Protein 6TOR (pdb70)

Organism: Homo sapiens (NCBI:txid9606)

Foldseek 3Di:
DAWDDWWFQWTAGPVRDIFGHQAPCLLQQTPPPVLLVVLLVVVVVPFFDFPVPLDPLLVVLLVLVCVQADDQFRDKFKDQFQLVLVVVVQVLLCLLVVAQAEEAEAQAQRDDDPVRCQRHNVNVCHDPRYHYFWHQAQQATPHHPPHPCSLCVSLVSLLVVLVVCVVVVHAASEYEYACFGDQQFRHHHDQNNQVSNQVSCVVRVYFYEYEQQSPACLLLLVGRGSNCVNDPPRHGQKYKYGSSLLSNGRMIMITGGPSSVVSVVVPSNRSDTSSSSSSNVSSNVSCVVVVLSNLLQVLQVLLQVLVVVLVVVFVQFADWDGGRQWIKGFGAPHNVNRHAPQVLQVVLQVQLVVVNYHWFAHRSSSRIITGNTHSVQHNVNSCSSSVSSSVSRVVVVVVVVD/DAFDDWWFQWTAHPVRDIFGHQAPCLLAQIPPPVLLVVLLVVCVVPFWDFPVVLDPLLVVLLVLVCVQADDQFRDKFKDQFQLVLVVVVQVLLCLLVVAQAEEAEAQAQRDDDPVRCQRHNVNDPDHDPRYHYFWAQAQQQTPHHPVHPCSLCVSLVSLLVVLVVCVVVVHAASEYEYACFGDLQFRGHHDANNQVSNQVSCVVRVYFYEHEQQNPACLQQLVGRGSNCVNDPPRHGQKYKYGSSLLSNGRMIMITHGPSSVVSVVVVNPRSDTSSSSSSNVSSNVSCVVVVLSNLLQVLVVLLQVLVVVLVVVFVQFQDWDGGRQWIKGFGAPHNVNSHAPQVLQVVLQVQLVVVSYHWFAHRSSSRIITGNTRSVQHNVNSVSSSVSSSVSSVVVVVVVVDD

Sequence (806 aa):
IKIVRAQRQYMFDENGEQYLDCINNVAHVGHCHPGVVKAALKQMELLNTNSRFLHDNIVEYAKRLSATLPEKLSVCYFTNSGSEANDLALRLARQFRGHQDVITLDHAYHGHLSSLIEISPYKFQKKEFVHVAPTPDTYRGKYREDHADSASAYADEVKKIIEDAHNSGRKIAAFIAESMQSCGGQIIPPAGYFQKVAEYVHGAGGVFIADEVQVGFGRVGKHFWSFQMYGEDFVPDIVTMGKPMGNGHPVACVVTTKEIAEAFSSSNTYGGNPVSCAVGLAVLDIIENEDLQGNAKRVGNYLTELLKKQKAKHTLIGDIRGIGLFIGIDLVKDHLKRTPATAEAQHIIYKMKEKRVLLSADGPHRNVLKIKPPMCFTEEDAKFMVDQLDRILTVLEEAMGTIKIVRAQRQYMFDENGEQYLDCINNVAHVGHCHPGVVKAALKQMELLNTNSRFLHDNIVEYAKRLSATLPEKLSVCYFTNSGSEANDLALRLARQFRGHQDVITLDHAYHGHLSSLIEISPYKFQVKKEFVHVAPTPDTYRGKYREDHADSASAYADEVKKIIEDAHNSGRKIAAFIAESMQSCGGQIIPPAGYFQKVAEYVHGAGGVFIADEVQVGFGRVGKHFWSFQMYGEDFVPDIVTMGKPMGNGHPVACVVTTKEIAEAFSSSNTYGGNPVSCAVGLAVLDIIENEDLQGNAKRVGNYLTELLKKQKAKHTLIGDIRGIGLFIGIDLVKDHLKRTPATAEAQHIIYKMKEKRVLLSADGPHRNVLKIKPPMCFTEEDAKFMVDQLDRILTVLEEAMGTK

Nearest PDB structures (foldseek):
  6tor-assembly1_A  TM=1.002E+00  e=8.270E-83  Homo sapiens
  6tor-assembly1_B  TM=1.002E+00  e=2.514E-80  Homo sapiens
  5m4d-assembly1_A-2  TM=8.906E-01  e=4.765E-36  Rhizobium freirei PRF 81
  1szk-assembly1_D  TM=9.087E-01  e=3.551E-33  Escherichia coli
  1sff-assembly1_A  TM=9.102E-01  e=4.700E-33  Escherichia coli

Radius of gyration: 27.77 Å; Cα contacts (8 Å, |Δi|>4): 1878; chains: 2; bounding box: 66×65×104 Å

Secondary structure (DSSP, 8-state):
--EEEEEBTEEEETT--EEEESS-TTSTT-BT-HHHHHHHHHHHTT----SSS--HHHHHHHHHHHHTS-TT--EEEEESSHHHHHHHHHHHHHHHHS--EEEEETT----SSHHHHTT-GGG----TTEEEEPP--TTTSSS-TTSS-HHHHHHHHHHHHHHHHHHTT--EEEEEEESSBTTTTSB-PPTTHHHHHHHHHHHTT-EEEEE-TTT-TTTTSS-SSGGGGG-TT---SEEEE-GGGGTTSS-EEEEE-HHHHHHHHT--TTS--HHHHHHHHHHHHHHHHTTHHHHHHHHHHHHHHHHHHHHHH-TTEEEEEEETTEEEEEEBS-TTT--B-HHHHHHHHHHHHHTTEE-EEETTTT-EEEE---TT--HHHHHHHHHHHHHHHHHHHHHHT-/--EEEEEBTEEEETT--EEEESS-TTSTT-BT-HHHHHHHHHHHTT----SSS--HHHHHHHHHHHHTS-TT--EEEEESSHHHHHHHHHHHHHHHHS--EEEEETT----SSHHHHTT-GGG-----TTEEEEPP--TTTSSS-TTSS-HHHHHHHHHHHHHHHHHHTT--EEEEEEESSBTTTTSB-PPTTHHHHHHHHHHHTT-EEEEE-TTT-TTTTSS-SSGGGGG-TT---SEEEE-GGGGTTSS-EEEEE-HHHHHHHH----SS--HHHHHHHHHHHHHHHHTTHHHHHHHHHHHHHHHHHHHHHH-TTEEEEEEETTEEEEEEBS-TTT--B-HHHHHHHHHHHHHTTEE-EEETTTT-EEEE---TT--HHHHHHHHHHHHHHHHHHHHHHT--

B-factor: mean 22.81, std 12.99, range [4.75, 108.21]

Structure (mmCIF, N/CA/C/O backbone):
data_6TOR
#
_entry.id   6TOR
#
_cell.length_a   137.998
_cell.length_b   137.998
_cell.length_c   121.870
_cell.angle_alpha   90.000
_cell.angle_beta   90.000
_cell.angle_gamma   120.000
#
_symmetry.space_group_name_H-M   'H 3'
#
loop_
_entity.id
_entity.type
_entity.pdbx_description
1 polymer 'Ethanolamine-phosphate phospho-lyase'
2 non-polymer GLYCEROL
3 non-polymer "4'-DEOXY-4'-AMINOPYRIDOXAL-5'-PHOSPHATE"
4 water water
#
loop_
_atom_site.group_PDB
_atom_site.id
_atom_site.type_symbol
_atom_site.label_atom_id
_atom_site.label_alt_id
_atom_site.label_comp_id
_atom_site.label_asym_id
_atom_site.label_entity_id
_atom_site.label_seq_id
_atom_site.pdbx_PDB_ins_code
_atom_site.Cartn_x
_atom_site.Cartn_y
_atom_site.Cartn_z
_atom_site.occupancy
_atom_site.B_iso_or_equiv
_atom_site.auth_seq_id
_atom_site.auth_comp_id
_atom_site.auth_asym_id
_atom_site.auth_atom_id
_atom_site.pdbx_PDB_model_num
ATOM 1 N N . ILE A 1 31 ? -26.406 24.127 -30.385 1.00 68.40 31 ILE A N 1
ATOM 2 C CA . ILE A 1 31 ? -25.253 24.137 -31.360 1.00 70.41 31 ILE A CA 1
ATOM 3 C C . ILE A 1 31 ? -25.011 25.578 -31.790 1.00 65.22 31 ILE A C 1
ATOM 4 O O . ILE A 1 31 ? -25.469 25.986 -32.858 1.00 71.77 31 ILE A O 1
ATOM 9 N N . LYS A 1 32 ? -24.317 26.361 -30.951 1.00 55.40 32 LYS A N 1
ATOM 10 C CA . LYS A 1 32 ? -23.923 26.025 -29.590 1.00 48.63 32 LYS A CA 1
ATOM 11 C C . LYS A 1 32 ? -24.232 27.240 -28.711 1.00 38.47 32 LYS A C 1
ATOM 12 O O . LYS A 1 32 ? -23.545 28.274 -28.859 1.00 34.26 32 LYS A O 1
ATOM 18 N N . ILE A 1 33 ? -25.252 27.131 -27.860 1.00 33.74 33 ILE A N 1
ATOM 19 C CA . ILE A 1 33 ? -25.803 28.266 -27.069 1.00 31.65 33 ILE A CA 1
ATOM 20 C C . ILE A 1 33 ? -24.984 28.381 -25.789 1.00 30.33 33 ILE A C 1
ATOM 21 O O . ILE A 1 33 ? -24.858 27.375 -25.083 1.00 32.46 33 ILE A O 1
ATOM 26 N N . VAL A 1 34 ? -24.475 29.576 -25.492 1.00 28.12 34 VAL A N 1
ATOM 27 C CA . VAL A 1 34 ? -23.621 29.833 -24.293 1.00 26.62 34 VAL A CA 1
ATOM 28 C C . VAL A 1 34 ? -24.175 30.983 -23.456 1.00 24.86 34 VAL A C 1
ATOM 29 O O . VAL A 1 34 ? -23.644 31.249 -22.351 1.00 27.17 34 VAL A O 1
ATOM 33 N N . ARG A 1 35 ? -25.156 31.708 -23.970 1.00 22.92 35 ARG A N 1
ATOM 34 C CA . ARG A 1 35 ? -25.654 32.924 -23.300 1.00 23.93 35 ARG A CA 1
ATOM 35 C C . ARG A 1 35 ? -27.136 33.063 -23.682 1.00 22.00 35 ARG A C 1
ATOM 36 O O . ARG A 1 35 ? -27.520 32.611 -24.778 1.00 20.29 35 ARG A O 1
ATOM 44 N N . ALA A 1 36 ? -27.935 33.659 -22.812 1.00 18.62 36 ALA A N 1
ATOM 45 C CA . ALA A 1 36 ? -29.365 33.919 -23.061 1.00 19.17 36 ALA A CA 1
ATOM 46 C C . ALA A 1 36 ? -29.755 35.138 -22.249 1.00 18.87 36 ALA A C 1
ATOM 47 O O . ALA A 1 36 ? -29.176 35.314 -21.161 1.00 22.20 36 ALA A O 1
ATOM 49 N N . GLN A 1 37 ? -30.658 35.953 -22.768 1.00 17.85 37 GLN A N 1
ATOM 50 C CA . GLN A 1 37 ? -31.162 37.140 -22.052 1.00 19.21 37 GLN A CA 1
ATOM 51 C C . GLN A 1 37 ? -32.582 37.358 -22.559 1.00 18.37 37 GLN A C 1
ATOM 52 O O . GLN A 1 37 ? -32.787 37.328 -23.795 1.00 17.91 37 GLN A O 1
ATOM 58 N N . ARG A 1 38 ? -33.517 37.491 -21.632 1.00 17.42 38 ARG A N 1
ATOM 59 C CA . ARG A 1 38 ? -34.954 37.706 -21.892 1.00 19.03 38 ARG A CA 1
ATOM 60 C C . ARG A 1 38 ? -35.432 36.570 -22.802 1.00 17.45 38 ARG A C 1
ATOM 61 O O . ARG A 1 38 ? -35.225 35.427 -22.417 1.00 15.46 38 ARG A O 1
ATOM 69 N N . GLN A 1 39 ? -35.992 36.891 -23.968 1.00 15.92 39 GLN A N 1
ATOM 70 C CA . GLN A 1 39 ? -36.612 35.906 -24.896 1.00 16.32 39 GLN A CA 1
ATOM 71 C C . GLN A 1 39 ? -35.585 35.456 -25.937 1.00 16.00 39 GLN A C 1
ATOM 72 O O . GLN A 1 39 ? -36.023 34.773 -26.905 1.00 15.18 39 GLN A O 1
ATOM 78 N N . TYR A 1 40 ? -34.296 35.794 -25.764 1.00 15.02 40 TYR A N 1
ATOM 79 C CA . TYR A 1 40 ? -33.241 35.511 -26.769 1.00 15.26 40 TYR A CA 1
ATOM 80 C C . TYR A 1 40 ? -32.163 34.595 -26.200 1.00 16.17 40 TYR A C 1
ATOM 81 O O . TYR A 1 40 ? -31.840 34.690 -25.025 1.00 15.57 40 TYR A O 1
ATOM 90 N N . MET A 1 41 ? -31.580 33.781 -27.073 1.00 16.72 41 MET A N 1
ATOM 91 C CA . MET A 1 41 ? -30.353 32.982 -26.809 1.00 18.33 41 MET A CA 1
ATOM 92 C C . MET A 1 41 ? -29.293 33.360 -27.846 1.00 18.71 41 MET A C 1
ATOM 93 O O . MET A 1 41 ? -29.649 33.876 -28.924 1.00 19.50 41 MET A O 1
ATOM 98 N N . PHE A 1 42 ? -28.030 33.170 -27.503 1.00 19.52 42 PHE A N 1
ATOM 99 C CA . PHE A 1 42 ? -26.868 33.630 -28.297 1.00 20.23 42 PHE A CA 1
ATOM 100 C C . PHE A 1 42 ? -25.880 32.477 -28.405 1.00 20.00 42 PHE A C 1
ATOM 101 O O . PHE A 1 42 ? -25.579 31.893 -27.375 1.00 20.09 42 PHE A O 1
ATOM 109 N N . ASP A 1 43 ? -25.363 32.184 -29.594 1.00 20.82 43 ASP A N 1
ATOM 110 C CA . ASP A 1 43 ? -24.289 31.168 -29.736 1.00 23.18 43 ASP A CA 1
ATOM 111 C C . ASP A 1 43 ? -22.929 31.799 -29.405 1.00 25.27 43 ASP A C 1
ATOM 112 O O . ASP A 1 43 ? -22.901 32.993 -29.042 1.00 22.33 43 ASP A O 1
ATOM 117 N N . GLU A 1 44 ? -21.832 31.047 -29.522 1.00 31.39 44 GLU A N 1
ATOM 118 C CA . GLU A 1 44 ? -20.483 31.553 -29.130 1.00 40.17 44 GLU A CA 1
ATOM 119 C C . GLU A 1 44 ? -20.013 32.654 -30.096 1.00 38.53 44 GLU A C 1
ATOM 120 O O . GLU A 1 44 ? -19.082 33.387 -29.721 1.00 45.86 44 GLU A O 1
ATOM 126 N N . ASN A 1 45 ? -20.656 32.823 -31.253 1.00 33.98 45 ASN A N 1
ATOM 127 C CA . ASN A 1 45 ? -20.401 33.981 -32.148 1.00 34.40 45 ASN A CA 1
ATOM 128 C C . ASN A 1 45 ? -21.271 35.192 -31.795 1.00 33.46 45 ASN A C 1
ATOM 129 O O . ASN A 1 45 ? -21.138 36.206 -32.500 1.00 31.95 45 ASN A O 1
ATOM 134 N N . GLY A 1 46 ? -22.129 35.118 -30.772 1.00 28.93 46 GLY A N 1
ATOM 135 C CA . GLY A 1 46 ? -23.034 36.229 -30.431 1.00 26.45 46 GLY A CA 1
ATOM 136 C C . GLY A 1 46 ? -24.222 36.336 -31.379 1.00 25.22 46 GLY A C 1
ATOM 137 O O . GLY A 1 46 ? -24.953 37.345 -31.303 1.00 24.90 46 GLY A O 1
ATOM 138 N N . GLU A 1 47 ? -24.451 35.337 -32.226 1.00 25.71 47 GLU A N 1
ATOM 139 C CA . GLU A 1 47 ? -25.653 35.294 -33.114 1.00 26.45 47 GLU A CA 1
ATOM 140 C C . GLU A 1 47 ? -26.904 35.126 -32.234 1.00 23.82 47 GLU A C 1
ATOM 141 O O . GLU A 1 47 ? -26.878 34.303 -31.277 1.00 20.62 47 GLU A O 1
ATOM 147 N N . GLN A 1 48 ? -27.955 35.883 -32.549 1.00 20.27 48 GLN A N 1
ATOM 148 C CA . GLN A 1 48 ? -29.190 35.962 -31.738 1.00 20.39 48 GLN A CA 1
ATOM 149 C C . GLN A 1 48 ? -30.251 34.979 -32.254 1.00 19.81 48 GLN A C 1
ATOM 150 O O . GLN A 1 48 ? -30.535 34.930 -33.500 1.00 18.91 48 GLN A O 1
ATOM 156 N N . TYR A 1 49 ? -30.861 34.272 -31.305 1.00 18.30 49 TYR A N 1
ATOM 157 C CA . TYR A 1 49 ? -31.940 33.287 -31.543 1.00 19.21 49 TYR A CA 1
ATOM 158 C C . TYR A 1 49 ? -33.186 33.672 -30.752 1.00 18.37 49 TYR A C 1
ATOM 159 O O . TYR A 1 49 ? -33.128 34.078 -29.573 1.00 15.69 49 TYR A O 1
ATOM 168 N N . LEU A 1 50 ? -34.314 33.546 -31.426 1.00 17.29 50 LEU A N 1
ATOM 169 C CA . LEU A 1 50 ? -35.637 33.729 -30.818 1.00 16.43 50 LEU A CA 1
ATOM 170 C C . LEU A 1 50 ? -36.041 32.417 -30.157 1.00 14.88 50 LEU A C 1
ATOM 171 O O . LEU A 1 50 ? -36.135 31.403 -30.876 1.00 12.30 50 LEU A O 1
ATOM 176 N N . ASP A 1 51 ? -36.213 32.454 -28.830 1.00 14.71 51 ASP A N 1
ATOM 177 C CA . ASP A 1 51 ? -36.565 31.285 -27.984 1.00 16.41 51 ASP A CA 1
ATOM 178 C C . ASP A 1 51 ? -38.088 31.152 -27.916 1.00 17.36 51 ASP A C 1
ATOM 179 O O . ASP A 1 51 ? -38.725 32.006 -27.233 1.00 17.70 51 ASP A O 1
ATOM 184 N N . CYS A 1 52 ? -38.672 30.159 -28.591 1.00 16.71 52 CYS A N 1
ATOM 185 C CA . CYS A 1 52 ? -40.127 29.873 -28.480 1.00 19.47 52 CYS A CA 1
ATOM 186 C C . CYS A 1 52 ? -40.350 28.624 -27.611 1.00 21.98 52 CYS A C 1
ATOM 187 O O . CYS A 1 52 ? -41.517 28.163 -27.559 1.00 28.17 52 CYS A O 1
ATOM 190 N N . ILE A 1 53 ? -39.288 28.084 -26.995 1.00 22.17 53 ILE A N 1
ATOM 191 C CA . ILE A 1 53 ? -39.235 26.700 -26.423 1.00 24.00 53 ILE A CA 1
ATOM 192 C C . ILE A 1 53 ? -39.251 26.784 -24.893 1.00 23.28 53 ILE A C 1
ATOM 193 O O . ILE A 1 53 ? -40.076 26.060 -24.284 1.00 19.85 53 ILE A O 1
ATOM 198 N N . ASN A 1 54 ? -38.351 27.583 -24.305 1.00 20.52 54 ASN A N 1
ATOM 199 C CA . ASN A 1 54 ? -37.952 27.463 -22.869 1.00 20.82 54 ASN A CA 1
ATOM 200 C C . ASN A 1 54 ? -38.917 28.269 -22.000 1.00 18.66 54 ASN A C 1
ATOM 201 O O . ASN A 1 54 ? -38.533 29.367 -21.501 1.00 19.89 54 ASN A O 1
ATOM 206 N N . ASN A 1 55 ? -40.143 27.772 -21.837 1.00 18.25 55 ASN A N 1
ATOM 207 C CA . ASN A 1 55 ? -41.186 28.427 -21.007 1.00 18.44 55 ASN A CA 1
ATOM 208 C C . ASN A 1 55 ? -40.687 28.464 -19.551 1.00 17.47 55 ASN A C 1
ATOM 209 O O . ASN A 1 55 ? -41.171 29.296 -18.772 1.00 16.82 55 ASN A O 1
ATOM 214 N N . VAL A 1 56 ? -39.739 27.600 -19.215 1.00 16.18 56 VAL A N 1
ATOM 215 C CA . VAL A 1 56 ? -39.154 27.500 -17.854 1.00 17.12 56 VAL A CA 1
ATOM 216 C C . VAL A 1 56 ? -38.423 28.814 -17.515 1.00 15.36 56 VAL A C 1
ATOM 217 O O . VAL A 1 56 ? -38.492 29.230 -16.356 1.00 12.08 56 VAL A O 1
ATOM 221 N N . ALA A 1 57 ? -37.766 29.456 -18.481 1.00 15.14 57 ALA A N 1
ATOM 222 C CA . ALA A 1 57 ? -37.239 30.828 -18.312 1.00 15.58 57 ALA A CA 1
ATOM 223 C C . ALA A 1 57 ? -38.427 31.781 -18.419 1.00 15.07 57 ALA A C 1
ATOM 224 O O . ALA A 1 57 ? -38.432 32.664 -19.290 1.00 16.78 57 ALA A O 1
ATOM 226 N N . HIS A 1 58 ? -39.376 31.640 -17.508 1.00 13.86 58 HIS A N 1
ATOM 227 C CA . HIS A 1 58 ? -40.748 32.188 -17.621 1.00 13.53 58 HIS A CA 1
ATOM 228 C C . HIS A 1 58 ? -40.748 33.709 -17.764 1.00 13.09 58 HIS A C 1
ATOM 229 O O . HIS A 1 58 ? -41.591 34.185 -18.546 1.00 12.55 58 HIS A O 1
ATOM 236 N N . VAL A 1 59 ? -39.926 34.423 -16.975 1.00 14.47 59 VAL A N 1
ATOM 237 C CA . VAL A 1 59 ? -39.858 35.921 -16.960 1.00 15.29 59 VAL A CA 1
ATOM 238 C C . VAL A 1 59 ? -38.679 36.401 -17.792 1.00 15.12 59 VAL A C 1
ATOM 239 O O . VAL A 1 59 ? -38.377 37.629 -17.786 1.00 15.95 59 VAL A O 1
ATOM 243 N N . GLY A 1 60 ? -38.027 35.490 -18.505 1.00 15.08 60 GLY A N 1
ATOM 244 C CA . GLY A 1 60 ? -36.891 35.847 -19.369 1.00 13.65 60 GLY A CA 1
ATOM 245 C C . GLY A 1 60 ? -35.604 35.307 -18.810 1.00 13.44 60 GLY A C 1
ATOM 246 O O . GLY A 1 60 ? -35.401 35.392 -17.609 1.00 13.42 60 GLY A O 1
ATOM 247 N N . HIS A 1 61 ? -34.746 34.786 -19.669 1.00 13.12 61 HIS A N 1
ATOM 248 C CA . HIS A 1 61 ? -33.447 34.230 -19.265 1.00 14.73 61 HIS A CA 1
ATOM 249 C C . HIS A 1 61 ? -32.627 35.274 -18.502 1.00 17.66 61 HIS A C 1
ATOM 250 O O . HIS A 1 61 ? -32.638 36.483 -18.892 1.00 16.88 61 HIS A O 1
ATOM 257 N N . CYS A 1 62 ? -31.967 34.831 -17.439 1.00 18.16 62 CYS A N 1
ATOM 258 C CA . CYS A 1 62 ? -30.996 35.620 -16.640 1.00 19.03 62 CYS A CA 1
ATOM 259 C C . CYS A 1 62 ? -31.571 36.991 -16.295 1.00 18.80 62 CYS A C 1
ATOM 260 O O . CYS A 1 62 ? -30.811 37.964 -16.290 1.00 20.38 62 CYS A O 1
ATOM 263 N N . HIS A 1 63 ? -32.860 37.040 -15.971 1.00 17.38 63 HIS A N 1
ATOM 264 C CA . HIS A 1 63 ? -33.497 38.253 -15.435 1.00 16.84 63 HIS A CA 1
ATOM 265 C C . HIS A 1 63 ? -32.697 38.767 -14.228 1.00 19.16 63 HIS A C 1
ATOM 266 O O . HIS A 1 63 ? -32.593 38.085 -13.203 1.00 17.55 63 HIS A O 1
ATOM 273 N N . PRO A 1 64 ? -32.143 40.005 -14.324 1.00 20.55 64 PRO A N 1
ATOM 274 C CA . PRO A 1 64 ? -31.366 40.628 -13.243 1.00 19.79 64 PRO A CA 1
ATOM 275 C C . PRO A 1 64 ? -32.041 40.653 -11.866 1.00 18.38 64 PRO A C 1
ATOM 276 O O . PRO A 1 64 ? -31.354 40.566 -10.885 1.00 18.04 64 PRO A O 1
ATOM 280 N N . GLY A 1 65 ? -33.355 40.822 -11.830 1.00 17.40 65 GLY A N 1
ATOM 281 C CA . GLY A 1 65 ? -34.120 40.930 -10.576 1.00 17.90 65 GLY A CA 1
ATOM 282 C C . GLY A 1 65 ? -34.235 39.580 -9.885 1.00 18.23 65 GLY A C 1
ATOM 283 O O . GLY A 1 65 ? -34.316 39.550 -8.620 1.00 18.95 65 GLY A O 1
ATOM 284 N N . VAL A 1 66 ? -34.221 38.489 -10.661 1.00 17.95 66 VAL A N 1
ATOM 285 C CA . VAL A 1 66 ? -34.198 37.094 -10.128 1.00 16.54 66 VAL A CA 1
ATOM 286 C C . VAL A 1 66 ? -32.780 36.799 -9.632 1.00 17.38 66 VAL A C 1
ATOM 287 O O . VAL A 1 66 ? -32.629 36.279 -8.503 1.00 17.37 66 VAL A O 1
ATOM 291 N N . VAL A 1 67 ? -31.770 37.129 -10.429 1.00 17.52 67 VAL A N 1
ATOM 292 C CA . VAL A 1 67 ? -30.343 36.926 -10.049 1.00 19.11 67 VAL A CA 1
ATOM 293 C C . VAL A 1 67 ? -30.060 37.708 -8.750 1.00 20.94 67 VAL A C 1
ATOM 294 O O . VAL A 1 67 ? -29.410 37.173 -7.828 1.00 18.00 67 VAL A O 1
ATOM 298 N N . LYS A 1 68 ? -30.509 38.957 -8.686 1.00 22.01 68 LYS A N 1
ATOM 299 C CA . LYS A 1 68 ? -30.226 39.838 -7.526 1.00 24.53 68 LYS A CA 1
ATOM 300 C C . LYS A 1 68 ? -30.828 39.204 -6.268 1.00 23.07 68 LYS A C 1
ATOM 301 O O . LYS A 1 68 ? -30.148 39.189 -5.238 1.00 22.98 68 LYS A O 1
ATOM 307 N N . ALA A 1 69 ? -32.071 38.737 -6.363 1.00 20.41 69 ALA A N 1
ATOM 308 C CA . ALA A 1 69 ? -32.827 38.124 -5.250 1.00 19.66 69 ALA A CA 1
ATOM 309 C C . ALA A 1 69 ? -32.126 36.838 -4.826 1.00 17.91 69 ALA A C 1
ATOM 310 O O . ALA A 1 69 ? -32.112 36.565 -3.630 1.00 18.59 69 ALA A O 1
ATOM 312 N N . ALA A 1 70 ? -31.573 36.078 -5.764 1.00 16.59 70 ALA A N 1
ATOM 313 C CA . ALA A 1 70 ? -30.916 34.808 -5.420 1.00 18.60 70 ALA A CA 1
ATOM 314 C C . ALA A 1 70 ? -29.609 35.143 -4.697 1.00 18.22 70 ALA A C 1
ATOM 315 O O . ALA A 1 70 ? -29.306 34.491 -3.699 1.00 19.40 70 ALA A O 1
ATOM 317 N N . LEU A 1 71 ? -28.851 36.081 -5.245 1.00 19.10 71 LEU A N 1
ATOM 318 C CA . LEU A 1 71 ? -27.525 36.481 -4.718 1.00 21.55 71 LEU A CA 1
ATOM 319 C C . LEU A 1 71 ? -27.713 36.976 -3.280 1.00 20.93 71 LEU A C 1
ATOM 320 O O . LEU A 1 71 ? -27.027 36.506 -2.409 1.00 20.93 71 LEU A O 1
ATOM 325 N N . LYS A 1 72 ? -28.669 37.847 -3.040 1.00 23.05 72 LYS A N 1
ATOM 326 C CA . LYS A 1 72 ? -28.826 38.442 -1.694 1.00 25.90 72 LYS A CA 1
ATOM 327 C C . LYS A 1 72 ? -29.092 37.302 -0.700 1.00 23.72 72 LYS A C 1
ATOM 328 O O . LYS A 1 72 ? -28.392 37.226 0.308 1.00 21.80 72 LYS A O 1
ATOM 334 N N . GLN A 1 73 ? -30.039 36.412 -1.001 1.00 21.08 73 GLN A N 1
ATOM 335 C CA . GLN A 1 73 ? -30.371 35.318 -0.067 1.00 19.27 73 GLN A CA 1
ATOM 336 C C . GLN A 1 73 ? -29.200 34.334 0.026 1.00 18.05 73 GLN A C 1
ATOM 337 O O . GLN A 1 73 ? -28.974 33.870 1.126 1.00 17.76 73 GLN A O 1
ATOM 343 N N . MET A 1 74 ? -28.442 34.082 -1.044 1.00 18.52 74 MET A N 1
ATOM 344 C CA . MET A 1 74 ? -27.372 33.039 -1.008 1.00 20.74 74 MET A CA 1
ATOM 345 C C . MET A 1 74 ? -26.204 33.515 -0.128 1.00 20.67 74 MET A C 1
ATOM 346 O O . MET A 1 74 ? -25.406 32.656 0.333 1.00 19.68 74 MET A O 1
ATOM 351 N N . GLU A 1 75 ? -26.063 34.825 0.073 1.00 19.73 75 GLU A N 1
ATOM 352 C CA . GLU A 1 75 ? -24.954 35.374 0.896 1.00 20.90 75 GLU A CA 1
ATOM 353 C C . GLU A 1 75 ? -25.334 35.323 2.378 1.00 20.46 75 GLU A C 1
ATOM 354 O O . GLU A 1 75 ? -24.435 35.480 3.200 1.00 19.98 75 GLU A O 1
ATOM 360 N N . LEU A 1 76 ? -26.602 35.060 2.691 1.00 21.42 76 LEU A N 1
ATOM 361 C CA . LEU A 1 76 ? -27.181 35.056 4.063 1.00 22.43 76 LEU A CA 1
ATOM 362 C C . LEU A 1 76 ? -27.411 33.621 4.555 1.00 22.93 76 LEU A C 1
ATOM 363 O O . LEU A 1 76 ? -26.869 33.272 5.612 1.00 20.58 76 LEU A O 1
ATOM 368 N N . LEU A 1 77 ? -28.294 32.864 3.883 1.00 22.58 77 LEU A N 1
ATOM 369 C CA . LEU A 1 77 ? -28.792 31.573 4.417 1.00 24.17 77 LEU A CA 1
ATOM 370 C C . LEU A 1 77 ? -29.398 30.727 3.305 1.00 25.45 77 LEU A C 1
ATOM 371 O O . LEU A 1 77 ? -30.344 31.202 2.690 1.00 27.26 77 LEU A O 1
ATOM 376 N N . ASN A 1 78 ? -28.945 29.480 3.170 1.00 25.06 78 ASN A N 1
ATOM 377 C CA . ASN A 1 78 ? -29.513 28.506 2.213 1.00 28.50 78 ASN A CA 1
ATOM 378 C C . ASN A 1 78 ? -30.077 27.285 2.955 1.00 30.31 78 ASN A C 1
ATOM 379 O O . ASN A 1 78 ? -30.281 26.277 2.317 1.00 37.39 78 ASN A O 1
ATOM 384 N N . THR A 1 79 ? -30.399 27.408 4.235 1.00 41.50 79 THR A N 1
ATOM 385 C CA . THR A 1 79 ? -30.779 26.270 5.116 1.00 47.76 79 THR A CA 1
ATOM 386 C C . THR A 1 79 ? -32.266 26.335 5.465 1.00 49.59 79 THR A C 1
ATOM 387 O O . THR A 1 79 ? -32.720 27.380 5.992 1.00 48.16 79 THR A O 1
ATOM 391 N N . ASN A 1 80 ? -32.922 25.189 5.245 1.00 64.43 80 ASN A N 1
ATOM 392 C CA . ASN A 1 80 ? -34.382 24.907 5.331 1.00 72.68 80 ASN A CA 1
ATOM 393 C C . ASN A 1 80 ? -34.944 25.357 6.686 1.00 78.83 80 ASN A C 1
ATOM 394 O O . ASN A 1 80 ? -34.228 25.258 7.726 1.00 72.04 80 ASN A O 1
ATOM 399 N N . SER A 1 81 ? -36.220 25.747 6.657 1.00 82.58 81 SER A N 1
ATOM 400 C CA . SER A 1 81 ? -37.011 26.288 7.790 1.00 87.37 81 SER A CA 1
ATOM 401 C C . SER A 1 81 ? -37.308 25.233 8.867 1.00 87.65 81 SER A C 1
ATOM 402 O O . SER A 1 81 ? -38.488 24.864 9.017 1.00 88.54 81 SER A O 1
ATOM 405 N N . ARG A 1 82 ? -36.295 24.817 9.636 1.00 88.05 82 ARG A N 1
ATOM 406 C CA . ARG A 1 82 ? -36.489 24.409 11.055 1.00 83.24 82 ARG A CA 1
ATOM 407 C C . ARG A 1 82 ? -36.650 25.701 11.859 1.00 83.64 82 ARG A C 1
ATOM 408 O O . ARG A 1 82 ? -37.069 25.622 13.020 1.00 82.83 82 ARG A O 1
ATOM 416 N N . PHE A 1 83 ? -36.323 26.838 11.232 1.00 84.27 83 PHE A N 1
ATOM 417 C CA . PHE A 1 83 ? -36.484 28.224 11.753 1.00 84.02 83 PHE A CA 1
ATOM 418 C C . PHE A 1 83 ? -37.367 29.013 10.778 1.00 73.29 83 PHE A C 1
ATOM 419 O O . PHE A 1 83 ? -36.801 29.776 9.964 1.00 82.15 83 PHE A O 1
ATOM 427 N N . LEU A 1 84 ? -38.696 28.844 10.883 1.00 64.97 84 LEU A N 1
ATOM 428 C CA . LEU A 1 84 ? -39.682 29.133 9.799 1.00 63.32 84 LEU A CA 1
ATOM 429 C C . LEU A 1 84 ? -39.419 30.533 9.227 1.00 51.07 84 LEU A C 1
ATOM 430 O O . LEU A 1 84 ? -39.882 31.544 9.801 1.00 51.43 84 LEU A O 1
ATOM 435 N N . HIS A 1 85 ? -38.703 30.551 8.105 1.00 39.28 85 HIS A N 1
ATOM 436 C CA . HIS A 1 85 ? -38.024 31.723 7.500 1.00 33.79 85 HIS A CA 1
ATOM 437 C C . HIS A 1 85 ? -39.059 32.688 6.898 1.00 31.18 85 HIS A C 1
ATOM 438 O O . HIS A 1 85 ? -40.074 32.219 6.325 1.00 31.75 85 HIS A O 1
ATOM 445 N N . ASP A 1 86 ? -38.818 33.993 7.047 1.00 29.00 86 ASP A N 1
ATOM 446 C CA . ASP A 1 86 ? -39.709 35.067 6.534 1.00 30.52 86 ASP A CA 1
ATOM 447 C C . ASP A 1 86 ? -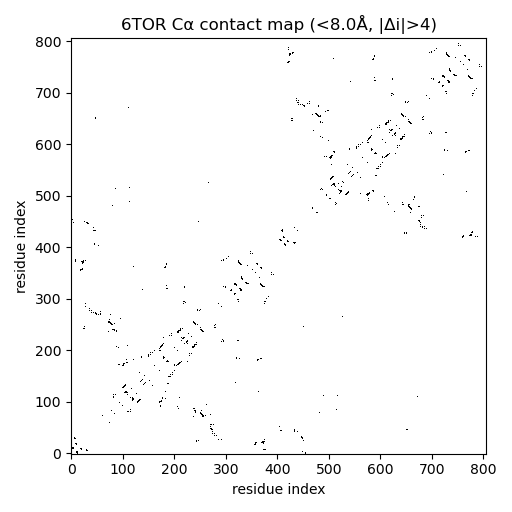39.972 34.869 5.038 1.00 26.61 86 ASP A C 1
ATOM 448 O O . ASP A 1 86 ? -41.103 35.108 4.628 1.00 25.50 86 ASP A O 1
ATOM 453 N N . ASN A 1 87 ? -38.966 34.485 4.255 1.00 24.69 87 ASN A N 1
ATOM 454 C CA . ASN A 1 87 ? -39.111 34.252 2.785 1.00 25.45 87 ASN A CA 1
ATOM 455 C C . ASN A 1 87 ? -40.180 33.201 2.508 1.00 22.52 87 ASN A C 1
ATOM 456 O O . ASN A 1 87 ? -41.019 33.392 1.612 1.00 24.13 87 ASN A O 1
ATOM 461 N N . ILE A 1 88 ? -40.100 32.100 3.228 1.00 22.40 88 ILE A N 1
ATOM 462 C CA . ILE A 1 88 ? -41.008 30.944 3.028 1.00 23.57 88 ILE A CA 1
ATOM 463 C C . ILE A 1 88 ? -42.425 31.358 3.409 1.00 23.17 88 ILE A C 1
ATOM 464 O O . ILE A 1 88 ? -43.346 31.076 2.622 1.00 23.35 88 ILE A O 1
ATOM 469 N N . VAL A 1 89 ? -42.591 32.036 4.543 1.00 22.88 89 VAL A N 1
ATOM 470 C CA . VAL A 1 89 ? -43.940 32.447 5.026 1.00 22.06 89 VAL A CA 1
ATOM 471 C C . VAL A 1 89 ? -44.549 33.408 3.997 1.00 21.26 89 VAL A C 1
ATOM 472 O O . VAL A 1 89 ? -45.720 33.248 3.635 1.00 19.88 89 VAL A O 1
ATOM 476 N N . GLU A 1 90 ? -43.784 34.409 3.589 1.00 22.39 90 GLU A N 1
ATOM 477 C CA . GLU A 1 90 ? -44.243 35.457 2.642 1.00 24.28 90 GLU A CA 1
ATOM 478 C C . GLU A 1 90 ? -44.541 34.816 1.278 1.00 23.23 90 GLU A C 1
ATOM 479 O O . GLU A 1 90 ? -45.582 35.141 0.709 1.00 21.94 90 GLU A O 1
ATOM 485 N N . TYR A 1 91 ? -43.671 33.936 0.779 1.00 21.48 91 TYR A N 1
ATOM 486 C CA . TYR A 1 91 ? -43.897 33.310 -0.541 1.00 21.06 91 TYR A CA 1
ATOM 487 C C . TYR A 1 91 ? -45.217 32.531 -0.495 1.00 19.72 91 TYR A C 1
ATOM 488 O O . TYR A 1 91 ? -46.028 32.717 -1.391 1.00 19.08 91 TYR A O 1
ATOM 497 N N . ALA A 1 92 ? -45.414 31.657 0.500 1.00 18.32 92 ALA A N 1
ATOM 498 C CA . ALA A 1 92 ? -46.606 30.789 0.575 1.00 18.68 92 ALA A CA 1
ATOM 499 C C . ALA A 1 92 ? -47.870 31.666 0.640 1.00 20.91 92 ALA A C 1
ATOM 500 O O . ALA A 1 92 ? -48.884 31.257 0.052 1.00 20.73 92 ALA A O 1
ATOM 502 N N . LYS A 1 93 ? -47.825 32.806 1.339 1.00 21.40 93 LYS A N 1
ATOM 503 C CA . LYS A 1 93 ? -48.970 33.761 1.454 1.00 24.15 93 LYS A CA 1
ATOM 504 C C . LYS A 1 93 ? -49.285 34.380 0.083 1.00 21.55 93 LYS A C 1
ATOM 505 O O . LYS A 1 93 ? -50.476 34.498 -0.262 1.00 22.47 93 LYS A O 1
ATOM 511 N N . ARG A 1 94 ? -48.251 34.771 -0.656 1.00 20.09 94 ARG A N 1
ATOM 512 C CA . ARG A 1 94 ? -48.355 35.389 -2.005 1.00 21.47 94 ARG A CA 1
ATOM 513 C C . ARG A 1 94 ? -48.918 34.374 -3.013 1.00 22.12 94 ARG A C 1
ATOM 514 O O . ARG A 1 94 ? -49.740 34.759 -3.848 1.00 24.13 94 ARG A O 1
ATOM 522 N N . LEU A 1 95 ? -48.503 33.112 -2.945 1.00 22.31 95 LEU A N 1
ATOM 523 C CA . LEU A 1 95 ? -48.998 32.062 -3.880 1.00 21.68 95 LEU A CA 1
ATOM 524 C C . LEU A 1 95 ? -50.469 31.805 -3.598 1.00 20.72 95 LEU A C 1
ATOM 525 O O . LEU A 1 95 ? -51.284 31.746 -4.566 1.00 17.92 95 LEU A O 1
ATOM 530 N N . SER A 1 96 ? -50.764 31.601 -2.314 1.00 20.15 96 SER A N 1
ATOM 531 C CA . SER A 1 96 ? -52.115 31.294 -1.800 1.00 22.70 96 SER A CA 1
ATOM 532 C C . SER A 1 96 ? -53.061 32.430 -2.224 1.00 23.34 96 SER A C 1
ATOM 533 O O . SER A 1 96 ? -54.207 32.138 -2.594 1.00 25.39 96 SER A O 1
ATOM 536 N N . ALA A 1 97 ? -52.586 33.674 -2.189 1.00 22.15 97 ALA A N 1
ATOM 537 C CA . ALA A 1 97 ? -53.380 34.859 -2.568 1.00 22.48 97 ALA A CA 1
ATOM 538 C C . ALA A 1 97 ? -53.758 34.757 -4.048 1.00 24.45 97 ALA A C 1
ATOM 539 O O . ALA A 1 97 ? -54.757 35.345 -4.418 1.00 28.15 97 ALA A O 1
ATOM 541 N N . THR A 1 98 ? -52.996 34.073 -4.901 1.00 23.19 98 THR A N 1
ATOM 542 C CA . THR A 1 98 ? -53.357 34.001 -6.349 1.00 21.72 98 THR A CA 1
ATOM 543 C C . THR A 1 98 ? -54.382 32.888 -6.601 1.00 21.33 98 THR A C 1
ATOM 544 O O . THR A 1 98 ? -54.803 32.747 -7.763 1.00 19.74 98 THR A O 1
ATOM 548 N N . LEU A 1 99 ? -54.735 32.091 -5.579 1.00 20.94 99 LEU A N 1
ATOM 549 C CA . LEU A 1 99 ? -55.563 30.873 -5.776 1.00 20.39 99 LEU A CA 1
ATOM 550 C C . LEU A 1 99 ? -56.930 31.073 -5.146 1.00 21.13 99 LEU A C 1
ATOM 551 O O . LEU A 1 99 ? -57.069 31.870 -4.236 1.00 20.59 99 LEU A O 1
ATOM 556 N N . PRO A 1 100 ? -57.954 30.309 -5.569 1.00 24.18 100 PRO A N 1
ATOM 557 C CA . PRO A 1 100 ? -59.202 30.182 -4.818 1.00 24.41 100 PRO A CA 1
ATOM 558 C C . PRO A 1 100 ? -59.024 29.966 -3.306 1.00 26.77 100 PRO A C 1
ATOM 559 O O . PRO A 1 100 ? -58.016 29.415 -2.853 1.00 23.75 100 PRO A O 1
ATOM 563 N N . GLU A 1 101 ? -60.059 30.337 -2.561 1.00 29.11 101 GLU A N 1
ATOM 564 C CA . GLU A 1 101 ? -60.078 30.335 -1.074 1.00 32.44 101 GLU A CA 1
ATOM 565 C C . GLU A 1 101 ? -59.563 29.001 -0.524 1.00 24.13 101 GLU A C 1
ATOM 566 O O . GLU A 1 101 ? -58.658 29.032 0.280 1.00 22.26 101 GLU A O 1
ATOM 572 N N . LYS A 1 102 ? -60.150 27.877 -0.914 1.00 23.66 102 LYS A N 1
ATOM 573 C CA . LYS A 1 102 ? -59.891 26.563 -0.258 1.00 25.61 102 LYS A CA 1
ATOM 574 C C . LYS A 1 102 ? -58.444 26.076 -0.513 1.00 22.67 102 LYS A C 1
ATOM 575 O O . LYS A 1 102 ? -57.986 25.206 0.237 1.00 23.64 102 LYS A O 1
ATOM 581 N N . LEU A 1 103 ? -57.708 26.608 -1.486 1.00 19.12 103 LEU A N 1
ATOM 582 C CA . LEU A 1 103 ? -56.318 26.144 -1.770 1.00 19.04 103 LEU A CA 1
ATOM 583 C C . LEU A 1 103 ? -55.308 27.008 -1.005 1.00 19.04 103 LEU A C 1
ATOM 584 O O . LEU A 1 103 ? -54.855 28.060 -1.533 1.00 19.21 103 LEU A O 1
ATOM 589 N N . SER A 1 104 ? -54.918 26.569 0.181 1.00 19.72 104 SER A N 1
ATOM 590 C CA . SER A 1 104 ? -54.234 27.474 1.139 1.00 22.59 104 SER A CA 1
ATOM 591 C C . SER A 1 104 ? -53.017 26.810 1.781 1.00 22.12 104 SER A C 1
ATOM 592 O O . SER A 1 104 ? -52.392 27.498 2.567 1.00 26.69 104 SER A O 1
ATOM 595 N N . VAL A 1 105 ? -52.728 25.536 1.519 1.00 21.84 105 VAL A N 1
ATOM 596 C CA . VAL A 1 105 ? -51.573 24.839 2.166 1.00 21.79 105 VAL A CA 1
ATOM 597 C C . VAL A 1 105 ? -50.531 24.479 1.091 1.00 20.37 105 VAL A C 1
ATOM 598 O O . VAL A 1 105 ? -50.874 23.712 0.162 1.00 17.49 105 VAL A O 1
ATOM 602 N N . CYS A 1 106 ? -49.323 25.041 1.224 1.00 19.41 106 CYS A N 1
ATOM 603 C CA . CYS A 1 106 ? -48.171 24.922 0.285 1.00 20.80 106 CYS A CA 1
ATOM 604 C C . CYS A 1 106 ? -47.138 23.916 0.800 1.00 19.72 106 CYS A C 1
ATOM 605 O O . CYS A 1 106 ? -46.682 24.020 1.958 1.00 19.00 106 CYS A O 1
ATOM 608 N N . TYR A 1 107 ? -46.804 22.954 -0.036 1.00 17.95 107 TYR A N 1
ATOM 609 C CA . TYR A 1 107 ? -45.653 22.061 0.144 1.00 17.46 107 TYR A CA 1
ATOM 610 C C . TYR A 1 107 ? -44.612 22.402 -0.914 1.00 17.61 107 TYR A C 1
ATOM 611 O O . TYR A 1 107 ? -44.978 22.410 -2.105 1.00 17.57 107 TYR A O 1
ATOM 620 N N . PHE A 1 108 ? -43.366 22.656 -0.516 1.00 16.25 108 PHE A N 1
ATOM 621 C CA . PHE A 1 108 ? -42.296 23.054 -1.462 1.00 15.26 108 PHE A CA 1
ATOM 622 C C . PHE A 1 108 ? -41.475 21.820 -1.825 1.00 14.29 108 PHE A C 1
ATOM 623 O O . PHE A 1 108 ? -41.217 21.009 -0.955 1.00 13.02 108 PHE A O 1
ATOM 631 N N . THR A 1 109 ? -41.143 21.652 -3.101 1.00 14.43 109 THR A N 1
ATOM 632 C CA . THR A 1 109 ? -40.282 20.545 -3.606 1.00 14.31 109 THR A CA 1
ATOM 633 C C . THR A 1 109 ? -39.209 21.140 -4.521 1.00 13.85 109 THR A C 1
ATOM 634 O O . THR A 1 109 ? -39.219 22.383 -4.693 1.00 11.42 109 THR A O 1
ATOM 638 N N . ASN A 1 110 ? -38.382 20.287 -5.146 1.00 13.94 110 ASN A N 1
ATOM 639 C CA . ASN A 1 110 ? -37.224 20.694 -5.983 1.00 14.29 110 ASN A CA 1
ATOM 640 C C . ASN A 1 110 ? -37.543 20.641 -7.482 1.00 13.92 110 ASN A C 1
ATOM 641 O O . ASN A 1 110 ? -36.751 21.177 -8.242 1.00 14.29 110 ASN A O 1
ATOM 646 N N . SER A 1 111 ? -38.669 20.061 -7.888 1.00 12.03 111 SER A N 1
ATOM 647 C CA . SER A 1 111 ? -39.023 19.875 -9.310 1.00 11.74 111 SER A CA 1
ATOM 648 C C . SER A 1 111 ? -40.527 19.662 -9.468 1.00 10.70 111 SER A C 1
ATOM 649 O O . SER A 1 111 ? -41.191 19.224 -8.480 1.00 9.92 111 SER A O 1
ATOM 652 N N . GLY A 1 112 ? -41.002 19.917 -10.686 1.00 10.40 112 GLY A N 1
ATOM 653 C CA . GLY A 1 112 ? -42.367 19.607 -11.136 1.00 10.87 112 GLY A CA 1
ATOM 654 C C . GLY A 1 112 ? -42.675 18.146 -10.880 1.00 11.20 112 GLY A C 1
ATOM 655 O O . GLY A 1 112 ? -43.777 17.840 -10.377 1.00 11.24 112 GLY A O 1
ATOM 656 N N . SER A 1 113 ? -41.710 17.263 -11.169 1.00 11.02 113 SER A N 1
ATOM 657 C CA . SER A 1 113 ? -41.852 15.807 -10.925 1.00 10.72 113 SER A CA 1
ATOM 658 C C . SER A 1 113 ? -42.056 15.534 -9.431 1.00 11.23 113 SER A C 1
ATOM 659 O O . SER A 1 113 ? -42.988 14.741 -9.061 1.00 11.02 113 SER A O 1
ATOM 662 N N . GLU A 1 114 ? -41.219 16.108 -8.582 1.00 11.00 114 GLU A N 1
ATOM 663 C CA . GLU A 1 114 ? -41.390 15.921 -7.134 1.00 12.33 114 GLU A CA 1
ATOM 664 C C . GLU A 1 114 ? -42.762 16.430 -6.698 1.00 11.47 114 GLU A C 1
ATOM 665 O O . GLU A 1 114 ? -43.392 15.751 -5.858 1.00 9.98 114 GLU A O 1
ATOM 671 N N . ALA A 1 115 ? -43.191 17.588 -7.204 1.00 11.67 115 ALA A N 1
ATOM 672 C CA . ALA A 1 115 ? -44.522 18.149 -6.878 1.00 11.34 115 ALA A CA 1
ATOM 673 C C . ALA A 1 115 ? -45.612 17.127 -7.271 1.00 11.69 115 ALA A C 1
ATOM 674 O O . ALA A 1 115 ? -46.491 16.828 -6.444 1.00 11.55 115 ALA A O 1
ATOM 676 N N . ASN A 1 116 ? -45.546 16.548 -8.465 1.00 11.65 116 ASN A N 1
ATOM 677 C CA . ASN A 1 116 ? -46.572 15.571 -8.939 1.00 11.70 116 ASN A CA 1
ATOM 678 C C . ASN A 1 116 ? -46.544 14.292 -8.077 1.00 12.58 116 ASN A C 1
ATOM 679 O O . ASN A 1 116 ? -47.621 13.730 -7.786 1.00 12.46 116 ASN A O 1
ATOM 684 N N . ASP A 1 117 ? -45.357 13.801 -7.731 1.00 13.71 117 ASP A N 1
ATOM 685 C CA . ASP A 1 117 ? -45.203 12.619 -6.849 1.00 13.73 117 ASP A CA 1
ATOM 686 C C . ASP A 1 117 ? -45.890 12.926 -5.518 1.00 12.48 117 ASP A C 1
ATOM 687 O O . ASP A 1 117 ? -46.613 12.061 -5.026 1.00 11.45 117 ASP A O 1
ATOM 692 N N . LEU A 1 118 ? -45.664 14.122 -4.948 1.00 12.84 118 LEU A N 1
ATOM 693 C CA . LEU A 1 118 ? -46.273 14.478 -3.652 1.00 12.23 118 LEU A CA 1
ATOM 694 C C . LEU A 1 118 ? -47.795 14.557 -3.852 1.00 11.80 118 LEU A C 1
ATOM 695 O O . LEU A 1 118 ? -48.509 14.112 -2.950 1.00 11.19 118 LEU A O 1
ATOM 700 N N . ALA A 1 119 ? -48.275 15.098 -4.975 1.00 11.03 119 ALA A N 1
ATOM 701 C CA . ALA A 1 119 ? -49.735 15.248 -5.225 1.00 11.19 119 ALA A CA 1
ATOM 702 C C . ALA A 1 119 ? -50.388 13.857 -5.186 1.00 11.11 119 ALA A C 1
ATOM 703 O O . ALA A 1 119 ? -51.453 13.718 -4.605 1.00 10.42 119 ALA A O 1
ATOM 705 N N . LEU A 1 120 ? -49.754 12.855 -5.784 1.00 11.65 120 LEU A N 1
ATOM 706 C CA . LEU A 1 120 ? -50.307 11.480 -5.769 1.00 12.16 120 LEU A CA 1
ATOM 707 C C . LEU A 1 120 ? -50.345 10.956 -4.330 1.00 12.79 120 LEU A C 1
ATOM 708 O O . LEU A 1 120 ? -51.296 10.296 -3.994 1.00 13.26 120 LEU A O 1
ATOM 713 N N . ARG A 1 121 ? -49.320 11.214 -3.523 1.00 14.11 121 ARG A N 1
ATOM 714 C CA . ARG A 1 121 ? -49.276 10.727 -2.124 1.00 14.59 121 ARG A CA 1
ATOM 715 C C . ARG A 1 121 ? -50.338 11.464 -1.309 1.00 14.73 121 ARG A C 1
ATOM 716 O O . ARG A 1 121 ? -50.992 10.802 -0.489 1.00 14.71 121 ARG A O 1
ATOM 724 N N . LEU A 1 122 ? -50.516 12.772 -1.510 1.00 13.37 122 LEU A N 1
ATOM 725 C CA . LEU A 1 122 ? -51.584 13.533 -0.799 1.00 14.34 122 LEU A CA 1
ATOM 726 C C . LEU A 1 122 ? -52.948 12.913 -1.129 1.00 14.09 122 LEU A C 1
ATOM 727 O O . LEU A 1 122 ? -53.718 12.620 -0.186 1.00 13.54 122 LEU A O 1
ATOM 732 N N . ALA A 1 123 ? -53.234 12.701 -2.407 1.00 14.08 123 ALA A N 1
ATOM 733 C CA . ALA A 1 123 ? -54.494 12.069 -2.869 1.00 14.54 123 ALA A CA 1
ATOM 734 C C . ALA A 1 123 ? -54.683 10.666 -2.261 1.00 15.02 123 ALA A C 1
ATOM 735 O O . ALA A 1 123 ? -55.795 10.377 -1.762 1.00 15.14 123 ALA A O 1
ATOM 737 N N . ARG A 1 124 ? -53.690 9.786 -2.354 1.00 15.23 124 ARG A N 1
ATOM 738 C CA . ARG A 1 124 ? -53.846 8.387 -1.887 1.00 15.70 124 ARG A CA 1
ATOM 739 C C . ARG A 1 124 ? -53.948 8.330 -0.352 1.00 17.05 124 ARG A C 1
ATOM 740 O O . ARG A 1 124 ? -54.688 7.486 0.128 1.00 16.52 124 ARG A O 1
ATOM 748 N N . GLN A 1 125 ? -53.299 9.227 0.376 1.00 17.35 125 GLN A N 1
ATOM 749 C CA . GLN A 1 125 ? -53.317 9.249 1.863 1.00 20.20 125 GLN A CA 1
ATOM 750 C C . GLN A 1 125 ? -54.654 9.820 2.374 1.00 21.30 125 GLN A C 1
ATOM 751 O O . GLN A 1 125 ? -55.058 9.513 3.527 1.00 19.91 125 GLN A O 1
ATOM 757 N N . PHE A 1 126 ? -55.295 10.670 1.573 1.00 19.69 126 PHE A N 1
ATOM 758 C CA . PHE A 1 126 ? -56.503 11.418 1.975 1.00 20.22 126 PHE A CA 1
ATOM 759 C C . PHE A 1 126 ? -57.554 10.432 2.513 1.00 21.61 126 PHE A C 1
ATOM 760 O O . PHE A 1 126 ? -57.978 10.628 3.657 1.00 21.12 126 PHE A O 1
ATOM 768 N N . ARG A 1 127 ? -57.942 9.411 1.738 1.00 20.15 127 ARG A N 1
ATOM 769 C CA . ARG A 1 127 ? -58.949 8.395 2.177 1.00 20.42 127 ARG A CA 1
ATOM 770 C C . ARG A 1 127 ? -58.406 6.958 2.090 1.00 19.29 127 ARG A C 1
ATOM 771 O O . ARG A 1 127 ? -59.153 6.032 2.398 1.00 17.92 127 ARG A O 1
ATOM 779 N N . GLY A 1 128 ? -57.154 6.757 1.672 1.00 18.51 128 GLY A N 1
ATOM 780 C CA . GLY A 1 128 ? -56.590 5.407 1.505 1.00 17.31 128 GLY A CA 1
ATOM 781 C C . GLY A 1 128 ? -57.001 4.794 0.182 1.00 16.79 128 GLY A C 1
ATOM 782 O O . GLY A 1 128 ? -56.741 3.622 -0.020 1.00 19.70 128 GLY A O 1
ATOM 783 N N . HIS A 1 129 ? -57.611 5.553 -0.724 1.00 17.65 129 HIS A N 1
ATOM 784 C CA . HIS A 1 129 ? -57.889 5.064 -2.106 1.00 15.86 129 HIS A CA 1
ATOM 785 C C . HIS A 1 129 ? -56.565 5.049 -2.858 1.00 16.51 129 HIS A C 1
ATOM 786 O O . HIS A 1 129 ? -55.706 5.951 -2.592 1.00 15.54 129 HIS A O 1
ATOM 793 N N . GLN A 1 130 ? -56.395 4.077 -3.752 1.00 16.91 130 GLN A N 1
ATOM 794 C CA . GLN A 1 130 ? -55.120 3.873 -4.468 1.00 17.99 130 GLN A CA 1
ATOM 795 C C . GLN A 1 130 ? -55.215 4.286 -5.944 1.00 17.04 130 GLN A C 1
ATOM 796 O O . GLN A 1 130 ? -54.155 4.633 -6.474 1.00 16.11 130 GLN A O 1
ATOM 802 N N . ASP A 1 131 ? -56.391 4.248 -6.601 1.00 14.68 131 ASP A N 1
ATOM 803 C CA . ASP A 1 131 ? -56.413 4.333 -8.088 1.00 13.58 131 ASP A CA 1
ATOM 804 C C . ASP A 1 131 ? -56.330 5.791 -8.547 1.00 12.46 131 ASP A C 1
ATOM 805 O O . ASP A 1 131 ? -56.938 6.671 -7.933 1.00 12.50 131 ASP A O 1
ATOM 810 N N . VAL A 1 132 ? -55.609 6.008 -9.644 1.00 11.85 132 VAL A N 1
ATOM 811 C CA . VAL A 1 132 ? -55.447 7.335 -10.281 1.00 11.44 132 VAL A CA 1
ATOM 812 C C . VAL A 1 132 ? -55.950 7.210 -11.712 1.00 10.57 132 VAL A C 1
ATOM 813 O O . VAL A 1 132 ? -55.570 6.249 -12.412 1.00 9.92 132 VAL A O 1
ATOM 817 N N . ILE A 1 133 ? -56.808 8.154 -12.090 1.00 10.71 133 ILE A N 1
ATOM 818 C CA . ILE A 1 133 ? -57.288 8.317 -13.484 1.00 10.73 133 ILE A CA 1
ATOM 819 C C . ILE A 1 133 ? -56.440 9.416 -14.124 1.00 11.23 133 ILE A C 1
ATOM 820 O O . ILE A 1 133 ? -56.332 10.542 -13.591 1.00 10.27 133 ILE A O 1
ATOM 825 N N . THR A 1 134 ? -55.872 9.095 -15.268 1.00 11.40 134 THR A N 1
ATOM 826 C CA . THR A 1 134 ? -55.021 10.016 -16.020 1.00 11.11 134 THR A CA 1
ATOM 827 C C . THR A 1 134 ? -55.575 10.084 -17.434 1.00 11.89 134 THR A C 1
ATOM 828 O O . THR A 1 134 ? -56.407 9.216 -17.828 1.00 11.36 134 THR A O 1
ATOM 832 N N . LEU A 1 135 ? -55.088 11.049 -18.194 1.00 12.72 135 LEU A N 1
ATOM 833 C CA . LEU A 1 135 ? -55.520 11.285 -19.591 1.00 12.17 135 LEU A CA 1
ATOM 834 C C . LEU A 1 135 ? -54.582 10.568 -20.523 1.00 12.21 135 LEU A C 1
ATOM 835 O O . LEU A 1 135 ? -53.370 10.546 -20.225 1.00 11.75 135 LEU A O 1
ATOM 840 N N . ASP A 1 136 ? -55.124 10.087 -21.637 1.00 11.88 136 ASP A N 1
ATOM 841 C CA . ASP A 1 136 ? -54.305 9.578 -22.747 1.00 13.19 136 ASP A CA 1
ATOM 842 C C . ASP A 1 136 ? -53.321 10.686 -23.137 1.00 12.54 136 ASP A C 1
ATOM 843 O O . ASP A 1 136 ? -53.661 11.911 -23.062 1.00 13.09 136 ASP A O 1
ATOM 848 N N . HIS A 1 137 ? -52.110 10.274 -23.443 1.00 11.64 137 HIS A N 1
ATOM 849 C CA . HIS A 1 137 ? -51.005 11.140 -23.920 1.00 12.02 137 HIS A CA 1
ATOM 850 C C . HIS A 1 137 ? -50.529 12.098 -22.835 1.00 11.32 137 HIS A C 1
ATOM 851 O O . HIS A 1 137 ? -49.751 13.005 -23.186 1.00 11.08 137 HIS A O 1
ATOM 858 N N . ALA A 1 138 ? -50.930 11.902 -21.576 1.00 11.17 138 ALA A N 1
ATOM 859 C CA . ALA A 1 138 ? -50.487 12.749 -20.458 1.00 11.31 138 ALA A CA 1
ATOM 860 C C . ALA A 1 138 ? -48.999 12.496 -20.226 1.00 11.97 138 ALA A C 1
ATOM 861 O O . ALA A 1 138 ? -48.510 11.366 -20.415 1.00 11.07 138 ALA A O 1
ATOM 863 N N . TYR A 1 139 ? -48.332 13.557 -19.828 1.00 12.15 139 TYR A N 1
ATOM 864 C CA . TYR A 1 139 ? -46.966 13.507 -19.291 1.00 12.79 139 TYR A CA 1
ATOM 865 C C . TYR A 1 139 ? -46.897 14.353 -18.020 1.00 11.97 139 TYR A C 1
ATOM 866 O O . TYR A 1 139 ? -47.165 15.569 -18.073 1.00 11.83 139 TYR A O 1
ATOM 875 N N . HIS A 1 140 ? -46.581 13.699 -16.903 1.00 11.68 140 HIS A N 1
ATOM 876 C CA . HIS A 1 140 ? -46.529 14.327 -15.565 1.00 10.99 140 HIS A CA 1
ATOM 877 C C . HIS A 1 140 ? -45.107 14.323 -14.981 1.00 11.66 140 HIS A C 1
ATOM 878 O O . HIS A 1 140 ? -44.962 14.879 -13.879 1.00 11.97 140 HIS A O 1
ATOM 885 N N . GLY A 1 141 ? -44.134 13.665 -15.616 1.00 12.06 141 GLY A N 1
ATOM 886 C CA . GLY A 1 141 ? -42.738 13.666 -15.136 1.00 12.79 141 GLY A CA 1
ATOM 887 C C . GLY A 1 141 ? -42.088 12.311 -15.228 1.00 13.97 141 GLY A C 1
ATOM 888 O O . GLY A 1 141 ? -42.722 11.369 -15.725 1.00 13.51 141 GLY A O 1
ATOM 889 N N . HIS A 1 142 ? -40.841 12.224 -14.766 1.00 16.23 142 HIS A N 1
ATOM 890 C CA . HIS A 1 142 ? -39.868 11.165 -15.150 1.00 18.21 142 HIS A CA 1
ATOM 891 C C . HIS A 1 142 ? -39.562 10.218 -13.973 1.00 17.88 142 HIS A C 1
ATOM 892 O O . HIS A 1 142 ? -38.770 9.204 -14.163 1.00 18.09 142 HIS A O 1
ATOM 899 N N . LEU A 1 143 ? -40.155 10.481 -12.806 1.00 14.49 143 LEU A N 1
ATOM 900 C CA . LEU A 1 143 ? -39.979 9.620 -11.610 1.00 13.94 143 LEU A CA 1
ATOM 901 C C . LEU A 1 143 ? -40.849 8.364 -11.776 1.00 13.87 143 LEU A C 1
ATOM 902 O O . LEU A 1 143 ? -41.806 8.407 -12.555 1.00 13.44 143 LEU A O 1
ATOM 907 N N . SER A 1 144 ? -40.513 7.292 -11.062 1.00 14.75 144 SER A N 1
ATOM 908 C CA . SER A 1 144 ? -41.205 5.970 -11.026 1.00 15.91 144 SER A CA 1
ATOM 909 C C . SER A 1 144 ? -42.705 6.138 -10.962 1.00 14.23 144 SER A C 1
ATOM 910 O O . SER A 1 144 ? -43.408 5.546 -11.803 1.00 15.96 144 SER A O 1
ATOM 913 N N . SER A 1 145 ? -43.155 6.904 -9.981 1.00 14.17 145 SER A N 1
ATOM 914 C CA . SER A 1 145 ? -44.591 7.040 -9.654 1.00 15.87 145 SER A CA 1
ATOM 915 C C . SER A 1 145 ? -45.305 7.732 -10.820 1.00 15.18 145 SER A C 1
ATOM 916 O O . SER A 1 145 ? -46.519 7.578 -10.918 1.00 17.31 145 SER A O 1
ATOM 919 N N . LEU A 1 146 ? -44.578 8.486 -11.641 1.00 14.09 146 LEU A N 1
ATOM 920 C CA . LEU A 1 146 ? -45.171 9.377 -12.669 1.00 14.89 146 LEU A CA 1
ATOM 921 C C . LEU A 1 146 ? -45.175 8.675 -14.030 1.00 15.45 146 LEU A C 1
ATOM 922 O O . LEU A 1 146 ? -46.042 9.013 -14.843 1.00 15.23 146 LEU A O 1
ATOM 927 N N . ILE A 1 147 ? -44.247 7.742 -14.258 1.00 17.89 147 ILE A N 1
ATOM 928 C CA . ILE A 1 147 ? -44.195 6.911 -15.488 1.00 19.08 147 ILE A CA 1
ATOM 929 C C . ILE A 1 147 ? -45.543 6.206 -15.581 1.00 18.22 147 ILE A C 1
ATOM 930 O O . ILE A 1 147 ? -46.136 6.175 -16.686 1.00 15.74 147 ILE A O 1
ATOM 935 N N . GLU A 1 148 ? -45.991 5.693 -14.441 1.00 18.27 148 GLU A N 1
ATOM 936 C CA . GLU A 1 148 ? -47.229 4.879 -14.302 1.00 18.78 148 GLU A CA 1
ATOM 937 C C . GLU A 1 148 ? -48.450 5.681 -14.762 1.00 19.09 148 GLU A C 1
ATOM 938 O O . GLU A 1 148 ? -49.378 5.057 -15.252 1.00 19.84 148 GLU A O 1
ATOM 944 N N . ILE A 1 149 ? -48.437 7.017 -14.641 1.00 17.28 149 ILE A N 1
ATOM 945 C CA . ILE A 1 149 ? -49.627 7.875 -14.928 1.00 16.47 149 ILE A CA 1
ATOM 946 C C . ILE A 1 149 ? -49.349 8.784 -16.126 1.00 15.31 149 ILE A C 1
ATOM 947 O O . ILE A 1 149 ? -50.095 9.768 -16.300 1.00 13.60 149 ILE A O 1
ATOM 952 N N . SER A 1 150 ? -48.316 8.471 -16.910 1.00 14.72 150 SER A N 1
ATOM 953 C CA . SER A 1 150 ? -47.881 9.322 -18.045 1.00 14.98 150 SER A CA 1
ATOM 954 C C . SER A 1 150 ? -47.927 8.498 -19.317 1.00 15.47 150 SER A C 1
ATOM 955 O O . SER A 1 150 ? -46.893 8.014 -19.765 1.00 13.99 150 SER A O 1
ATOM 958 N N . PRO A 1 151 ? -49.141 8.260 -19.887 1.00 18.23 151 PRO A N 1
ATOM 959 C CA . PRO A 1 151 ? -49.307 7.402 -21.069 1.00 19.89 151 PRO A CA 1
ATOM 960 C C . PRO A 1 151 ? -48.545 7.902 -22.305 1.00 21.49 151 PRO A C 1
ATOM 961 O O . PRO A 1 151 ? -48.235 7.092 -23.138 1.00 21.01 151 PRO A O 1
ATOM 965 N N . TYR A 1 152 ? -48.213 9.195 -22.387 1.00 23.26 152 TYR A N 1
ATOM 966 C CA . TYR A 1 152 ? -47.238 9.684 -23.405 1.00 24.59 152 TYR A CA 1
ATOM 967 C C . TYR A 1 152 ? -45.953 8.823 -23.423 1.00 27.73 152 TYR A C 1
ATOM 968 O O . TYR A 1 152 ? -45.388 8.687 -24.486 1.00 27.43 152 TYR A O 1
ATOM 977 N N . LYS A 1 153 ? -45.515 8.241 -22.303 1.00 32.52 153 LYS A N 1
ATOM 978 C CA . LYS A 1 153 ? -44.223 7.500 -22.207 1.00 39.97 153 LYS A CA 1
ATOM 979 C C . LYS A 1 153 ? -44.416 5.972 -22.274 1.00 44.60 153 LYS A C 1
ATOM 980 O O . LYS A 1 153 ? -43.396 5.294 -22.461 1.00 51.47 153 LYS A O 1
ATOM 986 N N . PHE A 1 154 ? -45.637 5.421 -22.182 1.00 53.32 154 PHE A N 1
ATOM 987 C CA . PHE A 1 154 ? -45.893 3.955 -22.348 1.00 56.15 154 PHE A CA 1
ATOM 988 C C . PHE A 1 154 ? -45.438 3.497 -23.745 1.00 61.79 154 PHE A C 1
ATOM 989 O O . PHE A 1 154 ? -45.945 4.048 -24.735 1.00 64.10 154 PHE A O 1
ATOM 997 N N . GLN A 1 155 ? -44.556 2.493 -23.827 1.00 66.78 155 GLN A N 1
ATOM 998 C CA . GLN A 1 155 ? -43.960 2.010 -25.109 1.00 73.25 155 GLN A CA 1
ATOM 999 C C . GLN A 1 155 ? -45.057 1.411 -26.009 1.00 76.50 155 GLN A C 1
ATOM 1000 O O . GLN A 1 155 ? -45.148 0.167 -26.096 1.00 77.34 155 GLN A O 1
ATOM 1006 N N . LYS A 1 161 ? -49.971 -1.256 -18.436 1.00 53.86 161 LYS A N 1
ATOM 1007 C CA . LYS A 1 161 ? -50.304 -0.263 -17.382 1.00 51.14 161 LYS A CA 1
ATOM 1008 C C . LYS A 1 161 ? -50.681 -1.014 -16.097 1.00 46.67 161 LYS A C 1
ATOM 1009 O O . LYS A 1 161 ? -51.314 -2.080 -16.196 1.00 49.06 161 LYS A O 1
ATOM 1015 N N . LYS A 1 162 ? -50.315 -0.441 -14.946 1.00 38.44 162 LYS A N 1
ATOM 1016 C CA . LYS A 1 162 ? -50.653 -0.924 -13.586 1.00 34.74 162 LYS A CA 1
ATOM 1017 C C . LYS A 1 162 ? -52.175 -1.000 -13.443 1.00 32.90 162 LYS A C 1
ATOM 1018 O O . LYS A 1 162 ? -52.887 -0.175 -14.033 1.00 31.68 162 LYS A O 1
ATOM 1024 N N . GLU A 1 163 ? -52.638 -1.936 -12.630 1.00 31.54 163 GLU A N 1
ATOM 1025 C CA . GLU A 1 163 ? -54.064 -2.146 -12.283 1.00 32.87 163 GLU A CA 1
ATOM 1026 C C . GLU A 1 163 ? -54.638 -0.908 -11.583 1.00 27.40 163 GLU A C 1
ATOM 1027 O O . GLU A 1 163 ? -55.862 -0.708 -11.678 1.00 26.77 163 GLU A O 1
ATOM 1033 N N . PHE A 1 164 ? -53.816 -0.126 -10.877 1.00 23.04 164 PHE A N 1
ATOM 1034 C CA . PHE A 1 164 ? -54.300 1.058 -10.120 1.00 23.04 164 PHE A CA 1
ATOM 1035 C C . PHE A 1 164 ? -54.234 2.336 -10.994 1.00 18.83 164 PHE A C 1
ATOM 1036 O O . PHE A 1 164 ? -54.471 3.387 -10.461 1.00 18.29 164 PHE A O 1
ATOM 1044 N N . VAL A 1 165 ? -53.989 2.250 -12.301 1.00 17.44 165 VAL A N 1
ATOM 1045 C CA . VAL A 1 165 ? -54.013 3.433 -13.223 1.00 17.12 165 VAL A CA 1
ATOM 1046 C C . VAL A 1 165 ? -55.055 3.207 -14.319 1.00 16.11 165 VAL A C 1
ATOM 1047 O O . VAL A 1 165 ? -55.030 2.165 -14.947 1.00 15.61 165 VAL A O 1
ATOM 1051 N N . HIS A 1 166 ? -55.955 4.162 -14.511 1.00 14.55 166 HIS A N 1
ATOM 1052 C CA . HIS A 1 166 ? -56.976 4.132 -15.587 1.00 15.02 166 HIS A CA 1
ATOM 1053 C C . HIS A 1 166 ? -56.729 5.316 -16.509 1.00 13.27 166 HIS A C 1
ATOM 1054 O O . HIS A 1 166 ? -56.452 6.406 -16.006 1.00 12.26 166 HIS A O 1
ATOM 1061 N N . VAL A 1 167 ? -56.801 5.085 -17.805 1.00 13.34 167 VAL A N 1
ATOM 1062 C CA . VAL A 1 167 ? -56.439 6.091 -18.839 1.00 13.75 167 VAL A CA 1
ATOM 1063 C C . VAL A 1 167 ? -57.741 6.534 -19.513 1.00 13.54 167 VAL A C 1
ATOM 1064 O O . VAL A 1 167 ? -58.377 5.703 -20.146 1.00 12.41 167 VAL A O 1
ATOM 1068 N N . ALA A 1 168 ? -58.148 7.780 -19.326 1.00 13.21 168 ALA A N 1
ATOM 1069 C CA . ALA A 1 168 ? -59.363 8.339 -19.946 1.00 13.67 168 ALA A CA 1
ATOM 1070 C C . ALA A 1 168 ? -59.005 8.900 -21.321 1.00 14.10 168 ALA A C 1
ATOM 1071 O O . ALA A 1 168 ? -57.892 9.372 -21.517 1.00 12.53 168 ALA A O 1
ATOM 1073 N N . PRO A 1 169 ? -59.914 8.827 -22.316 1.00 14.72 169 PRO A N 1
ATOM 1074 C CA . PRO A 1 169 ? -59.673 9.449 -23.615 1.00 14.62 169 PRO A CA 1
ATOM 1075 C C . PRO A 1 169 ? -59.398 10.944 -23.425 1.00 14.67 169 PRO A C 1
ATOM 1076 O O . PRO A 1 169 ? -60.068 11.614 -22.633 1.00 14.07 169 PRO A O 1
ATOM 1080 N N . THR A 1 170 ? -58.349 11.424 -24.080 1.00 14.13 170 THR A N 1
ATOM 1081 C CA . THR A 1 170 ? -57.938 12.837 -23.959 1.00 15.59 170 THR A CA 1
ATOM 1082 C C . THR A 1 170 ? -59.008 13.676 -24.657 1.00 13.68 170 THR A C 1
ATOM 1083 O O . THR A 1 170 ? -59.462 13.334 -25.754 1.00 12.68 170 THR A O 1
ATOM 1087 N N . PRO A 1 171 ? -59.451 14.768 -23.993 1.00 12.82 171 PRO A N 1
ATOM 1088 C CA . PRO A 1 171 ? -60.539 15.619 -24.487 1.00 12.38 171 PRO A CA 1
ATOM 1089 C C . PRO A 1 171 ? -60.075 16.572 -25.598 1.00 11.80 171 PRO A C 1
ATOM 1090 O O . PRO A 1 171 ? -60.107 17.806 -25.431 1.00 11.64 171 PRO A O 1
ATOM 1094 N N . ASP A 1 172 ? -59.630 15.945 -26.683 1.00 12.24 172 ASP A N 1
ATOM 1095 C CA . ASP A 1 172 ? -59.014 16.543 -27.895 1.00 13.02 172 ASP A CA 1
ATOM 1096 C C . ASP A 1 172 ? -60.081 16.595 -28.991 1.00 12.09 172 ASP A C 1
ATOM 1097 O O . ASP A 1 172 ? -60.380 15.545 -29.575 1.00 12.04 172 ASP A O 1
ATOM 1102 N N . THR A 1 173 ? -60.670 17.754 -29.248 1.00 13.11 173 THR A N 1
ATOM 1103 C CA . THR A 1 173 ? -61.750 17.859 -30.264 1.00 13.57 173 THR A CA 1
ATOM 1104 C C . THR A 1 173 ? -61.198 17.924 -31.697 1.00 13.96 173 THR A C 1
ATOM 1105 O O . THR A 1 173 ? -62.035 17.988 -32.632 1.00 14.38 173 THR A O 1
ATOM 1109 N N . TYR A 1 174 ? -59.881 17.864 -31.911 1.00 13.16 174 TYR A N 1
ATOM 1110 C CA . TYR A 1 174 ? -59.312 17.862 -33.280 1.00 12.60 174 TYR A CA 1
ATOM 1111 C C . TYR A 1 174 ? -58.996 16.431 -33.711 1.00 12.48 174 TYR A C 1
ATOM 1112 O O . TYR A 1 174 ? -59.432 16.059 -34.822 1.00 11.50 174 TYR A O 1
ATOM 1121 N N . ARG A 1 175 ? -58.324 15.628 -32.873 1.00 12.35 175 ARG A N 1
ATOM 1122 C CA . ARG A 1 175 ? -57.961 14.247 -33.268 1.00 14.36 175 ARG A CA 1
ATOM 1123 C C . ARG A 1 175 ? -58.458 13.213 -32.244 1.00 15.20 175 ARG A C 1
ATOM 1124 O O . ARG A 1 175 ? -58.278 12.027 -32.478 1.00 17.18 175 ARG A O 1
ATOM 1132 N N . GLY A 1 176 ? -59.164 13.596 -31.198 1.00 16.49 176 GLY A N 1
ATOM 1133 C CA . GLY A 1 176 ? -59.601 12.612 -30.195 1.00 16.65 176 GLY A CA 1
ATOM 1134 C C . GLY A 1 176 ? -60.829 11.833 -30.646 1.00 17.78 176 GLY A C 1
ATOM 1135 O O . GLY A 1 176 ? -61.277 11.987 -31.799 1.00 16.79 176 GLY A O 1
ATOM 1136 N N . LYS A 1 177 ? -61.416 11.096 -29.711 1.00 17.59 177 LYS A N 1
ATOM 1137 C CA . LYS A 1 177 ? -62.590 10.224 -29.928 1.00 18.57 177 LYS A CA 1
ATOM 1138 C C . LYS A 1 177 ? -63.834 11.046 -30.322 1.00 16.75 177 LYS A C 1
ATOM 1139 O O . LYS A 1 177 ? -64.572 10.595 -31.180 1.00 15.52 177 LYS A O 1
ATOM 1145 N N . TYR A 1 17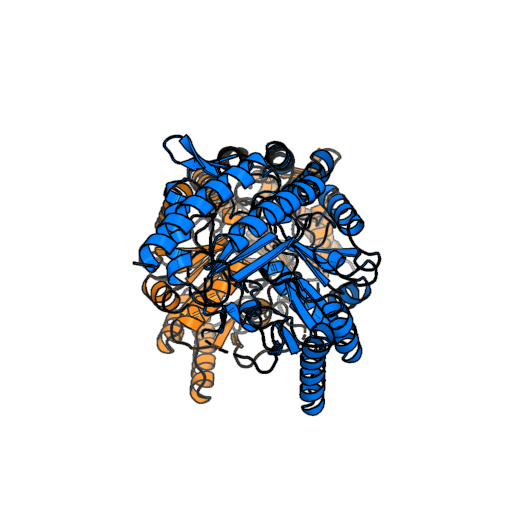8 ? -64.037 12.216 -29.723 1.00 16.58 178 TYR A N 1
ATOM 1146 C CA . TYR A 1 178 ? -65.188 13.124 -29.962 1.00 17.38 178 TYR A CA 1
ATOM 1147 C C . TYR A 1 178 ? -64.649 14.424 -30.520 1.00 18.28 178 TYR A C 1
ATOM 1148 O O . TYR A 1 178 ? -63.801 15.036 -29.850 1.00 18.83 178 TYR A O 1
ATOM 1157 N N . ARG A 1 179 ? -65.100 14.820 -31.708 1.00 18.81 179 ARG A N 1
ATOM 1158 C CA . ARG A 1 179 ? -64.496 15.979 -32.409 1.00 19.55 179 ARG A CA 1
ATOM 1159 C C . ARG A 1 179 ? -65.482 17.152 -32.392 1.00 20.46 179 ARG A C 1
ATOM 1160 O O . ARG A 1 179 ? -66.506 17.052 -31.661 1.00 16.58 179 ARG A O 1
ATOM 1168 N N . GLU A 1 180 ? -65.119 18.249 -33.066 1.00 19.64 180 GLU A N 1
ATOM 1169 C CA . GLU A 1 180 ? -65.809 19.563 -32.955 1.00 22.56 180 GLU A CA 1
ATOM 1170 C C . GLU A 1 180 ? -67.251 19.429 -33.475 1.00 24.08 180 GLU A C 1
ATOM 1171 O O . GLU A 1 180 ? -68.047 20.282 -33.172 1.00 24.37 180 GLU A O 1
ATOM 1177 N N . ASP A 1 181 ? -67.562 18.373 -34.218 1.00 26.11 181 ASP A N 1
ATOM 1178 C CA . ASP A 1 181 ? -68.896 18.162 -34.831 1.00 30.27 181 ASP A CA 1
ATOM 1179 C C . ASP A 1 181 ? -69.814 17.443 -33.829 1.00 28.92 181 ASP A C 1
ATOM 1180 O O . ASP A 1 181 ? -70.984 17.361 -34.106 1.00 27.74 181 ASP A O 1
ATOM 1185 N N . HIS A 1 182 ? -69.298 16.927 -32.710 1.00 24.72 182 HIS A N 1
ATOM 1186 C CA . HIS A 1 182 ? -70.116 16.248 -31.664 1.00 24.46 182 HIS A CA 1
ATOM 1187 C C . HIS A 1 182 ? -71.036 17.280 -30.974 1.00 22.95 182 HIS A C 1
ATOM 1188 O O . HIS A 1 182 ? -70.566 18.398 -30.693 1.00 21.47 182 HIS A O 1
ATOM 1195 N N . ALA A 1 183 ? -72.269 16.910 -30.615 1.00 23.43 183 ALA A N 1
ATOM 1196 C CA . ALA A 1 183 ? -73.245 17.829 -29.971 1.00 25.02 183 ALA A CA 1
ATOM 1197 C C . ALA A 1 183 ? -72.712 18.352 -28.624 1.00 25.33 183 ALA A C 1
ATOM 1198 O O . ALA A 1 183 ? -72.952 19.555 -28.276 1.00 27.27 183 ALA A O 1
ATOM 1200 N N . ASP A 1 184 ? -72.013 17.521 -27.861 1.00 24.99 184 ASP A N 1
ATOM 1201 C CA . ASP A 1 184 ? -71.581 17.913 -26.494 1.00 24.24 184 ASP A CA 1
ATOM 1202 C C . ASP A 1 184 ? -70.371 17.060 -26.090 1.00 22.68 184 ASP A C 1
ATOM 1203 O O . ASP A 1 184 ? -70.538 16.039 -25.377 1.00 22.15 184 ASP A O 1
ATOM 1208 N N . SER A 1 185 ? -69.208 17.447 -26.597 1.00 19.56 185 SER A N 1
ATOM 1209 C CA . SER A 1 185 ? -67.946 16.695 -26.433 1.00 18.96 185 SER A CA 1
ATOM 1210 C C . SER A 1 185 ? -67.528 16.762 -24.957 1.00 17.37 185 SER A C 1
ATOM 1211 O O . SER A 1 185 ? -66.977 15.772 -24.487 1.00 17.75 185 SER A O 1
ATOM 1214 N N . ALA A 1 186 ? -67.824 17.860 -24.239 1.00 15.80 186 ALA A N 1
ATOM 1215 C CA . ALA A 1 186 ? -67.459 18.017 -22.815 1.00 15.54 186 ALA A CA 1
ATOM 1216 C C . ALA A 1 186 ? -68.168 16.916 -22.001 1.00 17.96 186 ALA A C 1
ATOM 1217 O O . ALA A 1 186 ? -67.465 16.232 -21.201 1.00 17.07 186 ALA A O 1
ATOM 1219 N N . SER A 1 187 ? -69.464 16.643 -22.256 1.00 16.99 187 SER A N 1
ATOM 1220 C CA . SER A 1 187 ? -70.228 15.562 -21.583 1.00 17.12 187 SER A CA 1
ATOM 1221 C C . SER A 1 187 ? -69.737 14.196 -22.050 1.00 16.45 187 SER A C 1
ATOM 1222 O O . SER A 1 187 ? -69.621 13.292 -21.199 1.00 16.84 187 SER A O 1
ATOM 1225 N N . ALA A 1 188 ? -69.505 14.010 -23.347 1.00 15.71 188 ALA A N 1
ATOM 1226 C CA . ALA A 1 188 ? -69.088 12.699 -23.882 1.00 15.57 188 ALA A CA 1
ATOM 1227 C C . ALA A 1 188 ? -67.709 12.335 -23.291 1.00 15.21 188 ALA A C 1
ATOM 1228 O O . ALA A 1 188 ? -67.483 11.168 -22.962 1.00 16.67 188 ALA A O 1
ATOM 1230 N N . TYR A 1 189 ? -66.791 13.293 -23.173 1.00 14.37 189 TYR A N 1
ATOM 1231 C CA . TYR A 1 189 ? -65.448 13.035 -22.582 1.00 13.22 189 TYR A CA 1
ATOM 1232 C C . TYR A 1 189 ? -65.594 12.781 -21.062 1.00 14.11 189 TYR A C 1
ATOM 1233 O O . TYR A 1 189 ? -64.992 11.804 -20.584 1.00 13.96 189 TYR A O 1
ATOM 1242 N N . ALA A 1 190 ? -66.360 13.605 -20.324 1.00 14.16 190 ALA A N 1
ATOM 1243 C CA . ALA A 1 190 ? -66.612 13.443 -18.872 1.00 14.68 190 ALA A CA 1
ATOM 1244 C C . ALA A 1 190 ? -67.282 12.094 -18.620 1.00 16.41 190 ALA A C 1
ATOM 1245 O O . ALA A 1 190 ? -66.911 11.429 -17.650 1.00 17.45 190 ALA A O 1
ATOM 1247 N N . ASP A 1 191 ? -68.175 11.652 -19.496 1.00 18.65 191 ASP A N 1
ATOM 1248 C CA . ASP A 1 191 ? -68.899 10.361 -19.330 1.00 19.71 191 ASP A CA 1
ATOM 1249 C C . ASP A 1 191 ? -67.896 9.192 -19.388 1.00 17.79 191 ASP A C 1
ATOM 1250 O O . ASP A 1 191 ? -68.145 8.114 -18.767 1.00 14.92 191 ASP A O 1
ATOM 1255 N N . GLU A 1 192 ? -66.803 9.358 -20.125 1.00 17.87 192 GLU A N 1
ATOM 1256 C CA . GLU A 1 192 ? -65.722 8.337 -20.157 1.00 17.57 192 GLU A CA 1
ATOM 1257 C C . GLU A 1 192 ? -65.126 8.154 -18.750 1.00 15.60 192 GLU A C 1
ATOM 1258 O O . GLU A 1 192 ? -64.767 7.027 -18.377 1.00 14.65 192 GLU A O 1
ATOM 1264 N N . VAL A 1 193 ? -64.974 9.235 -18.015 1.00 14.55 193 VAL A N 1
ATOM 1265 C CA . VAL A 1 193 ? -64.414 9.187 -16.639 1.00 15.32 193 VAL A CA 1
ATOM 1266 C C . VAL A 1 193 ? -65.452 8.534 -15.715 1.00 16.67 193 VAL A C 1
ATOM 1267 O O . VAL A 1 193 ? -65.037 7.707 -14.906 1.00 16.57 193 VAL A O 1
ATOM 1271 N N . LYS A 1 194 ? -66.733 8.905 -15.824 1.00 17.85 194 LYS A N 1
ATOM 1272 C CA . LYS A 1 194 ? -67.825 8.277 -15.038 1.00 17.97 194 LYS A CA 1
ATOM 1273 C C . LYS A 1 194 ? -67.772 6.772 -15.265 1.00 17.40 194 LYS A C 1
ATOM 1274 O O . LYS A 1 194 ? -67.854 6.037 -14.282 1.00 16.78 194 LYS A O 1
ATOM 1280 N N . LYS A 1 195 ? -67.579 6.329 -16.497 1.00 16.81 195 LYS A N 1
ATOM 1281 C CA . LYS A 1 195 ? -67.586 4.883 -16.811 1.00 19.35 195 LYS A CA 1
ATOM 1282 C C . LYS A 1 195 ? -66.394 4.218 -16.118 1.00 17.84 195 LYS A C 1
ATOM 1283 O O . LYS A 1 195 ? -66.559 3.102 -15.572 1.00 17.40 195 LYS A O 1
ATOM 1289 N N . ILE A 1 196 ? -65.237 4.883 -16.113 1.00 17.20 196 ILE A N 1
ATOM 1290 C CA . ILE A 1 196 ? -64.015 4.344 -15.449 1.00 15.93 196 ILE A CA 1
ATOM 1291 C C . ILE A 1 196 ? -64.338 4.169 -13.961 1.00 15.29 196 ILE A C 1
ATOM 1292 O O . ILE A 1 196 ? -64.014 3.098 -13.382 1.00 15.71 196 ILE A O 1
ATOM 1297 N N . ILE A 1 197 ? -64.945 5.189 -13.367 1.00 14.77 197 ILE A N 1
ATOM 1298 C CA . ILE A 1 197 ? -65.343 5.206 -11.932 1.00 15.81 197 ILE A CA 1
ATOM 1299 C C . ILE A 1 197 ? -66.294 4.021 -11.676 1.00 17.00 197 ILE A C 1
ATOM 1300 O O . ILE A 1 197 ? -65.957 3.188 -10.875 1.00 15.02 197 ILE A O 1
ATOM 1305 N N . GLU A 1 198 ? -67.399 3.906 -12.414 1.00 19.15 198 GLU A N 1
ATOM 1306 C CA . GLU A 1 198 ? -68.368 2.778 -12.307 1.00 20.42 198 GLU A CA 1
ATOM 1307 C C . GLU A 1 198 ? -67.654 1.424 -12.447 1.00 19.23 198 GLU A C 1
ATOM 1308 O O . GLU A 1 198 ? -67.888 0.560 -11.583 1.00 16.55 198 GLU A O 1
ATOM 1314 N N . ASP A 1 199 ? -66.822 1.221 -13.473 1.00 18.00 199 ASP A N 1
ATOM 1315 C CA . ASP A 1 199 ? -66.148 -0.089 -13.690 1.00 19.48 199 ASP A CA 1
ATOM 1316 C C . ASP A 1 199 ? -65.239 -0.405 -12.488 1.00 19.96 199 ASP A C 1
ATOM 1317 O O . ASP A 1 199 ? -65.234 -1.551 -12.039 1.00 20.78 199 ASP A O 1
ATOM 1322 N N . ALA A 1 200 ? -64.509 0.586 -11.985 1.00 18.35 200 ALA A N 1
ATOM 1323 C CA . ALA A 1 200 ? -63.589 0.448 -10.838 1.00 18.52 200 ALA A CA 1
ATOM 1324 C C . ALA A 1 200 ? -64.403 0.035 -9.612 1.00 18.20 200 ALA A C 1
ATOM 1325 O O . ALA A 1 200 ? -63.998 -0.943 -8.971 1.00 16.10 200 ALA A O 1
ATOM 1327 N N . HIS A 1 201 ? -65.499 0.747 -9.320 1.00 16.71 201 HIS A N 1
ATOM 1328 C CA . HIS A 1 201 ? -66.372 0.481 -8.142 1.00 19.54 201 HIS A CA 1
ATOM 1329 C C . HIS A 1 201 ? -66.949 -0.939 -8.209 1.00 18.20 201 HIS A C 1
ATOM 1330 O O . HIS A 1 201 ? -66.948 -1.610 -7.193 1.00 18.45 201 HIS A O 1
ATOM 1337 N N . ASN A 1 202 ? -67.383 -1.352 -9.393 1.00 18.86 202 ASN A N 1
ATOM 1338 C CA . ASN A 1 202 ? -67.978 -2.674 -9.683 1.00 18.97 202 ASN A CA 1
ATOM 1339 C C . ASN A 1 202 ? -66.968 -3.784 -9.397 1.00 19.19 202 ASN A C 1
ATOM 1340 O O . ASN A 1 202 ? -67.410 -4.906 -9.051 1.00 17.32 202 ASN A O 1
ATOM 1345 N N . SER A 1 203 ? -65.679 -3.480 -9.524 1.00 19.54 203 SER A N 1
ATOM 1346 C CA . SER A 1 203 ? -64.542 -4.410 -9.267 1.00 22.82 203 SER A CA 1
ATOM 1347 C C . SER A 1 203 ? -64.047 -4.278 -7.818 1.00 21.17 203 SER A C 1
ATOM 1348 O O . SER A 1 203 ? -63.062 -4.955 -7.464 1.00 20.37 203 SER A O 1
ATOM 1351 N N . GLY A 1 204 ? -64.705 -3.435 -7.035 1.00 20.36 204 GLY A N 1
ATOM 1352 C CA . GLY A 1 204 ? -64.352 -3.188 -5.631 1.00 22.29 204 GLY A CA 1
ATOM 1353 C C . GLY A 1 204 ? -63.085 -2.368 -5.495 1.00 22.50 204 GLY A C 1
ATOM 1354 O O . GLY A 1 204 ? -62.430 -2.513 -4.455 1.00 25.02 204 GLY A O 1
ATOM 1355 N N . ARG A 1 205 ? -62.767 -1.509 -6.470 1.00 20.68 205 ARG A N 1
ATOM 1356 C CA . ARG A 1 205 ? -61.554 -0.641 -6.430 1.00 20.12 205 ARG A CA 1
ATOM 1357 C C . ARG A 1 205 ? -62.008 0.735 -5.952 1.00 20.11 205 ARG A C 1
ATOM 1358 O O . ARG A 1 205 ? -63.254 0.988 -5.929 1.00 21.27 205 ARG A O 1
ATOM 1366 N N . LYS A 1 206 ? -61.069 1.597 -5.575 1.00 18.64 206 LYS A N 1
ATOM 1367 C CA . LYS A 1 206 ? -61.392 2.969 -5.124 1.00 20.28 206 LYS A CA 1
ATOM 1368 C C . LYS A 1 206 ? -60.452 3.970 -5.802 1.00 17.97 206 LYS A C 1
ATOM 1369 O O . LYS A 1 206 ? -59.299 3.627 -6.031 1.00 15.92 206 LYS A O 1
ATOM 1375 N N . ILE A 1 207 ? -60.994 5.135 -6.128 1.00 15.87 207 ILE A N 1
ATOM 1376 C CA . ILE A 1 207 ? -60.334 6.241 -6.875 1.00 15.78 207 ILE A CA 1
ATOM 1377 C C . ILE A 1 207 ? -59.767 7.277 -5.895 1.00 14.68 207 ILE A C 1
ATOM 1378 O O . ILE A 1 207 ? -60.552 7.964 -5.221 1.00 12.69 207 ILE A O 1
ATOM 1383 N N . ALA A 1 208 ? -58.442 7.389 -5.806 1.00 14.44 208 ALA A N 1
ATOM 1384 C CA . ALA A 1 208 ? -57.785 8.498 -5.089 1.00 14.13 208 ALA A CA 1
ATOM 1385 C C . ALA A 1 208 ? -57.992 9.821 -5.834 1.00 13.86 208 ALA A C 1
ATOM 1386 O O . ALA A 1 208 ? -58.211 10.883 -5.177 1.00 13.18 208 ALA A O 1
ATOM 1388 N N . ALA A 1 209 ? -57.771 9.819 -7.155 1.00 12.86 209 ALA A N 1
ATOM 1389 C CA . ALA A 1 209 ? -57.618 11.087 -7.882 1.00 12.14 209 ALA A CA 1
ATOM 1390 C C . ALA A 1 209 ? -57.826 10.911 -9.369 1.00 12.13 209 ALA A C 1
ATOM 1391 O O . ALA A 1 209 ? -57.579 9.830 -9.890 1.00 11.88 209 ALA A O 1
ATOM 1393 N N . PHE A 1 210 ? -58.239 12.022 -9.979 1.00 11.86 210 PHE A N 1
ATOM 1394 C CA . PHE A 1 210 ? -58.172 12.292 -11.423 1.00 11.92 210 PHE A CA 1
ATOM 1395 C C . PHE A 1 210 ? -57.101 13.375 -11.592 1.00 11.20 210 PHE A C 1
ATOM 1396 O O . PHE A 1 210 ? -57.131 14.362 -10.854 1.00 12.17 210 PHE A O 1
ATOM 1404 N N . ILE A 1 211 ? -56.095 13.143 -12.423 1.00 10.72 211 ILE A N 1
ATOM 1405 C CA . ILE A 1 211 ? -55.025 14.170 -12.610 1.00 10.07 211 ILE A CA 1
ATOM 1406 C C . ILE A 1 211 ? -55.046 14.614 -14.071 1.00 10.10 211 ILE A C 1
ATOM 1407 O O . ILE A 1 211 ? -55.103 13.770 -14.974 1.00 9.20 211 ILE A O 1
ATOM 1412 N N . ALA A 1 212 ? -54.993 15.915 -14.321 1.00 11.43 212 ALA A N 1
ATOM 1413 C CA . ALA A 1 212 ? -54.872 16.414 -15.709 1.00 11.65 212 ALA A CA 1
ATOM 1414 C C . ALA A 1 212 ? -53.959 17.615 -15.753 1.00 12.05 212 ALA A C 1
ATOM 1415 O O . ALA A 1 212 ? -54.076 18.502 -14.887 1.00 12.35 212 ALA A O 1
ATOM 1417 N N . GLU A 1 213 ? -53.086 17.640 -16.758 1.00 12.71 213 GLU A N 1
ATOM 1418 C CA . GLU A 1 213 ? -52.479 18.918 -17.192 1.00 13.66 213 GLU A CA 1
ATOM 1419 C C . GLU A 1 213 ? -53.638 19.860 -17.559 1.00 12.87 213 GLU A C 1
ATOM 1420 O O . GLU A 1 213 ? -54.477 19.465 -18.366 1.00 12.02 213 GLU A O 1
ATOM 1426 N N . SER A 1 214 ? -53.682 21.048 -16.980 1.00 13.32 214 SER A N 1
ATOM 1427 C CA . SER A 1 214 ? -54.754 22.039 -17.250 1.00 13.66 214 SER A CA 1
ATOM 1428 C C . SER A 1 214 ? -54.859 22.268 -18.759 1.00 14.13 214 SER A C 1
ATOM 1429 O O . SER A 1 214 ? -55.967 22.297 -19.232 1.00 15.25 214 SER A O 1
ATOM 1432 N N . MET A 1 215 ? -53.727 22.281 -19.477 1.00 14.30 215 MET A N 1
ATOM 1433 C CA . MET A 1 215 ? -53.628 22.074 -20.952 1.00 14.50 215 MET A CA 1
ATOM 1434 C C . MET A 1 215 ? -52.486 21.083 -21.201 1.00 13.83 215 MET A C 1
ATOM 1435 O O . MET A 1 215 ? -51.432 21.200 -20.520 1.00 12.15 215 MET A O 1
ATOM 1440 N N . GLN A 1 216 ? -52.680 20.101 -22.076 1.00 12.90 216 GLN A N 1
ATOM 1441 C CA . GLN A 1 216 ? -51.614 19.087 -22.296 1.00 13.99 216 GLN A CA 1
ATOM 1442 C C . GLN A 1 216 ? -50.494 19.708 -23.127 1.00 14.26 216 GLN A C 1
ATOM 1443 O O . GLN A 1 216 ? -50.784 20.316 -24.182 1.00 13.42 216 GLN A O 1
ATOM 1449 N N . SER A 1 217 ? -49.259 19.565 -22.673 1.00 14.41 217 SER A N 1
ATOM 1450 C CA . SER A 1 217 ? -48.070 20.030 -23.420 1.00 16.40 217 SER A CA 1
ATOM 1451 C C . SER A 1 217 ? -47.686 18.942 -24.423 1.00 15.99 217 SER A C 1
ATOM 1452 O O . SER A 1 217 ? -47.913 19.132 -25.616 1.00 15.56 217 SER A O 1
ATOM 1455 N N . CYS A 1 218 ? -47.091 17.853 -23.947 1.00 16.11 218 CYS A N 1
ATOM 1456 C CA . CYS A 1 218 ? -46.581 16.741 -24.782 1.00 15.09 218 CYS A CA 1
ATOM 1457 C C . CYS A 1 218 ? -47.702 16.227 -25.683 1.00 14.35 218 CYS A C 1
ATOM 1458 O O . CYS A 1 218 ? -47.375 15.807 -26.815 1.00 13.40 218 CYS A O 1
ATOM 1461 N N . GLY A 1 219 ? -48.937 16.220 -25.159 1.00 12.67 219 GLY A N 1
ATOM 1462 C CA . GLY A 1 219 ? -50.153 15.750 -25.852 1.00 12.73 219 GLY A CA 1
ATOM 1463 C C . GLY A 1 219 ? -50.516 16.598 -27.040 1.00 11.62 219 GLY A C 1
ATOM 1464 O O . GLY A 1 219 ? -51.406 16.197 -27.785 1.00 11.02 219 GLY A O 1
ATOM 1465 N N . GLY A 1 220 ? -49.866 17.755 -27.185 1.00 11.63 220 GLY A N 1
ATOM 1466 C CA . GLY A 1 220 ? -49.924 18.590 -28.399 1.00 11.73 220 GLY A CA 1
ATOM 1467 C C . GLY A 1 220 ? -50.768 19.851 -28.218 1.00 12.74 220 GLY A C 1
ATOM 1468 O O . GLY A 1 220 ? -51.505 20.200 -29.135 1.00 11.24 220 GLY A O 1
ATOM 1469 N N . GLN A 1 221 ? -50.662 20.520 -27.073 1.00 13.64 221 GLN A N 1
ATOM 1470 C CA . GLN A 1 221 ? -51.341 21.819 -26.806 1.00 14.72 221 GLN A CA 1
ATOM 1471 C C . GLN A 1 221 ? -52.857 21.588 -26.817 1.00 14.74 221 GLN A C 1
ATOM 1472 O O . GLN A 1 221 ? -53.580 22.184 -27.601 1.00 14.65 221 GLN A O 1
ATOM 1478 N N . ILE A 1 222 ? -53.326 20.742 -25.921 1.00 15.04 222 ILE A N 1
ATOM 1479 C CA . ILE A 1 222 ? -54.758 20.368 -25.863 1.00 15.68 222 ILE A CA 1
ATOM 1480 C C . ILE A 1 222 ? -55.411 21.201 -24.753 1.00 16.97 222 ILE A C 1
ATOM 1481 O O . ILE A 1 222 ? -54.978 21.091 -23.567 1.00 14.29 222 ILE A O 1
ATOM 1486 N N . ILE A 1 223 ? -56.458 21.944 -25.147 1.00 18.42 223 ILE A N 1
ATOM 1487 C CA . ILE A 1 223 ? -57.343 22.747 -24.258 1.00 18.63 223 ILE A CA 1
ATOM 1488 C C . ILE A 1 223 ? -58.666 22.013 -24.170 1.00 18.75 223 ILE A C 1
ATOM 1489 O O . ILE A 1 223 ? -59.412 21.954 -25.150 1.00 18.05 223 ILE A O 1
ATOM 1494 N N . PRO A 1 224 ? -58.991 21.398 -23.018 1.00 18.12 224 PRO A N 1
ATOM 1495 C CA . PRO A 1 224 ? -60.246 20.667 -22.909 1.00 19.14 224 PRO A CA 1
ATOM 1496 C C . PRO A 1 224 ? -61.430 21.595 -23.147 1.00 17.65 224 PRO A C 1
ATOM 1497 O O . PRO A 1 224 ? -61.378 22.781 -22.816 1.00 17.91 224 PRO A O 1
ATOM 1501 N N . PRO A 1 225 ? -62.539 21.071 -23.676 1.00 18.54 225 PRO A N 1
ATOM 1502 C CA . PRO A 1 225 ? -63.771 21.854 -23.808 1.00 20.74 225 PRO A CA 1
ATOM 1503 C C . PRO A 1 225 ? -64.275 22.468 -22.498 1.00 20.60 225 PRO A C 1
ATOM 1504 O O . PRO A 1 225 ? -64.071 21.882 -21.413 1.00 22.38 225 PRO A O 1
ATOM 1508 N N . ALA A 1 226 ? -64.948 23.613 -22.616 1.00 21.24 226 ALA A N 1
ATOM 1509 C CA . ALA A 1 226 ? -65.670 24.274 -21.509 1.00 20.06 226 ALA A CA 1
ATOM 1510 C C . ALA A 1 226 ? -66.551 23.237 -20.816 1.00 18.15 226 ALA A C 1
ATOM 1511 O O . ALA A 1 226 ? -67.239 22.480 -21.494 1.00 20.59 226 ALA A O 1
ATOM 1513 N N . GLY A 1 227 ? -66.505 23.184 -19.499 1.00 17.97 227 GLY A N 1
ATOM 1514 C CA . GLY A 1 227 ? -67.383 22.287 -18.727 1.00 17.38 227 GLY A CA 1
ATOM 1515 C C . GLY A 1 227 ? -66.769 20.914 -18.443 1.00 17.28 227 GLY A C 1
ATOM 1516 O O . GLY A 1 227 ? -67.269 20.262 -17.509 1.00 15.99 227 GLY A O 1
ATOM 1517 N N . TYR A 1 228 ? -65.742 20.469 -19.189 1.00 15.25 228 TYR A N 1
ATOM 1518 C CA . TYR A 1 228 ? -65.196 19.082 -19.080 1.00 15.13 228 TYR A CA 1
ATOM 1519 C C . TYR A 1 228 ? -64.623 18.852 -17.676 1.00 13.99 228 TYR A C 1
ATOM 1520 O O . TYR A 1 228 ? -65.022 17.920 -17.018 1.00 14.97 228 TYR A O 1
ATOM 1529 N N . PHE A 1 229 ? -63.746 19.711 -17.199 1.00 14.57 229 PHE A N 1
ATOM 1530 C CA . PHE A 1 229 ? -63.071 19.483 -15.904 1.00 14.67 229 PHE A CA 1
ATOM 1531 C C . PHE A 1 229 ? -64.091 19.531 -14.756 1.00 15.94 229 PHE A C 1
ATOM 1532 O O . PHE A 1 229 ? -64.014 18.718 -13.829 1.00 14.46 229 PHE A O 1
ATOM 1540 N N . GLN A 1 230 ? -65.040 20.461 -14.840 1.00 17.44 230 GLN A N 1
ATOM 1541 C CA . GLN A 1 230 ? -66.065 20.682 -13.785 1.00 18.65 230 GLN A CA 1
ATOM 1542 C C . GLN A 1 230 ? -66.899 19.401 -13.669 1.00 16.43 230 GLN A C 1
ATOM 1543 O O . GLN A 1 230 ? -67.093 18.933 -12.555 1.00 15.90 230 GLN A O 1
ATOM 1549 N N . LYS A 1 231 ? -67.312 18.811 -14.779 1.00 17.23 231 LYS A N 1
ATOM 1550 C CA . LYS A 1 231 ? -68.111 17.549 -14.756 1.00 17.88 231 LYS A CA 1
ATOM 1551 C C . LYS A 1 231 ? -67.252 16.413 -14.195 1.00 17.67 231 LYS A C 1
ATOM 1552 O O . LYS A 1 231 ? -67.739 15.661 -13.326 1.00 15.17 231 LYS A O 1
ATOM 1558 N N . VAL A 1 232 ? -65.998 16.313 -14.654 1.00 16.60 232 VAL A N 1
ATOM 1559 C CA . VAL A 1 232 ? -65.057 15.264 -14.162 1.00 16.83 232 VAL A CA 1
ATOM 1560 C C . VAL A 1 232 ? -64.892 15.398 -12.647 1.00 15.10 232 VAL A C 1
ATOM 1561 O O . VAL A 1 232 ? -64.985 14.386 -11.959 1.00 14.04 232 VAL A O 1
ATOM 1565 N N . ALA A 1 233 ? -64.704 16.612 -12.153 1.00 15.23 233 ALA A N 1
ATOM 1566 C CA . ALA A 1 233 ? -64.527 16.865 -10.710 1.00 16.98 233 ALA A CA 1
ATOM 1567 C C . ALA A 1 233 ? -65.781 16.415 -9.944 1.00 18.15 233 ALA A C 1
ATOM 1568 O O . ALA A 1 233 ? -65.611 15.803 -8.857 1.00 19.76 233 ALA A O 1
ATOM 1570 N N . GLU A 1 234 ? -66.977 16.672 -10.463 1.00 19.35 234 GLU A N 1
ATOM 1571 C CA . GLU A 1 234 ? -68.238 16.231 -9.789 1.00 21.10 234 GLU A CA 1
ATOM 1572 C C . GLU A 1 234 ? -68.201 14.703 -9.667 1.00 18.03 234 GLU A C 1
ATOM 1573 O O . GLU A 1 234 ? -68.355 14.219 -8.541 1.00 16.09 234 GLU A O 1
ATOM 1579 N N . TYR A 1 235 ? -67.900 13.985 -10.750 1.00 17.12 235 TYR A N 1
ATOM 1580 C CA . TYR A 1 235 ? -67.896 12.501 -10.775 1.00 18.13 235 TYR A CA 1
ATOM 1581 C C . TYR A 1 235 ? -66.826 11.944 -9.818 1.00 19.29 235 TYR A C 1
ATOM 1582 O O . TYR A 1 235 ? -67.062 10.947 -9.099 1.00 17.83 235 TYR A O 1
ATOM 1591 N N . VAL A 1 236 ? -65.642 12.563 -9.828 1.00 17.37 236 VAL A N 1
ATOM 1592 C CA . VAL A 1 236 ? -64.504 12.101 -8.995 1.00 16.82 236 VAL A CA 1
ATOM 1593 C C . VAL A 1 236 ? -64.887 12.354 -7.542 1.00 16.52 236 VAL A C 1
ATOM 1594 O O . VAL A 1 236 ? -64.685 11.440 -6.716 1.00 16.67 236 VAL A O 1
ATOM 1598 N N . HIS A 1 237 ? -65.421 13.540 -7.248 1.00 15.37 237 HIS A N 1
ATOM 1599 C CA . HIS A 1 237 ? -65.902 13.883 -5.886 1.00 17.08 237 HIS A CA 1
ATOM 1600 C C . HIS A 1 237 ? -66.957 12.879 -5.399 1.00 17.35 237 HIS A C 1
ATOM 1601 O O . HIS A 1 237 ? -66.862 12.495 -4.241 1.00 20.17 237 HIS A O 1
ATOM 1608 N N . GLY A 1 238 ? -67.860 12.407 -6.254 1.00 18.13 238 GLY A N 1
ATOM 1609 C CA . GLY A 1 238 ? -68.841 11.352 -5.925 1.00 18.46 238 GLY A CA 1
ATOM 1610 C C . GLY A 1 238 ? -68.184 10.036 -5.554 1.00 19.25 238 GLY A C 1
ATOM 1611 O O . GLY A 1 238 ? -68.800 9.253 -4.812 1.00 19.22 238 GLY A O 1
ATOM 1612 N N . ALA A 1 239 ? -67.002 9.734 -6.086 1.00 19.11 239 ALA A N 1
ATOM 1613 C CA . ALA A 1 239 ? -66.245 8.495 -5.760 1.00 18.72 239 ALA A CA 1
ATOM 1614 C C . ALA A 1 239 ? -65.333 8.683 -4.526 1.00 17.41 239 ALA A C 1
ATOM 1615 O O . ALA A 1 239 ? -64.589 7.732 -4.180 1.00 18.43 239 ALA A O 1
ATOM 1617 N N . GLY A 1 240 ? -65.313 9.869 -3.924 1.00 16.20 240 GLY A N 1
ATOM 1618 C CA . GLY A 1 240 ? -64.431 10.192 -2.782 1.00 16.86 240 GLY A CA 1
ATOM 1619 C C . GLY A 1 240 ? -63.032 10.572 -3.241 1.00 17.13 240 GLY A C 1
ATOM 1620 O O . GLY A 1 240 ? -62.091 10.600 -2.395 1.00 17.82 240 GLY A O 1
ATOM 1621 N N . GLY A 1 241 ? -62.885 10.846 -4.535 1.00 15.77 241 GLY A N 1
ATOM 1622 C CA . GLY A 1 241 ? -61.587 11.147 -5.151 1.00 15.53 241 GLY A CA 1
ATOM 1623 C C . GLY A 1 241 ? -61.341 12.624 -5.113 1.00 15.24 241 GLY A C 1
ATOM 1624 O O . GLY A 1 241 ? -62.285 13.368 -4.759 1.00 15.95 241 GLY A O 1
ATOM 1625 N N . VAL A 1 242 ? -60.131 13.045 -5.481 1.00 14.25 242 VAL A N 1
ATOM 1626 C CA . VAL A 1 242 ? -59.777 14.489 -5.568 1.00 14.94 242 VAL A CA 1
ATOM 1627 C C . VAL A 1 242 ? -59.283 14.809 -6.985 1.00 13.95 242 VAL A C 1
ATOM 1628 O O . VAL A 1 242 ? -58.947 13.888 -7.729 1.00 12.38 242 VAL A O 1
ATOM 1632 N N . PHE A 1 243 ? -59.431 16.068 -7.379 1.00 13.19 243 PHE A N 1
ATOM 1633 C CA . PHE A 1 243 ? -58.999 16.586 -8.700 1.00 13.28 243 PHE A CA 1
ATOM 1634 C C . PHE A 1 243 ? -57.615 17.187 -8.517 1.00 11.79 243 PHE A C 1
ATOM 1635 O O . PHE A 1 243 ? -57.483 18.088 -7.728 1.00 12.48 243 PHE A O 1
ATOM 1643 N N . ILE A 1 244 ? -56.617 16.657 -9.201 1.00 12.70 244 ILE A N 1
ATOM 1644 C CA . ILE A 1 244 ? -55.249 17.252 -9.279 1.00 12.76 244 ILE A CA 1
ATOM 1645 C C . ILE A 1 244 ? -55.125 18.033 -10.592 1.00 11.91 244 ILE A C 1
ATOM 1646 O O . ILE A 1 244 ? -55.238 17.447 -11.674 1.00 12.25 244 ILE A O 1
ATOM 1651 N N . ALA A 1 245 ? -54.859 19.327 -10.503 1.00 12.63 245 ALA A N 1
ATOM 1652 C CA . ALA A 1 245 ? -54.547 20.154 -11.684 1.00 12.35 245 ALA A CA 1
ATOM 1653 C C . ALA A 1 245 ? -53.045 20.369 -11.698 1.00 11.94 245 ALA A C 1
ATOM 1654 O O . ALA A 1 245 ? -52.512 20.959 -10.751 1.00 10.83 245 ALA A O 1
ATOM 1656 N N . ASP A 1 246 ? -52.421 19.857 -12.765 1.00 12.04 246 ASP A N 1
ATOM 1657 C CA . ASP A 1 246 ? -50.978 19.998 -13.060 1.00 11.44 246 ASP A CA 1
ATOM 1658 C C . ASP A 1 246 ? -50.815 21.271 -13.890 1.00 12.25 246 ASP A C 1
ATOM 1659 O O . ASP A 1 246 ? -51.154 21.255 -15.082 1.00 11.54 246 ASP A O 1
ATOM 1664 N N . GLU A 1 247 ? -50.335 22.336 -13.256 1.00 12.64 247 GLU A N 1
ATOM 1665 C CA . GLU A 1 247 ? -50.036 23.641 -13.874 1.00 13.25 247 GLU A CA 1
ATOM 1666 C C . GLU A 1 247 ? -48.520 23.798 -14.049 1.00 14.35 247 GLU A C 1
ATOM 1667 O O . GLU A 1 247 ? -48.042 24.951 -14.154 1.00 15.71 247 GLU A O 1
ATOM 1673 N N . VAL A 1 248 ? -47.771 22.704 -14.096 1.00 15.08 248 VAL A N 1
ATOM 1674 C CA . VAL A 1 248 ? -46.277 22.784 -14.059 1.00 18.26 248 VAL A CA 1
ATOM 1675 C C . VAL A 1 248 ? -45.765 23.570 -15.280 1.00 20.06 248 VAL A C 1
ATOM 1676 O O . VAL A 1 248 ? -44.802 24.371 -15.117 1.00 22.90 248 VAL A O 1
ATOM 1680 N N . GLN A 1 249 ? -46.403 23.409 -16.435 1.00 20.62 249 GLN A N 1
ATOM 1681 C CA . GLN A 1 249 ? -46.028 24.082 -17.710 1.00 22.91 249 GLN A CA 1
ATOM 1682 C C . GLN A 1 249 ? -46.890 25.322 -17.987 1.00 22.83 249 GLN A C 1
ATOM 1683 O O . GLN A 1 249 ? -46.475 26.151 -18.818 1.00 27.74 249 GLN A O 1
ATOM 1689 N N . VAL A 1 250 ? -48.096 25.424 -17.448 1.00 22.18 250 VAL A N 1
ATOM 1690 C CA . VAL A 1 250 ? -49.094 26.370 -18.033 1.00 22.21 250 VAL A CA 1
ATOM 1691 C C . VAL A 1 250 ? -49.496 27.471 -17.041 1.00 20.51 250 VAL A C 1
ATOM 1692 O O . VAL A 1 250 ? -50.434 28.221 -17.367 1.00 22.55 250 VAL A O 1
ATOM 1696 N N . GLY A 1 251 ? -48.824 27.585 -15.900 1.00 19.75 251 GLY A N 1
ATOM 1697 C CA . GLY A 1 251 ? -49.241 28.484 -14.811 1.00 19.63 251 GLY A CA 1
ATOM 1698 C C . GLY A 1 251 ? -48.582 29.848 -14.914 1.00 18.04 251 GLY A C 1
ATOM 1699 O O . GLY A 1 251 ? -47.909 30.115 -15.903 1.00 15.31 251 GLY A O 1
ATOM 1700 N N . PHE A 1 252 ? -48.786 30.690 -13.896 1.00 17.74 252 PHE A N 1
ATOM 1701 C CA . PHE A 1 252 ? -48.079 31.985 -13.724 1.00 16.61 252 PHE A CA 1
ATOM 1702 C C . PHE A 1 252 ? -48.363 32.916 -14.905 1.00 14.92 252 PHE A C 1
ATOM 1703 O O . PHE A 1 252 ? -47.462 33.562 -15.437 1.00 15.91 252 PHE A O 1
ATOM 1711 N N . GLY A 1 253 ? -49.629 33.017 -15.276 1.00 14.53 253 GLY A N 1
ATOM 1712 C CA . GLY A 1 253 ? -50.120 34.085 -16.158 1.00 14.79 253 GLY A CA 1
ATOM 1713 C C . GLY A 1 253 ? -49.945 33.780 -17.631 1.00 15.50 253 GLY A C 1
ATOM 1714 O O . GLY A 1 253 ? -50.347 34.646 -18.428 1.00 14.75 253 GLY A O 1
ATOM 1715 N N . ARG A 1 254 ? -49.394 32.611 -18.000 1.00 14.50 254 ARG A N 1
ATOM 1716 C CA . ARG A 1 254 ? -49.172 32.238 -19.420 1.00 13.62 254 ARG A CA 1
ATOM 1717 C C . ARG A 1 254 ? -50.476 32.321 -20.238 1.00 13.27 254 ARG A C 1
ATOM 1718 O O . ARG A 1 254 ? -50.373 32.665 -21.420 1.00 14.98 254 ARG A O 1
ATOM 1726 N N . VAL A 1 255 ? -51.635 31.979 -19.686 1.00 13.93 255 VAL A N 1
ATOM 1727 C CA . VAL A 1 255 ? -52.927 31.980 -20.455 1.00 16.01 255 VAL A CA 1
ATOM 1728 C C . VAL A 1 255 ? -53.469 33.410 -20.645 1.00 15.12 255 VAL A C 1
ATOM 1729 O O . VAL A 1 255 ? -54.395 33.551 -21.456 1.00 15.47 255 VAL A O 1
ATOM 1733 N N . GLY A 1 256 ? -52.836 34.415 -20.039 1.00 16.49 256 GLY A N 1
ATOM 1734 C CA . GLY A 1 256 ? -53.100 35.853 -20.274 1.00 18.34 256 GLY A CA 1
ATOM 1735 C C . GLY A 1 256 ? -54.387 36.322 -19.611 1.00 19.11 256 GLY A C 1
ATOM 1736 O O . GLY A 1 256 ? -54.366 37.358 -18.939 1.00 18.52 256 GLY A O 1
ATOM 1737 N N . LYS A 1 257 ? -55.472 35.573 -19.780 1.00 21.01 257 LYS A N 1
ATOM 1738 C CA . LYS A 1 257 ? -56.812 35.931 -19.265 1.00 23.37 257 LYS A CA 1
ATOM 1739 C C . LYS A 1 257 ? -56.871 35.629 -17.757 1.00 22.10 257 LYS A C 1
ATOM 1740 O O . LYS A 1 257 ? -57.735 36.205 -17.081 1.00 18.20 257 LYS A O 1
ATOM 1746 N N . HIS A 1 258 ? -56.023 34.724 -17.253 1.00 19.88 258 HIS A N 1
ATOM 1747 C CA . HIS A 1 258 ? -55.962 34.356 -15.816 1.00 19.24 258 HIS A CA 1
ATOM 1748 C C . HIS A 1 258 ? -54.532 34.046 -15.413 1.00 18.48 258 HIS A C 1
ATOM 1749 O O . HIS A 1 258 ? -53.660 33.854 -16.284 1.00 15.82 258 HIS A O 1
ATOM 1756 N N . PHE A 1 259 ? -54.319 33.948 -14.113 1.00 17.20 259 PHE A N 1
ATOM 1757 C CA . PHE A 1 259 ? -53.015 33.544 -13.566 1.00 17.58 259 PHE A CA 1
ATOM 1758 C C . PHE A 1 259 ? -52.847 32.029 -13.736 1.00 17.33 259 PHE A C 1
ATOM 1759 O O . PHE A 1 259 ? -51.761 31.608 -14.077 1.00 15.88 259 PHE A O 1
ATOM 1767 N N . TRP A 1 260 ? -53.893 31.249 -13.474 1.00 17.26 260 TRP A N 1
ATOM 1768 C CA . TRP A 1 260 ? -53.851 29.769 -13.516 1.00 17.02 260 TRP A CA 1
ATOM 1769 C C . TRP A 1 260 ? -54.649 29.303 -14.717 1.00 18.29 260 TRP A C 1
ATOM 1770 O O . TRP A 1 260 ? -55.748 29.845 -14.972 1.00 16.95 260 TRP A O 1
ATOM 1781 N N . SER A 1 261 ? -54.131 28.291 -15.400 1.00 17.43 261 SER A N 1
ATOM 1782 C CA . SER A 1 261 ? -54.756 27.789 -16.634 1.00 17.39 261 SER A CA 1
ATOM 1783 C C . SER A 1 261 ? -56.148 27.277 -16.282 1.00 17.27 261 SER A C 1
ATOM 1784 O O . SER A 1 261 ? -57.098 27.580 -17.038 1.00 17.08 261 SER A O 1
ATOM 1787 N N . PHE A 1 262 ? -56.282 26.581 -15.152 1.00 17.33 262 PHE A N 1
ATOM 1788 C CA . PHE A 1 262 ? -57.579 26.000 -14.683 1.00 17.42 262 PHE A CA 1
ATOM 1789 C C . PHE A 1 262 ? -58.653 27.095 -14.538 1.00 17.91 262 PHE A C 1
ATOM 1790 O O . PHE A 1 262 ? -59.840 26.744 -14.723 1.00 17.93 262 PHE A O 1
ATOM 1798 N N . GLN A 1 263 ? -58.297 28.370 -14.315 1.00 19.43 263 GLN A N 1
ATOM 1799 C CA . GLN A 1 263 ? -59.327 29.437 -14.098 1.00 21.18 263 GLN A CA 1
ATOM 1800 C C . GLN A 1 263 ? -59.993 29.807 -15.426 1.00 22.65 263 GLN A C 1
ATOM 1801 O O . GLN A 1 263 ? -60.981 30.549 -15.408 1.00 20.76 263 GLN A O 1
ATOM 1807 N N . MET A 1 264 ? -59.481 29.303 -16.543 1.00 23.22 264 MET A N 1
ATOM 1808 C CA . MET A 1 264 ? -60.152 29.498 -17.849 1.00 27.09 264 MET A CA 1
ATOM 1809 C C . MET A 1 264 ? -61.487 28.736 -17.846 1.00 28.14 264 MET A C 1
ATOM 1810 O O . MET A 1 264 ? -62.333 29.083 -18.641 1.00 28.14 264 MET A O 1
ATOM 1815 N N . TYR A 1 265 ? -61.719 27.810 -16.905 1.00 30.14 265 TYR A N 1
ATOM 1816 C CA . TYR A 1 265 ? -63.012 27.080 -16.766 1.00 32.91 265 TYR A CA 1
ATOM 1817 C C . TYR A 1 265 ? -63.949 27.760 -15.746 1.00 35.44 265 TYR A C 1
ATOM 1818 O O . TYR A 1 265 ? -64.951 27.159 -15.337 1.00 31.89 265 TYR A O 1
ATOM 1827 N N . GLY A 1 266 ? -63.684 29.014 -15.383 1.00 36.96 266 GLY A N 1
ATOM 1828 C CA . GLY A 1 266 ? -64.632 29.801 -14.576 1.00 40.63 266 GLY A CA 1
ATOM 1829 C C . GLY A 1 266 ? -64.284 29.770 -13.101 1.00 41.19 266 GLY A C 1
ATOM 1830 O O . GLY A 1 266 ? -63.644 28.791 -12.641 1.00 37.00 266 GLY A O 1
ATOM 1831 N N . GLU A 1 267 ? -64.723 30.816 -12.400 1.00 41.33 267 GLU A N 1
ATOM 1832 C CA . GLU A 1 267 ? -64.395 31.131 -10.984 1.00 44.80 267 GLU A CA 1
ATOM 1833 C C . GLU A 1 267 ? -64.966 30.038 -10.084 1.00 41.73 267 GLU A C 1
ATOM 1834 O O . GLU A 1 267 ? -64.537 29.995 -8.924 1.00 50.28 267 GLU A O 1
ATOM 1840 N N . ASP A 1 268 ? -65.846 29.172 -10.603 1.00 37.64 268 ASP A N 1
ATOM 1841 C CA . ASP A 1 268 ? -66.471 28.079 -9.818 1.00 38.35 268 ASP A CA 1
ATOM 1842 C C . ASP A 1 268 ? -65.714 26.758 -10.015 1.00 36.30 268 ASP A C 1
ATOM 1843 O O . ASP A 1 268 ? -66.092 25.800 -9.313 1.00 34.68 268 ASP A O 1
ATOM 1848 N N . PHE A 1 269 ? -64.735 26.661 -10.934 1.00 27.89 269 PHE A N 1
ATOM 1849 C CA . PHE A 1 269 ? -63.919 25.425 -11.055 1.00 24.64 269 PHE A CA 1
ATOM 1850 C C . PHE A 1 269 ? -62.691 25.538 -10.134 1.00 22.78 269 PHE A C 1
ATOM 1851 O O . PHE A 1 269 ? -61.822 26.394 -10.367 1.00 23.68 269 PHE A O 1
ATOM 1859 N N . VAL A 1 270 ? -62.622 24.695 -9.104 1.00 22.99 270 VAL A N 1
ATOM 1860 C CA . VAL A 1 270 ? -61.548 24.730 -8.070 1.00 21.46 270 VAL A CA 1
ATOM 1861 C C . VAL A 1 270 ? -60.983 23.327 -7.912 1.00 19.45 270 VAL A C 1
ATOM 1862 O O . VAL A 1 270 ? -61.639 22.455 -7.358 1.00 16.71 270 VAL A O 1
ATOM 1866 N N . PRO A 1 271 ? -59.740 23.055 -8.376 1.00 18.93 271 PRO A N 1
ATOM 1867 C CA . PRO A 1 271 ? -59.098 21.763 -8.097 1.00 18.40 271 PRO A CA 1
ATOM 1868 C C . PRO A 1 271 ? -58.902 21.577 -6.587 1.00 17.75 271 PRO A C 1
ATOM 1869 O O . PRO A 1 271 ? -58.882 22.564 -5.881 1.00 17.43 271 PRO A O 1
ATOM 1873 N N . ASP A 1 272 ? -58.699 20.342 -6.138 1.00 17.25 272 ASP A N 1
ATOM 1874 C CA . ASP A 1 272 ? -58.319 20.012 -4.732 1.00 15.25 272 ASP A CA 1
ATOM 1875 C C . ASP A 1 272 ? -56.810 20.150 -4.518 1.00 14.43 272 ASP A C 1
ATOM 1876 O O . ASP A 1 272 ? -56.365 20.357 -3.382 1.00 15.20 272 ASP A O 1
ATOM 1881 N N . ILE A 1 273 ? -56.021 19.938 -5.551 1.00 14.12 273 ILE A N 1
ATOM 1882 C CA . ILE A 1 273 ? -54.539 19.986 -5.458 1.00 13.12 273 ILE A CA 1
ATOM 1883 C C . ILE A 1 273 ? -54.054 20.647 -6.729 1.00 12.92 273 ILE A C 1
ATOM 1884 O O . ILE A 1 273 ? -54.485 20.206 -7.813 1.00 12.42 273 ILE A O 1
ATOM 1889 N N . VAL A 1 274 ? -53.123 21.577 -6.619 1.00 12.87 274 VAL A N 1
ATOM 1890 C CA . VAL A 1 274 ? -52.522 22.220 -7.808 1.00 13.24 274 VAL A CA 1
ATOM 1891 C C . VAL A 1 274 ? -51.026 22.051 -7.704 1.00 13.02 274 VAL A C 1
ATOM 1892 O O . VAL A 1 274 ? -50.515 22.327 -6.628 1.00 12.72 274 VAL A O 1
ATOM 1896 N N . THR A 1 275 ? -50.379 21.604 -8.772 1.00 12.38 275 THR A N 1
ATOM 1897 C CA . THR A 1 275 ? -48.911 21.435 -8.818 1.00 12.56 275 THR A CA 1
ATOM 1898 C C . THR A 1 275 ? -48.323 22.489 -9.751 1.00 13.41 275 THR A C 1
ATOM 1899 O O . THR A 1 275 ? -48.961 22.862 -10.776 1.00 12.72 275 THR A O 1
ATOM 1903 N N . MET A 1 276 ? -47.121 22.919 -9.416 1.00 14.21 276 MET A N 1
ATOM 1904 C CA . MET A 1 276 ? -46.380 23.947 -10.164 1.00 15.22 276 MET A CA 1
ATOM 1905 C C . MET A 1 276 ? -44.910 23.540 -10.156 1.00 14.44 276 MET A C 1
ATOM 1906 O O . MET A 1 276 ? -44.511 22.765 -9.271 1.00 12.23 276 MET A O 1
ATOM 1911 N N . GLY A 1 277 ? -44.166 23.989 -11.159 1.00 13.28 277 GLY A N 1
ATOM 1912 C CA . GLY A 1 277 ? -42.786 23.542 -11.379 1.00 14.23 277 GLY A CA 1
ATOM 1913 C C . GLY A 1 277 ? -41.853 24.724 -11.471 1.00 14.99 277 GLY A C 1
ATOM 1914 O O . GLY A 1 277 ? -42.248 25.812 -10.946 1.00 14.93 277 GLY A O 1
ATOM 1915 N N . LYS A 1 278 ? -40.741 24.533 -12.195 1.00 14.19 278 LYS A N 1
ATOM 1916 C CA . LYS A 1 278 ? -39.580 25.441 -12.174 1.00 15.81 278 LYS A CA 1
ATOM 1917 C C . LYS A 1 278 ? -39.883 26.783 -12.850 1.00 14.14 278 LYS A C 1
ATOM 1918 O O . LYS A 1 278 ? -39.156 27.729 -12.548 1.00 14.69 278 LYS A O 1
ATOM 1924 N N . PRO A 1 279 ? -40.895 26.944 -13.743 1.00 12.71 279 PRO A N 1
ATOM 1925 C CA . PRO A 1 279 ? -41.316 28.273 -14.192 1.00 13.82 279 PRO A CA 1
ATOM 1926 C C . PRO A 1 279 ? -41.477 29.227 -13.001 1.00 13.98 279 PRO A C 1
ATOM 1927 O O . PRO A 1 279 ? -41.096 30.382 -13.115 1.00 15.57 279 PRO A O 1
ATOM 1931 N N . MET A 1 280 ? -41.949 28.728 -11.863 1.00 14.78 280 MET A N 1
ATOM 1932 C CA . MET A 1 280 ? -42.205 29.595 -10.691 1.00 14.93 280 MET A CA 1
ATOM 1933 C C . MET A 1 280 ? -40.881 30.159 -10.188 1.00 14.31 280 MET A C 1
ATOM 1934 O O . MET A 1 280 ? -40.918 31.202 -9.542 1.00 14.05 280 MET A O 1
ATOM 1939 N N . GLY A 1 281 ? -39.756 29.511 -10.507 1.00 14.84 281 GLY A N 1
ATOM 1940 C CA . GLY A 1 281 ? -38.410 29.963 -10.089 1.00 13.80 281 GLY A 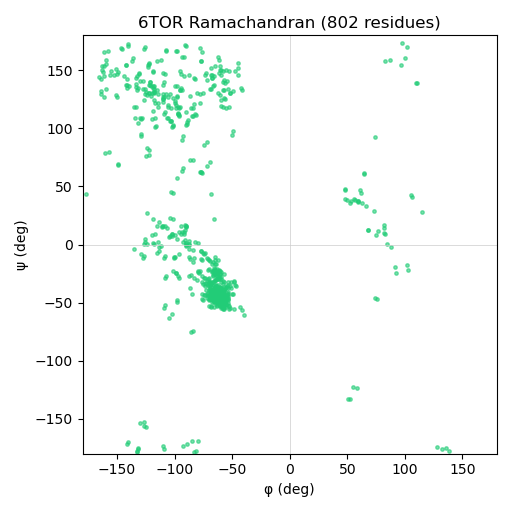CA 1
ATOM 1941 C C . GLY A 1 281 ? -37.596 30.452 -11.263 1.00 13.91 281 GLY A C 1
ATOM 1942 O O . GLY A 1 281 ? -36.338 30.494 -11.163 1.00 15.07 281 GLY A O 1
ATOM 1943 N N . ASN A 1 282 ? -38.244 30.725 -12.396 1.00 14.30 282 ASN A N 1
ATOM 1944 C CA . ASN A 1 282 ? -37.534 31.111 -13.643 1.00 14.07 282 ASN A CA 1
ATOM 1945 C C . ASN A 1 282 ? -36.455 30.103 -13.992 1.00 15.21 282 ASN A C 1
ATOM 1946 O O . ASN A 1 282 ? -35.461 30.511 -14.611 1.00 14.18 282 ASN A O 1
ATOM 1951 N N . GLY A 1 283 ? -36.690 28.817 -13.729 1.00 16.51 283 GLY A N 1
ATOM 1952 C CA . GLY A 1 283 ? -35.713 27.784 -14.086 1.00 17.11 283 GLY A CA 1
ATOM 1953 C C . GLY A 1 283 ? -34.876 27.293 -12.913 1.00 18.67 283 GLY A C 1
ATOM 1954 O O . GLY A 1 283 ? -34.315 26.226 -13.089 1.00 21.95 283 GLY A O 1
ATOM 1955 N N . HIS A 1 284 ? -34.786 28.003 -11.778 1.00 19.46 284 HIS A N 1
ATOM 1956 C CA . HIS A 1 284 ? -34.198 27.474 -10.509 1.00 20.48 284 HIS A CA 1
ATOM 1957 C C . HIS A 1 284 ? -35.030 26.246 -10.104 1.00 18.69 284 HIS A C 1
ATOM 1958 O O . HIS A 1 284 ? -36.220 26.162 -10.388 1.00 14.13 284 HIS A O 1
ATOM 1965 N N . PRO A 1 285 ? -34.413 25.218 -9.503 1.00 16.97 285 PRO A N 1
ATOM 1966 C CA . PRO A 1 285 ? -35.155 24.041 -9.070 1.00 17.55 285 PRO A CA 1
ATOM 1967 C C . PRO A 1 285 ? -36.022 24.366 -7.845 1.00 16.36 285 PRO A C 1
ATOM 1968 O O . PRO A 1 285 ? -35.628 24.187 -6.669 1.00 16.57 285 PRO A O 1
ATOM 1972 N N . VAL A 1 286 ? -37.229 24.830 -8.154 1.00 16.31 286 VAL A N 1
ATOM 1973 C CA . VAL A 1 286 ? -38.273 25.067 -7.130 1.00 15.61 286 VAL A CA 1
ATOM 1974 C C . VAL A 1 286 ? -39.620 24.716 -7.733 1.00 14.96 286 VAL A C 1
ATOM 1975 O O . VAL A 1 286 ? -39.849 24.894 -8.937 1.00 14.57 286 VAL A O 1
ATOM 1979 N N . ALA A 1 287 ? -40.471 24.177 -6.892 1.00 14.35 287 ALA A N 1
ATOM 1980 C CA . ALA A 1 287 ? -41.776 23.648 -7.292 1.00 15.26 287 ALA A CA 1
ATOM 1981 C C . ALA A 1 287 ? -42.600 23.575 -6.025 1.00 15.75 287 ALA A C 1
ATOM 1982 O O . ALA A 1 287 ? -42.037 23.699 -4.904 1.00 15.61 287 ALA A O 1
ATOM 1984 N N . CYS A 1 288 ? -43.890 23.407 -6.205 1.00 14.68 288 CYS A N 1
ATOM 1985 C CA . CYS A 1 288 ? -44.833 23.590 -5.108 1.00 15.72 288 CYS A CA 1
ATOM 1986 C C . CYS A 1 288 ? -46.098 22.792 -5.392 1.00 14.79 288 CYS A C 1
ATOM 1987 O O . CYS A 1 288 ? -46.433 22.558 -6.585 1.00 12.87 288 CYS A O 1
ATOM 1990 N N . VAL A 1 289 ? -46.689 22.286 -4.319 1.00 13.51 289 VAL A N 1
ATOM 1991 C CA . VAL A 1 289 ? -48.045 21.686 -4.323 1.00 14.58 289 VAL A CA 1
ATOM 1992 C C . VAL A 1 289 ? -48.903 22.538 -3.389 1.00 15.26 289 VAL A C 1
ATOM 1993 O O . VAL A 1 289 ? -48.415 22.840 -2.287 1.00 16.60 289 VAL A O 1
ATOM 1997 N N . VAL A 1 290 ? -50.091 22.945 -3.824 1.00 16.25 290 VAL A N 1
ATOM 1998 C CA . VAL A 1 290 ? -51.079 23.655 -2.964 1.00 16.57 290 VAL A CA 1
ATOM 1999 C C . VAL A 1 290 ? -52.327 22.776 -2.883 1.00 16.61 290 VAL A C 1
ATOM 2000 O O . VAL A 1 290 ? -52.810 22.266 -3.932 1.00 14.73 290 VAL A O 1
ATOM 2004 N N . THR A 1 291 ? -52.817 22.569 -1.667 1.00 16.01 291 THR A N 1
ATOM 2005 C CA . THR A 1 291 ? -54.025 21.769 -1.426 1.00 16.47 291 THR A CA 1
ATOM 2006 C C . THR A 1 291 ? -54.851 22.422 -0.326 1.00 17.84 291 THR A C 1
ATOM 2007 O O . THR A 1 291 ? -54.595 23.611 0.072 1.00 17.44 291 THR A O 1
ATOM 2011 N N . THR A 1 292 ? -55.852 21.691 0.121 1.00 18.40 292 THR A N 1
ATOM 2012 C CA . THR A 1 292 ? -56.846 22.202 1.090 1.00 19.88 292 THR A CA 1
ATOM 2013 C C . THR A 1 292 ? -56.380 21.827 2.492 1.00 21.87 292 THR A C 1
ATOM 2014 O O . THR A 1 292 ? -55.514 20.925 2.595 1.00 20.50 292 THR A O 1
ATOM 2018 N N . LYS A 1 293 ? -56.913 22.502 3.515 1.00 23.39 293 LYS A N 1
ATOM 2019 C CA . LYS A 1 293 ? -56.664 22.162 4.937 1.00 27.10 293 LYS A CA 1
ATOM 2020 C C . LYS A 1 293 ? -57.015 20.681 5.132 1.00 25.14 293 LYS A C 1
ATOM 2021 O O . LYS A 1 293 ? -56.213 19.942 5.676 1.00 23.55 293 LYS A O 1
ATOM 2027 N N . GLU A 1 294 ? -58.170 20.257 4.647 1.00 23.89 294 GLU A N 1
ATOM 2028 C CA . GLU A 1 294 ? -58.683 18.880 4.842 1.00 23.20 294 GLU A CA 1
ATOM 2029 C C . GLU A 1 294 ? -57.657 17.882 4.290 1.00 21.60 294 GLU A C 1
ATOM 2030 O O . GLU A 1 294 ? -57.340 16.889 4.982 1.00 21.02 294 GLU A O 1
ATOM 2036 N N . ILE A 1 295 ? -57.100 18.116 3.102 1.00 17.87 295 ILE A N 1
ATOM 2037 C CA . ILE A 1 295 ? -56.166 17.111 2.517 1.00 17.11 295 ILE A CA 1
ATOM 2038 C C . ILE A 1 295 ? -54.844 17.149 3.291 1.00 15.75 295 ILE A C 1
ATOM 2039 O O . ILE A 1 295 ? -54.294 16.058 3.562 1.00 14.72 295 ILE A O 1
ATOM 2044 N N . ALA A 1 296 ? -54.392 18.340 3.674 1.00 15.99 296 ALA A N 1
ATOM 2045 C CA . ALA A 1 296 ? -53.143 18.520 4.435 1.00 19.29 296 ALA A CA 1
ATOM 2046 C C . ALA A 1 296 ? -53.235 17.817 5.799 1.00 20.35 296 ALA A C 1
ATOM 2047 O O . ALA A 1 296 ? -52.251 17.215 6.185 1.00 21.26 296 ALA A O 1
ATOM 2049 N N . GLU A 1 297 ? -54.374 17.894 6.484 1.00 23.70 297 GLU A N 1
ATOM 2050 C CA . GLU A 1 297 ? -54.576 17.315 7.846 1.00 25.91 297 GLU A CA 1
ATOM 2051 C C . GLU A 1 297 ? -54.553 15.799 7.750 1.00 23.29 297 GLU A C 1
ATOM 2052 O O . GLU A 1 297 ? -53.941 15.155 8.616 1.00 22.70 297 GLU A O 1
ATOM 2058 N N . ALA A 1 298 ? -55.199 15.223 6.742 1.00 22.07 298 ALA A N 1
ATOM 2059 C CA . ALA A 1 298 ? -55.141 13.762 6.542 1.00 20.94 298 ALA A CA 1
ATOM 2060 C C . ALA A 1 298 ? -53.680 13.356 6.336 1.00 22.20 298 ALA A C 1
ATOM 2061 O O . ALA A 1 298 ? -53.322 12.249 6.756 1.00 21.81 298 ALA A O 1
ATOM 2063 N N . PHE A 1 299 ? -52.900 14.186 5.619 1.00 21.29 299 PHE A N 1
ATOM 2064 C CA . PHE A 1 299 ? -51.498 13.881 5.273 1.00 23.01 299 PHE A CA 1
ATOM 2065 C C . PHE A 1 299 ? -50.661 13.952 6.554 1.00 26.76 299 PHE A C 1
ATOM 2066 O O . PHE A 1 299 ? -49.880 13.011 6.790 1.00 29.18 299 PHE A O 1
ATOM 2074 N N . SER A 1 300 ? -50.826 15.012 7.346 1.00 30.81 300 SER A N 1
ATOM 2075 C CA . SER A 1 300 ? -50.016 15.268 8.570 1.00 41.44 300 SER A CA 1
ATOM 2076 C C . SER A 1 300 ? -50.276 14.184 9.631 1.00 45.29 300 SER A C 1
ATOM 2077 O O . SER A 1 300 ? -49.368 13.981 10.425 1.00 47.43 300 SER A O 1
ATOM 2080 N N . SER A 1 301 ? -51.406 13.450 9.576 1.00 54.10 301 SER A N 1
ATOM 2081 C CA . SER A 1 301 ? -51.691 12.223 10.384 1.00 56.48 301 SER A CA 1
ATOM 2082 C C . SER A 1 301 ? -50.740 11.067 10.012 1.00 66.58 301 SER A C 1
ATOM 2083 O O . SER A 1 301 ? -51.091 9.907 10.316 1.00 73.84 301 SER A O 1
ATOM 2086 N N . SER A 1 302 ? -49.571 11.361 9.419 1.00 72.99 302 SER A N 1
ATOM 2087 C CA . SER A 1 302 ? -48.517 10.387 9.020 1.00 77.02 302 SER A CA 1
ATOM 2088 C C . SER A 1 302 ? -47.305 11.141 8.451 1.00 79.53 302 SER A C 1
ATOM 2089 O O . SER A 1 302 ? -46.193 10.947 8.986 1.00 76.05 302 SER A O 1
ATOM 2092 N N . ASN A 1 308 ? -40.150 18.685 8.225 1.00 65.31 308 ASN A N 1
ATOM 2093 C CA . ASN A 1 308 ? -40.281 19.765 7.207 1.00 68.90 308 ASN A CA 1
ATOM 2094 C C . ASN A 1 308 ? -39.385 19.461 5.989 1.00 58.31 308 ASN A C 1
ATOM 2095 O O . ASN A 1 308 ? -38.528 20.308 5.640 1.00 61.17 308 ASN A O 1
ATOM 2100 N N . THR A 1 309 ? -39.601 18.299 5.359 1.00 42.95 309 THR A N 1
ATOM 2101 C CA . THR A 1 309 ? -39.160 17.940 3.981 1.00 37.19 309 THR A CA 1
ATOM 2102 C C . THR A 1 309 ? -39.704 18.944 2.951 1.00 29.46 309 THR A C 1
ATOM 2103 O O . THR A 1 309 ? -38.994 19.248 1.983 1.00 28.06 309 THR A O 1
ATOM 2107 N N . TYR A 1 310 ? -40.931 19.431 3.154 1.00 25.25 310 TYR A N 1
ATOM 2108 C CA . TYR A 1 310 ? -41.667 20.313 2.214 1.00 23.85 310 TYR A CA 1
ATOM 2109 C C . TYR A 1 310 ? -41.797 21.746 2.763 1.00 22.31 310 TYR A C 1
ATOM 2110 O O . TYR A 1 310 ? -42.636 22.531 2.252 1.00 19.18 310 TYR A O 1
ATOM 2119 N N . GLY A 1 311 ? -40.997 22.100 3.774 1.00 21.71 311 GLY A N 1
ATOM 2120 C CA . GLY A 1 311 ? -41.036 23.442 4.404 1.00 23.29 311 GLY A CA 1
ATOM 2121 C C . GLY A 1 311 ? -40.578 24.542 3.443 1.00 24.91 311 GLY A C 1
ATOM 2122 O O . GLY A 1 311 ? -41.008 25.707 3.586 1.00 29.29 311 GLY A O 1
ATOM 2123 N N . GLY A 1 312 ? -39.747 24.202 2.466 1.00 22.79 312 GLY A N 1
ATOM 2124 C CA . GLY A 1 312 ? -39.220 25.172 1.495 1.00 24.59 312 GLY A CA 1
ATOM 2125 C C . GLY A 1 312 ? -37.830 25.672 1.875 1.00 25.66 312 GLY A C 1
ATOM 2126 O O . GLY A 1 312 ? -37.332 25.323 2.974 1.00 24.31 312 GLY A O 1
ATOM 2127 N N . ASN A 1 313 ? -37.228 26.451 0.977 1.00 23.02 313 ASN A N 1
ATOM 2128 C CA . ASN A 1 313 ? -35.807 26.863 1.023 1.00 21.88 313 ASN A CA 1
ATOM 2129 C C . ASN A 1 313 ? -35.768 28.388 0.904 1.00 21.80 313 ASN A C 1
ATOM 2130 O O . ASN A 1 313 ? -36.475 28.961 0.076 1.00 18.64 313 ASN A O 1
ATOM 2135 N N . PRO A 1 314 ? -34.986 29.106 1.739 1.00 19.81 314 PRO A N 1
ATOM 2136 C CA . PRO A 1 314 ? -35.023 30.573 1.732 1.00 19.32 314 PRO A CA 1
ATOM 2137 C C . PRO A 1 314 ? -34.651 31.171 0.368 1.00 18.13 314 PRO A C 1
ATOM 2138 O O . PRO A 1 314 ? -35.250 32.121 -0.022 1.00 17.46 314 PRO A O 1
ATOM 2142 N N . VAL A 1 315 ? -33.634 30.611 -0.288 1.00 16.60 315 VAL A N 1
ATOM 2143 C CA . VAL A 1 315 ? -33.129 31.095 -1.601 1.00 16.86 315 VAL A CA 1
ATOM 2144 C C . VAL A 1 315 ? -34.230 30.819 -2.644 1.00 16.66 315 VAL A C 1
ATOM 2145 O O . VAL A 1 315 ? -34.519 31.694 -3.452 1.00 16.67 315 VAL A O 1
ATOM 2149 N N . SER A 1 316 ? -34.826 29.630 -2.631 1.00 16.01 316 SER A N 1
ATOM 2150 C CA . SER A 1 316 ? -35.905 29.249 -3.578 1.00 16.45 316 SER A CA 1
ATOM 2151 C C . SER A 1 316 ? -37.083 30.219 -3.388 1.00 16.87 316 SER A C 1
ATOM 2152 O O . SER A 1 316 ? -37.645 30.715 -4.397 1.00 17.42 316 SER A O 1
ATOM 2155 N N . CYS A 1 317 ? -37.449 30.545 -2.159 1.00 16.43 317 CYS A N 1
ATOM 2156 C CA . CYS A 1 317 ? -38.603 31.452 -1.934 1.00 18.36 317 CYS A CA 1
ATOM 2157 C C . CYS A 1 317 ? -38.239 32.900 -2.306 1.00 16.71 317 CYS A C 1
ATOM 2158 O O . CYS A 1 317 ? -39.120 33.617 -2.797 1.00 17.38 317 CYS A O 1
ATOM 2161 N N . ALA A 1 318 ? -36.997 33.318 -2.107 1.00 17.02 318 ALA A N 1
ATOM 2162 C CA . ALA A 1 318 ? -36.539 34.660 -2.537 1.00 17.19 318 ALA A CA 1
ATOM 2163 C C . ALA A 1 318 ? -36.686 34.744 -4.068 1.00 17.31 318 ALA A C 1
ATOM 2164 O O . ALA A 1 318 ? -37.210 35.736 -4.574 1.00 15.60 318 ALA A O 1
ATOM 2166 N N . VAL A 1 319 ? -36.259 33.702 -4.786 1.00 15.97 319 VAL A N 1
ATOM 2167 C CA . VAL A 1 319 ? -36.361 33.654 -6.271 1.00 15.31 319 VAL A CA 1
ATOM 2168 C C . VAL A 1 319 ? -37.838 33.651 -6.680 1.00 15.28 319 VAL A C 1
ATOM 2169 O O . VAL A 1 319 ? -38.208 34.430 -7.585 1.00 14.77 319 VAL A O 1
ATOM 2173 N N . GLY A 1 320 ? -38.654 32.844 -6.015 1.00 15.11 320 GLY A N 1
ATOM 2174 C CA . GLY A 1 320 ? -40.110 32.759 -6.224 1.00 15.19 320 GLY A CA 1
ATOM 2175 C C . GLY A 1 320 ? -40.793 34.107 -6.079 1.00 15.77 320 GLY A C 1
ATOM 2176 O O . GLY A 1 320 ? -41.610 34.471 -6.956 1.00 15.39 320 GLY A O 1
ATOM 2177 N N . LEU A 1 321 ? -40.454 34.854 -5.021 1.00 16.80 321 LEU A N 1
ATOM 2178 C CA . LEU A 1 321 ? -41.051 36.187 -4.746 1.00 16.33 321 LEU A CA 1
ATOM 2179 C C . LEU A 1 321 ? -40.615 37.174 -5.847 1.00 15.34 321 LEU A C 1
ATOM 2180 O O . LEU A 1 321 ? -41.421 37.971 -6.273 1.00 15.84 321 LEU A O 1
ATOM 2185 N N . ALA A 1 322 ? -39.364 37.143 -6.275 1.00 15.75 322 ALA A N 1
ATOM 2186 C CA . ALA A 1 322 ? -38.874 38.022 -7.354 1.00 16.90 322 ALA A CA 1
ATOM 2187 C C . ALA A 1 322 ? -39.661 37.687 -8.639 1.00 18.51 322 ALA A C 1
ATOM 2188 O O . ALA A 1 322 ? -40.159 38.618 -9.318 1.00 19.28 322 ALA A O 1
ATOM 2190 N N . VAL A 1 323 ? -39.920 36.399 -8.901 1.00 17.28 323 VAL A N 1
ATOM 2191 C CA . VAL A 1 323 ? -40.687 36.011 -10.118 1.00 15.93 323 VAL A CA 1
ATOM 2192 C C . VAL A 1 323 ? -42.100 36.610 -10.005 1.00 14.89 323 VAL A C 1
ATOM 2193 O O . VAL A 1 323 ? -42.573 37.204 -10.970 1.00 13.42 323 VAL A O 1
ATOM 2197 N N . LEU A 1 324 ? -42.784 36.412 -8.887 1.00 15.73 324 LEU A N 1
ATOM 2198 C CA . LEU A 1 324 ? -44.148 36.972 -8.684 1.00 16.84 324 LEU A CA 1
ATOM 2199 C C . LEU A 1 324 ? -44.090 38.501 -8.861 1.00 18.34 324 LEU A C 1
ATOM 2200 O O . LEU A 1 324 ? -44.969 39.066 -9.575 1.00 15.95 324 LEU A O 1
ATOM 2205 N N . ASP A 1 325 ? -43.080 39.154 -8.275 1.00 19.49 325 ASP A N 1
ATOM 2206 C CA . ASP A 1 325 ? -42.975 40.635 -8.376 1.00 21.86 325 ASP A CA 1
ATOM 2207 C C . ASP A 1 325 ? -42.810 41.041 -9.844 1.00 19.69 325 ASP A C 1
ATOM 2208 O O . ASP A 1 325 ? -43.484 41.993 -10.251 1.00 21.70 325 ASP A O 1
ATOM 2213 N N . ILE A 1 326 ? -41.934 40.375 -10.585 1.00 18.96 326 ILE A N 1
ATOM 2214 C CA . ILE A 1 326 ? -41.674 40.682 -12.022 1.00 19.02 326 ILE A CA 1
ATOM 2215 C C . ILE A 1 326 ? -42.974 40.488 -12.826 1.00 18.81 326 ILE A C 1
ATOM 2216 O O . ILE A 1 326 ? -43.342 41.391 -13.605 1.00 17.74 326 ILE A O 1
ATOM 2221 N N . ILE A 1 327 ? -43.672 39.365 -12.676 1.00 18.47 327 ILE A N 1
ATOM 2222 C CA . ILE A 1 327 ? -44.929 39.128 -13.453 1.00 18.68 327 ILE A CA 1
ATOM 2223 C C . ILE A 1 327 ? -45.852 40.335 -13.218 1.00 20.06 327 ILE A C 1
ATOM 2224 O O . ILE A 1 327 ? -46.481 40.795 -14.176 1.00 19.57 327 ILE A O 1
ATOM 2229 N N . GLU A 1 328 ? -45.953 40.783 -11.965 1.00 20.85 328 GLU A N 1
ATOM 2230 C CA . GLU A 1 328 ? -46.817 41.922 -11.552 1.00 23.48 328 GLU A CA 1
ATOM 2231 C C . GLU A 1 328 ? -46.255 43.213 -12.144 1.00 22.75 328 GLU A C 1
ATOM 2232 O O . GLU A 1 328 ? -47.021 43.893 -12.822 1.00 22.01 328 GLU A O 1
ATOM 2238 N N . ASN A 1 329 ? -44.965 43.510 -11.936 1.00 22.72 329 ASN A N 1
ATOM 2239 C CA . ASN A 1 329 ? -44.402 44.846 -12.265 1.00 23.19 329 ASN A CA 1
ATOM 2240 C C . ASN A 1 329 ? -44.313 45.006 -13.773 1.00 22.63 329 ASN A C 1
ATOM 2241 O O . ASN A 1 329 ? -44.400 46.131 -14.229 1.00 23.77 329 ASN A O 1
ATOM 2246 N N . GLU A 1 330 ? -44.087 43.919 -14.513 1.00 21.80 330 GLU A N 1
ATOM 2247 C CA . GLU A 1 330 ? -43.868 43.991 -15.969 1.00 19.80 330 GLU A CA 1
ATOM 2248 C C . GLU A 1 330 ? -45.148 43.679 -16.741 1.00 18.39 330 GLU A C 1
ATOM 2249 O O . GLU A 1 330 ? -45.063 43.708 -17.973 1.00 20.68 330 GLU A O 1
ATOM 2255 N N . ASP A 1 331 ? -46.289 43.490 -16.073 1.00 17.12 331 ASP A N 1
ATOM 2256 C CA . ASP A 1 331 ? -47.593 43.127 -16.712 1.00 18.00 331 ASP A CA 1
ATOM 2257 C C . ASP A 1 331 ? -47.403 41.955 -17.696 1.00 18.76 331 ASP A C 1
ATOM 2258 O O . ASP A 1 331 ? -47.978 41.987 -18.840 1.00 15.37 331 ASP A O 1
ATOM 2263 N N . LEU A 1 332 ? -46.699 40.903 -17.260 1.00 18.72 332 LEU A N 1
ATOM 2264 C CA . LEU A 1 332 ? -46.339 39.782 -18.162 1.00 17.23 332 LEU A CA 1
ATOM 2265 C C . LEU A 1 332 ? -47.594 38.991 -18.508 1.00 16.77 332 LEU A C 1
ATOM 2266 O O . LEU A 1 332 ? -47.626 38.444 -19.624 1.00 17.62 332 LEU A O 1
ATOM 2271 N N . GLN A 1 333 ? -48.557 38.902 -17.590 1.00 17.95 333 GLN A N 1
ATOM 2272 C CA . GLN A 1 333 ? -49.860 38.231 -17.847 1.00 18.80 333 GLN A CA 1
ATOM 2273 C C . GLN A 1 333 ? -50.579 39.000 -18.962 1.00 19.33 333 GLN A C 1
ATOM 2274 O O . GLN A 1 333 ? -51.062 38.357 -19.898 1.00 19.03 333 GLN A O 1
ATOM 2280 N N . GLY A 1 334 ? -50.618 40.331 -18.857 1.00 17.75 334 GLY A N 1
ATOM 2281 C CA . GLY A 1 334 ? -51.136 41.217 -19.914 1.00 16.85 334 GLY A CA 1
ATOM 2282 C C . GLY A 1 334 ? -50.358 41.075 -21.205 1.00 15.64 334 GLY A C 1
ATOM 2283 O O . GLY A 1 334 ? -50.974 41.069 -22.266 1.00 16.29 334 GLY A O 1
ATOM 2284 N N . ASN A 1 335 ? -49.038 40.979 -21.131 1.00 15.42 335 ASN A N 1
ATOM 2285 C CA . ASN A 1 335 ? -48.220 40.811 -22.350 1.00 16.81 335 ASN A CA 1
ATOM 2286 C C . ASN A 1 335 ? -48.651 39.498 -23.025 1.00 16.81 335 ASN A C 1
ATOM 2287 O O . ASN A 1 335 ? -48.855 39.497 -24.240 1.00 15.76 335 ASN A O 1
ATOM 2292 N N . ALA A 1 336 ? -48.785 38.423 -22.253 1.00 16.41 336 ALA A N 1
ATOM 2293 C CA . ALA A 1 336 ? -49.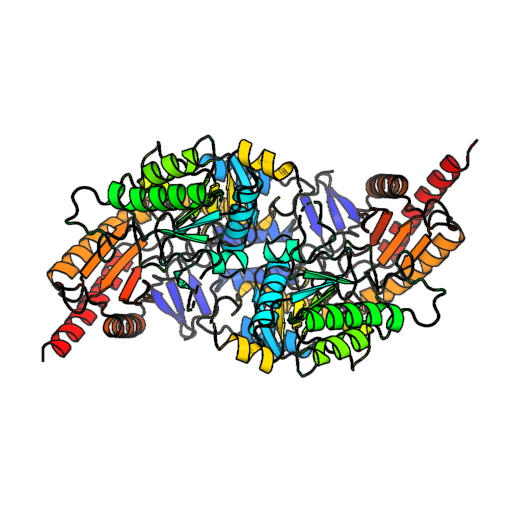129 37.090 -22.788 1.00 15.76 336 ALA A CA 1
ATOM 2294 C C . ALA A 1 336 ? -50.493 37.180 -23.464 1.00 16.68 336 ALA A C 1
ATOM 2295 O O . ALA A 1 336 ? -50.645 36.621 -24.566 1.00 16.72 336 ALA A O 1
ATOM 2297 N N . LYS A 1 337 ? -51.450 37.858 -22.832 1.00 17.24 337 LYS A N 1
ATOM 2298 C CA . LYS A 1 337 ? -52.792 38.079 -23.423 1.00 19.73 337 LYS A CA 1
ATOM 2299 C C . LYS A 1 337 ? -52.700 38.801 -24.780 1.00 20.94 337 LYS A C 1
ATOM 2300 O O . LYS A 1 337 ? -53.268 38.270 -25.760 1.00 18.72 337 LYS A O 1
ATOM 2306 N N . ARG A 1 338 ? -52.006 39.950 -24.837 1.00 19.66 338 ARG A N 1
ATOM 2307 C CA . ARG A 1 338 ? -51.964 40.823 -26.038 1.00 20.79 338 ARG A CA 1
ATOM 2308 C C . ARG A 1 338 ? -51.149 40.139 -27.147 1.00 19.32 338 ARG A C 1
ATOM 2309 O O . ARG A 1 338 ? -51.647 40.008 -28.269 1.00 20.44 338 ARG A O 1
ATOM 2317 N N . VAL A 1 339 ? -49.931 39.720 -26.848 1.00 16.19 339 VAL A N 1
ATOM 2318 C CA . VAL A 1 339 ? -49.048 39.095 -27.863 1.00 16.12 339 VAL A CA 1
ATOM 2319 C C . VAL A 1 339 ? -49.693 37.776 -28.316 1.00 16.51 339 VAL A C 1
ATOM 2320 O O . VAL A 1 339 ? -49.693 37.524 -29.493 1.00 15.47 339 VAL A O 1
ATOM 2324 N N . GLY A 1 340 ? -50.276 37.008 -27.394 1.00 17.64 340 GLY A N 1
ATOM 2325 C CA . GLY A 1 340 ? -51.005 35.765 -27.689 1.00 16.92 340 GLY A CA 1
ATOM 2326 C C . GLY A 1 340 ? -52.122 35.996 -28.695 1.00 18.86 340 GLY A C 1
ATOM 2327 O O . GLY A 1 340 ? -52.309 35.117 -29.588 1.00 15.66 340 GLY A O 1
ATOM 2328 N N . ASN A 1 341 ? -52.917 37.065 -28.505 1.00 18.38 341 ASN A N 1
ATOM 2329 C CA . ASN A 1 341 ? -54.083 37.376 -29.371 1.00 19.54 341 ASN A CA 1
ATOM 2330 C C . ASN A 1 341 ? -53.560 37.777 -30.758 1.00 17.89 341 ASN A C 1
ATOM 2331 O O . ASN A 1 341 ? -54.140 37.356 -31.775 1.00 17.41 341 ASN A O 1
ATOM 2336 N N . TYR A 1 342 ? -52.461 38.525 -30.801 1.00 17.23 342 TYR A N 1
ATOM 2337 C CA . TYR A 1 342 ? -51.787 38.932 -32.058 1.00 17.05 342 TYR A CA 1
ATOM 2338 C C . TYR A 1 342 ? -51.288 37.692 -32.811 1.00 18.82 342 TYR A C 1
ATOM 2339 O O . TYR A 1 342 ? -51.592 37.541 -34.034 1.00 17.96 342 TYR A O 1
ATOM 2348 N N . LEU A 1 343 ? -50.598 36.792 -32.096 1.00 19.20 343 LEU A N 1
ATOM 2349 C CA . LEU A 1 343 ? -50.080 35.524 -32.657 1.00 19.92 343 LEU A CA 1
ATOM 2350 C C . LEU A 1 343 ? -51.232 34.698 -33.245 1.00 19.32 343 LEU A C 1
ATOM 2351 O O . LEU A 1 343 ? -51.087 34.250 -34.411 1.00 18.30 343 LEU A O 1
ATOM 2356 N N . THR A 1 344 ? -52.317 34.518 -32.494 1.00 18.44 344 THR A N 1
ATOM 2357 C CA . THR A 1 344 ? -53.534 33.792 -32.935 1.00 21.16 344 THR A CA 1
ATOM 2358 C C . THR A 1 344 ? -54.052 34.385 -34.248 1.00 21.30 344 THR A C 1
ATOM 2359 O O . THR A 1 344 ? -54.312 33.593 -35.176 1.00 20.07 344 THR A O 1
ATOM 2363 N N . GLU A 1 345 ? -54.155 35.714 -34.349 1.00 21.08 345 GLU A N 1
ATOM 2364 C CA . GLU A 1 345 ? -54.680 36.382 -35.579 1.00 22.45 345 GLU A CA 1
ATOM 2365 C C . GLU A 1 345 ? -53.705 36.165 -36.740 1.00 17.61 345 GLU A C 1
ATOM 2366 O O . GLU A 1 345 ? -54.152 35.814 -37.817 1.00 18.33 345 GLU A O 1
ATOM 2372 N N . LEU A 1 346 ? -52.414 36.346 -36.532 1.00 16.54 346 LEU A N 1
ATOM 2373 C CA . LEU A 1 346 ? -51.412 36.053 -37.579 1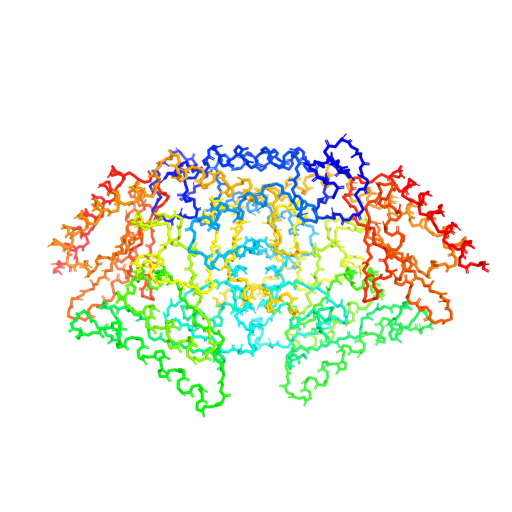.00 15.97 346 LEU A CA 1
ATOM 2374 C C . LEU A 1 346 ? -51.571 34.606 -38.051 1.00 15.08 346 LEU A C 1
ATOM 2375 O O . LEU A 1 346 ? -51.597 34.403 -39.265 1.00 14.58 346 LEU A O 1
ATOM 2380 N N . LEU A 1 347 ? -51.733 33.655 -37.129 1.00 14.85 347 LEU A N 1
ATOM 2381 C CA . LEU A 1 347 ? -51.721 32.200 -37.440 1.00 15.60 347 LEU A CA 1
ATOM 2382 C C . LEU A 1 347 ? -53.053 31.810 -38.093 1.00 15.65 347 LEU A C 1
ATOM 2383 O O . LEU A 1 347 ? -53.029 30.948 -38.973 1.00 15.35 347 LEU A O 1
ATOM 2388 N N . LYS A 1 348 ? -54.168 32.446 -37.744 1.00 17.72 348 LYS A N 1
ATOM 2389 C CA . LYS A 1 348 ? -55.448 32.261 -38.484 1.00 20.12 348 LYS A CA 1
ATOM 2390 C C . LYS A 1 348 ? -55.275 32.634 -39.978 1.00 19.08 348 LYS A C 1
ATOM 2391 O O . LYS A 1 348 ? -55.771 31.907 -40.862 1.00 16.66 348 LYS A O 1
ATOM 2397 N N . LYS A 1 349 ? -54.556 33.709 -40.278 1.00 19.55 349 LYS A N 1
ATOM 2398 C CA . LYS A 1 349 ? -54.268 34.079 -41.681 1.00 20.92 349 LYS A CA 1
ATOM 2399 C C . LYS A 1 349 ? -53.311 33.050 -42.298 1.00 17.97 349 LYS A C 1
ATOM 2400 O O . LYS A 1 349 ? -53.459 32.765 -43.463 1.00 17.07 349 LYS A O 1
ATOM 2406 N N . GLN A 1 350 ? -52.339 32.519 -41.563 1.00 16.47 350 GLN A N 1
ATOM 2407 C CA . GLN A 1 350 ? -51.435 31.478 -42.137 1.00 15.14 350 GLN A CA 1
ATOM 2408 C C . GLN A 1 350 ? -52.268 30.241 -42.527 1.00 14.58 350 GLN A C 1
ATOM 2409 O O . GLN A 1 350 ? -52.050 29.690 -43.634 1.00 14.32 350 GLN A O 1
ATOM 2415 N N . LYS A 1 351 ? -53.258 29.883 -41.722 1.00 14.65 351 LYS A N 1
ATOM 2416 C CA . LYS A 1 351 ? -54.075 28.661 -41.945 1.00 15.43 351 LYS A CA 1
ATOM 2417 C C . LYS A 1 351 ? -54.872 28.798 -43.247 1.00 15.69 351 LYS A C 1
ATOM 2418 O O . LYS A 1 351 ? -54.975 27.806 -43.986 1.00 14.13 351 LYS A O 1
ATOM 2424 N N . ALA A 1 352 ? -55.371 30.000 -43.534 1.00 17.38 352 ALA A N 1
ATOM 2425 C CA . ALA A 1 352 ? -56.200 30.307 -44.718 1.00 18.68 352 ALA A CA 1
ATOM 2426 C C . ALA A 1 352 ? -55.367 30.141 -45.984 1.00 18.95 352 ALA A C 1
ATOM 2427 O O . ALA A 1 352 ? -55.911 29.836 -46.986 1.00 21.31 352 ALA A O 1
ATOM 2429 N N . LYS A 1 353 ? -54.062 30.284 -45.874 1.00 18.88 353 LYS A N 1
ATOM 2430 C CA . LYS A 1 353 ? -53.073 30.343 -46.967 1.00 19.66 353 LYS A CA 1
ATOM 2431 C C . LYS A 1 353 ? -52.351 28.993 -47.129 1.00 17.44 353 LYS A C 1
ATOM 2432 O O . LYS A 1 353 ? -51.711 28.753 -48.163 1.00 16.85 353 LYS A O 1
ATOM 2438 N N . HIS A 1 354 ? -52.326 28.177 -46.077 1.00 15.60 354 HIS A N 1
ATOM 2439 C CA . HIS A 1 354 ? -51.425 27.003 -45.970 1.00 14.81 354 HIS A CA 1
ATOM 2440 C C . HIS A 1 354 ? -52.202 25.766 -45.541 1.00 13.75 354 HIS A C 1
ATOM 2441 O O . HIS A 1 354 ? -52.484 25.643 -44.363 1.00 12.98 354 HIS A O 1
ATOM 2448 N N . THR A 1 355 ? -52.445 24.871 -46.486 1.00 12.83 355 THR A N 1
ATOM 2449 C CA . THR A 1 355 ? -53.189 23.608 -46.300 1.00 13.96 355 THR A CA 1
ATOM 2450 C C . THR A 1 355 ? -52.487 22.709 -45.269 1.00 12.41 355 THR A C 1
ATOM 2451 O O . THR A 1 355 ? -53.207 21.968 -44.636 1.00 12.33 355 THR A O 1
ATOM 2455 N N . LEU A 1 356 ? -51.177 22.820 -45.046 1.00 12.21 356 LEU A N 1
ATOM 2456 C CA . LEU A 1 356 ? -50.446 21.982 -44.038 1.00 12.55 356 LEU A CA 1
ATOM 2457 C C . LEU A 1 356 ? -50.972 22.268 -42.630 1.00 12.32 356 LEU A C 1
ATOM 2458 O O . LEU A 1 356 ? -50.793 21.405 -41.747 1.00 11.87 356 LEU A O 1
ATOM 2463 N N . ILE A 1 357 ? -51.536 23.456 -42.405 1.00 11.13 357 ILE A N 1
ATOM 2464 C CA . ILE A 1 357 ? -52.073 23.840 -41.081 1.00 12.16 357 ILE A CA 1
ATOM 2465 C C . ILE A 1 357 ? -53.462 23.238 -40.929 1.00 11.97 357 ILE A C 1
ATOM 2466 O O . ILE A 1 357 ? -54.405 23.744 -41.547 1.00 12.89 357 ILE A O 1
ATOM 2471 N N . GLY A 1 358 ? -53.565 22.272 -40.024 1.00 11.92 358 GLY A N 1
ATOM 2472 C CA . GLY A 1 358 ? -54.810 21.587 -39.667 1.00 12.17 358 GLY A CA 1
ATOM 2473 C C . GLY A 1 358 ? -55.590 22.357 -38.618 1.00 12.98 358 GLY A C 1
ATOM 2474 O O . GLY A 1 358 ? -56.816 22.473 -38.738 1.00 14.81 358 GLY A O 1
ATOM 2475 N N . ASP A 1 359 ? -54.915 22.887 -37.610 1.00 13.54 359 ASP A N 1
ATOM 2476 C CA . ASP A 1 359 ? -55.569 23.461 -36.411 1.00 13.07 359 ASP A CA 1
ATOM 2477 C C . ASP A 1 359 ? -54.567 24.385 -35.748 1.00 12.92 359 ASP A C 1
ATOM 2478 O O . ASP A 1 359 ? -53.377 24.041 -35.684 1.00 12.65 359 ASP A O 1
ATOM 2483 N N . ILE A 1 360 ? -55.040 25.559 -35.384 1.00 13.76 360 ILE A N 1
ATOM 2484 C CA . ILE A 1 360 ? -54.368 26.519 -34.492 1.00 15.18 360 ILE A CA 1
ATOM 2485 C C . ILE A 1 360 ? -55.095 26.456 -33.163 1.00 16.11 360 ILE A C 1
ATOM 2486 O O . ILE A 1 360 ? -56.317 26.690 -33.142 1.00 17.74 360 ILE A O 1
ATOM 2491 N N . ARG A 1 361 ? -54.401 26.110 -32.102 1.00 16.07 361 ARG A N 1
ATOM 2492 C CA . ARG A 1 361 ? -55.065 26.085 -30.779 1.00 17.55 361 ARG A CA 1
ATOM 2493 C C . ARG A 1 361 ? -54.134 26.701 -29.738 1.00 17.90 361 ARG A C 1
ATOM 2494 O O . ARG A 1 361 ? -52.906 26.821 -29.964 1.00 16.60 361 ARG A O 1
ATOM 2502 N N . GLY A 1 362 ? -54.742 27.148 -28.662 1.00 18.56 362 GLY A N 1
ATOM 2503 C CA . GLY A 1 362 ? -53.981 27.748 -27.568 1.00 20.49 362 GLY A CA 1
ATOM 2504 C C . GLY A 1 362 ? -54.585 29.051 -27.130 1.00 20.07 362 GLY A C 1
ATOM 2505 O O . GLY A 1 362 ? -55.643 29.442 -27.608 1.00 21.04 362 GLY A O 1
ATOM 2506 N N . ILE A 1 363 ? -53.905 29.682 -26.204 1.00 19.14 363 ILE A N 1
ATOM 2507 C CA . ILE A 1 363 ? -54.395 30.875 -25.489 1.00 17.20 363 ILE A CA 1
ATOM 2508 C C . ILE A 1 363 ? -53.162 31.465 -24.845 1.00 16.63 363 ILE A C 1
ATOM 2509 O O . ILE A 1 363 ? -52.245 30.662 -24.431 1.00 16.00 363 ILE A O 1
ATOM 2514 N N . GLY A 1 364 ? -53.118 32.793 -24.837 1.00 14.71 364 GLY A N 1
ATOM 2515 C CA . GLY A 1 364 ? -51.947 33.526 -24.378 1.00 15.10 364 GLY A CA 1
ATOM 2516 C C . GLY A 1 364 ? -50.729 33.015 -25.109 1.00 14.44 364 GLY A C 1
ATOM 2517 O O . GLY A 1 364 ? -50.812 32.893 -26.337 1.00 13.60 364 GLY A O 1
ATOM 2518 N N . LEU A 1 365 ? -49.640 32.746 -24.376 1.00 13.18 365 LEU A N 1
ATOM 2519 C CA . LEU A 1 365 ? -48.367 32.274 -24.957 1.00 12.17 365 LEU A CA 1
ATOM 2520 C C . LEU A 1 365 ? -48.244 30.760 -24.708 1.00 12.68 365 LEU A C 1
ATOM 2521 O O . LEU A 1 365 ? -47.150 30.255 -24.393 1.00 12.34 365 LEU A O 1
ATOM 2526 N N . PHE A 1 366 ? -49.335 30.053 -24.949 1.00 13.06 366 PHE A N 1
ATOM 2527 C CA . PHE A 1 366 ? -49.389 28.580 -25.045 1.00 14.02 366 PHE A CA 1
ATOM 2528 C C . PHE A 1 366 ? -50.100 28.224 -26.353 1.00 13.39 366 PHE A C 1
ATOM 2529 O O . PHE A 1 366 ? -51.339 28.174 -26.352 1.00 12.39 366 PHE A O 1
ATOM 2537 N N . ILE A 1 367 ? -49.346 28.014 -27.422 1.00 12.38 367 ILE A N 1
ATOM 2538 C CA . ILE A 1 367 ? -49.950 27.821 -28.756 1.00 12.99 367 ILE A CA 1
ATOM 2539 C C . ILE A 1 367 ? -49.412 26.538 -29.368 1.00 12.01 367 ILE A C 1
ATOM 2540 O O . ILE A 1 367 ? -48.229 26.240 -29.195 1.00 11.54 367 ILE A O 1
ATOM 2545 N N . GLY A 1 368 ? -50.301 25.816 -30.047 1.00 11.90 368 GLY A N 1
ATOM 2546 C CA . GLY A 1 368 ? -49.947 24.691 -30.925 1.00 11.76 368 GLY A CA 1
ATOM 2547 C C . GLY A 1 368 ? -50.438 24.938 -32.335 1.00 11.51 368 GLY A C 1
ATOM 2548 O O . GLY A 1 368 ? -51.577 25.446 -32.509 1.00 11.81 368 GLY A O 1
ATOM 2549 N N . ILE A 1 369 ? -49.618 24.568 -33.303 1.00 10.89 369 ILE A N 1
ATOM 2550 C CA . ILE A 1 369 ? -49.940 24.568 -34.749 1.00 10.86 369 ILE A CA 1
ATOM 2551 C C . ILE A 1 369 ? -49.884 23.111 -35.224 1.00 10.66 369 ILE A C 1
ATOM 2552 O O . ILE A 1 369 ? -48.766 22.560 -35.392 1.00 11.16 369 ILE A O 1
ATOM 2557 N N . ASP A 1 370 ? -51.050 22.502 -35.382 1.00 10.98 370 ASP A N 1
ATOM 2558 C CA . ASP A 1 370 ? -51.210 21.055 -35.691 1.00 10.77 370 ASP A CA 1
ATOM 2559 C C . ASP A 1 370 ? -51.090 20.911 -37.216 1.00 10.09 370 ASP A C 1
ATOM 2560 O O . ASP A 1 370 ? -51.939 21.445 -37.917 1.00 9.02 370 ASP A O 1
ATOM 2565 N N . LEU A 1 371 ? -50.011 20.301 -37.689 1.00 10.37 371 LEU A N 1
ATOM 2566 C CA . LEU A 1 371 ? -49.703 20.157 -39.126 1.00 10.54 371 LEU A CA 1
ATOM 2567 C C . LEU A 1 371 ? -50.231 18.811 -39.619 1.00 10.72 371 LEU A C 1
ATOM 2568 O O . LEU A 1 371 ? -49.972 17.794 -38.958 1.00 11.14 371 LEU A O 1
ATOM 2573 N N . VAL A 1 372 ? -50.916 18.826 -40.761 1.00 10.74 372 VAL A N 1
ATOM 2574 C CA . VAL A 1 372 ? -51.643 17.649 -41.313 1.00 11.05 372 VAL A CA 1
ATOM 2575 C C . VAL A 1 372 ? -51.267 17.481 -42.780 1.00 10.99 372 VAL A C 1
ATOM 2576 O O . VAL A 1 372 ? -51.014 18.497 -43.466 1.00 9.49 372 VAL A O 1
ATOM 2580 N N . LYS A 1 373 ? -51.233 16.227 -43.224 1.00 12.23 373 LYS A N 1
ATOM 2581 C CA . LYS A 1 373 ? -51.000 15.883 -44.649 1.00 15.05 373 LYS A CA 1
ATOM 2582 C C . LYS A 1 373 ? -52.296 16.067 -45.438 1.00 13.81 373 LYS A C 1
ATOM 2583 O O . LYS A 1 373 ? -52.224 16.242 -46.670 1.00 12.43 373 LYS A O 1
ATOM 2589 N N . ASP A 1 374 ? -53.449 16.013 -44.763 1.00 14.90 374 ASP A N 1
ATOM 2590 C CA . ASP A 1 374 ? -54.779 16.072 -45.439 1.00 15.64 374 ASP A CA 1
ATOM 2591 C C . ASP A 1 374 ? -55.848 16.408 -44.409 1.00 15.19 374 ASP A C 1
ATOM 2592 O O . ASP A 1 374 ? -55.673 16.100 -43.222 1.00 14.18 374 ASP A O 1
ATOM 2597 N N . HIS A 1 375 ? -56.903 17.067 -44.837 1.00 15.18 375 HIS A N 1
ATOM 2598 C CA . HIS A 1 375 ? -57.972 17.525 -43.923 1.00 15.95 375 HIS A CA 1
ATOM 2599 C C . HIS A 1 375 ? -59.023 16.443 -43.738 1.00 16.89 375 HIS A C 1
ATOM 2600 O O . HIS A 1 375 ? -59.644 16.475 -42.692 1.00 18.02 375 HIS A O 1
ATOM 2607 N N . LEU A 1 376 ? -59.226 15.548 -44.708 1.00 18.47 376 LEU A N 1
ATOM 2608 C CA . LEU A 1 376 ? -60.230 14.470 -44.570 1.00 19.39 376 LEU A CA 1
ATOM 2609 C C . LEU A 1 376 ? -59.909 13.656 -43.315 1.00 19.56 376 LEU A C 1
ATOM 2610 O O . LEU A 1 376 ? -60.814 13.425 -42.501 1.00 21.69 376 LEU A O 1
ATOM 2615 N N . LYS A 1 377 ? -58.653 13.242 -43.139 1.00 17.89 377 LYS A N 1
ATOM 2616 C CA . LYS A 1 377 ? -58.287 12.295 -42.053 1.00 18.39 377 LYS A CA 1
ATOM 2617 C C . LYS A 1 377 ? -57.468 13.008 -40.969 1.00 16.35 377 LYS A C 1
ATOM 2618 O O . LYS A 1 377 ? -57.211 12.394 -39.933 1.00 15.79 377 LYS A O 1
ATOM 2624 N N . ARG A 1 378 ? -57.015 14.224 -41.231 1.00 13.85 378 ARG A N 1
ATOM 2625 C CA . ARG A 1 378 ? -56.162 14.973 -40.282 1.00 14.32 378 ARG A CA 1
ATOM 2626 C C . ARG A 1 378 ? -54.870 14.175 -40.005 1.00 13.22 378 ARG A C 1
ATOM 2627 O O . ARG A 1 378 ? -54.355 14.246 -38.899 1.00 13.23 378 ARG A O 1
ATOM 2635 N N . THR A 1 379 ? -54.322 13.505 -41.015 1.00 13.27 379 THR A N 1
ATOM 2636 C CA . THR A 1 379 ? -53.089 12.674 -40.898 1.00 13.21 379 THR A CA 1
ATOM 2637 C C . THR A 1 379 ? -51.958 13.564 -40.436 1.00 12.01 379 THR A C 1
ATOM 2638 O O . THR A 1 379 ? -51.668 14.564 -41.083 1.00 11.58 379 THR A O 1
ATOM 2642 N N . PRO A 1 380 ? -51.360 13.275 -39.266 1.00 11.84 380 PRO A N 1
ATOM 2643 C CA . PRO A 1 380 ? -50.234 14.048 -38.767 1.00 11.66 380 PRO A CA 1
ATOM 2644 C C . PRO A 1 380 ? -49.096 14.198 -39.781 1.00 10.91 380 PRO A C 1
ATOM 2645 O O . PRO A 1 380 ? -48.652 13.188 -40.319 1.00 10.10 380 PRO A O 1
ATOM 2649 N N . ALA A 1 381 ? -48.626 15.435 -39.979 1.00 10.12 381 ALA A N 1
ATOM 2650 C CA . ALA A 1 381 ? -47.521 15.745 -40.909 1.00 10.24 381 ALA A CA 1
ATOM 2651 C C . ALA A 1 381 ? -46.218 15.745 -40.120 1.00 10.16 381 ALA A C 1
ATOM 2652 O O . ALA A 1 381 ? -45.555 16.818 -40.008 1.00 11.36 381 ALA A O 1
ATOM 2654 N N . THR A 1 382 ? -45.865 14.590 -39.571 1.00 9.92 382 THR A N 1
ATOM 2655 C CA . THR A 1 382 ? -44.674 14.394 -38.700 1.00 10.80 382 THR A CA 1
ATOM 2656 C C . THR A 1 382 ? -43.397 14.803 -39.448 1.00 11.89 382 THR A C 1
ATOM 2657 O O . THR A 1 382 ? -42.589 15.548 -38.884 1.00 11.65 382 THR A O 1
ATOM 2661 N N . ALA A 1 383 ? -43.168 14.289 -40.660 1.00 12.65 383 ALA A N 1
ATOM 2662 C CA . ALA A 1 383 ? -41.883 14.517 -41.366 1.00 13.20 383 ALA A CA 1
ATOM 2663 C C . ALA A 1 383 ? -41.822 16.005 -41.721 1.00 13.46 383 ALA A C 1
ATOM 2664 O O . ALA A 1 383 ? -40.764 16.640 -41.540 1.00 12.31 383 ALA A O 1
ATOM 2666 N N . GLU A 1 384 ? -42.966 16.573 -42.121 1.00 12.97 384 GLU A N 1
ATOM 2667 C CA . GLU A 1 384 ? -43.036 18.003 -42.494 1.00 12.22 384 GLU A CA 1
ATOM 2668 C C . GLU A 1 384 ? -42.723 18.881 -41.267 1.00 11.41 384 GLU A C 1
ATOM 2669 O O . GLU A 1 384 ? -41.957 19.873 -41.428 1.00 10.19 384 GLU A O 1
ATOM 2675 N N . ALA A 1 385 ? -43.246 18.545 -40.083 1.00 12.08 385 ALA A N 1
ATOM 2676 C CA . ALA A 1 385 ? -42.969 19.302 -38.843 1.00 12.08 385 ALA A CA 1
ATOM 2677 C C . ALA A 1 385 ? -41.461 19.269 -38.552 1.00 12.89 385 ALA A C 1
ATOM 2678 O O . ALA A 1 385 ? -40.913 20.330 -38.169 1.00 12.19 385 ALA A O 1
ATOM 2680 N N . GLN A 1 386 ? -40.810 18.110 -38.687 1.00 14.65 386 GLN A N 1
ATOM 2681 C CA . GLN A 1 386 ? -39.361 18.002 -38.353 1.00 16.54 386 GLN A CA 1
ATOM 2682 C C . GLN A 1 386 ? -38.613 18.972 -39.280 1.00 14.94 386 GLN A C 1
ATOM 2683 O O . GLN A 1 386 ? -37.771 19.746 -38.790 1.00 13.66 386 GLN A O 1
ATOM 2689 N N . HIS A 1 387 ? -38.942 18.937 -40.572 1.00 14.99 387 HIS A N 1
ATOM 2690 C CA . HIS A 1 387 ? -38.345 19.803 -41.626 1.00 15.27 387 HIS A CA 1
ATOM 2691 C C . HIS A 1 387 ? -38.563 21.292 -41.278 1.00 15.53 387 HIS A C 1
ATOM 2692 O O . HIS A 1 387 ? -37.577 22.084 -41.325 1.00 14.06 387 HIS A O 1
ATOM 2699 N N . ILE A 1 388 ? -39.789 21.665 -40.903 1.00 13.70 388 ILE A N 1
ATOM 2700 C CA . ILE A 1 388 ? -40.112 23.065 -40.518 1.00 13.76 388 ILE A CA 1
ATOM 2701 C C . ILE A 1 388 ? -39.265 23.466 -39.295 1.00 15.70 388 ILE A C 1
ATOM 2702 O O . ILE A 1 388 ? -38.696 24.564 -39.316 1.00 15.92 388 ILE A O 1
ATOM 2707 N N . ILE A 1 389 ? -39.091 22.610 -38.298 1.00 15.74 389 ILE A N 1
ATOM 2708 C CA . ILE A 1 389 ? -38.224 22.964 -37.136 1.00 17.92 389 ILE A CA 1
ATOM 2709 C C . ILE A 1 389 ? -36.791 23.240 -37.602 1.00 17.11 389 ILE A C 1
ATOM 2710 O O . ILE A 1 389 ? -36.168 24.208 -37.133 1.00 15.13 389 ILE A O 1
ATOM 2715 N N . TYR A 1 390 ? -36.268 22.400 -38.474 1.00 19.15 390 TYR A N 1
ATOM 2716 C CA . TYR A 1 390 ? -34.889 22.533 -38.996 1.00 21.28 390 TYR A CA 1
ATOM 2717 C C . TYR A 1 390 ? -34.749 23.876 -39.740 1.00 19.57 390 TYR A C 1
ATOM 2718 O O . TYR A 1 390 ? -33.772 24.624 -39.487 1.00 17.18 390 TYR A O 1
ATOM 2727 N N . LYS A 1 391 ? -35.708 24.195 -40.618 1.00 17.34 391 LYS A N 1
ATOM 2728 C CA . LYS A 1 391 ? -35.693 25.431 -41.425 1.00 17.22 391 LYS A CA 1
ATOM 2729 C C . LYS A 1 391 ? -35.840 26.660 -40.521 1.00 15.71 391 LYS A C 1
ATOM 2730 O O . LYS A 1 391 ? -35.156 27.644 -40.769 1.00 14.44 391 LYS A O 1
ATOM 2736 N N . MET A 1 392 ? -36.732 26.621 -39.537 1.00 15.08 392 MET A N 1
ATOM 2737 C CA . MET A 1 392 ? -36.930 27.746 -38.589 1.00 15.87 392 MET A CA 1
ATOM 2738 C C . MET A 1 392 ? -35.617 27.972 -37.808 1.00 16.97 392 MET A C 1
ATOM 2739 O O . MET A 1 392 ? -35.190 29.136 -37.635 1.00 16.12 392 MET A O 1
ATOM 2744 N N . LYS A 1 393 ? -34.942 26.898 -37.408 1.00 20.27 393 LYS A N 1
ATOM 2745 C CA . LYS A 1 393 ? -33.649 26.986 -36.679 1.00 24.54 393 LYS A CA 1
ATOM 2746 C C . LYS A 1 393 ? -32.597 27.637 -37.591 1.00 23.62 393 LYS A C 1
ATOM 2747 O O . LYS A 1 393 ? -31.788 28.391 -37.070 1.00 21.02 393 LYS A O 1
ATOM 2753 N N . GLU A 1 394 ? -32.613 27.380 -38.898 1.00 23.19 394 GLU A N 1
ATOM 2754 C CA . GLU A 1 394 ? -31.689 28.068 -39.842 1.00 25.27 394 GLU A CA 1
ATOM 2755 C C . GLU A 1 394 ? -31.989 29.568 -39.888 1.00 23.77 394 GLU A C 1
ATOM 2756 O O . GLU A 1 394 ? -31.073 30.321 -40.134 1.00 21.42 394 GLU A O 1
ATOM 2762 N N . LYS A 1 395 ? -33.236 29.971 -39.691 1.00 21.40 395 LYS A N 1
ATOM 2763 C CA . LYS A 1 395 ? -33.601 31.401 -39.591 1.00 22.62 395 LYS A CA 1
ATOM 2764 C C . LYS A 1 395 ? -33.542 31.888 -38.141 1.00 22.83 395 LYS A C 1
ATOM 2765 O O . LYS A 1 395 ? -34.115 32.949 -37.903 1.00 24.85 395 LYS A O 1
ATOM 2771 N N . ARG A 1 396 ? -32.887 31.134 -37.244 1.00 22.20 396 ARG A N 1
ATOM 2772 C CA . ARG A 1 396 ? -32.633 31.455 -35.803 1.00 24.24 396 ARG A CA 1
ATOM 2773 C C . ARG A 1 396 ? -33.943 31.654 -35.038 1.00 21.28 396 ARG A C 1
ATOM 2774 O O . ARG A 1 396 ? -33.965 32.445 -34.093 1.00 18.85 396 ARG A O 1
ATOM 2782 N N . VAL A 1 397 ? -34.971 30.870 -35.355 1.00 18.41 397 VAL A N 1
ATOM 2783 C CA . VAL A 1 397 ? -36.141 30.709 -34.452 1.00 17.38 397 VAL A CA 1
ATOM 2784 C C . VAL A 1 397 ? -36.077 29.284 -33.890 1.00 16.43 397 VAL A C 1
ATOM 2785 O O . VAL A 1 397 ? -35.969 28.278 -34.678 1.00 15.02 397 VAL A O 1
ATOM 2789 N N . LEU A 1 398 ? -36.087 29.182 -32.572 1.00 15.94 398 LEU A N 1
ATOM 2790 C CA . LEU A 1 398 ? -36.017 27.860 -31.918 1.00 16.28 398 LEU A CA 1
ATOM 2791 C C . LEU A 1 398 ? -37.439 27.447 -31.577 1.00 16.39 398 LEU A C 1
ATOM 2792 O O . LEU A 1 398 ? -38.068 28.150 -30.720 1.00 16.23 398 LEU A O 1
ATOM 2797 N N . LEU A 1 399 ? -37.970 26.410 -32.228 1.00 17.07 399 LEU A N 1
ATOM 2798 C CA . LEU A 1 399 ? -39.211 25.774 -31.697 1.00 19.20 399 LEU A CA 1
ATOM 2799 C C . LEU A 1 399 ? -39.064 24.259 -31.670 1.00 18.34 399 LEU A C 1
ATOM 2800 O O . LEU A 1 399 ? -37.990 23.773 -31.968 1.00 16.06 399 LEU A O 1
ATOM 2805 N N . SER A 1 400 ? -40.125 23.584 -31.243 1.00 17.26 400 SER A N 1
ATOM 2806 C CA . SER A 1 400 ? -40.182 22.113 -31.158 1.00 16.79 400 SER A CA 1
ATOM 2807 C C . SER A 1 400 ? -41.564 21.649 -31.593 1.00 16.12 400 SER A C 1
ATOM 2808 O O . SER A 1 400 ? -42.464 22.496 -31.821 1.00 15.02 400 SER A O 1
ATOM 2811 N N . ALA A 1 401 ? -41.712 20.335 -31.711 1.00 16.92 401 ALA A N 1
ATOM 2812 C CA . ALA A 1 401 ? -42.927 19.655 -32.201 1.00 17.68 401 ALA A CA 1
ATOM 2813 C C . ALA A 1 401 ? -43.317 18.625 -31.152 1.00 18.52 401 ALA A C 1
ATOM 2814 O O . ALA A 1 401 ? -42.457 17.842 -30.784 1.00 22.10 401 ALA A O 1
ATOM 2816 N N . ASP A 1 402 ? -44.539 18.676 -30.642 1.00 17.76 402 ASP A N 1
ATOM 2817 C CA . ASP A 1 402 ? -45.022 17.642 -29.698 1.00 17.78 402 ASP A CA 1
ATOM 2818 C C . ASP A 1 402 ? -46.319 17.077 -30.278 1.00 14.98 402 ASP A C 1
ATOM 2819 O O . ASP A 1 402 ? -46.554 17.190 -31.535 1.00 12.42 402 ASP A O 1
ATOM 2824 N N . GLY A 1 403 ? -47.135 16.520 -29.391 1.00 13.08 403 GLY A N 1
ATOM 2825 C CA . GLY A 1 403 ? -48.259 15.664 -29.744 1.00 13.64 403 GLY A CA 1
ATOM 2826 C C . GLY A 1 403 ? -47.713 14.248 -29.865 1.00 12.84 403 GLY A C 1
ATOM 2827 O O . GLY A 1 403 ? -46.509 14.066 -30.060 1.00 12.71 403 GLY A O 1
ATOM 2828 N N . PRO A 1 404 ? -48.575 13.226 -29.753 1.00 12.05 404 PRO A N 1
ATOM 2829 C CA . PRO A 1 404 ? -48.110 11.844 -29.832 1.00 12.81 404 PRO A CA 1
ATOM 2830 C C . PRO A 1 404 ? -47.533 11.557 -31.224 1.00 12.82 404 PRO A C 1
ATOM 2831 O O . PRO A 1 404 ? -46.696 10.694 -31.313 1.00 12.88 404 PRO A O 1
ATOM 2835 N N . HIS A 1 405 ? -47.907 12.314 -32.253 1.00 12.62 405 HIS A N 1
ATOM 2836 C CA . HIS A 1 405 ? -47.319 12.137 -33.608 1.00 14.61 405 HIS A CA 1
ATOM 2837 C C . HIS A 1 405 ? -46.266 13.197 -33.962 1.00 13.97 405 HIS A C 1
ATOM 2838 O O . HIS A 1 405 ? -45.856 13.229 -35.128 1.00 13.44 405 HIS A O 1
ATOM 2845 N N . ARG A 1 406 ? -45.845 14.020 -33.004 1.00 15.38 406 ARG A N 1
ATOM 2846 C CA . ARG A 1 406 ? -44.717 14.981 -33.163 1.00 16.19 406 ARG A CA 1
ATOM 2847 C C . ARG A 1 406 ? -45.013 15.884 -34.354 1.00 13.43 406 ARG A C 1
ATOM 2848 O O . ARG A 1 406 ? -44.088 16.169 -35.107 1.00 12.21 406 ARG A O 1
ATOM 2856 N N . ASN A 1 407 ? -46.263 16.296 -34.540 1.00 11.73 407 ASN A N 1
ATOM 2857 C CA . ASN A 1 407 ? -46.628 17.112 -35.720 1.00 11.04 407 ASN A CA 1
ATOM 2858 C C . ASN A 1 407 ? -47.133 18.477 -35.291 1.00 10.31 407 ASN A C 1
ATOM 2859 O O . ASN A 1 407 ? -47.555 19.248 -36.158 1.00 11.95 407 ASN A O 1
ATOM 2864 N N . VAL A 1 408 ? -47.170 18.750 -34.010 1.00 10.71 408 VAL A N 1
ATOM 2865 C CA . VAL A 1 408 ? -47.773 20.002 -33.496 1.00 11.28 408 VAL A CA 1
ATOM 2866 C C . VAL A 1 408 ? -46.641 20.950 -33.117 1.00 11.45 408 VAL A C 1
ATOM 2867 O O . VAL A 1 408 ? -45.971 20.679 -32.112 1.00 11.73 408 VAL A O 1
ATOM 2871 N N . LEU A 1 409 ? -46.419 21.982 -33.923 1.00 11.94 409 LEU A N 1
ATOM 2872 C CA . LEU A 1 409 ? -45.463 23.075 -33.600 1.00 12.60 409 LEU A CA 1
ATOM 2873 C C . LEU A 1 409 ? -45.945 23.727 -32.308 1.00 13.89 409 LEU A C 1
ATOM 2874 O O . LEU A 1 409 ? -47.123 24.099 -32.221 1.00 12.05 409 LEU A O 1
ATOM 2879 N N . LYS A 1 410 ? -45.038 23.846 -31.356 1.00 14.84 410 LYS A N 1
ATOM 2880 C CA . LYS A 1 410 ? -45.274 24.382 -30.016 1.00 18.71 410 LYS A CA 1
ATOM 2881 C C . LYS A 1 410 ? -44.667 25.792 -29.917 1.00 17.40 410 LYS A C 1
ATOM 2882 O O . LYS A 1 410 ? -43.469 25.965 -30.270 1.00 16.70 410 LYS A O 1
ATOM 2888 N N . ILE A 1 411 ? -45.474 26.763 -29.497 1.00 16.46 411 ILE A N 1
ATOM 2889 C CA . ILE A 1 411 ? -45.016 28.129 -29.129 1.00 16.42 411 ILE A CA 1
ATOM 2890 C C . ILE A 1 411 ? -45.295 28.384 -27.659 1.00 15.66 411 ILE A C 1
ATOM 2891 O O . ILE A 1 411 ? -46.478 28.485 -27.288 1.00 14.78 411 ILE A O 1
ATOM 2896 N N . LYS A 1 412 ? -44.231 28.422 -26.864 1.00 15.69 412 LYS A N 1
ATOM 2897 C CA . LYS A 1 412 ? -44.332 28.715 -25.417 1.00 17.82 412 LYS A CA 1
ATOM 2898 C C . LYS A 1 412 ? -43.055 29.416 -24.951 1.00 15.31 412 LYS A C 1
ATOM 2899 O O . LYS A 1 412 ? -42.284 28.884 -24.163 1.00 12.99 412 LYS A O 1
ATOM 2905 N N . PRO A 1 413 ? -42.848 30.672 -25.399 1.00 13.38 413 PRO A N 1
ATOM 2906 C CA . PRO A 1 413 ? -41.639 31.415 -25.094 1.00 13.53 413 PRO A CA 1
ATOM 2907 C C . PRO A 1 413 ? -41.619 31.994 -23.688 1.00 12.70 413 PRO A C 1
ATOM 2908 O O . PRO A 1 413 ? -42.648 32.107 -23.046 1.00 13.03 413 PRO A O 1
ATOM 2912 N N . PRO A 1 414 ? -40.458 32.496 -23.237 1.00 13.28 414 PRO A N 1
ATOM 2913 C CA . PRO A 1 414 ? -40.421 33.409 -22.109 1.00 13.34 414 PRO A CA 1
ATOM 2914 C C . PRO A 1 414 ? -41.483 34.500 -22.302 1.00 13.96 414 PRO A C 1
ATOM 2915 O O . PRO A 1 414 ? -41.807 34.918 -23.425 1.00 11.73 414 PRO A O 1
ATOM 2919 N N . MET A 1 415 ? -42.005 34.990 -21.194 1.00 14.09 415 MET A N 1
ATOM 2920 C CA . MET A 1 415 ? -43.269 35.785 -21.219 1.00 13.44 415 MET A CA 1
ATOM 2921 C C . MET A 1 415 ? -43.049 37.209 -21.743 1.00 13.16 415 MET A C 1
ATOM 2922 O O . MET A 1 415 ? -44.064 37.866 -22.009 1.00 13.12 415 MET A O 1
ATOM 2927 N N . CYS A 1 416 ? -41.809 37.637 -21.970 1.00 13.90 416 CYS A N 1
ATOM 2928 C CA . CYS A 1 416 ? -41.472 38.998 -22.470 1.00 15.57 416 CYS A CA 1
ATOM 2929 C C . CYS A 1 416 ? -41.439 39.010 -24.010 1.00 16.30 416 CYS A C 1
ATOM 2930 O O . CYS A 1 416 ? -41.221 40.066 -24.590 1.00 16.28 416 CYS A O 1
ATOM 2933 N N . PHE A 1 417 ? -41.686 37.867 -24.656 1.00 16.28 417 PHE A N 1
ATOM 2934 C CA . PHE A 1 417 ? -41.911 37.734 -26.116 1.00 15.28 417 PHE A CA 1
ATOM 2935 C C . PHE A 1 417 ? -42.808 38.882 -26.618 1.00 15.41 417 PHE A C 1
ATOM 2936 O O . PHE A 1 417 ? -43.877 39.162 -26.016 1.00 16.04 417 PHE A O 1
ATOM 2944 N N . THR A 1 418 ? -42.406 39.517 -27.723 1.00 15.30 418 THR A N 1
ATOM 2945 C CA . THR A 1 418 ? -43.056 40.748 -28.240 1.00 15.68 418 THR A CA 1
ATOM 2946 C C . THR A 1 418 ? -43.879 40.471 -29.503 1.00 17.24 418 THR A C 1
ATOM 2947 O O . THR A 1 418 ? -43.741 39.413 -30.120 1.00 15.28 418 THR A O 1
ATOM 2951 N N . GLU A 1 419 ? -44.703 41.433 -29.899 1.00 18.31 419 GLU A N 1
ATOM 2952 C CA . GLU A 1 419 ? -45.424 41.355 -31.182 1.00 19.85 419 GLU A CA 1
ATOM 2953 C C . GLU A 1 419 ? -44.417 41.316 -32.315 1.00 19.96 419 GLU A C 1
ATOM 2954 O O . GLU A 1 419 ? -44.659 40.609 -33.282 1.00 20.07 419 GLU A O 1
ATOM 2960 N N . GLU A 1 420 ? -43.324 42.052 -32.189 1.00 19.62 420 GLU A N 1
ATOM 2961 C CA . GLU A 1 420 ? -42.243 42.048 -33.198 1.00 20.12 420 GLU A CA 1
ATOM 2962 C C . GLU A 1 420 ? -41.685 40.625 -33.334 1.00 18.68 420 GLU A C 1
ATOM 2963 O O . GLU A 1 420 ? -41.400 40.210 -34.466 1.00 15.38 420 GLU A O 1
ATOM 2969 N N . ASP A 1 421 ? -41.500 39.918 -32.211 1.00 16.32 421 ASP A N 1
ATOM 2970 C CA . ASP A 1 421 ? -40.968 38.533 -32.233 1.00 16.20 421 ASP A CA 1
ATOM 2971 C C . ASP A 1 421 ? -42.007 37.637 -32.924 1.00 15.07 421 ASP A C 1
ATOM 2972 O O . ASP A 1 421 ? -41.625 36.842 -33.769 1.00 16.72 421 ASP A O 1
ATOM 2977 N N . ALA A 1 422 ? -43.283 37.809 -32.603 1.00 14.83 422 ALA A N 1
ATOM 2978 C CA . ALA A 1 422 ? -44.402 37.026 -33.163 1.00 15.62 422 ALA A CA 1
ATOM 2979 C C . ALA A 1 422 ? -44.448 37.183 -34.695 1.00 16.59 422 ALA A C 1
ATOM 2980 O O . ALA A 1 422 ? -44.574 36.169 -35.404 1.00 14.89 422 ALA A O 1
ATOM 2982 N N . LYS A 1 423 ? -44.364 38.416 -35.187 1.00 16.80 423 LYS A N 1
ATOM 2983 C CA . LYS A 1 423 ? -44.381 38.750 -36.632 1.00 17.77 423 LYS A CA 1
ATOM 2984 C C . LYS A 1 423 ? -43.182 38.110 -37.328 1.00 16.97 423 LYS A C 1
ATOM 2985 O O . LYS A 1 423 ? -43.336 37.598 -38.453 1.00 16.47 423 LYS A O 1
ATOM 2991 N N . PHE A 1 424 ? -42.005 38.251 -36.736 1.00 16.76 424 PHE A N 1
ATOM 2992 C CA . PHE A 1 424 ? -40.765 37.658 -37.268 1.00 16.62 424 PHE A CA 1
ATOM 2993 C C . PHE A 1 424 ? -40.961 36.144 -37.378 1.00 16.08 424 PHE A C 1
ATOM 2994 O O . PHE A 1 424 ? -40.760 35.582 -38.457 1.00 15.52 424 PHE A O 1
ATOM 3002 N N . MET A 1 425 ? -41.340 35.496 -36.287 1.00 16.37 425 MET A N 1
ATOM 3003 C CA . MET A 1 425 ? -41.487 34.020 -36.266 1.00 17.90 425 MET A CA 1
ATOM 3004 C C . MET A 1 425 ? -42.458 33.620 -37.386 1.00 16.34 425 MET A C 1
ATOM 3005 O O . MET A 1 425 ? -42.097 32.785 -38.224 1.00 14.03 425 MET A O 1
ATOM 3010 N N . VAL A 1 426 ? -43.650 34.216 -37.400 1.00 15.61 426 VAL A N 1
ATOM 3011 C CA . VAL A 1 426 ? -44.697 33.891 -38.414 1.00 17.36 426 VAL A CA 1
ATOM 3012 C C . VAL A 1 426 ? -44.220 34.212 -39.845 1.00 18.43 426 VAL A C 1
ATOM 3013 O O . VAL A 1 426 ? -44.508 33.396 -40.779 1.00 17.49 426 VAL A O 1
ATOM 3017 N N . ASP A 1 427 ? -43.493 35.311 -40.035 1.00 19.73 427 ASP A N 1
ATOM 3018 C CA . ASP A 1 427 ? -42.935 35.661 -41.370 1.00 21.66 427 ASP A CA 1
ATOM 3019 C C . ASP A 1 427 ? -42.010 34.528 -41.820 1.00 19.46 427 ASP A C 1
ATOM 3020 O O . ASP A 1 427 ? -42.141 34.105 -42.957 1.00 17.86 427 ASP A O 1
ATOM 3025 N N . GLN A 1 428 ? -41.122 34.062 -40.959 1.00 17.06 428 GLN A N 1
ATOM 3026 C CA . GLN A 1 428 ? -40.189 32.970 -41.314 1.00 18.11 428 GLN A CA 1
ATOM 3027 C C . GLN A 1 428 ? -40.993 31.674 -41.584 1.00 16.94 428 GLN A C 1
ATOM 3028 O O . GLN A 1 428 ? -40.626 30.909 -42.483 1.00 17.17 428 GLN A O 1
ATOM 3034 N N . LEU A 1 429 ? -42.031 31.399 -40.796 1.00 15.37 429 LEU A N 1
ATOM 3035 C CA . LEU A 1 429 ? -42.868 30.186 -40.963 1.00 14.91 429 LEU A CA 1
ATOM 3036 C C . LEU A 1 429 ? -43.601 30.232 -42.302 1.00 15.87 429 LEU A C 1
ATOM 3037 O O . LEU A 1 429 ? -43.667 29.174 -42.995 1.00 14.01 429 LEU A O 1
ATOM 3042 N N . ASP A 1 430 ? -44.193 31.384 -42.628 1.00 16.07 430 ASP A N 1
ATOM 3043 C CA . ASP A 1 430 ? -44.952 31.583 -43.883 1.00 16.61 430 ASP A CA 1
ATOM 3044 C C . ASP A 1 430 ? -44.046 31.192 -45.054 1.00 17.81 430 ASP A C 1
ATOM 3045 O O . ASP A 1 430 ? -44.479 30.405 -45.898 1.00 17.56 430 ASP A O 1
ATOM 3050 N N . ARG A 1 431 ? -42.840 31.754 -45.102 1.00 18.25 431 ARG A N 1
ATOM 3051 C CA . ARG A 1 431 ? -41.884 31.518 -46.198 1.00 20.74 431 ARG A CA 1
ATOM 3052 C C . ARG A 1 431 ? -41.550 30.031 -46.275 1.00 19.49 431 ARG A C 1
ATOM 3053 O O . ARG A 1 431 ? -41.507 29.504 -47.379 1.00 18.44 431 ARG A O 1
ATOM 3061 N N . ILE A 1 432 ? -41.293 29.397 -45.137 1.00 16.76 432 ILE A N 1
ATOM 3062 C CA . ILE A 1 432 ? -40.911 27.963 -45.085 1.00 16.56 432 ILE A CA 1
ATOM 3063 C C . ILE A 1 432 ? -42.065 27.091 -45.573 1.00 16.24 432 ILE A C 1
ATOM 3064 O O . ILE A 1 432 ? -41.791 26.150 -46.383 1.00 17.29 432 ILE A O 1
ATOM 3069 N N . LEU A 1 433 ? -43.299 27.423 -45.198 1.00 14.45 433 LEU A N 1
ATOM 3070 C CA . LEU A 1 433 ? -44.515 26.647 -45.569 1.00 14.31 433 LEU A CA 1
ATOM 3071 C C . LEU A 1 433 ? -44.764 26.822 -47.069 1.00 15.01 433 LEU A C 1
ATOM 3072 O O . LEU A 1 433 ? -45.163 25.823 -47.732 1.00 13.43 433 LEU A O 1
ATOM 3077 N N . THR A 1 434 ? -44.535 28.039 -47.589 1.00 15.95 434 THR A N 1
ATOM 3078 C CA . THR A 1 434 ? -44.727 28.357 -49.042 1.00 15.71 434 THR A CA 1
ATOM 3079 C C . THR A 1 434 ? -43.782 27.491 -49.863 1.00 15.54 434 THR A C 1
ATOM 3080 O O . THR A 1 434 ? -44.233 26.822 -50.760 1.00 17.05 434 THR A O 1
ATOM 3084 N N . VAL A 1 435 ? -42.506 27.489 -49.528 1.00 16.23 435 VAL A N 1
ATOM 3085 C CA . VAL A 1 435 ? -41.489 26.670 -50.233 1.00 16.89 435 VAL A CA 1
ATOM 3086 C C . VAL A 1 435 ? -41.865 25.190 -50.093 1.00 16.70 435 VAL A C 1
ATOM 3087 O O . VAL A 1 435 ? -41.814 24.481 -51.110 1.00 17.09 435 VAL A O 1
ATOM 3091 N N . LEU A 1 436 ? -42.234 24.740 -48.895 1.00 15.42 436 LEU A N 1
ATOM 3092 C CA . LEU A 1 436 ? -42.518 23.296 -48.647 1.00 15.16 436 LEU A CA 1
ATOM 3093 C C . LEU A 1 436 ? -43.762 22.874 -49.455 1.00 15.20 436 LEU A C 1
ATOM 3094 O O . LEU A 1 436 ? -43.723 21.814 -50.095 1.00 14.11 436 LEU A O 1
ATOM 3099 N N . GLU A 1 437 ? -44.851 23.648 -49.424 1.00 15.14 437 GLU A N 1
ATOM 3100 C CA . GLU A 1 437 ? -46.098 23.264 -50.122 1.00 16.46 437 GLU A CA 1
ATOM 3101 C C . GLU A 1 437 ? -45.878 23.364 -51.642 1.00 17.95 437 GLU A C 1
ATOM 3102 O O . GLU A 1 437 ? -46.441 22.531 -52.366 1.00 16.83 437 GLU A O 1
ATOM 3108 N N . GLU A 1 438 ? -45.095 24.331 -52.128 1.00 18.40 438 GLU A N 1
ATOM 3109 C CA . GLU A 1 438 ? -44.780 24.408 -53.582 1.00 21.01 438 GLU A CA 1
ATOM 3110 C C . GLU A 1 438 ? -44.020 23.128 -53.974 1.00 20.40 438 GLU A C 1
ATOM 3111 O O . GLU A 1 438 ? -44.401 22.530 -54.984 1.00 20.43 438 GLU A O 1
ATOM 3117 N N . ALA A 1 439 ? -43.026 22.687 -53.197 1.00 19.09 439 ALA A N 1
ATOM 3118 C CA . ALA A 1 439 ? -42.253 21.445 -53.479 1.00 20.56 439 ALA A CA 1
ATOM 3119 C C . ALA A 1 439 ? -43.177 20.213 -53.495 1.00 21.93 439 ALA A C 1
ATOM 3120 O O . ALA A 1 439 ? -43.106 19.405 -54.440 1.00 20.00 439 ALA A O 1
ATOM 3122 N N . MET A 1 440 ? -44.063 20.091 -52.507 1.00 21.83 440 MET A N 1
ATOM 3123 C CA . MET A 1 440 ? -44.923 18.893 -52.334 1.00 21.76 440 MET A CA 1
ATOM 3124 C C . MET A 1 440 ? -45.885 18.842 -53.501 1.00 21.46 440 MET A C 1
ATOM 3125 O O . MET A 1 440 ? -46.289 17.776 -53.845 1.00 25.83 440 MET A O 1
ATOM 3130 N N . GLY A 1 441 ? -46.276 19.995 -54.017 1.00 24.15 441 GLY A N 1
ATOM 3131 C CA . GLY A 1 441 ? -47.286 20.127 -55.077 1.00 25.51 441 GLY A CA 1
ATOM 3132 C C . GLY A 1 441 ? -46.693 20.095 -56.479 1.00 29.14 441 GLY A C 1
ATOM 3133 O O . GLY A 1 441 ? -47.430 20.520 -57.421 1.00 28.63 441 GLY A O 1
ATOM 3134 N N . THR A 1 442 ? -45.435 19.640 -56.623 1.00 31.07 442 THR A N 1
ATOM 3135 C CA . THR A 1 442 ? -44.756 19.405 -57.930 1.00 37.79 442 THR A CA 1
ATOM 3136 C C . THR A 1 442 ? -44.593 17.898 -58.128 1.00 37.02 442 THR A C 1
ATOM 3137 O O . THR A 1 442 ? -45.097 17.494 -59.179 1.00 52.54 442 THR A O 1
ATOM 3141 N N . ILE B 1 31 ? -35.679 30.948 18.861 1.00 65.42 31 ILE B N 1
ATOM 3142 C CA . ILE B 1 31 ? -34.489 30.359 18.161 1.00 67.02 31 ILE B CA 1
ATOM 3143 C C . ILE B 1 31 ? -34.585 30.588 16.644 1.00 60.98 31 ILE B C 1
ATOM 3144 O O . ILE B 1 31 ? -34.676 29.596 15.876 1.00 59.80 31 ILE B O 1
ATOM 3149 N N . LYS B 1 32 ? -34.487 31.844 16.209 1.00 53.32 32 LYS B N 1
ATOM 3150 C CA . LYS B 1 32 ? -34.674 32.237 14.788 1.00 49.71 32 LYS B CA 1
ATOM 3151 C C . LYS B 1 32 ? -33.306 32.479 14.134 1.00 40.03 32 LYS B C 1
ATOM 3152 O O . LYS B 1 32 ? -32.703 33.553 14.356 1.00 34.08 32 LYS B O 1
ATOM 3158 N N . ILE B 1 33 ? -32.836 31.502 13.357 1.00 35.59 33 ILE B N 1
ATOM 3159 C CA . ILE B 1 33 ? -31.588 31.599 12.548 1.00 32.48 33 ILE B CA 1
ATOM 3160 C C . ILE B 1 33 ? -31.941 32.371 11.275 1.00 30.51 33 ILE B C 1
ATOM 3161 O O . ILE B 1 33 ? -32.942 32.017 10.624 1.00 30.12 33 ILE B O 1
ATOM 3166 N N . VAL B 1 34 ? -31.149 33.395 10.942 1.00 26.76 34 VAL B N 1
ATOM 3167 C CA . VAL B 1 34 ? -31.353 34.259 9.739 1.00 24.24 34 VAL B CA 1
ATOM 3168 C C . VAL B 1 34 ? -30.082 34.331 8.896 1.00 22.25 34 VAL B C 1
ATOM 3169 O O . VAL B 1 34 ? -30.137 34.845 7.780 1.00 24.81 34 VAL B O 1
ATOM 3173 N N . ARG B 1 35 ? -28.954 33.861 9.411 1.00 21.43 35 ARG B N 1
ATOM 3174 C CA . ARG B 1 35 ? -27.663 34.092 8.754 1.00 22.86 35 ARG B CA 1
ATOM 3175 C C . ARG B 1 35 ? -26.783 32.883 9.085 1.00 20.60 35 ARG B C 1
ATOM 3176 O O . ARG B 1 35 ? -26.951 32.312 10.169 1.00 19.83 35 ARG B O 1
ATOM 3184 N N . ALA B 1 36 ? -25.881 32.495 8.197 1.00 18.32 36 ALA B N 1
ATOM 3185 C CA . ALA B 1 36 ? -24.938 31.384 8.456 1.00 18.99 36 ALA B CA 1
ATOM 3186 C C . ALA B 1 36 ? -23.664 31.675 7.681 1.00 19.81 36 ALA B C 1
ATOM 3187 O O . ALA B 1 36 ? -23.758 32.285 6.601 1.00 22.13 36 ALA B O 1
ATOM 3189 N N . GLN B 1 37 ? -22.514 31.283 8.210 1.00 19.79 37 GLN B N 1
ATOM 3190 C CA . GLN B 1 37 ? -21.237 31.432 7.489 1.00 21.00 37 GLN B CA 1
ATOM 3191 C C . GLN B 1 37 ? -20.362 30.286 7.982 1.00 19.59 37 GLN B C 1
ATOM 3192 O O . GLN B 1 37 ? -20.289 30.101 9.207 1.00 18.54 37 GLN B O 1
ATOM 3198 N N . ARG B 1 38 ? -19.818 29.511 7.051 1.00 17.13 38 ARG B N 1
ATOM 3199 C CA . ARG B 1 38 ? -18.880 28.395 7.309 1.00 19.28 38 ARG B CA 1
ATOM 3200 C C . ARG B 1 38 ? -19.606 27.406 8.225 1.00 16.98 38 ARG B C 1
ATOM 3201 O O . ARG B 1 38 ? -20.725 27.058 7.866 1.00 14.92 38 ARG B O 1
ATOM 3209 N N . GLN B 1 39 ? -19.043 27.084 9.388 1.00 14.82 39 GLN B N 1
ATOM 3210 C CA . GLN B 1 39 ? -19.597 26.091 10.343 1.00 14.62 39 GLN B CA 1
ATOM 3211 C C . GLN B 1 39 ? -20.511 26.770 11.362 1.00 14.48 39 GLN B C 1
ATOM 3212 O O . GLN B 1 39 ? -20.892 26.071 12.325 1.00 14.67 39 GLN B O 1
ATOM 3218 N N . TYR B 1 40 ? -20.849 28.054 11.199 1.00 13.87 40 TYR B N 1
ATOM 3219 C CA . TYR B 1 40 ? -21.618 28.811 12.218 1.00 14.20 40 TYR B CA 1
ATOM 3220 C C . TYR B 1 40 ? -22.943 29.305 11.643 1.00 15.45 40 TYR B C 1
ATOM 3221 O O . TYR B 1 40 ? -23.022 29.595 10.458 1.00 14.70 40 TYR B O 1
ATOM 3230 N N . MET B 1 41 ? -23.945 29.413 12.514 1.00 16.76 41 MET B N 1
ATOM 3231 C CA . MET B 1 41 ? -25.264 30.029 12.241 1.00 17.83 41 MET B CA 1
ATOM 3232 C C . MET B 1 41 ? -25.473 31.145 13.264 1.00 17.74 41 MET B C 1
ATOM 3233 O O . MET B 1 41 ? -24.856 31.094 14.336 1.00 18.38 41 MET B O 1
ATOM 3238 N N . PHE B 1 42 ? -26.252 32.155 12.911 1.00 18.16 42 PHE B N 1
ATOM 3239 C CA . PHE B 1 42 ? -26.442 33.378 13.723 1.00 19.29 42 PHE B CA 1
ATOM 3240 C C . PHE B 1 42 ? -27.937 33.655 13.815 1.00 20.44 42 PHE B C 1
ATOM 3241 O O . PHE B 1 42 ? -28.602 33.594 12.797 1.00 20.85 42 PHE B O 1
ATOM 3249 N N . ASP B 1 43 ? -28.446 33.974 14.998 1.00 22.40 43 ASP B N 1
ATOM 3250 C CA . ASP B 1 43 ? -29.861 34.386 15.145 1.00 23.98 43 ASP B CA 1
ATOM 3251 C C . ASP B 1 43 ? -29.975 35.879 14.825 1.00 26.36 43 ASP B C 1
ATOM 3252 O O . ASP B 1 43 ? -28.932 36.477 14.478 1.00 22.92 43 ASP B O 1
ATOM 3257 N N . GLU B 1 44 ? -31.174 36.473 14.934 1.00 32.01 44 GLU B N 1
ATOM 3258 C CA . GLU B 1 44 ? -31.371 37.895 14.525 1.00 39.06 44 GLU B CA 1
ATOM 3259 C C . GLU B 1 44 ? -30.694 38.839 15.526 1.00 36.59 44 GLU B C 1
ATOM 3260 O O . GLU B 1 44 ? -30.498 40.011 15.159 1.00 42.69 44 GLU B O 1
ATOM 3266 N N . ASN B 1 45 ? -30.258 38.355 16.690 1.00 31.94 45 ASN B N 1
ATOM 3267 C CA . ASN B 1 45 ? -29.383 39.151 17.590 1.00 33.15 45 ASN B CA 1
ATOM 3268 C C . ASN B 1 45 ? -27.892 38.993 17.259 1.00 32.85 45 ASN B C 1
ATOM 3269 O O . ASN B 1 45 ? -27.083 39.590 18.003 1.00 30.18 45 ASN B O 1
ATOM 3274 N N . GLY B 1 46 ? -27.522 38.245 16.207 1.00 29.14 46 GLY B N 1
ATOM 3275 C CA . GLY B 1 46 ? -26.113 38.008 15.840 1.00 27.58 46 GLY B CA 1
ATOM 3276 C C . GLY B 1 46 ? -25.401 37.012 16.754 1.00 26.54 46 GLY B C 1
ATOM 3277 O O . GLY B 1 46 ? -24.162 36.850 16.617 1.00 26.19 46 GLY B O 1
ATOM 3278 N N . GLU B 1 47 ? -26.126 36.342 17.645 1.00 26.35 47 GLU B N 1
ATOM 3279 C CA . GLU B 1 47 ? -25.562 35.285 18.534 1.00 28.25 47 GLU B CA 1
ATOM 3280 C C . GLU B 1 47 ? -25.108 34.098 17.677 1.00 24.83 47 GLU B C 1
ATOM 3281 O O . GLU B 1 47 ? -25.835 33.719 16.728 1.00 22.00 47 GLU B O 1
ATOM 3287 N N . GLN B 1 48 ? -23.936 33.554 18.004 1.00 21.33 48 GLN B N 1
ATOM 3288 C CA . GLN B 1 48 ? -23.243 32.539 17.193 1.00 21.12 48 GLN B CA 1
ATOM 3289 C C . GLN B 1 48 ? -23.571 31.128 17.714 1.00 20.00 48 GLN B C 1
ATOM 3290 O O . GLN B 1 48 ? -23.457 30.867 18.955 1.00 17.59 48 GLN B O 1
ATOM 3296 N N . TYR B 1 49 ? -23.908 30.247 16.775 1.00 18.15 49 TYR B N 1
ATOM 3297 C CA . TYR B 1 49 ? -24.225 28.815 17.014 1.00 18.55 49 TYR B CA 1
ATOM 3298 C C . TYR B 1 49 ? -23.278 27.931 16.202 1.00 17.98 49 TYR B C 1
ATOM 3299 O O . TYR B 1 49 ? -22.974 28.210 15.021 1.00 15.04 49 TYR B O 1
ATOM 3308 N N . LEU B 1 50 ? -22.813 26.877 16.855 1.00 17.33 50 LEU B N 1
ATOM 3309 C CA . LEU B 1 50 ? -21.961 25.843 16.248 1.00 16.72 50 LEU B CA 1
ATOM 3310 C C . LEU B 1 50 ? -22.869 24.807 15.578 1.00 15.29 50 LEU B C 1
ATOM 3311 O O . LEU B 1 50 ? -23.711 24.206 16.287 1.00 13.26 50 LEU B O 1
ATOM 3316 N N . ASP B 1 51 ? -22.743 24.689 14.250 1.00 14.81 51 ASP B N 1
ATOM 3317 C CA . ASP B 1 51 ? -23.599 23.826 13.393 1.00 16.51 51 ASP B CA 1
ATOM 3318 C C . ASP B 1 51 ? -22.965 22.438 13.317 1.00 17.04 51 ASP B C 1
ATOM 3319 O O . ASP B 1 51 ? -21.892 22.326 12.665 1.00 19.98 51 ASP B O 1
ATOM 3324 N N . CYS B 1 52 ? -23.526 21.437 14.012 1.00 17.07 52 CYS B N 1
ATOM 3325 C CA . CYS B 1 52 ? -23.061 20.023 13.913 1.00 19.29 52 CYS B CA 1
ATOM 3326 C C . CYS B 1 52 ? -24.040 19.182 13.064 1.00 21.23 52 CYS B C 1
ATOM 3327 O O . CYS B 1 52 ? -23.818 17.949 12.995 1.00 26.00 52 CYS B O 1
ATOM 3330 N N . ILE B 1 53 ? -25.027 19.815 12.426 1.00 20.45 53 ILE B N 1
ATOM 3331 C CA . ILE B 1 53 ? -26.258 19.179 11.856 1.00 23.41 53 ILE B CA 1
ATOM 3332 C C . ILE B 1 53 ? -26.174 19.210 10.329 1.00 21.07 53 ILE B C 1
ATOM 3333 O O . ILE B 1 53 ? -26.345 18.131 9.715 1.00 18.12 53 ILE B O 1
ATOM 3338 N N . ASN B 1 54 ? -25.976 20.403 9.752 1.00 19.02 54 ASN B N 1
ATOM 3339 C CA . ASN B 1 54 ? -26.239 20.687 8.310 1.00 18.94 54 ASN B CA 1
ATOM 3340 C C . ASN B 1 54 ? -25.043 20.271 7.453 1.00 18.11 54 ASN B C 1
ATOM 3341 O O . ASN B 1 54 ? -24.316 21.177 6.927 1.00 20.01 54 ASN B O 1
ATOM 3346 N N . ASN B 1 55 ? -24.846 18.964 7.275 1.00 17.59 55 ASN B N 1
ATOM 3347 C CA . ASN B 1 55 ? -23.775 18.402 6.415 1.00 17.66 55 ASN B CA 1
ATOM 3348 C C . ASN B 1 55 ? -23.999 18.871 4.964 1.00 16.69 55 ASN B C 1
ATOM 3349 O O . ASN B 1 55 ? -23.052 18.849 4.156 1.00 16.04 55 ASN B O 1
ATOM 3354 N N . VAL B 1 56 ? -25.226 19.249 4.628 1.00 16.38 56 VAL B N 1
ATOM 3355 C CA . VAL B 1 56 ? -25.606 19.680 3.253 1.00 16.97 56 VAL B CA 1
ATOM 3356 C C . VAL B 1 56 ? -24.839 20.969 2.916 1.00 15.39 56 VAL B C 1
ATOM 3357 O O . VAL B 1 56 ? -24.463 21.133 1.762 1.00 12.05 56 VAL B O 1
ATOM 3361 N N . ALA B 1 57 ? -24.616 21.853 3.893 1.00 14.97 57 ALA B N 1
ATOM 3362 C CA . ALA B 1 57 ? -23.692 22.997 3.758 1.00 14.73 57 ALA B CA 1
ATOM 3363 C C . ALA B 1 57 ? -22.271 22.451 3.902 1.00 14.90 57 ALA B C 1
ATOM 3364 O O . ALA B 1 57 ? -21.521 22.904 4.791 1.00 16.88 57 ALA B O 1
ATOM 3366 N N . HIS B 1 58 ? -21.899 21.576 2.982 1.00 13.51 58 HIS B N 1
ATOM 3367 C CA . HIS B 1 58 ? -20.754 20.641 3.101 1.00 13.45 58 HIS B CA 1
ATOM 3368 C C . HIS B 1 58 ? -19.433 21.398 3.179 1.00 13.33 58 HIS B C 1
ATOM 3369 O O . HIS B 1 58 ? -18.581 20.971 4.005 1.00 12.12 58 HIS B O 1
ATOM 3376 N N . VAL B 1 59 ? -19.237 22.430 2.332 1.00 13.89 59 VAL B N 1
ATOM 3377 C CA . VAL B 1 59 ? -17.969 23.229 2.348 1.00 14.46 59 VAL B CA 1
ATOM 3378 C C . VAL B 1 59 ? -18.131 24.496 3.185 1.00 14.80 59 VAL B C 1
ATOM 3379 O O . VAL B 1 59 ? -17.228 25.373 3.122 1.00 14.75 59 VAL B O 1
ATOM 3383 N N . GLY B 1 60 ? -19.230 24.612 3.928 1.00 14.22 60 GLY B N 1
ATOM 3384 C CA . GLY B 1 60 ? -19.476 25.793 4.770 1.00 13.58 60 GLY B CA 1
ATOM 3385 C C . GLY B 1 60 ? -20.599 26.643 4.222 1.00 13.12 60 GLY B C 1
ATOM 3386 O O . GLY B 1 60 ? -20.648 26.861 3.016 1.00 12.64 60 GLY B O 1
ATOM 3387 N N . HIS B 1 61 ? -21.461 27.145 5.094 1.00 12.69 61 HIS B N 1
ATOM 3388 C CA . HIS B 1 61 ? -22.605 27.970 4.688 1.00 15.45 61 HIS B CA 1
ATOM 3389 C C . HIS B 1 61 ? -22.120 29.203 3.924 1.00 17.53 61 HIS B C 1
ATOM 3390 O O . HIS B 1 61 ? -21.093 29.796 4.327 1.00 17.09 61 HIS B O 1
ATOM 3397 N N . CYS B 1 62 ? -22.845 29.563 2.871 1.00 18.47 62 CYS B N 1
ATOM 3398 C CA . CYS B 1 62 ? -22.673 30.814 2.097 1.00 19.74 62 CYS B CA 1
ATOM 3399 C C . CYS B 1 62 ? -21.211 31.007 1.717 1.00 19.09 62 CYS B C 1
ATOM 3400 O O . CYS B 1 62 ? -20.728 32.145 1.772 1.00 21.63 62 CYS B O 1
ATOM 3403 N N . HIS B 1 63 ? -20.538 29.921 1.372 1.00 17.23 63 HIS B N 1
ATOM 3404 C CA . HIS B 1 63 ? -19.159 29.967 0.865 1.00 17.28 63 HIS B CA 1
ATOM 3405 C C . HIS B 1 63 ? -19.110 30.897 -0.353 1.00 18.93 63 HIS B C 1
ATOM 3406 O O . HIS B 1 63 ? -19.701 30.602 -1.387 1.00 17.27 63 HIS B O 1
ATOM 3413 N N . PRO B 1 64 ? -18.330 32.011 -0.262 1.00 20.91 64 PRO B N 1
ATOM 3414 C CA . PRO B 1 64 ? -18.199 32.996 -1.344 1.00 19.46 64 PRO B CA 1
ATOM 3415 C C . PRO B 1 64 ? -17.787 32.409 -2.700 1.00 18.26 64 PRO B C 1
ATOM 3416 O O . PRO B 1 64 ? -18.175 32.975 -3.696 1.00 17.91 64 PRO B O 1
ATOM 3420 N N . GLY B 1 65 ? -16.983 31.345 -2.694 1.00 16.77 65 GLY B N 1
ATOM 3421 C CA . GLY B 1 65 ? -16.490 30.688 -3.918 1.00 18.84 65 GLY B CA 1
ATOM 3422 C C . GLY B 1 65 ? -17.607 29.967 -4.659 1.00 19.62 65 GLY B C 1
ATOM 3423 O O . GLY B 1 65 ? -17.614 29.973 -5.926 1.00 20.37 65 GLY B O 1
ATOM 3424 N N . VAL B 1 66 ? -18.565 29.423 -3.907 1.00 19.17 66 VAL B N 1
ATOM 3425 C CA . VAL B 1 66 ? -19.781 28.757 -4.444 1.00 17.74 66 VAL B CA 1
ATOM 3426 C C . VAL B 1 66 ? -20.738 29.847 -4.941 1.00 18.37 66 VAL B C 1
ATOM 3427 O O . VAL B 1 66 ? -21.254 29.707 -6.069 1.00 18.09 66 VAL B O 1
ATOM 3431 N N . VAL B 1 67 ? -20.970 30.882 -4.135 1.00 17.06 67 VAL B N 1
ATOM 3432 C CA . VAL B 1 67 ? -21.877 32.010 -4.490 1.00 19.19 67 VAL B CA 1
ATOM 3433 C C . VAL B 1 67 ? -21.377 32.655 -5.798 1.00 20.61 67 VAL B C 1
ATOM 3434 O O . VAL B 1 67 ? -22.202 32.967 -6.686 1.00 18.06 67 VAL B O 1
ATOM 3438 N N . LYS B 1 68 ? -20.061 32.843 -5.905 1.00 21.11 68 LYS B N 1
ATOM 3439 C CA . LYS B 1 68 ? -19.434 33.523 -7.056 1.00 23.30 68 LYS B CA 1
ATOM 3440 C C . LYS B 1 68 ? -19.653 32.674 -8.310 1.00 22.23 68 LYS B C 1
ATOM 3441 O O . LYS B 1 68 ? -20.026 33.254 -9.334 1.00 22.54 68 LYS B O 1
ATOM 3447 N N . ALA B 1 69 ? -19.387 31.370 -8.232 1.00 19.94 69 ALA B N 1
ATOM 3448 C CA . ALA B 1 69 ? -19.578 30.410 -9.341 1.00 19.45 69 ALA B CA 1
ATOM 3449 C C . ALA B 1 69 ? -21.035 30.440 -9.783 1.00 17.85 69 ALA B C 1
ATOM 3450 O O . ALA B 1 69 ? -21.277 30.359 -10.989 1.00 19.61 69 ALA B O 1
ATOM 3452 N N . ALA B 1 70 ? -21.962 30.506 -8.838 1.00 16.46 70 ALA B N 1
ATOM 3453 C CA . ALA B 1 70 ? -23.399 30.433 -9.153 1.00 17.69 70 ALA B CA 1
ATOM 3454 C C . ALA B 1 70 ? -23.790 31.721 -9.879 1.00 17.85 70 ALA B C 1
ATOM 3455 O O . ALA B 1 70 ? -24.497 31.643 -10.892 1.00 18.32 70 ALA B O 1
ATOM 3457 N N . LEU B 1 71 ? -23.360 32.849 -9.328 1.00 19.34 71 LEU B N 1
ATOM 3458 C CA . LEU B 1 71 ? -23.679 34.201 -9.838 1.00 20.89 71 LEU B CA 1
ATOM 3459 C C . LEU B 1 71 ? -23.156 34.317 -11.272 1.00 20.25 71 LEU B C 1
ATOM 3460 O O . LEU B 1 71 ? -23.916 34.705 -12.133 1.00 18.61 71 LEU B O 1
ATOM 3465 N N . LYS B 1 72 ? -21.927 33.904 -11.509 1.00 21.01 72 LYS B N 1
ATOM 3466 C CA . LYS B 1 72 ? -21.308 34.064 -12.839 1.00 24.82 72 LYS B CA 1
ATOM 3467 C C . LYS B 1 72 ? -22.132 33.257 -13.846 1.00 23.32 72 LYS B C 1
ATOM 3468 O O . LYS B 1 72 ? -22.455 33.781 -14.902 1.00 22.57 72 LYS B O 1
ATOM 3474 N N . GLN B 1 73 ? -22.477 32.014 -13.524 1.00 20.53 73 GLN B N 1
ATOM 3475 C CA . GLN B 1 73 ? -23.243 31.191 -14.481 1.00 18.67 73 GLN B CA 1
ATOM 3476 C C . GLN B 1 73 ? -24.684 31.715 -14.601 1.00 17.80 73 GLN B C 1
ATOM 3477 O O . GLN B 1 73 ? -25.199 31.677 -15.725 1.00 17.35 73 GLN B O 1
ATOM 3483 N N . MET B 1 74 ? -25.300 32.219 -13.528 1.00 17.81 74 MET B N 1
ATOM 3484 C CA . MET B 1 74 ? -26.729 32.662 -13.544 1.00 19.86 74 MET B CA 1
ATOM 3485 C C . MET B 1 74 ? -26.895 33.906 -14.435 1.00 21.11 74 MET B C 1
ATOM 3486 O O . MET B 1 74 ? -28.032 34.192 -14.891 1.00 20.55 74 MET B O 1
ATOM 3491 N N . GLU B 1 75 ? -25.816 34.656 -14.645 1.00 20.33 75 GLU B N 1
ATOM 3492 C CA . GLU B 1 75 ? -25.864 35.882 -15.477 1.00 21.28 75 GLU B CA 1
ATOM 3493 C C . GLU B 1 75 ? -25.716 35.503 -16.948 1.00 20.42 75 GLU B C 1
ATOM 3494 O O . GLU B 1 75 ? -26.051 36.350 -17.782 1.00 22.24 75 GLU B O 1
ATOM 3500 N N . LEU B 1 76 ? -25.269 34.286 -17.255 1.00 20.22 76 LEU B N 1
ATOM 3501 C CA . LEU B 1 76 ? -25.007 33.841 -18.650 1.00 21.02 76 LEU B CA 1
ATOM 3502 C C . LEU B 1 76 ? -26.136 32.937 -19.158 1.00 21.87 76 LEU B C 1
ATOM 3503 O O . LEU B 1 76 ? -26.695 33.239 -20.214 1.00 19.62 76 LEU B O 1
ATOM 3508 N N . LEU B 1 77 ? -26.381 31.806 -18.484 1.00 22.75 77 LEU B N 1
ATOM 3509 C CA . LEU B 1 77 ? -27.268 30.744 -19.022 1.00 24.43 77 LEU B CA 1
ATOM 3510 C C . LEU B 1 77 ? -27.678 29.784 -17.913 1.00 25.02 77 LEU B C 1
ATOM 3511 O O . LEU B 1 77 ? -26.781 29.239 -17.283 1.00 23.75 77 LEU B O 1
ATOM 3516 N N . ASN B 1 78 ? -28.978 29.517 -17.773 1.00 24.24 78 ASN B N 1
ATOM 3517 C CA . ASN B 1 78 ? -29.499 28.570 -16.763 1.00 28.37 78 ASN B CA 1
ATOM 3518 C C . ASN B 1 78 ? -30.342 27.471 -17.425 1.00 31.76 78 ASN B C 1
ATOM 3519 O O . ASN B 1 78 ? -31.182 26.906 -16.743 1.00 37.81 78 ASN B O 1
ATOM 3524 N N . THR B 1 79 ? -30.069 27.147 -18.681 1.00 39.04 79 THR B N 1
ATOM 3525 C CA . THR B 1 79 ? -30.919 26.291 -19.545 1.00 45.86 79 THR B CA 1
ATOM 3526 C C . THR B 1 79 ? -30.122 25.073 -20.004 1.00 48.44 79 THR B C 1
ATOM 3527 O O . THR B 1 79 ? -28.975 25.251 -20.481 1.00 44.24 79 THR B O 1
ATOM 3531 N N . ASN B 1 80 ? -30.807 23.925 -19.947 1.00 63.15 80 ASN B N 1
ATOM 3532 C CA . ASN B 1 80 ? -30.287 22.532 -19.958 1.00 71.18 80 ASN B CA 1
ATOM 3533 C C . ASN B 1 80 ? -29.613 22.214 -21.294 1.00 78.91 80 ASN B C 1
ATOM 3534 O O . ASN B 1 80 ? -30.043 22.768 -22.353 1.00 66.93 80 ASN B O 1
ATOM 3539 N N . SER B 1 81 ? -28.670 21.269 -21.219 1.00 86.99 81 SER B N 1
ATOM 3540 C CA . SER B 1 81 ? -27.751 20.831 -22.300 1.00 94.64 81 SER B CA 1
ATOM 3541 C C . SER B 1 81 ? -28.475 20.016 -23.379 1.00 95.27 81 SER B C 1
ATOM 3542 O O . SER B 1 81 ? -28.181 18.811 -23.509 1.00 94.04 81 SER B O 1
ATOM 3545 N N . ARG B 1 82 ? -29.362 20.664 -24.142 1.00 93.47 82 ARG B N 1
ATOM 3546 C CA . ARG B 1 82 ? -29.650 20.298 -25.553 1.00 86.68 82 ARG B CA 1
ATOM 3547 C C . ARG B 1 82 ? -28.488 20.825 -26.399 1.00 86.54 82 ARG B C 1
ATOM 3548 O O . ARG B 1 82 ? -28.386 20.436 -27.571 1.00 87.89 82 ARG B O 1
ATOM 3556 N N . PHE B 1 83 ? -27.646 21.675 -25.799 1.00 86.00 83 PHE B N 1
ATOM 3557 C CA . PHE B 1 83 ? -26.366 22.200 -26.352 1.00 86.43 83 PHE B CA 1
ATOM 3558 C C . PHE B 1 83 ? -25.245 21.864 -25.364 1.00 74.29 83 PHE B C 1
ATOM 3559 O O . PHE B 1 83 ? -24.888 22.738 -24.550 1.00 81.66 83 PHE B O 1
ATOM 3567 N N . LEU B 1 84 ? -24.715 20.637 -25.449 1.00 66.80 84 LEU B N 1
ATOM 3568 C CA . LEU B 1 84 ? -23.973 19.960 -24.348 1.00 64.49 84 LEU B CA 1
ATOM 3569 C C . LEU B 1 84 ? -22.894 20.906 -23.794 1.00 51.14 84 LEU B C 1
ATOM 3570 O O . LEU B 1 84 ? -21.766 20.935 -24.327 1.00 54.20 84 LEU B O 1
ATOM 3575 N N . HIS B 1 85 ? -23.252 21.624 -22.727 1.00 39.43 85 HIS B N 1
ATOM 3576 C CA . HIS B 1 85 ? -22.531 22.782 -22.131 1.00 32.36 85 HIS B CA 1
ATOM 3577 C C . HIS B 1 85 ? -21.181 22.370 -21.505 1.00 29.94 85 HIS B C 1
ATOM 3578 O O . HIS B 1 85 ? -21.103 21.287 -20.907 1.00 27.64 85 HIS B O 1
ATOM 3585 N N . ASP B 1 86 ? -20.159 23.233 -21.618 1.00 29.18 86 ASP B N 1
ATOM 3586 C CA . ASP B 1 86 ? -18.773 22.976 -21.133 1.00 30.50 86 ASP B CA 1
ATOM 3587 C C . ASP B 1 86 ? -18.795 22.593 -19.647 1.00 27.74 86 ASP B C 1
ATOM 3588 O O . ASP B 1 86 ? -18.029 21.709 -19.264 1.00 26.91 86 ASP B O 1
ATOM 3593 N N . ASN B 1 87 ? -19.610 23.275 -18.842 1.00 27.64 87 ASN B N 1
ATOM 3594 C CA . ASN B 1 87 ? -19.747 23.041 -17.374 1.00 25.47 87 ASN B CA 1
ATOM 3595 C C . ASN B 1 87 ? -20.133 21.594 -17.095 1.00 22.48 87 ASN B C 1
ATOM 3596 O O . ASN B 1 87 ? -19.546 20.937 -16.201 1.00 21.40 87 ASN B O 1
ATOM 3601 N N . ILE B 1 88 ? -21.139 21.131 -17.814 1.00 22.04 88 ILE B N 1
ATOM 3602 C CA . ILE B 1 88 ? -21.706 19.777 -17.607 1.00 23.11 88 ILE B CA 1
ATOM 3603 C C . ILE B 1 88 ? -20.643 18.752 -17.993 1.00 22.94 88 ILE B C 1
ATOM 3604 O O . ILE B 1 88 ? -20.437 17.791 -17.213 1.00 23.07 88 ILE B O 1
ATOM 3609 N N . VAL B 1 89 ? -19.961 18.974 -19.115 1.00 22.68 89 VAL B N 1
ATOM 3610 C CA . VAL B 1 89 ? -18.936 18.021 -19.624 1.00 22.98 89 VAL B CA 1
ATOM 3611 C C . VAL B 1 89 ? -17.796 17.970 -18.598 1.00 21.87 89 VAL B C 1
ATOM 3612 O O . VAL B 1 89 ? -17.361 16.879 -18.257 1.00 21.35 89 VAL B O 1
ATOM 3616 N N . GLU B 1 90 ? -17.342 19.123 -18.132 1.00 22.65 90 GLU B N 1
ATOM 3617 C CA . GLU B 1 90 ? -16.180 19.233 -17.207 1.00 24.03 90 GLU B CA 1
ATOM 3618 C C . GLU B 1 90 ? -16.572 18.664 -15.836 1.00 22.65 90 GLU B C 1
ATOM 3619 O O . GLU B 1 90 ? -15.759 17.949 -15.244 1.00 21.12 90 GLU B O 1
ATOM 3625 N N . TYR B 1 91 ? -17.768 18.981 -15.337 1.00 22.45 91 TYR B N 1
ATOM 3626 C CA . TYR B 1 91 ? -18.212 18.468 -14.023 1.00 22.21 91 TYR B CA 1
ATOM 3627 C C . TYR B 1 91 ? -18.219 16.938 -14.071 1.00 20.92 91 TYR B C 1
ATOM 3628 O O . TYR B 1 91 ? -17.620 16.340 -13.195 1.00 20.50 91 TYR B O 1
ATOM 3637 N N . ALA B 1 92 ? -18.844 16.331 -15.082 1.00 20.63 92 ALA B N 1
ATOM 3638 C CA . ALA B 1 92 ? -19.005 14.861 -15.173 1.00 19.79 92 ALA B CA 1
ATOM 3639 C C . ALA B 1 92 ? -17.623 14.201 -15.238 1.00 21.39 92 ALA B C 1
ATOM 3640 O O . ALA B 1 92 ? -17.449 13.122 -14.646 1.00 19.35 92 ALA B O 1
ATOM 3642 N N . LYS B 1 93 ? -16.681 14.816 -15.952 1.00 22.61 93 LYS B N 1
ATOM 3643 C CA . LYS B 1 93 ? -15.294 14.300 -16.072 1.00 24.64 93 LYS B CA 1
ATOM 3644 C C . LYS B 1 93 ? -14.634 14.335 -14.683 1.00 23.30 93 LYS B C 1
ATOM 3645 O O . LYS B 1 93 ? -13.966 13.337 -14.316 1.00 23.09 93 LYS B O 1
ATOM 3651 N N . ARG B 1 94 ? -14.829 15.421 -13.933 1.00 21.92 94 ARG B N 1
ATOM 3652 C CA . ARG B 1 94 ? -14.185 15.638 -12.609 1.00 22.59 94 ARG B CA 1
ATOM 3653 C C . ARG B 1 94 ? -14.768 14.656 -11.584 1.00 23.01 94 ARG B C 1
ATOM 3654 O O . ARG B 1 94 ? -13.992 14.137 -10.756 1.00 24.21 94 ARG B O 1
ATOM 3662 N N . LEU B 1 95 ? -16.080 14.409 -11.629 1.00 22.99 95 LEU B N 1
ATOM 3663 C CA . LEU B 1 95 ? -16.757 13.441 -10.714 1.00 22.55 95 LEU B CA 1
ATOM 3664 C C . LEU B 1 95 ? -16.240 12.043 -10.995 1.00 22.29 95 LEU B C 1
ATOM 3665 O O . LEU B 1 95 ? -15.887 11.310 -10.038 1.00 20.32 95 LEU B O 1
ATOM 3670 N N . SER B 1 96 ? -16.263 11.679 -12.271 1.00 21.21 96 SER B N 1
ATOM 3671 C CA . SER B 1 96 ? -15.816 10.355 -12.765 1.00 22.61 96 SER B CA 1
ATOM 3672 C C . SER B 1 96 ? -14.351 10.124 -12.342 1.00 21.85 96 SER B C 1
ATOM 3673 O O . SER B 1 96 ? -13.997 8.972 -11.980 1.00 23.78 96 SER B O 1
ATOM 3676 N N . ALA B 1 97 ? -13.523 11.166 -12.385 1.00 19.35 97 ALA B N 1
ATOM 3677 C CA . ALA B 1 97 ? -12.104 11.095 -11.980 1.00 20.11 97 ALA B CA 1
ATOM 3678 C C . ALA B 1 97 ? -12.001 10.686 -10.504 1.00 21.49 97 ALA B C 1
ATOM 3679 O O . ALA B 1 97 ? -10.993 10.129 -10.126 1.00 25.52 97 ALA B O 1
ATOM 3681 N N . THR B 1 98 ? -12.993 10.937 -9.665 1.00 21.56 98 THR B N 1
ATOM 3682 C CA . THR B 1 98 ? -12.884 10.607 -8.220 1.00 20.05 98 THR B CA 1
ATOM 3683 C C . THR B 1 98 ? -13.328 9.164 -7.966 1.00 20.68 98 THR B C 1
ATOM 3684 O O . THR B 1 98 ? -13.227 8.735 -6.807 1.00 19.61 98 THR B O 1
ATOM 3688 N N . LEU B 1 99 ? -13.807 8.442 -8.990 1.00 20.59 99 LEU B N 1
ATOM 3689 C CA . LEU B 1 99 ? -14.474 7.127 -8.795 1.00 20.55 99 LEU B CA 1
ATOM 3690 C C . LEU B 1 99 ? -13.642 6.031 -9.442 1.00 21.27 99 LEU B C 1
ATOM 3691 O O . LEU B 1 99 ? -12.888 6.297 -10.355 1.00 21.19 99 LEU B O 1
ATOM 3696 N N . PRO B 1 100 ? -13.801 4.764 -9.023 1.00 22.34 100 PRO B N 1
ATOM 3697 C CA . PRO B 1 100 ? -13.288 3.624 -9.777 1.00 24.57 100 PRO B CA 1
ATOM 3698 C C . PRO B 1 100 ? -13.577 3.696 -11.283 1.00 26.58 100 PRO B C 1
ATOM 3699 O O . PRO B 1 100 ? -14.582 4.247 -11.702 1.00 23.25 100 PRO B O 1
ATOM 3703 N N . GLU B 1 101 ? -12.694 3.057 -12.036 1.00 30.53 101 GLU B N 1
ATOM 3704 C CA . GLU B 1 101 ? -12.689 2.939 -13.518 1.00 32.69 101 GLU B CA 1
ATOM 3705 C C . GLU B 1 101 ? -14.111 2.739 -14.061 1.00 24.59 101 GLU B C 1
ATOM 3706 O O . GLU B 1 101 ? -14.544 3.547 -14.864 1.00 21.97 101 GLU B O 1
ATOM 3712 N N . LYS B 1 102 ? -14.806 1.676 -13.680 1.00 23.56 102 LYS B N 1
ATOM 3713 C CA . LYS B 1 102 ? -16.072 1.269 -14.348 1.00 25.02 102 LYS B CA 1
ATOM 3714 C C . LYS B 1 102 ? -17.218 2.264 -14.056 1.00 22.37 102 LYS B C 1
ATOM 3715 O O . LYS B 1 102 ? -18.237 2.172 -14.755 1.00 22.94 102 LYS B O 1
ATOM 3721 N N . LEU B 1 103 ? -17.092 3.180 -13.095 1.00 18.86 103 LEU B N 1
ATOM 3722 C CA . LEU B 1 103 ? -18.179 4.149 -12.768 1.00 19.26 103 LEU B CA 1
ATOM 3723 C C . LEU B 1 103 ? -17.947 5.448 -13.544 1.00 19.25 103 LEU B C 1
ATOM 3724 O O . LEU B 1 103 ? -17.262 6.377 -13.028 1.00 17.47 103 LEU B O 1
ATOM 3729 N N . SER B 1 104 ? -18.506 5.514 -14.743 1.00 19.72 104 SER B N 1
ATOM 3730 C CA . SER B 1 104 ? -18.102 6.539 -15.740 1.00 23.20 104 SER B CA 1
ATOM 3731 C C . SER B 1 104 ? -19.295 7.296 -16.328 1.00 21.82 104 SER B C 1
ATOM 3732 O O . SER B 1 104 ? -19.032 8.184 -17.082 1.00 25.73 104 SER B O 1
ATOM 3735 N N . VAL B 1 105 ? -20.545 6.920 -16.070 1.00 21.39 105 VAL B N 1
ATOM 3736 C CA . VAL B 1 105 ? -21.716 7.593 -16.721 1.00 20.75 105 VAL B CA 1
ATOM 3737 C C . VAL B 1 105 ? -22.530 8.320 -15.640 1.00 19.36 105 VAL B C 1
ATOM 3738 O O . VAL B 1 105 ? -23.004 7.651 -14.723 1.00 15.78 105 VAL B O 1
ATOM 3742 N N . CYS B 1 106 ? -22.691 9.637 -15.792 1.00 19.12 106 CYS B N 1
ATOM 3743 C CA . CYS B 1 106 ? -23.347 10.565 -14.846 1.00 19.61 106 CYS B CA 1
ATOM 3744 C C . CYS B 1 106 ? -24.739 10.935 -15.350 1.00 18.94 106 CYS B C 1
ATOM 3745 O O . CYS B 1 106 ? -24.893 11.366 -16.502 1.00 17.49 106 CYS B O 1
ATOM 3748 N N . TYR B 1 107 ? -25.721 10.809 -14.482 1.00 17.22 107 TYR B N 1
ATOM 3749 C CA . TYR B 1 107 ? -27.069 11.351 -14.693 1.00 16.92 107 TYR B CA 1
ATOM 3750 C C . TYR B 1 107 ? -27.270 12.430 -13.645 1.00 17.11 107 TYR B C 1
ATOM 3751 O O . TYR B 1 107 ? -27.010 12.114 -12.478 1.00 17.62 107 TYR B O 1
ATOM 3760 N N . PHE B 1 108 ? -27.700 13.632 -14.028 1.00 15.65 108 PHE B N 1
ATOM 3761 C CA . PHE B 1 108 ? -27.877 14.756 -13.077 1.00 15.05 108 PHE B CA 1
ATOM 3762 C C . PHE B 1 108 ? -29.360 14.850 -12.730 1.00 14.24 108 PHE B C 1
ATOM 3763 O O . PHE B 1 108 ? -30.149 14.627 -13.624 1.00 13.37 108 PHE B O 1
ATOM 3771 N N . THR B 1 109 ? -29.692 15.039 -11.459 1.00 13.76 109 THR B N 1
ATOM 3772 C CA . THR B 1 109 ? -31.084 15.209 -10.958 1.00 14.65 109 THR B CA 1
ATOM 3773 C C . THR B 1 109 ? -31.108 16.436 -10.037 1.00 14.35 109 THR B C 1
ATOM 3774 O O . THR B 1 109 ? -30.032 17.035 -9.842 1.00 11.93 109 THR B O 1
ATOM 3778 N N . ASN B 1 110 ? -32.256 16.713 -9.399 1.00 14.23 110 ASN B N 1
ATOM 3779 C CA . ASN B 1 110 ? -32.479 17.927 -8.578 1.00 14.57 110 ASN B CA 1
ATOM 3780 C C . ASN B 1 110 ? -32.344 17.649 -7.080 1.00 13.62 110 ASN B C 1
ATOM 3781 O O . ASN B 1 110 ? -32.304 18.630 -6.302 1.00 13.01 110 ASN B O 1
ATOM 3786 N N . SER B 1 111 ? -32.298 16.380 -6.680 1.00 12.03 111 SER B N 1
ATOM 3787 C CA . SER B 1 111 ? -32.308 15.956 -5.263 1.00 11.56 111 SER B CA 1
ATOM 3788 C C . SER B 1 111 ? -31.746 14.542 -5.109 1.00 10.17 111 SER B C 1
ATOM 3789 O O . SER B 1 111 ? -31.763 13.764 -6.097 1.00 9.39 111 SER B O 1
ATOM 3792 N N . GLY B 1 112 ? -31.235 14.269 -3.915 1.00 10.30 112 GLY B N 1
ATOM 3793 C CA . GLY B 1 112 ? -30.843 12.934 -3.447 1.00 11.03 112 GLY B CA 1
ATOM 3794 C C . GLY B 1 112 ? -31.974 11.955 -3.690 1.00 11.49 112 GLY B C 1
ATOM 3795 O O . GLY B 1 112 ? -31.703 10.844 -4.188 1.00 11.66 112 GLY B O 1
ATOM 3796 N N . SER B 1 113 ? -33.214 12.370 -3.404 1.00 11.23 113 SER B N 1
ATOM 3797 C CA . SER B 1 113 ? -34.402 11.506 -3.631 1.00 11.10 113 SER B CA 1
ATOM 3798 C C . SER B 1 113 ? -34.551 11.201 -5.132 1.00 11.58 113 SER B C 1
ATOM 3799 O O . SER B 1 113 ? -34.768 10.027 -5.490 1.00 11.34 113 SER B O 1
ATOM 3802 N N . GLU B 1 114 ? -34.405 12.196 -6.001 1.00 11.76 114 GLU B N 1
ATOM 3803 C CA . GLU B 1 114 ? -34.506 11.943 -7.447 1.00 12.92 114 GLU B CA 1
ATOM 3804 C C . GLU B 1 114 ? -33.396 11.000 -7.875 1.00 11.40 114 GLU B C 1
ATOM 3805 O O . GLU B 1 114 ? -33.678 10.130 -8.736 1.00 9.96 114 GLU B O 1
ATOM 3811 N N . ALA B 1 115 ? -32.184 11.198 -7.349 1.00 11.30 115 ALA B N 1
ATOM 3812 C CA . ALA B 1 115 ? -31.028 10.325 -7.660 1.00 10.89 115 ALA B CA 1
ATOM 3813 C C . ALA B 1 115 ? -31.364 8.871 -7.254 1.00 11.21 115 ALA B C 1
ATOM 3814 O O . ALA B 1 115 ? -31.213 7.939 -8.085 1.00 11.32 115 ALA B O 1
ATOM 3816 N N . ASN B 1 116 ? -31.902 8.652 -6.066 1.00 11.10 116 ASN B N 1
ATOM 3817 C CA . ASN B 1 116 ? -32.227 7.274 -5.609 1.00 11.48 116 ASN B CA 1
ATOM 3818 C C . ASN B 1 116 ? -33.340 6.675 -6.489 1.00 12.36 116 ASN B C 1
ATOM 3819 O O . ASN B 1 116 ? -33.280 5.456 -6.796 1.00 12.73 116 ASN B O 1
ATOM 3824 N N . ASP B 1 117 ? -34.354 7.466 -6.838 1.00 12.52 117 ASP B N 1
ATOM 3825 C CA . ASP B 1 117 ? -35.461 6.997 -7.696 1.00 12.93 117 ASP B CA 1
ATOM 3826 C C . ASP B 1 117 ? -34.873 6.546 -9.029 1.00 12.06 117 ASP B C 1
ATOM 3827 O O . ASP B 1 117 ? -35.322 5.494 -9.539 1.00 11.54 117 ASP B O 1
ATOM 3832 N N . LEU B 1 118 ? -33.947 7.337 -9.599 1.00 12.61 118 LEU B N 1
ATOM 3833 C CA . LEU B 1 118 ? -33.341 6.990 -10.900 1.00 12.05 118 LEU B CA 1
ATOM 3834 C C . LEU B 1 118 ? -32.535 5.702 -10.700 1.00 11.75 118 LEU B C 1
ATOM 3835 O O . LEU B 1 118 ? -32.533 4.882 -11.607 1.00 12.06 118 LEU B O 1
ATOM 3840 N N . ALA B 1 119 ? -31.844 5.542 -9.572 1.00 11.42 119 ALA B N 1
ATOM 3841 C CA . ALA B 1 119 ? -30.959 4.368 -9.346 1.00 11.22 119 ALA B CA 1
ATOM 3842 C C . ALA B 1 119 ? -31.824 3.098 -9.389 1.00 11.32 119 ALA B C 1
ATOM 3843 O O . ALA B 1 119 ? -31.401 2.127 -9.966 1.00 9.88 119 ALA B O 1
ATOM 3845 N N . LEU B 1 120 ? -33.013 3.134 -8.798 1.00 12.19 120 LEU B N 1
ATOM 3846 C CA . LEU B 1 120 ? -33.924 1.964 -8.805 1.00 12.51 120 LEU B CA 1
ATOM 3847 C C . LEU B 1 120 ? -34.366 1.682 -10.242 1.00 12.92 120 LEU B C 1
ATOM 3848 O O . LEU B 1 120 ? -34.361 0.545 -10.611 1.00 13.92 120 LEU B O 1
ATOM 3853 N N . ARG B 1 121 ? -34.639 2.697 -11.053 1.00 14.63 121 ARG B N 1
ATOM 3854 C CA . ARG B 1 121 ? -35.059 2.503 -12.465 1.00 15.45 121 ARG B CA 1
ATOM 3855 C C . ARG B 1 121 ? -33.902 1.936 -13.296 1.00 16.03 121 ARG B C 1
ATOM 3856 O O . ARG B 1 121 ? -34.162 1.012 -14.094 1.00 17.09 121 ARG B O 1
ATOM 3864 N N . LEU B 1 122 ? -32.678 2.434 -13.122 1.00 14.42 122 LEU B N 1
ATOM 3865 C CA . LEU B 1 122 ? -31.481 1.911 -13.835 1.00 14.87 122 LEU B CA 1
ATOM 3866 C C . LEU B 1 122 ? -31.317 0.422 -13.495 1.00 15.36 122 LEU B C 1
ATOM 3867 O O . LEU B 1 122 ? -31.129 -0.395 -14.412 1.00 13.90 122 LEU B O 1
ATOM 3872 N N . ALA B 1 123 ? -31.422 0.077 -12.212 1.00 15.63 123 ALA B N 1
ATOM 3873 C CA . ALA B 1 123 ? -31.288 -1.309 -11.719 1.00 15.31 123 ALA B CA 1
ATOM 3874 C C . ALA B 1 123 ? -32.409 -2.186 -12.298 1.00 15.35 123 ALA B C 1
ATOM 3875 O O . ALA B 1 123 ? -32.099 -3.305 -12.741 1.00 14.05 123 ALA B O 1
ATOM 3877 N N . ARG B 1 124 ? -33.661 -1.726 -12.282 1.00 14.79 124 ARG B N 1
ATOM 3878 C CA . ARG B 1 124 ? -34.807 -2.558 -12.722 1.00 15.56 124 ARG B CA 1
ATOM 3879 C C . ARG B 1 124 ? -34.824 -2.709 -14.254 1.00 16.84 124 ARG B C 1
ATOM 3880 O O . ARG B 1 124 ? -35.171 -3.794 -14.742 1.00 14.82 124 ARG B O 1
ATOM 3888 N N . GLN B 1 125 ? -34.443 -1.679 -14.987 1.00 17.54 125 GLN B N 1
ATOM 3889 C CA . GLN B 1 125 ? -34.350 -1.703 -16.470 1.00 19.81 125 GLN B CA 1
ATOM 3890 C C . GLN B 1 125 ? -33.173 -2.593 -16.932 1.00 19.66 125 GLN B C 1
ATOM 3891 O O . GLN B 1 125 ? -33.232 -3.124 -18.044 1.00 17.81 125 GLN B O 1
ATOM 3897 N N . PHE B 1 126 ? -32.119 -2.714 -16.127 1.00 18.68 126 PHE B N 1
ATOM 3898 C CA . PHE B 1 126 ? -30.865 -3.395 -16.514 1.00 19.56 126 PHE B CA 1
ATOM 3899 C C . PHE B 1 126 ? -31.181 -4.795 -17.054 1.00 21.67 126 PHE B C 1
ATOM 3900 O O . PHE B 1 126 ? -30.766 -5.091 -18.183 1.00 21.70 126 PHE B O 1
ATOM 3908 N N . ARG B 1 127 ? -31.900 -5.626 -16.302 1.00 20.22 127 ARG B N 1
ATOM 3909 C CA . ARG B 1 127 ? -32.277 -6.998 -16.774 1.00 20.61 127 ARG B CA 1
ATOM 3910 C C . ARG B 1 127 ? -33.792 -7.218 -16.670 1.00 19.72 127 ARG B C 1
ATOM 3911 O O . ARG B 1 127 ? -34.262 -8.321 -16.951 1.00 18.69 127 ARG B O 1
ATOM 3919 N N . GLY B 1 128 ? -34.553 -6.233 -16.213 1.00 19.27 128 GLY B N 1
ATOM 3920 C CA . GLY B 1 128 ? -36.006 -6.413 -16.049 1.00 17.62 128 GLY B CA 1
ATOM 3921 C C . GLY B 1 128 ? -36.337 -7.093 -14.734 1.00 17.18 128 GLY B C 1
ATOM 3922 O O . GLY B 1 128 ? -37.489 -7.464 -14.533 1.00 18.39 128 GLY B O 1
ATOM 3923 N N . HIS B 1 129 ? -35.373 -7.276 -13.840 1.00 17.81 129 HIS B N 1
ATOM 3924 C CA . HIS B 1 129 ? -35.686 -7.773 -12.466 1.00 16.85 129 HIS B CA 1
ATOM 3925 C C . HIS B 1 129 ? -36.361 -6.636 -11.708 1.00 16.84 129 HIS B C 1
ATOM 3926 O O . HIS B 1 129 ? -36.021 -5.452 -11.974 1.00 16.60 129 HIS B O 1
ATOM 3933 N N . GLN B 1 130 ? -37.274 -6.980 -10.804 1.00 16.84 130 GLN B N 1
ATOM 3934 C CA . GLN B 1 130 ? -38.097 -5.991 -10.088 1.00 18.00 130 GLN B CA 1
ATOM 3935 C C . GLN B 1 130 ? -37.685 -5.864 -8.616 1.00 16.88 130 GLN B C 1
ATOM 3936 O O . GLN B 1 130 ? -37.898 -4.774 -8.113 1.00 15.95 130 GLN B O 1
ATOM 3942 N N . ASP B 1 131 ? -37.146 -6.898 -7.939 1.00 14.97 131 ASP B N 1
ATOM 3943 C CA . ASP B 1 131 ? -37.067 -6.851 -6.452 1.00 13.88 131 ASP B CA 1
ATOM 3944 C C . ASP B 1 131 ? -35.829 -6.068 -5.995 1.00 13.17 131 ASP B C 1
ATOM 3945 O O . ASP B 1 131 ? -34.777 -6.168 -6.625 1.00 11.63 131 ASP B O 1
ATOM 3950 N N . VAL B 1 132 ? -35.985 -5.321 -4.901 1.00 12.52 132 VAL B N 1
ATOM 3951 C CA . VAL B 1 132 ? -34.909 -4.529 -4.251 1.00 11.97 132 VAL B CA 1
ATOM 3952 C C . VAL B 1 132 ? -34.794 -5.007 -2.815 1.00 11.21 132 VAL B C 1
ATOM 3953 O O . VAL B 1 132 ? -35.832 -5.159 -2.113 1.00 10.43 132 VAL B O 1
ATOM 3957 N N . ILE B 1 133 ? -33.552 -5.283 -2.441 1.00 10.98 133 ILE B N 1
ATOM 3958 C CA . ILE B 1 133 ? -33.158 -5.641 -1.063 1.00 10.42 133 ILE B CA 1
ATOM 3959 C C . ILE B 1 133 ? -32.631 -4.359 -0.428 1.00 10.03 133 ILE B C 1
ATOM 3960 O O . ILE B 1 133 ? -31.699 -3.715 -0.956 1.00 9.32 133 ILE B O 1
ATOM 3965 N N . THR B 1 134 ? -33.192 -4.030 0.713 1.00 10.13 134 THR B N 1
ATOM 3966 C CA . THR B 1 134 ? -32.821 -2.831 1.458 1.00 10.33 134 THR B CA 1
ATOM 3967 C C . THR B 1 134 ? -32.462 -3.271 2.864 1.00 11.41 134 THR B C 1
ATOM 3968 O O . THR B 1 134 ? -32.785 -4.444 3.247 1.00 10.52 134 THR B O 1
ATOM 3972 N N . LEU B 1 135 ? -31.896 -2.346 3.636 1.00 12.18 135 LEU B N 1
ATOM 3973 C CA . LEU B 1 135 ? -31.526 -2.612 5.045 1.00 11.96 135 LEU B CA 1
ATOM 3974 C C . LEU B 1 135 ? -32.639 -2.154 5.964 1.00 12.42 135 LEU B C 1
ATOM 3975 O O . LEU B 1 135 ? -33.254 -1.096 5.700 1.00 11.13 135 LEU B O 1
ATOM 3980 N N . ASP B 1 136 ? -32.760 -2.847 7.092 1.00 11.64 136 ASP B N 1
ATOM 3981 C CA . ASP B 1 136 ? -33.613 -2.367 8.186 1.00 13.03 136 ASP B CA 1
ATOM 3982 C C . ASP B 1 136 ? -33.121 -0.964 8.568 1.00 12.60 136 ASP B C 1
ATOM 3983 O O . ASP B 1 136 ? -31.889 -0.664 8.488 1.00 13.02 136 ASP B O 1
ATOM 3988 N N . HIS B 1 137 ? -34.067 -0.100 8.879 1.00 12.02 137 HIS B N 1
ATOM 3989 C CA . HIS B 1 137 ? -33.824 1.276 9.374 1.00 12.22 137 HIS B CA 1
ATOM 3990 C C . HIS B 1 137 ? -33.208 2.152 8.283 1.00 11.53 137 HIS B C 1
ATOM 3991 O O . HIS B 1 137 ? -32.764 3.292 8.613 1.00 12.13 137 HIS B O 1
ATOM 3998 N N . ALA B 1 138 ? -33.209 1.691 7.035 1.00 10.53 138 ALA B N 1
ATOM 3999 C CA . ALA B 1 138 ? -32.706 2.468 5.895 1.00 10.95 138 ALA B CA 1
ATOM 4000 C C . ALA B 1 138 ? -33.641 3.650 5.678 1.00 11.51 138 ALA B C 1
ATOM 4001 O O . ALA B 1 138 ? -34.872 3.519 5.856 1.00 10.74 138 ALA B O 1
ATOM 4003 N N . TYR B 1 139 ? -33.055 4.749 5.257 1.00 11.78 139 TYR B N 1
ATOM 4004 C CA . TYR B 1 139 ? -33.819 5.885 4.722 1.00 12.87 139 TYR B CA 1
ATOM 4005 C C . TYR B 1 139 ? -33.132 6.387 3.456 1.00 11.80 139 TYR B C 1
ATOM 4006 O O . TYR B 1 139 ? -31.968 6.819 3.537 1.00 11.65 139 TYR B O 1
ATOM 4015 N N . HIS B 1 140 ? -33.842 6.318 2.334 1.00 11.18 140 HIS B N 1
ATOM 4016 C CA . HIS B 1 140 ? -33.340 6.693 0.993 1.00 11.13 140 HIS B CA 1
ATOM 4017 C C . HIS B 1 140 ? -34.052 7.934 0.413 1.00 11.98 140 HIS B C 1
ATOM 4018 O O . HIS B 1 140 ? -33.659 8.336 -0.704 1.00 13.39 140 HIS B O 1
ATOM 4025 N N . GLY B 1 141 ? -35.082 8.482 1.069 1.00 12.77 141 GLY B N 1
ATOM 4026 C CA . GLY B 1 141 ? -35.785 9.700 0.607 1.00 13.19 141 GLY B CA 1
ATOM 4027 C C . GLY B 1 141 ? -37.285 9.572 0.695 1.00 14.17 141 GLY B C 1
ATOM 4028 O O . GLY B 1 141 ? -37.770 8.557 1.192 1.00 13.79 141 GLY B O 1
ATOM 4029 N N . HIS B 1 142 ? -38.002 10.584 0.203 1.00 15.73 142 HIS B N 1
ATOM 4030 C CA . HIS B 1 142 ? -39.405 10.888 0.588 1.00 17.52 142 HIS B CA 1
ATOM 4031 C C . HIS B 1 142 ? -40.374 10.681 -0.597 1.00 17.67 142 HIS B C 1
ATOM 4032 O O . HIS B 1 142 ? -41.639 10.838 -0.401 1.00 17.80 142 HIS B O 1
ATOM 4039 N N . LEU B 1 143 ? -39.854 10.309 -1.771 1.00 14.83 143 LEU B N 1
ATOM 4040 C CA . LEU B 1 143 ? -40.699 10.027 -2.955 1.00 14.57 143 LEU B CA 1
ATOM 4041 C C . LEU B 1 143 ? -41.341 8.638 -2.775 1.00 15.25 143 LEU B C 1
ATOM 4042 O O . LEU B 1 143 ? -40.778 7.819 -2.021 1.00 14.25 143 LEU B O 1
ATOM 4047 N N . SER B 1 144 ? -42.459 8.387 -3.467 1.00 15.73 144 SER B N 1
ATOM 4048 C CA . SER B 1 144 ? -43.262 7.121 -3.521 1.00 17.01 144 SER B CA 1
ATOM 4049 C C . SER B 1 144 ? -42.358 5.905 -3.593 1.00 14.48 144 SER B C 1
ATOM 4050 O O . SER B 1 144 ? -42.491 5.004 -2.752 1.00 16.02 144 SER B O 1
ATOM 4053 N N . SER B 1 145 ? -41.500 5.881 -4.602 1.00 15.04 145 SER B N 1
ATOM 4054 C CA . SER B 1 145 ? -40.623 4.722 -4.908 1.00 16.46 145 SER B CA 1
ATOM 4055 C C . SER B 1 145 ? -39.660 4.467 -3.733 1.00 15.65 145 SER B C 1
ATOM 4056 O O . SER B 1 145 ? -39.199 3.326 -3.569 1.00 17.06 145 SER B O 1
ATOM 4059 N N . LEU B 1 146 ? -39.373 5.482 -2.929 1.00 14.61 146 LEU B N 1
ATOM 4060 C CA . LEU B 1 146 ? -38.303 5.423 -1.899 1.00 14.76 146 LEU B CA 1
ATOM 4061 C C . LEU B 1 146 ? -38.902 5.051 -0.541 1.00 15.94 146 LEU B C 1
ATOM 4062 O O . LEU B 1 146 ? -38.176 4.444 0.257 1.00 15.02 146 LEU B O 1
ATOM 4067 N N . ILE B 1 147 ? -40.169 5.407 -0.293 1.00 18.47 147 ILE B N 1
ATOM 4068 C CA . ILE B 1 147 ? -40.924 5.026 0.930 1.00 19.61 147 ILE B CA 1
ATOM 4069 C C . ILE B 1 147 ? -40.881 3.500 1.005 1.00 18.32 147 ILE B C 1
ATOM 4070 O O . ILE B 1 147 ? -40.610 2.947 2.087 1.00 15.55 147 ILE B O 1
ATOM 4075 N N . GLU B 1 148 ? -41.096 2.873 -0.140 1.00 18.33 148 GLU B N 1
ATOM 4076 C CA . GLU B 1 148 ? -41.156 1.401 -0.296 1.00 19.35 148 GLU B CA 1
ATOM 4077 C C . GLU B 1 148 ? -39.855 0.751 0.184 1.00 19.25 148 GLU B C 1
ATOM 4078 O O . GLU B 1 148 ? -39.926 -0.365 0.701 1.00 20.77 148 GLU B O 1
ATOM 4084 N N . ILE B 1 149 ? -38.709 1.428 0.054 1.00 16.90 149 ILE B N 1
ATOM 4085 C CA . ILE B 1 149 ? -37.382 0.828 0.372 1.00 15.66 149 ILE B CA 1
ATOM 4086 C C . ILE B 1 149 ? -36.758 1.521 1.581 1.00 14.44 149 ILE B C 1
ATOM 4087 O O . ILE B 1 149 ? -35.546 1.357 1.782 1.00 13.61 149 ILE B O 1
ATOM 4092 N N . SER B 1 150 ? -37.565 2.215 2.382 1.00 14.88 150 SER B N 1
ATOM 4093 C CA . SER B 1 150 ? -37.063 3.025 3.523 1.00 15.19 150 SER B CA 1
ATOM 4094 C C . SER B 1 150 ? -37.766 2.564 4.786 1.00 16.09 150 SER B C 1
ATOM 4095 O O . SER B 1 150 ? -38.713 3.209 5.253 1.00 15.55 150 SER B O 1
ATOM 4098 N N . PRO B 1 151 ? -37.345 1.395 5.338 1.00 18.08 151 PRO B N 1
ATOM 4099 C CA . PRO B 1 151 ? -37.979 0.822 6.529 1.00 19.31 151 PRO B CA 1
ATOM 4100 C C . PRO B 1 151 ? -37.909 1.763 7.740 1.00 20.56 151 PRO B C 1
ATOM 4101 O O . PRO B 1 151 ? -38.769 1.645 8.587 1.00 19.57 151 PRO B O 1
ATOM 4105 N N . TYR B 1 152 ? -36.951 2.697 7.795 1.00 21.75 152 TYR B N 1
ATOM 4106 C CA . TYR B 1 152 ? -36.985 3.775 8.823 1.00 24.00 152 TYR B CA 1
ATOM 4107 C C . TYR B 1 152 ? -38.377 4.430 8.872 1.00 27.85 152 TYR B C 1
ATOM 4108 O O . TYR B 1 152 ? -38.762 4.826 9.951 1.00 27.64 152 TYR B O 1
ATOM 4117 N N . LYS B 1 153 ? -39.110 4.521 7.757 1.00 33.86 153 LYS B N 1
ATOM 4118 C CA . LYS B 1 153 ? -40.392 5.277 7.670 1.00 40.79 153 LYS B CA 1
ATOM 4119 C C . LYS B 1 153 ? -41.607 4.339 7.557 1.00 46.29 153 LYS B C 1
ATOM 4120 O O . LYS B 1 153 ? -42.673 4.853 7.202 1.00 50.85 153 LYS B O 1
ATOM 4126 N N . PHE B 1 154 ? -41.504 3.035 7.855 1.00 53.10 154 PHE B N 1
ATOM 4127 C CA . PHE B 1 154 ? -42.663 2.091 7.784 1.00 54.89 154 PHE B CA 1
ATOM 4128 C C . PHE B 1 154 ? -43.558 2.269 9.028 1.00 58.42 154 PHE B C 1
ATOM 4129 O O . PHE B 1 154 ? -43.059 2.058 10.140 1.00 53.60 154 PHE B O 1
ATOM 4137 N N . GLN B 1 155 ? -44.847 2.591 8.822 1.00 66.19 155 GLN B N 1
ATOM 4138 C CA . GLN B 1 155 ? -45.849 3.019 9.852 1.00 69.74 155 GLN B CA 1
ATOM 4139 C C . GLN B 1 155 ? -45.978 1.958 10.959 1.00 72.96 155 GLN B C 1
ATOM 4140 O O . GLN B 1 155 ? -46.417 0.833 10.650 1.00 75.52 155 GLN B O 1
ATOM 4146 N N . VAL B 1 160 ? -47.318 -1.926 5.484 1.00 68.19 160 VAL B N 1
ATOM 4147 C CA . VAL B 1 160 ? -47.701 -1.620 4.070 1.00 70.67 160 VAL B CA 1
ATOM 4148 C C . VAL B 1 160 ? -46.575 -2.077 3.101 1.00 68.65 160 VAL B C 1
ATOM 4149 O O . VAL B 1 160 ? -46.516 -1.510 1.982 1.00 65.44 160 VAL B O 1
ATOM 4153 N N . LYS B 1 161 ? -45.783 -3.117 3.463 1.00 63.84 161 LYS B N 1
ATOM 4154 C CA . LYS B 1 161 ? -44.496 -3.528 2.806 1.00 54.60 161 LYS B CA 1
ATOM 4155 C C . LYS B 1 161 ? -44.728 -4.409 1.563 1.00 49.14 161 LYS B C 1
ATOM 4156 O O . LYS B 1 161 ? -45.211 -5.541 1.721 1.00 45.85 161 LYS B O 1
ATOM 4162 N N . LYS B 1 162 ? -44.248 -3.942 0.400 1.00 39.56 162 LYS B N 1
ATOM 4163 C CA . LYS B 1 162 ? -44.483 -4.521 -0.949 1.00 35.71 162 LYS B CA 1
ATOM 4164 C C . LYS B 1 162 ? -43.788 -5.878 -1.075 1.00 33.11 162 LYS B C 1
ATOM 4165 O O . LYS B 1 162 ? -42.715 -6.064 -0.479 1.00 30.53 162 LYS B O 1
ATOM 4171 N N . GLU B 1 163 ? -44.342 -6.738 -1.922 1.00 31.84 163 GLU B N 1
ATOM 4172 C CA . GLU B 1 163 ? -43.801 -8.076 -2.276 1.00 33.04 163 GLU B CA 1
ATOM 4173 C C . GLU B 1 163 ? -42.451 -7.936 -2.985 1.00 26.33 163 GLU B C 1
ATOM 4174 O O . GLU B 1 163 ? -41.693 -8.903 -2.955 1.00 24.24 163 GLU B O 1
ATOM 4180 N N . PHE B 1 164 ? -42.174 -6.813 -3.655 1.00 22.68 164 PHE B N 1
ATOM 4181 C CA . PHE B 1 164 ? -40.910 -6.650 -4.417 1.00 23.18 164 PHE B CA 1
ATOM 4182 C C . PHE B 1 164 ? -39.835 -5.944 -3.568 1.00 19.35 164 PHE B C 1
ATOM 4183 O O . PHE B 1 164 ? -38.804 -5.618 -4.127 1.00 19.29 164 PHE B O 1
ATOM 4191 N N . VAL B 1 165 ? -40.045 -5.734 -2.270 1.00 17.53 165 VAL B N 1
ATOM 4192 C CA . VAL B 1 165 ? -38.995 -5.197 -1.354 1.00 16.97 165 VAL B CA 1
ATOM 4193 C C . VAL B 1 165 ? -38.698 -6.233 -0.274 1.00 17.12 165 VAL B C 1
ATOM 4194 O O . VAL B 1 165 ? -39.641 -6.751 0.327 1.00 15.87 165 VAL B O 1
ATOM 4198 N N . HIS B 1 166 ? -37.424 -6.527 -0.066 1.00 15.84 166 HIS B N 1
ATOM 4199 C CA . HIS B 1 166 ? -36.949 -7.422 1.017 1.00 16.32 166 HIS B CA 1
ATOM 4200 C C . HIS B 1 166 ? -36.031 -6.611 1.935 1.00 14.46 166 HIS B C 1
ATOM 4201 O O . HIS B 1 166 ? -35.201 -5.807 1.431 1.00 12.75 166 HIS B O 1
ATOM 4208 N N . VAL B 1 167 ? -36.208 -6.797 3.234 1.00 13.87 167 VAL B N 1
ATOM 4209 C CA . VAL B 1 167 ? -35.530 -6.004 4.291 1.00 13.40 167 VAL B CA 1
ATOM 4210 C C . VAL B 1 167 ? -34.501 -6.930 4.948 1.00 13.26 167 VAL B C 1
ATOM 4211 O O . VAL B 1 167 ? -34.898 -7.909 5.563 1.00 11.74 167 VAL B O 1
ATOM 4215 N N . ALA B 1 168 ? -33.222 -6.639 4.791 1.00 12.70 168 ALA B N 1
ATOM 4216 C CA . ALA B 1 168 ? -32.133 -7.415 5.406 1.00 13.39 168 ALA B CA 1
ATOM 4217 C C . ALA B 1 168 ? -31.782 -6.789 6.754 1.00 14.43 168 ALA B C 1
ATOM 4218 O O . ALA B 1 168 ? -31.882 -5.578 6.911 1.00 13.18 168 ALA B O 1
ATOM 4220 N N . PRO B 1 169 ? -31.399 -7.602 7.765 1.00 14.58 169 PRO B N 1
ATOM 4221 C CA . PRO B 1 169 ? -31.009 -7.075 9.069 1.00 14.07 169 PRO B CA 1
ATOM 4222 C C . PRO B 1 169 ? -29.840 -6.111 8.882 1.00 14.36 169 PRO B C 1
ATOM 4223 O O . PRO B 1 169 ? -28.928 -6.387 8.086 1.00 13.76 169 PRO B O 1
ATOM 4227 N N . THR B 1 170 ? -29.950 -4.951 9.524 1.00 14.14 170 THR B N 1
ATOM 4228 C CA . THR B 1 170 ? -28.930 -3.895 9.408 1.00 15.59 170 THR B CA 1
ATOM 4229 C C . THR B 1 170 ? -27.677 -4.433 10.100 1.00 13.82 170 THR B C 1
ATOM 4230 O O . THR B 1 170 ? -27.756 -5.007 11.195 1.00 12.40 170 THR B O 1
ATOM 4234 N N . PRO B 1 171 ? -26.513 -4.275 9.433 1.00 13.11 171 PRO B N 1
ATOM 4235 C CA . PRO B 1 171 ? -25.232 -4.794 9.926 1.00 13.44 171 PRO B CA 1
ATOM 4236 C C . PRO B 1 171 ? -24.648 -3.930 11.052 1.00 13.38 171 PRO B C 1
ATOM 4237 O O . PRO B 1 171 ? -23.575 -3.363 10.898 1.00 13.58 171 PRO B O 1
ATOM 4241 N N . ASP B 1 172 ? -25.406 -3.870 12.146 1.00 13.51 172 ASP B N 1
ATOM 4242 C CA . ASP B 1 172 ? -25.203 -3.023 13.354 1.00 14.04 172 ASP B CA 1
ATOM 4243 C C . ASP B 1 172 ? -24.605 -3.906 14.456 1.00 12.72 172 ASP B C 1
ATOM 4244 O O . ASP B 1 172 ? -25.354 -4.724 15.026 1.00 11.56 172 ASP B O 1
ATOM 4249 N N . THR B 1 173 ? -23.299 -3.811 14.725 1.00 13.62 173 THR B N 1
ATOM 4250 C CA . THR B 1 173 ? -22.667 -4.729 15.711 1.00 14.04 173 THR B CA 1
ATOM 4251 C C . THR B 1 173 ? -22.879 -4.222 17.149 1.00 14.19 173 THR B C 1
ATOM 4252 O O . THR B 1 173 ? -22.406 -4.909 18.093 1.00 15.61 173 THR B O 1
ATOM 4256 N N . TYR B 1 174 ? -23.592 -3.124 17.353 1.00 13.28 174 TYR B N 1
ATOM 4257 C CA . TYR B 1 174 ? -23.886 -2.614 18.718 1.00 12.74 174 TYR B CA 1
ATOM 4258 C C . TYR B 1 174 ? -25.274 -3.068 19.156 1.00 13.05 174 TYR B C 1
ATOM 4259 O O . TYR B 1 174 ? -25.357 -3.630 20.268 1.00 11.81 174 TYR B O 1
ATOM 4268 N N . ARG B 1 175 ? -26.312 -2.882 18.325 1.00 12.49 175 ARG B N 1
ATOM 4269 C CA . ARG B 1 175 ? -27.695 -3.227 18.726 1.00 13.78 175 ARG B CA 1
ATOM 4270 C C . ARG B 1 175 ? -28.344 -4.178 17.700 1.00 14.87 175 ARG B C 1
ATOM 4271 O O . ARG B 1 175 ? -29.490 -4.587 17.890 1.00 17.00 175 ARG B O 1
ATOM 4279 N N . GLY B 1 176 ? -27.629 -4.644 16.693 1.00 15.72 176 GLY B N 1
ATOM 4280 C CA . GLY B 1 176 ? -28.260 -5.477 15.667 1.00 16.03 176 GLY B CA 1
ATOM 4281 C C . GLY B 1 176 ? -28.303 -6.935 16.082 1.00 16.44 176 GLY B C 1
ATOM 4282 O O . GLY B 1 176 ? -27.969 -7.257 17.233 1.00 15.09 176 GLY B O 1
ATOM 4283 N N . LYS B 1 177 ? -28.642 -7.793 15.132 1.00 16.72 177 LYS B N 1
ATOM 4284 C CA . LYS B 1 177 ? -28.849 -9.240 15.357 1.00 17.98 177 LYS B CA 1
ATOM 4285 C C . LYS B 1 177 ? -27.524 -9.913 15.749 1.00 16.65 177 LYS B C 1
ATOM 4286 O O . LYS B 1 177 ? -27.551 -10.792 16.580 1.00 15.60 177 LYS B O 1
ATOM 4292 N N . TYR B 1 178 ? -26.403 -9.501 15.166 1.00 16.80 178 TYR B N 1
ATOM 4293 C CA . TYR B 1 178 ? -25.049 -10.047 15.430 1.00 17.50 178 TYR B CA 1
ATOM 4294 C C . TYR B 1 178 ? -24.185 -8.929 15.990 1.00 18.50 178 TYR B C 1
ATOM 4295 O O . TYR B 1 178 ? -24.064 -7.896 15.334 1.00 18.77 178 TYR B O 1
ATOM 4304 N N . ARG B 1 179 ? -23.591 -9.125 17.163 1.00 19.02 179 ARG B N 1
ATOM 4305 C CA . ARG B 1 179 ? -22.875 -8.013 17.834 1.00 19.21 179 ARG B CA 1
ATOM 4306 C C . ARG B 1 179 ? -21.369 -8.285 17.807 1.00 20.15 179 ARG B C 1
ATOM 4307 O O . ARG B 1 179 ? -20.948 -9.224 17.087 1.00 15.65 179 ARG B O 1
ATOM 4315 N N . GLU B 1 180 ? -20.608 -7.436 18.503 1.00 20.14 180 GLU B N 1
ATOM 4316 C CA . GLU B 1 180 ? -19.130 -7.372 18.406 1.00 23.06 180 GLU B CA 1
ATOM 4317 C C . GLU B 1 180 ? -18.534 -8.685 18.932 1.00 24.09 180 GLU B C 1
ATOM 4318 O O . GLU B 1 180 ? -17.394 -8.932 18.653 1.00 23.05 180 GLU B O 1
ATOM 4324 N N . ASP B 1 181 ? -19.293 -9.484 19.671 1.00 27.22 181 ASP B N 1
ATOM 4325 C CA . ASP B 1 181 ? -18.775 -10.733 20.285 1.00 29.75 181 ASP B CA 1
ATOM 4326 C C . ASP B 1 181 ? -18.897 -11.873 19.268 1.00 28.73 181 ASP B C 1
ATOM 4327 O O . ASP B 1 181 ? -18.307 -12.888 19.524 1.00 27.39 181 ASP B O 1
ATOM 4332 N N . HIS B 1 182 ? -19.639 -11.695 18.163 1.00 25.05 182 HIS B N 1
ATOM 4333 C CA . HIS B 1 182 ? -19.874 -12.740 17.125 1.00 24.93 182 HIS B CA 1
ATOM 4334 C C . HIS B 1 182 ? -18.541 -13.075 16.417 1.00 23.65 182 HIS B C 1
ATOM 4335 O O . HIS B 1 182 ? -17.750 -12.145 16.165 1.00 21.14 182 HIS B O 1
ATOM 4342 N N . ALA B 1 183 ? -18.307 -14.324 16.012 1.00 24.17 183 ALA B N 1
ATOM 4343 C CA . ALA B 1 183 ? -17.006 -14.710 15.398 1.00 26.70 183 ALA B CA 1
ATOM 4344 C C . ALA B 1 183 ? -16.795 -13.970 14.067 1.00 27.26 183 ALA B C 1
ATOM 4345 O O . ALA B 1 183 ? -15.631 -13.627 13.717 1.00 30.26 183 ALA B O 1
ATOM 4347 N N . ASP B 1 184 ? -17.853 -13.728 13.305 1.00 25.80 184 ASP B N 1
ATOM 4348 C CA . ASP B 1 184 ? -17.675 -13.164 11.942 1.00 23.86 184 ASP B CA 1
ATOM 4349 C C . ASP B 1 184 ? -18.996 -12.547 11.504 1.00 23.22 184 ASP B C 1
ATOM 4350 O O . ASP B 1 184 ? -19.773 -13.232 10.772 1.00 21.31 184 ASP B O 1
ATOM 4355 N N . SER B 1 185 ? -19.266 -11.342 12.012 1.00 20.35 185 SER B N 1
ATOM 4356 C CA . SER B 1 185 ? -20.571 -10.666 11.843 1.00 18.49 185 SER B CA 1
ATOM 4357 C C . SER B 1 185 ? -20.711 -10.266 10.368 1.00 16.13 185 SER B C 1
ATOM 4358 O O . SER B 1 185 ? -21.810 -10.352 9.883 1.00 17.12 185 SER B O 1
ATOM 4361 N N . ALA B 1 186 ? -19.620 -9.925 9.666 1.00 15.15 186 ALA B N 1
ATOM 4362 C CA . ALA B 1 186 ? -19.647 -9.581 8.230 1.00 15.60 186 ALA B CA 1
ATOM 4363 C C . ALA B 1 186 ? -20.263 -10.748 7.428 1.00 17.88 186 ALA B C 1
ATOM 4364 O O . ALA B 1 186 ? -21.199 -10.462 6.623 1.00 18.44 186 ALA B O 1
ATOM 4366 N N . SER B 1 187 ? -19.862 -12.013 7.659 1.00 17.12 187 SER B N 1
ATOM 4367 C CA . SER B 1 187 ? -20.443 -13.204 6.970 1.00 17.34 187 SER B CA 1
ATOM 4368 C C . SER B 1 187 ? -21.868 -13.469 7.460 1.00 16.86 187 SER B C 1
ATOM 4369 O O . SER B 1 187 ? -22.728 -13.846 6.637 1.00 17.84 187 SER B O 1
ATOM 4372 N N . ALA B 1 188 ? -22.114 -13.358 8.761 1.00 15.86 188 ALA B N 1
ATOM 4373 C CA . ALA B 1 188 ? -23.444 -13.620 9.337 1.00 15.86 188 ALA B CA 1
ATOM 4374 C C . ALA B 1 188 ? -24.438 -12.612 8.727 1.00 15.82 188 ALA B C 1
ATOM 4375 O O . ALA B 1 188 ? -25.541 -13.007 8.358 1.00 15.80 188 ALA B O 1
ATOM 4377 N N . TYR B 1 189 ? -24.056 -11.341 8.598 1.00 14.83 189 TYR B N 1
ATOM 4378 C CA . TYR B 1 189 ? -24.985 -10.325 8.040 1.00 14.14 189 TYR B CA 1
ATOM 4379 C C . TYR B 1 189 ? -25.159 -10.573 6.531 1.00 14.89 189 TYR B C 1
ATOM 4380 O O . TYR B 1 189 ? -26.305 -10.507 6.070 1.00 15.26 189 TYR B O 1
ATOM 4389 N N . ALA B 1 190 ? -24.070 -10.878 5.814 1.00 14.52 190 ALA B N 1
ATOM 4390 C CA . ALA B 1 190 ? -24.054 -11.099 4.352 1.00 14.86 190 ALA B CA 1
ATOM 4391 C C . ALA B 1 190 ? -24.843 -12.364 4.045 1.00 15.59 190 ALA B C 1
ATOM 4392 O O . ALA B 1 190 ? -25.583 -12.344 3.060 1.00 16.27 190 ALA B O 1
ATOM 4394 N N . ASP B 1 191 ? -24.787 -13.378 4.914 1.00 17.39 191 ASP B N 1
ATOM 4395 C CA . ASP B 1 191 ? -25.570 -14.639 4.764 1.00 18.39 191 ASP B CA 1
ATOM 4396 C C . ASP B 1 191 ? -27.083 -14.352 4.827 1.00 17.16 191 ASP B C 1
ATOM 4397 O O . ASP B 1 191 ? -27.881 -15.097 4.174 1.00 16.47 191 ASP B O 1
ATOM 4402 N N . GLU B 1 192 ? -27.501 -13.315 5.553 1.00 18.16 192 GLU B N 1
ATOM 4403 C CA . GLU B 1 192 ? -28.934 -12.892 5.589 1.00 17.54 192 GLU B CA 1
ATOM 4404 C C . GLU B 1 192 ? -29.384 -12.466 4.182 1.00 15.33 192 GLU B C 1
ATOM 4405 O O . GLU B 1 192 ? -30.500 -12.767 3.778 1.00 13.77 192 GLU B O 1
ATOM 4411 N N . VAL B 1 193 ? -28.533 -11.771 3.455 1.00 14.14 193 VAL B N 1
ATOM 4412 C CA . VAL B 1 193 ? -28.850 -11.304 2.078 1.00 15.51 193 VAL B CA 1
ATOM 4413 C C . VAL B 1 193 ? -28.927 -12.535 1.155 1.00 16.62 193 VAL B C 1
ATOM 4414 O O . VAL B 1 193 ? -29.898 -12.618 0.391 1.00 17.77 193 VAL B O 1
ATOM 4418 N N . LYS B 1 194 ? -27.975 -13.460 1.251 1.00 17.70 194 LYS B N 1
ATOM 4419 C CA . LYS B 1 194 ? -27.964 -14.710 0.451 1.00 18.44 194 LYS B CA 1
ATOM 4420 C C . LYS B 1 194 ? -29.250 -15.489 0.702 1.00 17.42 194 LYS B C 1
ATOM 4421 O O . LYS B 1 194 ? -29.815 -15.971 -0.265 1.00 16.16 194 LYS B O 1
ATOM 4427 N N . LYS B 1 195 ? -29.745 -15.537 1.931 1.00 17.62 195 LYS B N 1
ATOM 4428 C CA . LYS B 1 195 ? -31.008 -16.260 2.235 1.00 19.12 195 LYS B CA 1
ATOM 4429 C C . LYS B 1 195 ? -32.200 -15.554 1.571 1.00 16.96 195 LYS B C 1
ATOM 4430 O O . LYS B 1 195 ? -33.104 -16.246 1.027 1.00 16.34 195 LYS B O 1
ATOM 4436 N N . ILE B 1 196 ? -32.220 -14.224 1.569 1.00 16.71 196 ILE B N 1
ATOM 4437 C CA . ILE B 1 196 ? -33.302 -13.440 0.902 1.00 15.46 196 ILE B CA 1
ATOM 4438 C C . ILE B 1 196 ? -33.296 -13.799 -0.593 1.00 15.72 196 ILE B C 1
ATOM 4439 O O . ILE B 1 196 ? -34.409 -13.989 -1.213 1.00 16.25 196 ILE B O 1
ATOM 4444 N N . ILE B 1 197 ? -32.101 -13.844 -1.167 1.00 14.64 197 ILE B N 1
ATOM 4445 C CA . ILE B 1 197 ? -31.878 -14.126 -2.608 1.00 15.79 197 ILE B CA 1
ATOM 4446 C C . ILE B 1 197 ? -32.389 -15.551 -2.890 1.00 17.27 197 ILE B C 1
ATOM 4447 O O . ILE B 1 197 ? -33.238 -15.697 -3.741 1.00 15.97 197 ILE B O 1
ATOM 4452 N N . GLU B 1 198 ? -31.961 -16.553 -2.123 1.00 19.06 198 GLU B N 1
ATOM 4453 C CA . GLU B 1 198 ? -32.412 -17.963 -2.285 1.00 19.55 198 GLU B CA 1
ATOM 4454 C C . GLU B 1 198 ? -33.931 -18.051 -2.132 1.00 18.67 198 GLU B C 1
ATOM 4455 O O . GLU B 1 198 ? -34.566 -18.691 -2.974 1.00 17.84 198 GLU B O 1
ATOM 4461 N N . ASP B 1 199 ? -34.514 -17.419 -1.120 1.00 17.85 199 ASP B N 1
ATOM 4462 C CA . ASP B 1 199 ? -35.979 -17.490 -0.903 1.00 19.28 199 ASP B CA 1
ATOM 4463 C C . ASP B 1 199 ? -36.700 -16.854 -2.105 1.00 19.40 199 ASP B C 1
ATOM 4464 O O . ASP B 1 199 ? -37.668 -17.433 -2.574 1.00 19.88 199 ASP B O 1
ATOM 4469 N N . ALA B 1 200 ? -36.239 -15.709 -2.587 1.00 17.31 200 ALA B N 1
ATOM 4470 C CA . ALA B 1 200 ? -36.857 -15.015 -3.733 1.00 18.21 200 ALA B CA 1
ATOM 4471 C C . ALA B 1 200 ? -36.754 -15.925 -4.958 1.00 17.73 200 ALA B C 1
ATOM 4472 O O . ALA B 1 200 ? -37.766 -16.089 -5.628 1.00 17.96 200 ALA B O 1
ATOM 4474 N N . HIS B 1 201 ? -35.589 -16.525 -5.217 1.00 17.58 201 HIS B N 1
ATOM 4475 C CA . HIS B 1 201 ? -35.373 -17.387 -6.408 1.00 19.42 201 HIS B CA 1
ATOM 4476 C C . HIS B 1 201 ? -36.309 -18.600 -6.332 1.00 17.94 201 HIS B C 1
ATOM 4477 O O . HIS B 1 201 ? -36.910 -18.945 -7.342 1.00 18.42 201 HIS B O 1
ATOM 4484 N N . ASN B 1 202 ? -36.466 -19.169 -5.147 1.00 18.39 202 ASN B N 1
ATOM 4485 C CA . ASN B 1 202 ? -37.312 -20.357 -4.889 1.00 18.68 202 ASN B CA 1
ATOM 4486 C C . ASN B 1 202 ? -38.769 -20.040 -5.210 1.00 18.81 202 ASN B C 1
ATOM 4487 O O . ASN B 1 202 ? -39.485 -20.980 -5.604 1.00 16.16 202 ASN B O 1
ATOM 4492 N N . SER B 1 203 ? -39.166 -18.771 -5.059 1.00 19.67 203 SER B N 1
ATOM 4493 C CA . SER B 1 203 ? -40.535 -18.243 -5.341 1.00 22.72 203 SER B CA 1
ATOM 4494 C C . SER B 1 203 ? -40.649 -17.744 -6.790 1.00 21.21 203 SER B C 1
ATOM 4495 O O . SER B 1 203 ? -41.724 -17.235 -7.151 1.00 20.35 203 SER B O 1
ATOM 4498 N N . GLY B 1 204 ? -39.589 -17.931 -7.571 1.00 21.93 204 GLY B N 1
ATOM 4499 C CA . GLY B 1 204 ? -39.494 -17.476 -8.967 1.00 22.58 204 GLY B CA 1
ATOM 4500 C C . GLY B 1 204 ? -39.479 -15.967 -9.067 1.00 22.86 204 GLY B C 1
ATOM 4501 O O . GLY B 1 204 ? -39.954 -15.453 -10.091 1.00 28.43 204 GLY B O 1
ATOM 4502 N N . ARG B 1 205 ? -38.906 -15.269 -8.087 1.00 20.76 205 ARG B N 1
ATOM 4503 C CA . ARG B 1 205 ? -38.797 -13.784 -8.123 1.00 19.32 205 ARG B CA 1
ATOM 4504 C C . ARG B 1 205 ? -37.396 -13.468 -8.628 1.00 18.65 205 ARG B C 1
ATOM 4505 O O . ARG B 1 205 ? -36.530 -14.404 -8.673 1.00 18.75 205 ARG B O 1
ATOM 4513 N N . LYS B 1 206 ? -37.146 -12.221 -9.000 1.00 17.32 206 LYS B N 1
ATOM 4514 C CA . LYS B 1 206 ? -35.796 -11.820 -9.440 1.00 19.28 206 LYS B CA 1
ATOM 4515 C C . LYS B 1 206 ? -35.377 -10.519 -8.747 1.00 17.39 206 LYS B C 1
ATOM 4516 O O . LYS B 1 206 ? -36.231 -9.667 -8.503 1.00 16.49 206 LYS B O 1
ATOM 4522 N N . ILE B 1 207 ? -34.086 -10.428 -8.454 1.00 16.24 207 ILE B N 1
ATOM 4523 C CA . ILE B 1 207 ? -33.427 -9.337 -7.695 1.00 15.26 207 ILE B CA 1
ATOM 4524 C C . ILE B 1 207 ? -32.816 -8.319 -8.659 1.00 14.51 207 ILE B C 1
ATOM 4525 O O . ILE B 1 207 ? -31.833 -8.636 -9.329 1.00 14.30 207 ILE B O 1
ATOM 4530 N N . ALA B 1 208 ? -33.353 -7.107 -8.697 1.00 13.91 208 ALA B N 1
ATOM 4531 C CA . ALA B 1 208 ? -32.752 -6.002 -9.469 1.00 13.74 208 ALA B CA 1
ATOM 4532 C C . ALA B 1 208 ? -31.505 -5.474 -8.743 1.00 13.83 208 ALA B C 1
ATOM 4533 O O . ALA B 1 208 ? -30.469 -5.148 -9.401 1.00 11.77 208 ALA B O 1
ATOM 4535 N N . ALA B 1 209 ? -31.598 -5.306 -7.418 1.00 13.62 209 ALA B N 1
ATOM 4536 C CA . ALA B 1 209 ? -30.566 -4.539 -6.693 1.00 12.76 209 ALA B CA 1
ATOM 4537 C C . ALA B 1 209 ? -30.619 -4.794 -5.201 1.00 12.51 209 ALA B C 1
ATOM 4538 O O . ALA B 1 209 ? -31.671 -5.086 -4.677 1.00 11.89 209 ALA B O 1
ATOM 4540 N N . PHE B 1 210 ? -29.456 -4.603 -4.588 1.00 12.90 210 PHE B N 1
ATOM 4541 C CA . PHE B 1 210 ? -29.265 -4.391 -3.142 1.00 12.42 210 PHE B CA 1
ATOM 4542 C C . PHE B 1 210 ? -28.864 -2.919 -3.000 1.00 11.82 210 PHE B C 1
ATOM 4543 O O . PHE B 1 210 ? -28.022 -2.452 -3.768 1.00 12.55 210 PHE B O 1
ATOM 4551 N N . ILE B 1 211 ? -29.548 -2.158 -2.157 1.00 11.28 211 ILE B N 1
ATOM 4552 C CA . ILE B 1 211 ? -29.194 -0.718 -1.979 1.00 9.99 211 ILE B CA 1
ATOM 4553 C C . ILE B 1 211 ? -28.789 -0.520 -0.526 1.00 9.83 211 ILE B C 1
ATOM 4554 O O . ILE B 1 211 ? -29.482 -1.014 0.359 1.00 9.44 211 ILE B O 1
ATOM 4559 N N . ALA B 1 212 ? -27.691 0.184 -0.276 1.00 10.48 212 ALA B N 1
ATOM 4560 C CA . ALA B 1 212 ? -27.311 0.540 1.111 1.00 10.58 212 ALA B CA 1
ATOM 4561 C C . ALA B 1 212 ? -26.747 1.940 1.148 1.00 10.87 212 ALA B C 1
ATOM 4562 O O . ALA B 1 212 ? -25.970 2.312 0.247 1.00 11.86 212 ALA B O 1
ATOM 4564 N N . GLU B 1 213 ? -27.160 2.697 2.159 1.00 11.91 213 GLU B N 1
ATOM 4565 C CA . GLU B 1 213 ? -26.354 3.841 2.640 1.00 12.64 213 GLU B CA 1
ATOM 4566 C C . GLU B 1 213 ? -24.980 3.284 3.011 1.00 12.08 213 GLU B C 1
ATOM 4567 O O . GLU B 1 213 ? -24.927 2.321 3.798 1.00 11.95 213 GLU B O 1
ATOM 4573 N N . SER B 1 214 ? -23.931 3.839 2.447 1.00 13.30 214 SER B N 1
ATOM 4574 C CA . SER B 1 214 ? -22.528 3.415 2.711 1.00 13.98 214 SER B CA 1
ATOM 4575 C C . SER B 1 214 ? -22.239 3.463 4.208 1.00 13.96 214 SER B C 1
ATOM 4576 O O . SER B 1 214 ? -21.653 2.518 4.694 1.00 15.65 214 SER B O 1
ATOM 4579 N N . MET B 1 215 ? -22.783 4.456 4.921 1.00 15.49 215 MET B N 1
ATOM 4580 C CA . MET B 1 215 ? -23.037 4.425 6.391 1.00 14.52 215 MET B CA 1
ATOM 4581 C C . MET B 1 215 ? -24.453 4.951 6.623 1.00 13.10 215 MET B C 1
ATOM 4582 O O . MET B 1 215 ? -24.863 5.896 5.913 1.00 11.46 215 MET B O 1
ATOM 4587 N N . GLN B 1 216 ? -25.214 4.321 7.510 1.00 12.06 216 GLN B N 1
ATOM 4588 C CA . GLN B 1 216 ? -26.641 4.693 7.696 1.00 12.97 216 GLN B CA 1
ATOM 4589 C C . GLN B 1 216 ? -26.721 5.960 8.535 1.00 13.33 216 GLN B C 1
ATOM 4590 O O . GLN B 1 216 ? -26.092 5.986 9.614 1.00 13.21 216 GLN B O 1
ATOM 4596 N N . SER B 1 217 ? -27.470 6.957 8.090 1.00 13.91 217 SER B N 1
ATOM 4597 C CA . SER B 1 217 ? -27.629 8.219 8.858 1.00 16.60 217 SER B CA 1
ATOM 4598 C C . SER B 1 217 ? -28.768 8.041 9.861 1.00 15.74 217 SER B C 1
ATOM 4599 O O . SER B 1 217 ? -28.466 7.878 11.039 1.00 15.87 217 SER B O 1
ATOM 4602 N N . CYS B 1 218 ? -30.020 8.058 9.410 1.00 15.23 218 CYS B N 1
ATOM 4603 C CA . CYS B 1 218 ? -31.228 7.884 10.255 1.00 15.06 218 CYS B CA 1
ATOM 4604 C C . CYS B 1 218 ? -31.108 6.638 11.131 1.00 13.44 218 CYS B C 1
ATOM 4605 O O . CYS B 1 218 ? -31.663 6.686 12.256 1.00 12.57 218 CYS B O 1
ATOM 4608 N N . GLY B 1 219 ? -30.511 5.563 10.592 1.00 11.85 219 GLY B N 1
ATOM 4609 C CA . GLY B 1 219 ? -30.285 4.274 11.289 1.00 11.43 219 GLY B CA 1
ATOM 4610 C C . GLY B 1 219 ? -29.385 4.394 12.497 1.00 10.70 219 GLY B C 1
ATOM 4611 O O . GLY B 1 219 ? -29.274 3.438 13.252 1.00 10.32 219 GLY B O 1
ATOM 4612 N N . GLY B 1 220 ? -28.709 5.530 12.631 1.00 10.92 220 GLY B N 1
ATOM 4613 C CA . GLY B 1 220 ? -27.965 5.918 13.834 1.00 11.68 220 GLY B CA 1
ATOM 4614 C C . GLY B 1 220 ? -26.457 5.790 13.648 1.00 13.08 220 GLY B C 1
ATOM 4615 O O . GLY B 1 220 ? -25.785 5.341 14.593 1.00 11.63 220 GLY B O 1
ATOM 4616 N N . GLN B 1 221 ? -25.931 6.207 12.494 1.00 14.51 221 GLN B N 1
ATOM 4617 C CA . GLN B 1 221 ? -24.460 6.273 12.217 1.00 15.86 221 GLN B CA 1
ATOM 4618 C C . GLN B 1 221 ? -23.892 4.852 12.238 1.00 15.44 221 GLN B C 1
ATOM 4619 O O . GLN B 1 221 ? -23.013 4.519 13.054 1.00 15.86 221 GLN B O 1
ATOM 4625 N N . ILE B 1 222 ? -24.385 4.022 11.338 1.00 15.92 222 ILE B N 1
ATOM 4626 C CA . ILE B 1 222 ? -24.008 2.586 11.288 1.00 16.77 222 ILE B CA 1
ATOM 4627 C C . ILE B 1 222 ? -22.949 2.433 10.188 1.00 18.03 222 ILE B C 1
ATOM 4628 O O . ILE B 1 222 ? -23.228 2.774 9.008 1.00 14.46 222 ILE B O 1
ATOM 4633 N N . ILE B 1 223 ? -21.774 1.926 10.590 1.00 19.09 223 ILE B N 1
ATOM 4634 C CA . ILE B 1 223 ? -20.652 1.570 9.688 1.00 19.04 223 ILE B CA 1
ATOM 4635 C C . ILE B 1 223 ? -20.616 0.057 9.602 1.00 19.91 223 ILE B C 1
ATOM 4636 O O . ILE B 1 223 ? -20.263 -0.626 10.564 1.00 17.90 223 ILE B O 1
ATOM 4641 N N . PRO B 1 224 ? -20.995 -0.517 8.449 1.00 19.43 224 PRO B N 1
ATOM 4642 C CA . PRO B 1 224 ? -21.007 -1.966 8.324 1.00 20.60 224 PRO B CA 1
ATOM 4643 C C . PRO B 1 224 ? -19.617 -2.536 8.567 1.00 18.47 224 PRO B C 1
ATOM 4644 O O . PRO B 1 224 ? -18.614 -1.917 8.213 1.00 18.72 224 PRO B O 1
ATOM 4648 N N . PRO B 1 225 ? -19.526 -3.761 9.081 1.00 18.32 225 PRO B N 1
ATOM 4649 C CA . PRO B 1 225 ? -18.226 -4.406 9.246 1.00 20.69 225 PRO B CA 1
ATOM 4650 C C . PRO B 1 225 ? -17.458 -4.604 7.933 1.00 20.81 225 PRO B C 1
ATOM 4651 O O . PRO B 1 225 ? -18.077 -4.701 6.857 1.00 21.15 225 PRO B O 1
ATOM 4655 N N . ALA B 1 226 ? -16.125 -4.649 8.056 1.00 21.89 226 ALA B N 1
ATOM 4656 C CA . ALA B 1 226 ? -15.184 -4.913 6.948 1.00 20.76 226 ALA B CA 1
ATOM 4657 C C . ALA B 1 226 ? -15.599 -6.220 6.273 1.00 18.33 226 ALA B C 1
ATOM 4658 O O . ALA B 1 226 ? -15.892 -7.163 6.977 1.00 20.57 226 ALA B O 1
ATOM 4660 N N . GLY B 1 227 ? -15.658 -6.245 4.949 1.00 17.52 227 GLY B N 1
ATOM 4661 C CA . GLY B 1 227 ? -16.015 -7.463 4.193 1.00 17.33 227 GLY B CA 1
ATOM 4662 C C . GLY B 1 227 ? -17.513 -7.580 3.882 1.00 17.24 227 GLY B C 1
ATOM 4663 O O . GLY B 1 227 ? -17.838 -8.288 2.904 1.00 17.49 227 GLY B O 1
ATOM 4664 N N . TYR B 1 228 ? -18.405 -6.947 4.657 1.00 15.25 228 TYR B N 1
ATOM 4665 C CA . TYR B 1 228 ? -19.883 -7.136 4.514 1.00 15.00 228 TYR B CA 1
ATOM 4666 C C . TYR B 1 228 ? -20.355 -6.744 3.099 1.00 14.26 228 TYR B C 1
ATOM 4667 O O . TYR B 1 228 ? -21.009 -7.548 2.435 1.00 15.17 228 TYR B O 1
ATOM 4676 N N . PHE B 1 229 ? -20.048 -5.549 2.639 1.00 14.69 229 PHE B N 1
ATOM 4677 C CA . PHE B 1 229 ? -20.569 -5.064 1.341 1.00 15.81 229 PHE B CA 1
ATOM 4678 C C . PHE B 1 229 ? -20.033 -5.918 0.182 1.00 16.58 229 PHE B C 1
ATOM 4679 O O . PHE B 1 229 ? -20.799 -6.247 -0.737 1.00 15.01 229 PHE B O 1
ATOM 4687 N N . GLN B 1 230 ? -18.750 -6.262 0.236 1.00 18.18 230 GLN B N 1
ATOM 4688 C CA . GLN B 1 230 ? -18.057 -7.045 -0.825 1.00 19.35 230 GLN B CA 1
ATOM 4689 C C . GLN B 1 230 ? -18.761 -8.408 -0.926 1.00 16.53 230 GLN B C 1
ATOM 4690 O O . GLN B 1 230 ? -19.049 -8.838 -2.035 1.00 16.76 230 GLN B O 1
ATOM 4696 N N . LYS B 1 231 ? -19.066 -9.042 0.189 1.00 16.58 231 LYS B N 1
ATOM 4697 C CA . LYS B 1 231 ? -19.731 -10.378 0.187 1.00 16.74 231 LYS B CA 1
ATOM 4698 C C . LYS B 1 231 ? -21.151 -10.225 -0.367 1.00 16.06 231 LYS B C 1
ATOM 4699 O O . LYS B 1 231 ? -21.550 -11.008 -1.229 1.00 13.98 231 LYS B O 1
ATOM 4705 N N . VAL B 1 232 ? -21.867 -9.188 0.083 1.00 15.61 232 VAL B N 1
ATOM 4706 C CA . VAL B 1 232 ? -23.238 -8.882 -0.416 1.00 15.59 232 VAL B CA 1
ATOM 4707 C C . VAL B 1 232 ? -23.203 -8.659 -1.934 1.00 14.97 232 VAL B C 1
ATOM 4708 O O . VAL B 1 232 ? -24.037 -9.242 -2.634 1.00 14.47 232 VAL B O 1
ATOM 4712 N N . ALA B 1 233 ? -22.259 -7.869 -2.431 1.00 14.68 233 ALA B N 1
ATOM 4713 C CA . ALA B 1 233 ? -22.137 -7.603 -3.876 1.00 16.74 233 ALA B CA 1
ATOM 4714 C C . ALA B 1 233 ? -21.927 -8.918 -4.633 1.00 18.20 233 ALA B C 1
ATOM 4715 O O . ALA B 1 233 ? -22.564 -9.076 -5.721 1.00 18.16 233 ALA B O 1
ATOM 4717 N N . GLU B 1 234 ? -21.091 -9.814 -4.108 1.00 19.77 234 GLU B N 1
ATOM 4718 C CA . GLU B 1 234 ? -20.813 -11.131 -4.756 1.00 21.38 234 GLU B CA 1
ATOM 4719 C C . GLU B 1 234 ? -22.144 -11.869 -4.896 1.00 18.21 234 GLU B C 1
ATOM 4720 O O . GLU B 1 234 ? -22.479 -12.199 -6.032 1.00 16.51 234 GLU B O 1
ATOM 4726 N N . TYR B 1 235 ? -22.936 -11.973 -3.823 1.00 17.77 235 TYR B N 1
ATOM 4727 C CA . TYR B 1 235 ? -24.227 -12.707 -3.817 1.00 17.50 235 TYR B CA 1
ATOM 4728 C C . TYR B 1 235 ? -25.250 -12.042 -4.755 1.00 18.18 235 TYR B C 1
ATOM 4729 O O . TYR B 1 235 ? -26.033 -12.734 -5.449 1.00 17.30 235 TYR B O 1
ATOM 4738 N N . VAL B 1 236 ? -25.289 -10.714 -4.759 1.00 15.73 236 VAL B N 1
ATOM 4739 C CA . VAL B 1 236 ? -26.261 -9.985 -5.607 1.00 15.53 236 VAL B CA 1
ATOM 4740 C C . VAL B 1 236 ? -25.838 -10.180 -7.066 1.00 15.83 236 VAL B C 1
ATOM 4741 O O . VAL B 1 236 ? -26.714 -10.447 -7.906 1.00 15.85 236 VAL B O 1
ATOM 4745 N N . HIS B 1 237 ? -24.548 -10.070 -7.365 1.00 15.20 237 HIS B N 1
ATOM 4746 C CA . HIS B 1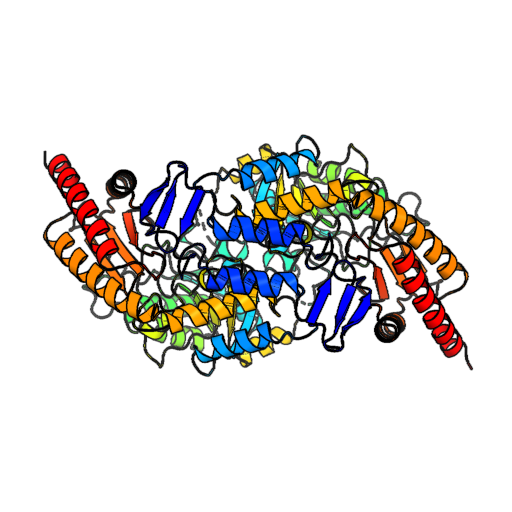 237 ? -24.017 -10.348 -8.726 1.00 16.27 237 HIS B CA 1
ATOM 4747 C C . HIS B 1 237 ? -24.363 -11.773 -9.164 1.00 16.52 237 HIS B C 1
ATOM 4748 O O . HIS B 1 237 ? -24.767 -11.927 -10.316 1.00 20.13 237 HIS B O 1
ATOM 4755 N N . GLY B 1 238 ? -24.316 -12.763 -8.283 1.00 17.23 238 GLY B N 1
ATOM 4756 C CA . GLY B 1 238 ? -24.744 -14.144 -8.589 1.00 16.58 238 GLY B CA 1
ATOM 4757 C C . GLY B 1 238 ? -26.203 -14.197 -9.010 1.00 17.18 238 GLY B C 1
ATOM 4758 O O . GLY B 1 238 ? -26.563 -15.060 -9.816 1.00 17.98 238 GLY B O 1
ATOM 4759 N N . ALA B 1 239 ? -27.068 -13.332 -8.488 1.00 16.80 239 ALA B N 1
ATOM 4760 C CA . ALA B 1 239 ? -28.508 -13.342 -8.854 1.00 16.57 239 ALA B CA 1
ATOM 4761 C C . ALA B 1 239 ? -28.803 -12.430 -10.066 1.00 16.27 239 ALA B C 1
ATOM 4762 O O . ALA B 1 239 ? -29.993 -12.275 -10.392 1.00 17.57 239 ALA B O 1
ATOM 4764 N N . GLY B 1 240 ? -27.791 -11.780 -10.651 1.00 15.58 240 GLY B N 1
ATOM 4765 C CA . GLY B 1 240 ? -27.946 -10.856 -11.794 1.00 16.73 240 GLY B CA 1
ATOM 4766 C C . GLY B 1 240 ? -28.383 -9.475 -11.332 1.00 17.03 240 GLY B C 1
ATOM 4767 O O . GLY B 1 240 ? -28.880 -8.674 -12.172 1.00 17.77 240 GLY B O 1
ATOM 4768 N N . GLY B 1 241 ? -28.226 -9.210 -10.035 1.00 15.81 241 GLY B N 1
ATOM 4769 C CA . GLY B 1 241 ? -28.579 -7.930 -9.414 1.00 15.61 241 GLY B CA 1
ATOM 4770 C C . GLY B 1 241 ? -27.399 -6.994 -9.441 1.00 15.60 241 GLY B C 1
ATOM 4771 O O . GLY B 1 241 ? -26.284 -7.456 -9.772 1.00 16.15 241 GLY B O 1
ATOM 4772 N N . VAL B 1 242 ? -27.625 -5.732 -9.081 1.00 14.48 242 VAL B N 1
ATOM 4773 C CA . VAL B 1 242 ? -26.555 -4.701 -8.982 1.00 14.76 242 VAL B CA 1
ATOM 4774 C C . VAL B 1 242 ? -26.529 -4.131 -7.562 1.00 14.07 242 VAL B C 1
ATOM 4775 O O . VAL B 1 242 ? -27.513 -4.277 -6.818 1.00 12.84 242 VAL B O 1
ATOM 4779 N N . PHE B 1 243 ? -25.375 -3.601 -7.180 1.00 12.91 243 PHE B N 1
ATOM 4780 C CA . PHE B 1 243 ? -25.139 -2.985 -5.855 1.00 12.90 243 PHE B CA 1
ATOM 4781 C C . PHE B 1 243 ? -25.328 -1.479 -6.030 1.00 11.52 243 PHE B C 1
ATOM 4782 O O . PHE B 1 243 ? -24.559 -0.896 -6.781 1.00 11.88 243 PHE B O 1
ATOM 4790 N N . ILE B 1 244 ? -26.302 -0.876 -5.357 1.00 11.47 244 ILE B N 1
ATOM 4791 C CA . ILE B 1 244 ? -26.445 0.615 -5.266 1.00 11.26 244 ILE B CA 1
ATOM 4792 C C . ILE B 1 244 ? -25.861 1.104 -3.936 1.00 10.51 244 ILE B C 1
ATOM 4793 O O . ILE B 1 244 ? -26.393 0.750 -2.870 1.00 10.17 244 ILE B O 1
ATOM 4798 N N . ALA B 1 245 ? -24.820 1.926 -4.000 1.00 11.57 245 ALA B N 1
ATOM 4799 C CA . ALA B 1 245 ? -24.269 2.645 -2.837 1.00 11.42 245 ALA B CA 1
ATOM 4800 C C . ALA B 1 245 ? -24.857 4.050 -2.835 1.00 11.38 245 ALA B C 1
ATOM 4801 O O . ALA B 1 245 ? -24.612 4.814 -3.768 1.00 10.01 245 ALA B O 1
ATOM 4803 N N . ASP B 1 246 ? -25.596 4.344 -1.764 1.00 11.90 246 ASP B N 1
ATOM 4804 C CA . ASP B 1 246 ? -26.190 5.674 -1.481 1.00 11.96 246 ASP B CA 1
ATOM 4805 C C . ASP B 1 246 ? -25.169 6.475 -0.670 1.00 12.20 246 ASP B C 1
ATOM 4806 O O . ASP B 1 246 ? -25.004 6.215 0.540 1.00 11.79 246 ASP B O 1
ATOM 4811 N N . GLU B 1 247 ? -24.486 7.393 -1.333 1.00 12.81 247 GLU B N 1
ATOM 4812 C CA . GLU B 1 247 ? -23.501 8.310 -0.721 1.00 13.68 247 GLU B CA 1
ATOM 4813 C C . GLU B 1 247 ? -24.135 9.690 -0.519 1.00 15.12 247 GLU B C 1
ATOM 4814 O O . GLU B 1 247 ? -23.381 10.666 -0.381 1.00 16.42 247 GLU B O 1
ATOM 4820 N N . VAL B 1 248 ? -25.461 9.794 -0.465 1.00 15.73 248 VAL B N 1
ATOM 4821 C CA . VAL B 1 248 ? -26.140 11.133 -0.499 1.00 18.60 248 VAL B CA 1
ATOM 4822 C C . VAL B 1 248 ? -25.722 11.953 0.730 1.00 20.71 248 VAL B C 1
ATOM 4823 O O . VAL B 1 248 ? -25.573 13.211 0.598 1.00 22.01 248 VAL B O 1
ATOM 4827 N N . GLN B 1 249 ? -25.521 11.292 1.875 1.00 21.77 249 GLN B N 1
ATOM 4828 C CA . GLN B 1 249 ? -25.142 11.956 3.159 1.00 23.57 249 GLN B CA 1
ATOM 4829 C C . GLN B 1 249 ? -23.631 11.873 3.437 1.00 23.15 249 GLN B C 1
ATOM 4830 O O . GLN B 1 249 ? -23.138 12.685 4.243 1.00 28.62 249 GLN B O 1
ATOM 4836 N N . VAL B 1 250 ? -22.912 10.897 2.891 1.00 21.63 250 VAL B N 1
ATOM 4837 C CA . VAL B 1 250 ? -21.595 10.505 3.475 1.00 21.68 250 VAL B CA 1
ATOM 4838 C C . VAL B 1 250 ? -20.458 10.683 2.471 1.00 21.53 250 VAL B C 1
ATOM 4839 O O . VAL B 1 250 ? -19.338 10.241 2.790 1.00 24.72 250 VAL B O 1
ATOM 4843 N N . GLY B 1 251 ? -20.714 11.287 1.312 1.00 21.27 251 GLY B N 1
ATOM 4844 C CA . GLY B 1 251 ? -19.706 11.382 0.243 1.00 20.94 251 GLY B CA 1
ATOM 4845 C C . GLY B 1 251 ? -18.859 12.634 0.389 1.00 19.48 251 GLY B C 1
ATOM 4846 O O . GLY B 1 251 ? -18.997 13.361 1.372 1.00 16.66 251 GLY B O 1
ATOM 4847 N N . PHE B 1 252 ? -18.032 12.899 -0.618 1.00 19.91 252 PHE B N 1
ATOM 4848 C CA . PHE B 1 252 ? -17.303 14.180 -0.785 1.00 18.20 252 PHE B CA 1
ATOM 4849 C C . PHE B 1 252 ? -16.356 14.412 0.394 1.00 15.43 252 PHE B C 1
ATOM 4850 O O . PHE B 1 252 ? -16.219 15.521 0.905 1.00 14.81 252 PHE B O 1
ATOM 4858 N N . GLY B 1 253 ? -15.650 13.362 0.772 1.00 15.17 253 GLY B N 1
ATOM 4859 C CA . GLY B 1 253 ? -14.445 13.470 1.614 1.00 15.51 253 GLY B CA 1
ATOM 4860 C C . GLY B 1 253 ? -14.776 13.437 3.090 1.00 15.69 253 GLY B C 1
ATOM 4861 O O . GLY B 1 253 ? -13.813 13.425 3.897 1.00 16.24 253 GLY B O 1
ATOM 4862 N N . ARG B 1 254 ? -16.070 13.366 3.443 1.00 14.39 254 ARG B N 1
ATOM 4863 C CA . ARG B 1 254 ? -16.514 13.382 4.850 1.00 13.53 254 ARG B CA 1
ATOM 4864 C C . ARG B 1 254 ? -15.789 12.290 5.656 1.00 12.75 254 ARG B C 1
ATOM 4865 O O . ARG B 1 254 ? -15.553 12.534 6.848 1.00 13.86 254 ARG B O 1
ATOM 4873 N N . VAL B 1 255 ? -15.491 11.131 5.082 1.00 13.30 255 VAL B N 1
ATOM 4874 C CA . VAL B 1 255 ? -14.846 10.006 5.837 1.00 14.74 255 VAL B CA 1
ATOM 4875 C C . VAL B 1 255 ? -13.335 10.251 6.051 1.00 14.31 255 VAL B C 1
ATOM 4876 O O . VAL B 1 255 ? -12.753 9.500 6.853 1.00 14.18 255 VAL B O 1
ATOM 4880 N N . GLY B 1 256 ? -12.768 11.305 5.480 1.00 15.48 256 GLY B N 1
ATOM 4881 C CA . GLY B 1 256 ? -11.375 11.763 5.712 1.00 18.32 256 GLY B CA 1
ATOM 4882 C C . GLY B 1 256 ? -10.329 10.867 5.040 1.00 18.37 256 GLY B C 1
ATOM 4883 O O . GLY B 1 256 ? -9.399 11.395 4.396 1.00 18.38 256 GLY B O 1
ATOM 4884 N N . LYS B 1 257 ? -10.465 9.554 5.179 1.00 19.88 257 LYS B N 1
ATOM 4885 C CA . LYS B 1 257 ? -9.488 8.553 4.676 1.00 23.06 257 LYS B CA 1
ATOM 4886 C C . LYS B 1 257 ? -9.717 8.352 3.173 1.00 22.64 257 LYS B C 1
ATOM 4887 O O . LYS B 1 257 ? -8.783 7.902 2.499 1.00 20.49 257 LYS B O 1
ATOM 4893 N N . HIS B 1 258 ? -10.918 8.664 2.660 1.00 20.92 258 HIS B N 1
ATOM 4894 C CA . HIS B 1 258 ? -11.257 8.552 1.224 1.00 19.51 258 HIS B CA 1
ATOM 4895 C C . HIS B 1 258 ? -12.234 9.631 0.807 1.00 18.56 258 HIS B C 1
ATOM 4896 O O . HIS B 1 258 ? -12.851 10.286 1.671 1.00 16.50 258 HIS B O 1
ATOM 4903 N N . PHE B 1 259 ? -12.422 9.754 -0.499 1.00 17.63 259 PHE B N 1
ATOM 4904 C CA . PHE B 1 259 ? -13.445 10.664 -1.051 1.00 18.17 259 PHE B CA 1
ATOM 4905 C C . PHE B 1 259 ? -14.842 10.065 -0.839 1.00 17.76 259 PHE B C 1
ATOM 4906 O O . PHE B 1 259 ? -15.760 10.804 -0.516 1.00 16.29 259 PHE B O 1
ATOM 4914 N N . TRP B 1 260 ? -14.997 8.769 -1.086 1.00 17.42 260 TRP B N 1
ATOM 4915 C CA . TRP B 1 260 ? -16.294 8.058 -1.061 1.00 17.40 260 TRP B CA 1
ATOM 4916 C C . TRP B 1 260 ? -16.306 7.132 0.139 1.00 18.14 260 TRP B C 1
ATOM 4917 O O . TRP B 1 260 ? -15.287 6.463 0.387 1.00 16.83 260 TRP B O 1
ATOM 4928 N N . SER B 1 261 ? -17.425 7.097 0.846 1.00 17.35 261 SER B N 1
ATOM 4929 C CA . SER B 1 261 ? -17.546 6.293 2.075 1.00 17.85 261 SER B CA 1
ATOM 4930 C C . SER B 1 261 ? -17.320 4.824 1.711 1.00 16.72 261 SER B C 1
ATOM 4931 O O . SER B 1 261 ? -16.640 4.122 2.461 1.00 17.18 261 SER B O 1
ATOM 4934 N N . PHE B 1 262 ? -17.818 4.378 0.563 1.00 17.08 262 PHE B N 1
ATOM 4935 C CA . PHE B 1 262 ? -17.687 2.966 0.103 1.00 16.60 262 PHE B CA 1
ATOM 4936 C C . PHE B 1 262 ? -16.204 2.576 -0.023 1.00 17.51 262 PHE B C 1
ATOM 4937 O O . PHE B 1 262 ? -15.908 1.377 0.179 1.00 17.55 262 PHE B O 1
ATOM 4945 N N . GLN B 1 263 ? -15.290 3.521 -0.286 1.00 19.49 263 GLN B N 1
ATOM 4946 C CA . GLN B 1 263 ? -13.843 3.199 -0.480 1.00 20.71 263 GLN B CA 1
ATOM 4947 C C . GLN B 1 263 ? -13.198 2.796 0.854 1.00 22.96 263 GLN B C 1
ATOM 4948 O O . GLN B 1 263 ? -12.096 2.242 0.803 1.00 22.09 263 GLN B O 1
ATOM 4954 N N . MET B 1 264 ? -13.872 3.019 1.984 1.00 24.90 264 MET B N 1
ATOM 4955 C CA . MET B 1 264 ? -13.487 2.450 3.313 1.00 28.86 264 MET B CA 1
ATOM 4956 C C . MET B 1 264 ? -13.282 0.936 3.206 1.00 28.91 264 MET B C 1
ATOM 4957 O O . MET B 1 264 ? -12.485 0.405 3.957 1.00 26.84 264 MET B O 1
ATOM 4962 N N . TYR B 1 265 ? -14.018 0.251 2.329 1.00 30.46 265 TYR B N 1
ATOM 4963 C CA . TYR B 1 265 ? -13.996 -1.229 2.236 1.00 31.01 265 TYR B CA 1
ATOM 4964 C C . TYR B 1 265 ? -12.915 -1.715 1.246 1.00 32.51 265 TYR B C 1
ATOM 4965 O O . TYR B 1 265 ? -12.946 -2.870 0.859 1.00 28.13 265 TYR B O 1
ATOM 4974 N N . GLY B 1 266 ? -11.964 -0.864 0.854 1.00 35.26 266 GLY B N 1
ATOM 4975 C CA . GLY B 1 266 ? -10.815 -1.274 0.026 1.00 38.06 266 GLY B CA 1
ATOM 4976 C C . GLY B 1 266 ? -11.005 -0.923 -1.441 1.00 40.63 266 GLY B C 1
ATOM 4977 O O . GLY B 1 266 ? -12.155 -0.713 -1.889 1.00 38.00 266 GLY B O 1
ATOM 4978 N N . GLU B 1 267 ? -9.890 -0.875 -2.169 1.00 41.77 267 GLU B N 1
ATOM 4979 C CA . GLU B 1 267 ? -9.819 -0.423 -3.582 1.00 44.49 267 GLU B CA 1
ATOM 4980 C C . GLU B 1 267 ? -10.589 -1.432 -4.429 1.00 42.88 267 GLU B C 1
ATOM 4981 O O . GLU B 1 267 ? -11.027 -1.041 -5.520 1.00 51.24 267 GLU B O 1
ATOM 4987 N N . ASP B 1 268 ? -10.800 -2.649 -3.916 1.00 37.47 268 ASP B N 1
ATOM 4988 C CA . ASP B 1 268 ? -11.464 -3.731 -4.682 1.00 40.55 268 ASP B CA 1
ATOM 4989 C C . ASP B 1 268 ? -12.985 -3.704 -4.462 1.00 39.79 268 ASP B C 1
ATOM 4990 O O . ASP B 1 268 ? -13.648 -4.595 -5.051 1.00 41.45 268 ASP B O 1
ATOM 4995 N N . PHE B 1 269 ? -13.548 -2.800 -3.639 1.00 28.63 269 PHE B N 1
ATOM 4996 C CA . PHE B 1 269 ? -15.030 -2.743 -3.509 1.00 26.78 269 PHE B CA 1
ATOM 4997 C C . PHE B 1 269 ? -15.570 -1.632 -4.426 1.00 23.31 269 PHE B C 1
ATOM 4998 O O . PHE B 1 269 ? -15.262 -0.452 -4.194 1.00 22.25 269 PHE B O 1
ATOM 5006 N N . VAL B 1 270 ? -16.321 -2.010 -5.458 1.00 22.22 270 VAL B N 1
ATOM 5007 C CA . VAL B 1 270 ? -16.828 -1.075 -6.498 1.00 21.35 270 VAL B CA 1
ATOM 5008 C C . VAL B 1 270 ? -18.318 -1.302 -6.654 1.00 19.34 270 VAL B C 1
ATOM 5009 O O . VAL B 1 270 ? -18.728 -2.307 -7.222 1.00 17.52 270 VAL B O 1
ATOM 5013 N N . PRO B 1 271 ? -19.178 -0.368 -6.184 1.00 19.08 271 PRO B N 1
ATOM 5014 C CA . PRO B 1 271 ? -20.615 -0.450 -6.469 1.00 19.13 271 PRO B CA 1
ATOM 5015 C C . PRO B 1 271 ? -20.858 -0.372 -7.985 1.00 18.48 271 PRO B C 1
ATOM 5016 O O . PRO B 1 271 ? -20.027 0.151 -8.680 1.00 17.79 271 PRO B O 1
ATOM 5020 N N . ASP B 1 272 ? -22.010 -0.854 -8.448 1.00 18.12 272 ASP B N 1
ATOM 5021 C CA . ASP B 1 272 ? -22.519 -0.683 -9.840 1.00 15.58 272 ASP B CA 1
ATOM 5022 C C . ASP B 1 272 ? -23.169 0.686 -10.027 1.00 15.17 272 ASP B C 1
ATOM 5023 O O . ASP B 1 272 ? -23.184 1.210 -11.158 1.00 16.46 272 ASP B O 1
ATOM 5028 N N . ILE B 1 273 ? -23.748 1.243 -8.980 1.00 13.94 273 ILE B N 1
ATOM 5029 C CA . ILE B 1 273 ? -24.420 2.568 -9.066 1.00 12.78 273 ILE B CA 1
ATOM 5030 C C . ILE B 1 273 ? -24.084 3.321 -7.798 1.00 12.46 273 ILE B C 1
ATOM 5031 O O . ILE B 1 273 ? -24.252 2.722 -6.702 1.00 11.23 273 ILE B O 1
ATOM 5036 N N . VAL B 1 274 ? -23.761 4.599 -7.924 1.00 12.33 274 VAL B N 1
ATOM 5037 C CA . VAL B 1 274 ? -23.495 5.454 -6.747 1.00 13.40 274 VAL B CA 1
ATOM 5038 C C . VAL B 1 274 ? -24.402 6.664 -6.847 1.00 12.98 274 VAL B C 1
ATOM 5039 O O . VAL B 1 274 ? -24.393 7.279 -7.912 1.00 12.61 274 VAL B O 1
ATOM 5043 N N . THR B 1 275 ? -25.123 6.987 -5.784 1.00 12.49 275 THR B N 1
ATOM 5044 C CA . THR B 1 275 ? -25.991 8.186 -5.744 1.00 12.43 275 THR B CA 1
ATOM 5045 C C . THR B 1 275 ? -25.372 9.240 -4.824 1.00 13.10 275 THR B C 1
ATOM 5046 O O . THR B 1 275 ? -24.746 8.910 -3.811 1.00 12.20 275 THR B O 1
ATOM 5050 N N . MET B 1 276 ? -25.580 10.493 -5.179 1.00 14.65 276 MET B N 1
ATOM 5051 C CA . MET B 1 276 ? -25.068 11.641 -4.419 1.00 16.04 276 MET B CA 1
ATOM 5052 C C . MET B 1 276 ? -26.130 12.734 -4.443 1.00 14.56 276 MET B C 1
ATOM 5053 O O . MET B 1 276 ? -26.998 12.714 -5.320 1.00 12.54 276 MET B O 1
ATOM 5058 N N . GLY B 1 277 ? -26.096 13.589 -3.440 1.00 13.27 277 GLY B N 1
ATOM 5059 C CA . GLY B 1 277 ? -27.180 14.544 -3.189 1.00 14.58 277 GLY B CA 1
ATOM 5060 C C . GLY B 1 277 ? -26.648 15.956 -3.103 1.00 14.73 277 GLY B C 1
ATOM 5061 O O . GLY B 1 277 ? -25.534 16.199 -3.618 1.00 14.75 277 GLY B O 1
ATOM 5062 N N . LYS B 1 278 ? -27.394 16.813 -2.411 1.00 14.66 278 LYS B N 1
ATOM 5063 C CA . LYS B 1 278 ? -27.186 18.279 -2.408 1.00 15.44 278 LYS B CA 1
ATOM 5064 C C . LYS B 1 278 ? -25.863 18.682 -1.736 1.00 14.36 278 LYS B C 1
ATOM 5065 O O . LYS B 1 278 ? -25.385 19.783 -2.026 1.00 14.00 278 LYS B O 1
ATOM 5071 N N . PRO B 1 279 ? -25.234 17.884 -0.832 1.00 13.38 279 PRO B N 1
ATOM 5072 C CA . PRO B 1 279 ? -23.879 18.204 -0.363 1.00 14.76 279 PRO B CA 1
ATOM 5073 C C . PRO B 1 279 ? -22.951 18.542 -1.542 1.00 14.70 279 PRO B C 1
ATOM 5074 O O . PRO B 1 279 ? -22.125 19.440 -1.400 1.00 16.32 279 PRO B O 1
ATOM 5078 N N . MET B 1 280 ? -23.133 17.887 -2.693 1.00 14.63 280 MET B N 1
ATOM 5079 C CA . MET B 1 280 ? -22.264 18.105 -3.874 1.00 14.84 280 MET B CA 1
ATOM 5080 C C . MET B 1 280 ? -22.435 19.535 -4.380 1.00 14.17 280 MET B C 1
ATOM 5081 O O . MET B 1 280 ? -21.512 20.015 -4.996 1.00 14.45 280 MET B O 1
ATOM 5086 N N . GLY B 1 281 ? -23.576 20.181 -4.115 1.00 15.11 281 GLY B N 1
ATOM 5087 C CA . GLY B 1 281 ? -23.881 21.577 -4.518 1.00 13.64 281 GLY B CA 1
ATOM 5088 C C . GLY B 1 281 ? -23.842 22.519 -3.326 1.00 13.64 281 GLY B C 1
ATOM 5089 O O . GLY B 1 281 ? -24.412 23.635 -3.409 1.00 13.42 281 GLY B O 1
ATOM 5090 N N . ASN B 1 282 ? -23.282 22.075 -2.203 1.00 13.80 282 ASN B N 1
ATOM 5091 C CA . ASN B 1 282 ? -23.293 22.863 -0.942 1.00 13.83 282 ASN B CA 1
ATOM 5092 C C . ASN B 1 282 ? -24.703 23.287 -0.561 1.00 14.69 282 ASN B C 1
ATOM 5093 O O . ASN B 1 282 ? -24.812 24.339 0.022 1.00 13.84 282 ASN B O 1
ATOM 5098 N N . GLY B 1 283 ? -25.730 22.457 -0.777 1.00 15.52 283 GLY B N 1
ATOM 5099 C CA . GLY B 1 283 ? -27.098 22.845 -0.415 1.00 17.10 283 GLY B CA 1
ATOM 5100 C C . GLY B 1 283 ? -27.944 23.282 -1.597 1.00 18.88 283 GLY B C 1
ATOM 5101 O O . GLY B 1 283 ? -29.141 23.176 -1.445 1.00 23.39 283 GLY B O 1
ATOM 5102 N N . HIS B 1 284 ? -27.373 23.717 -2.733 1.00 20.45 284 HIS B N 1
ATOM 5103 C CA . HIS B 1 284 ? -28.127 23.956 -4.003 1.00 21.56 284 HIS B CA 1
ATOM 5104 C C . HIS B 1 284 ? -28.751 22.624 -4.446 1.00 19.60 284 HIS B C 1
ATOM 5105 O O . HIS B 1 284 ? -28.222 21.548 -4.172 1.00 15.46 284 HIS B O 1
ATOM 5112 N N . PRO B 1 285 ? -29.931 22.650 -5.100 1.00 18.27 285 PRO B N 1
ATOM 5113 C CA . PRO B 1 285 ? -30.598 21.420 -5.527 1.00 18.75 285 PRO B CA 1
ATOM 5114 C C . PRO B 1 285 ? -29.866 20.827 -6.735 1.00 16.92 285 PRO B C 1
ATOM 5115 O O . PRO B 1 285 ? -30.199 21.075 -7.889 1.00 16.50 285 PRO B O 1
ATOM 5119 N N . VAL B 1 286 ? -28.841 20.048 -6.417 1.00 17.24 286 VAL B N 1
ATOM 5120 C CA . VAL B 1 286 ? -28.111 19.250 -7.430 1.00 15.71 286 VAL B CA 1
ATOM 5121 C C . VAL B 1 286 ? -27.767 17.908 -6.815 1.00 14.87 286 VAL B C 1
ATOM 5122 O O . VAL B 1 286 ? -27.510 17.816 -5.603 1.00 14.40 286 VAL B O 1
ATOM 5126 N N . ALA B 1 287 ? -27.855 16.888 -7.644 1.00 13.56 287 ALA B N 1
ATOM 5127 C CA . ALA B 1 287 ? -27.628 15.493 -7.255 1.00 14.76 287 ALA B CA 1
ATOM 5128 C C . ALA B 1 287 ? -27.280 14.729 -8.522 1.00 14.95 287 ALA B C 1
ATOM 5129 O O . ALA B 1 287 ? -27.433 15.270 -9.657 1.00 15.10 287 ALA B O 1
ATOM 5131 N N . CYS B 1 288 ? -26.784 13.527 -8.344 1.00 14.48 288 CYS B N 1
ATOM 5132 C CA . CYS B 1 288 ? -26.182 12.798 -9.456 1.00 15.03 288 CYS B CA 1
ATOM 5133 C C . CYS B 1 288 ? -26.266 11.306 -9.177 1.00 14.17 288 CYS B C 1
ATOM 5134 O O . CYS B 1 288 ? -26.304 10.901 -7.990 1.00 12.74 288 CYS B O 1
ATOM 5137 N N . VAL B 1 289 ? -26.377 10.539 -10.251 1.00 13.08 289 VAL B N 1
ATOM 5138 C CA . VAL B 1 289 ? -26.207 9.068 -10.244 1.00 14.20 289 VAL B CA 1
ATOM 5139 C C . VAL B 1 289 ? -25.041 8.749 -11.175 1.00 15.56 289 VAL B C 1
ATOM 5140 O O . VAL B 1 289 ? -25.030 9.309 -12.299 1.00 16.86 289 VAL B O 1
ATOM 5144 N N . VAL B 1 290 ? -24.084 7.943 -10.720 1.00 15.24 290 VAL B N 1
ATOM 5145 C CA . VAL B 1 290 ? -22.972 7.447 -11.565 1.00 15.46 290 VAL B CA 1
ATOM 5146 C C . VAL B 1 290 ? -23.095 5.927 -11.682 1.00 16.02 290 VAL B C 1
ATOM 5147 O O . VAL B 1 290 ? -23.337 5.236 -10.649 1.00 13.83 290 VAL B O 1
ATOM 5151 N N . THR B 1 291 ? -22.983 5.414 -12.909 1.00 15.52 291 THR B N 1
ATOM 5152 C CA . THR B 1 291 ? -23.111 3.967 -13.174 1.00 16.97 291 THR B CA 1
ATOM 5153 C C . THR B 1 291 ? -22.094 3.572 -14.247 1.00 18.13 291 THR B C 1
ATOM 5154 O O . THR B 1 291 ? -21.210 4.397 -14.633 1.00 18.13 291 THR B O 1
ATOM 5158 N N . THR B 1 292 ? -22.219 2.337 -14.694 1.00 18.68 292 THR B N 1
ATOM 5159 C CA . THR B 1 292 ? -21.316 1.714 -15.680 1.00 19.61 292 THR B CA 1
ATOM 5160 C C . THR B 1 292 ? -21.877 1.935 -17.082 1.00 20.46 292 THR B C 1
ATOM 5161 O O . THR B 1 292 ? -23.079 2.214 -17.189 1.00 19.24 292 THR B O 1
ATOM 5165 N N . LYS B 1 293 ? -21.046 1.784 -18.117 1.00 23.47 293 LYS B N 1
ATOM 5166 C CA . LYS B 1 293 ? -21.489 1.843 -19.534 1.00 25.76 293 LYS B CA 1
ATOM 5167 C C . LYS B 1 293 ? -22.605 0.815 -19.738 1.00 23.78 293 LYS B C 1
ATOM 5168 O O . LYS B 1 293 ? -23.623 1.149 -20.322 1.00 22.24 293 LYS B O 1
ATOM 5174 N N . GLU B 1 294 ? -22.398 -0.406 -19.263 1.00 23.77 294 GLU B N 1
ATOM 5175 C CA . GLU B 1 294 ? -23.339 -1.538 -19.434 1.00 23.34 294 GLU B CA 1
ATOM 5176 C C . GLU B 1 294 ? -24.702 -1.141 -18.852 1.00 21.91 294 GLU B C 1
ATOM 5177 O O . GLU B 1 294 ? -25.742 -1.317 -19.531 1.00 20.78 294 GLU B O 1
ATOM 5183 N N . ILE B 1 295 ? -24.757 -0.580 -17.642 1.00 18.84 295 ILE B N 1
ATOM 5184 C CA . ILE B 1 295 ? -26.099 -0.256 -17.073 1.00 18.81 295 ILE B CA 1
ATOM 5185 C C . ILE B 1 295 ? -26.718 0.912 -17.857 1.00 17.04 295 ILE B C 1
ATOM 5186 O O . ILE B 1 295 ? -27.947 0.855 -18.112 1.00 16.37 295 ILE B O 1
ATOM 5191 N N . ALA B 1 296 ? -25.911 1.899 -18.246 1.00 18.50 296 ALA B N 1
ATOM 5192 C CA . ALA B 1 296 ? -26.377 3.075 -19.011 1.00 21.65 296 ALA B CA 1
ATOM 5193 C C . ALA B 1 296 ? -26.955 2.641 -20.368 1.00 22.22 296 ALA B C 1
ATOM 5194 O O . ALA B 1 296 ? -28.024 3.155 -20.724 1.00 24.81 296 ALA B O 1
ATOM 5196 N N . GLU B 1 297 ? -26.296 1.727 -21.076 1.00 25.81 297 GLU B N 1
ATOM 5197 C CA . GLU B 1 297 ? -26.728 1.225 -22.418 1.00 28.01 297 GLU B CA 1
ATOM 5198 C C . GLU B 1 297 ? -28.063 0.489 -22.316 1.00 25.61 297 GLU B C 1
ATOM 5199 O O . GLU B 1 297 ? -28.916 0.690 -23.206 1.00 24.90 297 GLU B O 1
ATOM 5205 N N . ALA B 1 298 ? -28.258 -0.356 -21.305 1.00 23.45 298 ALA B N 1
ATOM 5206 C CA . ALA B 1 298 ? -29.561 -1.027 -21.110 1.00 22.92 298 ALA B CA 1
ATOM 5207 C C . ALA B 1 298 ? -30.638 0.047 -20.915 1.00 23.96 298 ALA B C 1
ATOM 5208 O O . ALA B 1 298 ? -31.772 -0.166 -21.358 1.00 23.09 298 ALA B O 1
ATOM 5210 N N . PHE B 1 299 ? -30.304 1.129 -20.197 1.00 23.59 299 PHE B N 1
ATOM 5211 C CA . PHE B 1 299 ? -31.263 2.210 -19.870 1.00 25.69 299 PHE B CA 1
ATOM 5212 C C . PHE B 1 299 ? -31.640 2.937 -21.170 1.00 27.62 299 PHE B C 1
ATOM 5213 O O . PHE B 1 299 ? -32.850 3.136 -21.381 1.00 30.79 299 PHE B O 1
ATOM 5221 N N . SER B 1 300 ? -30.640 3.292 -21.983 1.00 31.06 300 SER B N 1
ATOM 5222 C CA . SER B 1 300 ? -30.765 3.927 -23.328 1.00 38.57 300 SER B CA 1
ATOM 5223 C C . SER B 1 300 ? -31.762 3.167 -24.202 1.00 44.06 300 SER B C 1
ATOM 5224 O O . SER B 1 300 ? -32.558 3.849 -24.845 1.00 46.72 300 SER B O 1
ATOM 5227 N N . SER B 1 301 ? -31.723 1.822 -24.199 1.00 50.81 301 SER B N 1
ATOM 5228 C CA . SER B 1 301 ? -32.678 0.922 -24.905 1.00 51.58 301 SER B CA 1
ATOM 5229 C C . SER B 1 301 ? -34.073 1.003 -24.256 1.00 61.37 301 SER B C 1
ATOM 5230 O O . SER B 1 301 ? -34.698 -0.067 -24.100 1.00 72.48 301 SER B O 1
ATOM 5233 N N . SER B 1 302 ? -34.561 2.210 -23.925 1.00 63.65 302 SER B N 1
ATOM 5234 C CA . SER B 1 302 ? -35.855 2.477 -23.234 1.00 66.18 302 SER B CA 1
ATOM 5235 C C . SER B 1 302 ? -35.735 2.096 -21.754 1.00 69.72 302 SER B C 1
ATOM 5236 O O . SER B 1 302 ? -35.890 3.012 -20.914 1.00 78.02 302 SER B O 1
ATOM 5239 N N . ASN B 1 308 ? -32.823 14.878 -23.193 1.00 59.00 308 ASN B N 1
ATOM 5240 C CA . ASN B 1 308 ? -32.153 14.354 -21.974 1.00 60.01 308 ASN B CA 1
ATOM 5241 C C . ASN B 1 308 ? -32.696 15.130 -20.761 1.00 53.51 308 ASN B C 1
ATOM 5242 O O . ASN B 1 308 ? -32.549 16.362 -20.698 1.00 57.52 308 ASN B O 1
ATOM 5247 N N . THR B 1 309 ? -33.393 14.403 -19.890 1.00 42.32 309 THR B N 1
ATOM 5248 C CA . THR B 1 309 ? -33.904 14.814 -18.562 1.00 35.75 309 THR B CA 1
ATOM 5249 C C . THR B 1 309 ? -32.758 14.888 -17.549 1.00 29.45 309 THR B C 1
ATOM 5250 O O . THR B 1 309 ? -32.861 15.675 -16.608 1.00 27.77 309 THR B O 1
ATOM 5254 N N . TYR B 1 310 ? -31.711 14.081 -17.746 1.00 26.12 310 TYR B N 1
ATOM 5255 C CA . TYR B 1 310 ? -30.589 13.878 -16.796 1.00 23.95 310 TYR B CA 1
ATOM 5256 C C . TYR B 1 310 ? -29.278 14.475 -17.342 1.00 23.18 310 TYR B C 1
ATOM 5257 O O . TYR B 1 310 ? -28.195 14.186 -16.771 1.00 20.16 310 TYR B O 1
ATOM 5266 N N . GLY B 1 311 ? -29.361 15.333 -18.368 1.00 22.89 311 GLY B N 1
ATOM 5267 C CA . GLY B 1 311 ? -28.183 15.977 -18.995 1.00 23.47 311 GLY B CA 1
ATOM 5268 C C . GLY B 1 311 ? -27.459 16.953 -18.063 1.00 24.45 311 GLY B C 1
ATOM 5269 O O . GLY B 1 311 ? -26.228 17.176 -18.235 1.00 28.17 311 GLY B O 1
ATOM 5270 N N . GLY B 1 312 ? -28.167 17.545 -17.112 1.00 21.56 312 GLY B N 1
ATOM 5271 C CA . GLY B 1 312 ? -27.565 18.472 -16.141 1.00 23.08 312 GLY B CA 1
ATOM 5272 C C . GLY B 1 312 ? -27.841 19.925 -16.488 1.00 23.90 312 GLY B C 1
ATOM 5273 O O . GLY B 1 312 ? -28.387 20.190 -17.591 1.00 22.26 312 GLY B O 1
ATOM 5274 N N . ASN B 1 313 ? -27.505 20.817 -15.559 1.00 20.34 313 ASN B N 1
ATOM 5275 C CA . ASN B 1 313 ? -27.848 22.259 -15.611 1.00 20.95 313 ASN B CA 1
ATOM 5276 C C . ASN B 1 313 ? -26.546 23.047 -15.468 1.00 20.93 313 ASN B C 1
ATOM 5277 O O . ASN B 1 313 ? -25.720 22.705 -14.620 1.00 17.82 313 ASN B O 1
ATOM 5282 N N . PRO B 1 314 ? -26.299 24.082 -16.316 1.00 19.77 314 PRO B N 1
ATOM 5283 C CA . PRO B 1 314 ? -25.024 24.805 -16.302 1.00 19.51 314 PRO B CA 1
ATOM 5284 C C . PRO B 1 314 ? -24.717 25.415 -14.928 1.00 19.13 314 PRO B C 1
ATOM 5285 O O . PRO B 1 314 ? -23.581 25.405 -14.540 1.00 18.46 314 PRO B O 1
ATOM 5289 N N . VAL B 1 315 ? -25.727 25.994 -14.275 1.00 16.90 315 VAL B N 1
ATOM 5290 C CA . VAL B 1 315 ? -25.529 26.670 -12.969 1.00 17.79 315 VAL B CA 1
ATOM 5291 C C . VAL B 1 315 ? -25.205 25.587 -11.925 1.00 17.43 315 VAL B C 1
ATOM 5292 O O . VAL B 1 315 ? -24.285 25.779 -11.131 1.00 17.28 315 VAL B O 1
ATOM 5296 N N . SER B 1 316 ? -25.938 24.477 -11.920 1.00 16.85 316 SER B N 1
ATOM 5297 C CA . SER B 1 316 ? -25.716 23.364 -10.962 1.00 16.31 316 SER B CA 1
ATOM 5298 C C . SER B 1 316 ? -24.286 22.828 -11.140 1.00 17.34 316 SER B C 1
ATOM 5299 O O . SER B 1 316 ? -23.598 22.593 -10.123 1.00 18.61 316 SER B O 1
ATOM 5302 N N . CYS B 1 317 ? -23.793 22.710 -12.371 1.00 16.63 317 CYS B N 1
ATOM 5303 C CA . CYS B 1 317 ? -22.443 22.156 -12.612 1.00 17.87 317 CYS B CA 1
ATOM 5304 C C . CYS B 1 317 ? -21.362 23.185 -12.252 1.00 16.77 317 CYS B C 1
ATOM 5305 O O . CYS B 1 317 ? -20.319 22.770 -11.772 1.00 18.17 317 CYS B O 1
ATOM 5308 N N . ALA B 1 318 ? -21.600 24.475 -12.457 1.00 17.55 318 ALA B N 1
ATOM 5309 C CA . ALA B 1 318 ? -20.671 25.540 -12.012 1.00 17.64 318 ALA B CA 1
ATOM 5310 C C . ALA B 1 318 ? -20.539 25.462 -10.478 1.00 17.28 318 ALA B C 1
ATOM 5311 O O . ALA B 1 318 ? -19.403 25.431 -9.957 1.00 15.40 318 ALA B O 1
ATOM 5313 N N . VAL B 1 319 ? -21.672 25.349 -9.776 1.00 15.98 319 VAL B N 1
ATOM 5314 C CA . VAL B 1 319 ? -21.690 25.196 -8.297 1.00 15.56 319 VAL B CA 1
ATOM 5315 C C . VAL B 1 319 ? -20.953 23.903 -7.901 1.00 14.89 319 VAL B C 1
ATOM 5316 O O . VAL B 1 319 ? -20.112 23.970 -6.977 1.00 14.46 319 VAL B O 1
ATOM 5320 N N . GLY B 1 320 ? -21.248 22.773 -8.547 1.00 14.73 320 GLY B N 1
ATOM 5321 C CA . GLY B 1 320 ? -20.581 21.476 -8.315 1.00 15.03 320 GLY B CA 1
ATOM 5322 C C . GLY B 1 320 ? -19.060 21.552 -8.475 1.00 16.65 320 GLY B C 1
ATOM 5323 O O . GLY B 1 320 ? -18.316 21.017 -7.611 1.00 16.13 320 GLY B O 1
ATOM 5324 N N . LEU B 1 321 ? -18.584 22.200 -9.541 1.00 16.76 321 LEU B N 1
ATOM 5325 C CA . LEU B 1 321 ? -17.128 22.353 -9.809 1.00 16.93 321 LEU B CA 1
ATOM 5326 C C . LEU B 1 321 ? -16.485 23.219 -8.707 1.00 15.31 321 LEU B C 1
ATOM 5327 O O . LEU B 1 321 ? -15.395 22.903 -8.290 1.00 16.32 321 LEU B O 1
ATOM 5332 N N . ALA B 1 322 ? -17.140 24.295 -8.288 1.00 14.85 322 ALA B N 1
ATOM 5333 C CA . ALA B 1 322 ? -16.637 25.182 -7.223 1.00 15.54 322 ALA B CA 1
ATOM 5334 C C . ALA B 1 322 ? -16.540 24.359 -5.929 1.00 17.10 322 ALA B C 1
ATOM 5335 O O . ALA B 1 322 ? -15.493 24.417 -5.252 1.00 17.24 322 ALA B O 1
ATOM 5337 N N . VAL B 1 323 ? -17.528 23.495 -5.654 1.00 15.85 323 VAL B N 1
ATOM 5338 C CA . VAL B 1 323 ? -17.458 22.581 -4.477 1.00 15.25 323 VAL B CA 1
ATOM 5339 C C . VAL B 1 323 ? -16.230 21.659 -4.602 1.00 13.62 323 VAL B C 1
ATOM 5340 O O . VAL B 1 323 ? -15.478 21.567 -3.644 1.00 12.79 323 VAL B O 1
ATOM 5344 N N . LEU B 1 324 ? -16.049 20.949 -5.705 1.00 14.52 324 LEU B N 1
ATOM 5345 C CA . LEU B 1 324 ? -14.867 20.072 -5.880 1.00 15.46 324 LEU B CA 1
ATOM 5346 C C . LEU B 1 324 ? -13.584 20.911 -5.719 1.00 17.30 324 LEU B C 1
ATOM 5347 O O . LEU B 1 324 ? -12.652 20.444 -5.031 1.00 15.48 324 LEU B O 1
ATOM 5352 N N . ASP B 1 325 ? -13.535 22.120 -6.290 1.00 19.54 325 ASP B N 1
ATOM 5353 C CA . ASP B 1 325 ? -12.291 22.934 -6.200 1.00 21.04 325 ASP B CA 1
ATOM 5354 C C . ASP B 1 325 ? -12.020 23.274 -4.739 1.00 18.98 325 ASP B C 1
ATOM 5355 O O . ASP B 1 325 ? -10.877 23.137 -4.326 1.00 19.82 325 ASP B O 1
ATOM 5360 N N . ILE B 1 326 ? -13.037 23.690 -4.002 1.00 18.39 326 ILE B N 1
ATOM 5361 C CA . ILE B 1 326 ? -12.902 24.078 -2.572 1.00 18.55 326 ILE B CA 1
ATOM 5362 C C . ILE B 1 326 ? -12.446 22.852 -1.759 1.00 19.33 326 ILE B C 1
ATOM 5363 O O . ILE B 1 326 ? -11.508 22.989 -0.941 1.00 17.62 326 ILE B O 1
ATOM 5368 N N . ILE B 1 327 ? -13.088 21.693 -1.917 1.00 19.18 327 ILE B N 1
ATOM 5369 C CA . ILE B 1 327 ? -12.687 20.479 -1.136 1.00 18.59 327 ILE B CA 1
ATOM 5370 C C . ILE B 1 327 ? -11.181 20.284 -1.367 1.00 20.79 327 ILE B C 1
ATOM 5371 O O . ILE B 1 327 ? -10.466 19.987 -0.396 1.00 21.02 327 ILE B O 1
ATOM 5376 N N . GLU B 1 328 ? -10.747 20.389 -2.630 1.00 20.96 328 GLU B N 1
ATOM 5377 C CA . GLU B 1 328 ? -9.319 20.237 -3.042 1.00 23.68 328 GLU B 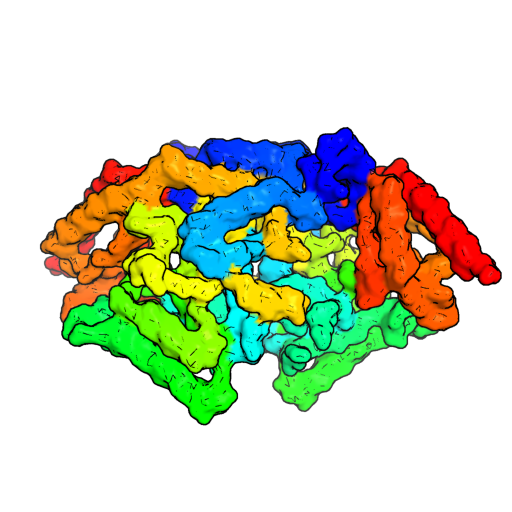CA 1
ATOM 5378 C C . GLU B 1 328 ? -8.484 21.376 -2.447 1.00 22.76 328 GLU B C 1
ATOM 5379 O O . GLU B 1 328 ? -7.508 21.056 -1.764 1.00 22.25 328 GLU B O 1
ATOM 5385 N N . ASN B 1 329 ? -8.855 22.644 -2.666 1.00 22.87 329 ASN B N 1
ATOM 5386 C CA . ASN B 1 329 ? -7.972 23.794 -2.326 1.00 24.47 329 ASN B CA 1
ATOM 5387 C C . ASN B 1 329 ? -7.880 23.971 -0.809 1.00 23.05 329 ASN B C 1
ATOM 5388 O O . ASN B 1 329 ? -6.883 24.511 -0.367 1.00 23.80 329 ASN B O 1
ATOM 5393 N N . GLU B 1 330 ? -8.913 23.607 -0.047 1.00 21.83 330 GLU B N 1
ATOM 5394 C CA . GLU B 1 330 ? -8.948 23.857 1.411 1.00 20.13 330 GLU B CA 1
ATOM 5395 C C . GLU B 1 330 ? -8.626 22.592 2.191 1.00 18.65 330 GLU B C 1
ATOM 5396 O O . GLU B 1 330 ? -8.719 22.671 3.428 1.00 20.30 330 GLU B O 1
ATOM 5402 N N . ASP B 1 331 ? -8.191 21.519 1.527 1.00 17.94 331 ASP B N 1
ATOM 5403 C CA . ASP B 1 331 ? -7.860 20.211 2.162 1.00 18.41 331 ASP B CA 1
ATOM 5404 C C . ASP B 1 331 ? -8.994 19.778 3.120 1.00 18.65 331 ASP B C 1
ATOM 5405 O O . ASP B 1 331 ? -8.694 19.263 4.265 1.00 15.91 331 ASP B O 1
ATOM 5410 N N . LEU B 1 332 ? -10.254 19.857 2.668 1.00 17.27 332 LEU B N 1
ATOM 5411 C CA . LEU B 1 332 ? -11.412 19.585 3.567 1.00 16.35 332 LEU B CA 1
ATOM 5412 C C . LEU B 1 332 ? -11.442 18.102 3.930 1.00 15.93 332 LEU B C 1
ATOM 5413 O O . LEU B 1 332 ? -11.847 17.824 5.057 1.00 15.89 332 LEU B O 1
ATOM 5418 N N . GLN B 1 333 ? -11.035 17.209 3.027 1.00 16.52 333 GLN B N 1
ATOM 5419 C CA . GLN B 1 333 ? -10.990 15.748 3.292 1.00 17.48 333 GLN B CA 1
ATOM 5420 C C . GLN B 1 333 ? -9.956 15.499 4.389 1.00 18.42 333 GLN B C 1
ATOM 5421 O O . GLN B 1 333 ? -10.257 14.736 5.302 1.00 18.70 333 GLN B O 1
ATOM 5427 N N . GLY B 1 334 ? -8.795 16.158 4.303 1.00 17.16 334 GLY B N 1
ATOM 5428 C CA . GLY B 1 334 ? -7.759 16.135 5.352 1.00 16.26 334 GLY B CA 1
ATOM 5429 C C . GLY B 1 334 ? -8.252 16.746 6.645 1.00 15.70 334 GLY B C 1
ATOM 5430 O O . GLY B 1 334 ? -7.924 16.231 7.709 1.00 14.84 334 GLY B O 1
ATOM 5431 N N . ASN B 1 335 ? -8.992 17.846 6.561 1.00 15.50 335 ASN B N 1
ATOM 5432 C CA . ASN B 1 335 ? -9.555 18.460 7.776 1.00 16.84 335 ASN B CA 1
ATOM 5433 C C . ASN B 1 335 ? -10.477 17.434 8.456 1.00 16.75 335 ASN B C 1
ATOM 5434 O O . ASN B 1 335 ? -10.398 17.263 9.673 1.00 16.51 335 ASN B O 1
ATOM 5439 N N . ALA B 1 336 ? -11.337 16.777 7.696 1.00 16.82 336 ALA B N 1
ATOM 5440 C CA . ALA B 1 336 ? -12.326 15.829 8.245 1.00 15.94 336 ALA B CA 1
ATOM 5441 C C . ALA B 1 336 ? -11.582 14.670 8.909 1.00 16.60 336 ALA B C 1
ATOM 5442 O O . ALA B 1 336 ? -11.971 14.259 10.015 1.00 17.06 336 ALA B O 1
ATOM 5444 N N . LYS B 1 337 ? -10.514 14.183 8.287 1.00 17.26 337 LYS B N 1
ATOM 5445 C CA . LYS B 1 337 ? -9.676 13.114 8.878 1.00 19.98 337 LYS B CA 1
ATOM 5446 C C . LYS B 1 337 ? -9.076 13.557 10.223 1.00 21.26 337 LYS B C 1
ATOM 5447 O O . LYS B 1 337 ? -9.247 12.810 11.206 1.00 18.05 337 LYS B O 1
ATOM 5453 N N . ARG B 1 338 ? -8.405 14.717 10.263 1.00 19.09 338 ARG B N 1
ATOM 5454 C CA . ARG B 1 338 ? -7.680 15.204 11.460 1.00 20.46 338 ARG B CA 1
ATOM 5455 C C . ARG B 1 338 ? -8.688 15.564 12.558 1.00 18.77 338 ARG B C 1
ATOM 5456 O O . ARG B 1 338 ? -8.536 15.099 13.679 1.00 19.34 338 ARG B O 1
ATOM 5464 N N . VAL B 1 339 ? -9.662 16.411 12.260 1.00 16.16 339 VAL B N 1
ATOM 5465 C CA . VAL B 1 339 ? -10.642 16.866 13.285 1.00 16.12 339 VAL B CA 1
ATOM 5466 C C . VAL B 1 339 ? -11.471 15.654 13.757 1.00 16.04 339 VAL B C 1
ATOM 5467 O O . VAL B 1 339 ? -11.731 15.550 14.939 1.00 14.46 339 VAL B O 1
ATOM 5471 N N . GLY B 1 340 ? -11.806 14.737 12.855 1.00 16.91 340 GLY B N 1
ATOM 5472 C CA . GLY B 1 340 ? -12.526 13.493 13.162 1.00 16.70 340 GLY B CA 1
ATOM 5473 C C . GLY B 1 340 ? -11.762 12.638 14.166 1.00 19.81 340 GLY B C 1
ATOM 5474 O O . GLY B 1 340 ? -12.411 12.091 15.109 1.00 17.46 340 GLY B O 1
ATOM 5475 N N . ASN B 1 341 ? -10.447 12.474 13.956 1.00 19.00 341 ASN B N 1
ATOM 5476 C CA . ASN B 1 341 ? -9.577 11.665 14.841 1.00 20.63 341 ASN B CA 1
ATOM 5477 C C . ASN B 1 341 ? -9.507 12.342 16.217 1.00 19.05 341 ASN B C 1
ATOM 5478 O O . ASN B 1 341 ? -9.555 11.647 17.246 1.00 19.53 341 ASN B O 1
ATOM 5483 N N . TYR B 1 342 ? -9.401 13.661 16.246 1.00 18.09 342 TYR B N 1
ATOM 5484 C CA . TYR B 1 342 ? -9.382 14.449 17.503 1.00 18.30 342 TYR B CA 1
ATOM 5485 C C . TYR B 1 342 ? -10.713 14.275 18.242 1.00 19.77 342 TYR B C 1
ATOM 5486 O O . TYR B 1 342 ? -10.712 13.947 19.470 1.00 20.84 342 TYR B O 1
ATOM 5495 N N . LEU B 1 343 ? -11.827 14.446 17.519 1.00 18.68 343 LEU B N 1
ATOM 5496 C CA . LEU B 1 343 ? -13.179 14.243 18.083 1.00 19.52 343 LEU B CA 1
ATOM 5497 C C . LEU B 1 343 ? -13.290 12.834 18.668 1.00 18.72 343 LEU B C 1
ATOM 5498 O O . LEU B 1 343 ? -13.759 12.721 19.817 1.00 19.16 343 LEU B O 1
ATOM 5503 N N . THR B 1 344 ? -12.901 11.811 17.916 1.00 19.04 344 THR B N 1
ATOM 5504 C CA . THR B 1 344 ? -12.950 10.390 18.353 1.00 21.46 344 THR B CA 1
ATOM 5505 C C . THR B 1 344 ? -12.169 10.205 19.657 1.00 22.48 344 THR B C 1
ATOM 5506 O O . THR B 1 344 ? -12.723 9.557 20.590 1.00 22.22 344 THR B O 1
ATOM 5510 N N . GLU B 1 345 ? -10.980 10.799 19.762 1.00 21.14 345 GLU B N 1
ATOM 5511 C CA . GLU B 1 345 ? -10.161 10.695 21.000 1.00 23.08 345 GLU B CA 1
ATOM 5512 C C . GLU B 1 345 ? -10.885 1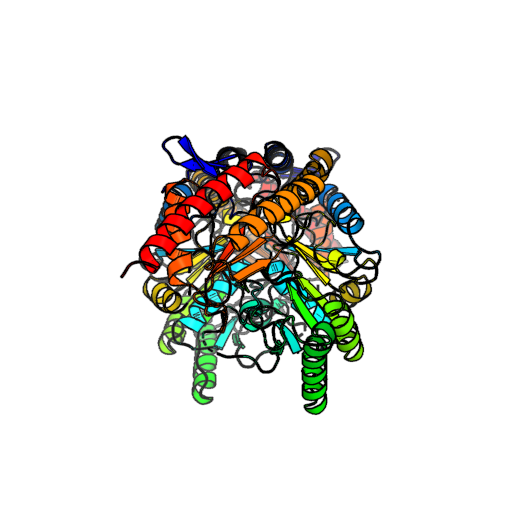1.398 22.156 1.00 18.89 345 GLU B C 1
ATOM 5513 O O . GLU B 1 345 ? -10.980 10.814 23.230 1.00 19.05 345 GLU B O 1
ATOM 5519 N N . LEU B 1 346 ? -11.368 12.621 21.970 1.00 17.28 346 LEU B N 1
ATOM 5520 C CA . LEU B 1 346 ? -12.097 13.332 23.040 1.00 16.14 346 LEU B CA 1
ATOM 5521 C C . LEU B 1 346 ? -13.266 12.462 23.508 1.00 15.65 346 LEU B C 1
ATOM 5522 O O . LEU B 1 346 ? -13.452 12.328 24.716 1.00 14.65 346 LEU B O 1
ATOM 5527 N N . LEU B 1 347 ? -14.006 11.872 22.573 1.00 15.15 347 LEU B N 1
ATOM 5528 C CA . LEU B 1 347 ? -15.260 11.141 22.876 1.00 15.58 347 LEU B CA 1
ATOM 5529 C C . LEU B 1 347 ? -14.921 9.808 23.552 1.00 16.34 347 LEU B C 1
ATOM 5530 O O . LEU B 1 347 ? -15.659 9.418 24.457 1.00 16.68 347 LEU B O 1
ATOM 5535 N N . LYS B 1 348 ? -13.817 9.158 23.206 1.00 18.97 348 LYS B N 1
ATOM 5536 C CA . LYS B 1 348 ? -13.347 7.964 23.951 1.00 20.61 348 LYS B CA 1
ATOM 5537 C C . LYS B 1 348 ? -13.116 8.330 25.442 1.00 20.06 348 LYS B C 1
ATOM 5538 O O . LYS B 1 348 ? -13.492 7.536 26.343 1.00 17.26 348 LYS B O 1
ATOM 5544 N N . LYS B 1 349 ? -12.545 9.500 25.733 1.00 18.79 349 LYS B N 1
ATOM 5545 C CA . LYS B 1 349 ? -12.335 9.933 27.137 1.00 21.51 349 LYS B CA 1
ATOM 5546 C C . LYS B 1 349 ? -13.695 10.249 27.781 1.00 19.68 349 LYS B C 1
ATOM 5547 O O . LYS B 1 349 ? -13.859 9.995 28.977 1.00 19.20 349 LYS B O 1
ATOM 5553 N N . GLN B 1 350 ? -14.644 10.792 27.028 1.00 17.10 350 GLN B N 1
ATOM 5554 C CA . GLN B 1 350 ? -16.012 11.050 27.571 1.00 16.14 350 GLN B CA 1
ATOM 5555 C C . GLN B 1 350 ? -16.666 9.711 27.944 1.00 14.26 350 GLN B C 1
ATOM 5556 O O . GLN B 1 350 ? -17.277 9.623 29.029 1.00 13.16 350 GLN B O 1
ATOM 5562 N N . LYS B 1 351 ? -16.463 8.683 27.131 1.00 14.61 351 LYS B N 1
ATOM 5563 C CA . LYS B 1 351 ? -17.095 7.354 27.347 1.00 15.11 351 LYS B CA 1
ATOM 5564 C C . LYS B 1 351 ? -16.583 6.756 28.655 1.00 15.68 351 LYS B C 1
ATOM 5565 O O . LYS B 1 351 ? -17.399 6.216 29.431 1.00 14.66 351 LYS B O 1
ATOM 5571 N N . ALA B 1 352 ? -15.277 6.887 28.891 1.00 18.03 352 ALA B N 1
ATOM 5572 C CA . ALA B 1 352 ? -14.569 6.397 30.090 1.00 19.31 352 ALA B CA 1
ATOM 5573 C C . ALA B 1 352 ? -15.175 6.991 31.361 1.00 19.94 352 ALA B C 1
ATOM 5574 O O . ALA B 1 352 ? -15.174 6.300 32.349 1.00 19.74 352 ALA B O 1
ATOM 5576 N N . LYS B 1 353 ? -15.705 8.202 31.364 1.00 19.81 353 LYS B N 1
ATOM 5577 C CA . LYS B 1 353 ? -16.253 8.742 32.631 1.00 19.66 353 LYS B CA 1
ATOM 5578 C C . LYS B 1 353 ? -17.768 8.963 32.596 1.00 17.51 353 LYS B C 1
ATOM 5579 O O . LYS B 1 353 ? -18.300 9.488 33.582 1.00 16.79 353 LYS B O 1
ATOM 5585 N N . HIS B 1 354 ? -18.441 8.620 31.505 1.00 15.15 354 HIS B N 1
ATOM 5586 C CA . HIS B 1 354 ? -19.908 8.792 31.378 1.00 14.34 354 HIS B CA 1
ATOM 5587 C C . HIS B 1 354 ? -20.568 7.495 30.937 1.00 13.72 354 HIS B C 1
ATOM 5588 O O . HIS B 1 354 ? -20.482 7.162 29.762 1.00 12.95 354 HIS B O 1
ATOM 5595 N N . THR B 1 355 ? -21.292 6.872 31.864 1.00 13.11 355 THR B N 1
ATOM 5596 C CA . THR B 1 355 ? -21.976 5.582 31.695 1.00 13.93 355 THR B CA 1
ATOM 5597 C C . THR B 1 355 ? -23.125 5.726 30.679 1.00 13.02 355 THR B C 1
ATOM 5598 O O . THR B 1 355 ? -23.417 4.722 30.027 1.00 12.22 355 THR B O 1
ATOM 5602 N N . LEU B 1 356 ? -23.663 6.925 30.466 1.00 12.57 356 LEU B N 1
ATOM 5603 C CA . LEU B 1 356 ? -24.745 7.140 29.461 1.00 12.86 356 LEU B CA 1
ATOM 5604 C C . LEU B 1 356 ? -24.208 6.823 28.066 1.00 12.51 356 LEU B C 1
ATOM 5605 O O . LEU B 1 356 ? -25.025 6.556 27.168 1.00 13.33 356 LEU B O 1
ATOM 5610 N N . ILE B 1 357 ? -22.891 6.913 27.857 1.00 11.14 357 ILE B N 1
ATOM 5611 C CA . ILE B 1 357 ? -22.300 6.662 26.522 1.00 11.39 357 ILE B CA 1
ATOM 5612 C C . ILE B 1 357 ? -22.139 5.156 26.368 1.00 11.44 357 ILE B C 1
ATOM 5613 O O . ILE B 1 357 ? -21.248 4.589 26.993 1.00 10.89 357 ILE B O 1
ATOM 5618 N N . GLY B 1 358 ? -22.921 4.576 25.458 1.00 11.31 358 GLY B N 1
ATOM 5619 C CA . GLY B 1 358 ? -22.850 3.157 25.113 1.00 11.63 358 GLY B CA 1
ATOM 5620 C C . GLY B 1 358 ? -21.816 2.886 24.037 1.00 12.37 358 GLY B C 1
ATOM 5621 O O . GLY B 1 358 ? -21.152 1.871 24.117 1.00 14.00 358 GLY B O 1
ATOM 5622 N N . ASP B 1 359 ? -21.670 3.763 23.055 1.00 12.52 359 ASP B N 1
ATOM 5623 C CA . ASP B 1 359 ? -20.867 3.473 21.843 1.00 12.58 359 ASP B CA 1
ATOM 5624 C C . ASP B 1 359 ? -20.584 4.794 21.159 1.00 13.34 359 ASP B C 1
ATOM 5625 O O . ASP B 1 359 ? -21.499 5.643 21.086 1.00 12.32 359 ASP B O 1
ATOM 5630 N N . ILE B 1 360 ? -19.328 4.979 20.801 1.00 14.36 360 ILE B N 1
ATOM 5631 C CA . ILE B 1 360 ? -18.820 6.042 19.910 1.00 15.76 360 ILE B CA 1
ATOM 5632 C C . ILE B 1 360 ? -18.502 5.372 18.590 1.00 16.39 360 ILE B C 1
ATOM 5633 O O . ILE B 1 360 ? -17.671 4.446 18.584 1.00 18.91 360 ILE B O 1
ATOM 5638 N N . ARG B 1 361 ? -19.154 5.770 17.517 1.00 16.42 361 ARG B N 1
ATOM 5639 C CA . ARG B 1 361 ? -18.849 5.160 16.203 1.00 17.02 361 ARG B CA 1
ATOM 5640 C C . ARG B 1 361 ? -18.776 6.268 15.152 1.00 17.32 361 ARG B C 1
ATOM 5641 O O . ARG B 1 361 ? -19.244 7.396 15.377 1.00 15.78 361 ARG B O 1
ATOM 5649 N N . GLY B 1 362 ? -18.136 5.944 14.052 1.00 18.40 362 GLY B N 1
ATOM 5650 C CA . GLY B 1 362 ? -17.977 6.908 12.966 1.00 20.69 362 GLY B CA 1
ATOM 5651 C C . GLY B 1 362 ? -16.539 7.046 12.538 1.00 19.79 362 GLY B C 1
ATOM 5652 O O . GLY B 1 362 ? -15.658 6.301 12.999 1.00 18.94 362 GLY B O 1
ATOM 5653 N N . ILE B 1 363 ? -16.338 7.988 11.640 1.00 18.12 363 ILE B N 1
ATOM 5654 C CA . ILE B 1 363 ? -15.062 8.171 10.915 1.00 16.88 363 ILE B CA 1
ATOM 5655 C C . ILE B 1 363 ? -15.148 9.543 10.279 1.00 16.56 363 ILE B C 1
ATOM 5656 O O . ILE B 1 363 ? -16.306 9.964 9.930 1.00 16.46 363 ILE B O 1
ATOM 5661 N N . GLY B 1 364 ? -14.013 10.240 10.234 1.00 14.71 364 GLY B N 1
ATOM 5662 C CA . GLY B 1 364 ? -13.979 11.634 9.767 1.00 14.32 364 GLY B CA 1
ATOM 5663 C C . GLY B 1 364 ? -15.021 12.458 10.490 1.00 13.70 364 GLY B C 1
ATOM 5664 O O . GLY B 1 364 ? -15.112 12.330 11.719 1.00 13.88 364 GLY B O 1
ATOM 5665 N N . LEU B 1 365 ? -15.802 13.261 9.758 1.00 12.36 365 LEU B N 1
ATOM 5666 C CA . LEU B 1 365 ? -16.872 14.107 10.338 1.00 11.89 365 LEU B CA 1
ATOM 5667 C C . LEU B 1 365 ? -18.240 13.440 10.109 1.00 12.07 365 LEU B C 1
ATOM 5668 O O . LEU B 1 365 ? -19.236 14.122 9.830 1.00 13.25 365 LEU B O 1
ATOM 5673 N N . PHE B 1 366 ? -18.295 12.145 10.356 1.00 12.74 366 PHE B N 1
ATOM 5674 C CA . PHE B 1 366 ? -19.540 11.356 10.475 1.00 13.91 366 PHE B CA 1
ATOM 5675 C C . PHE B 1 366 ? -19.495 10.548 11.777 1.00 13.18 366 PHE B C 1
ATOM 5676 O O . PHE B 1 366 ? -18.944 9.441 11.794 1.00 12.74 366 PHE B O 1
ATOM 5684 N N . ILE B 1 367 ? -20.082 11.076 12.840 1.00 12.81 367 ILE B N 1
ATOM 5685 C CA . ILE B 1 367 ? -19.915 10.464 14.179 1.00 13.23 367 ILE B CA 1
ATOM 5686 C C . ILE B 1 367 ? -21.277 10.279 14.821 1.00 12.20 367 ILE B C 1
ATOM 5687 O O . ILE B 1 367 ? -22.130 11.160 14.657 1.00 11.73 367 ILE B O 1
ATOM 5692 N N . GLY B 1 368 ? -21.447 9.143 15.505 1.00 11.82 368 GLY B N 1
ATOM 5693 C CA . GLY B 1 368 ? -22.611 8.884 16.365 1.00 11.99 368 GLY B CA 1
ATOM 5694 C C . GLY B 1 368 ? -22.185 8.609 17.794 1.00 11.65 368 GLY B C 1
ATOM 5695 O O . GLY B 1 368 ? -21.192 7.870 18.008 1.00 11.99 368 GLY B O 1
ATOM 5696 N N . ILE B 1 369 ? -22.933 9.140 18.749 1.00 11.22 369 ILE B N 1
ATOM 5697 C CA . ILE B 1 369 ? -22.757 8.879 20.199 1.00 10.45 369 ILE B CA 1
ATOM 5698 C C . ILE B 1 369 ? -24.052 8.206 20.667 1.00 10.74 369 ILE B C 1
ATOM 5699 O O . ILE B 1 369 ? -25.086 8.902 20.857 1.00 9.93 369 ILE B O 1
ATOM 5704 N N . ASP B 1 370 ? -23.994 6.887 20.813 1.00 10.90 370 ASP B N 1
ATOM 5705 C CA . ASP B 1 370 ? -25.153 6.010 21.123 1.00 10.88 370 ASP B CA 1
ATOM 5706 C C . ASP B 1 370 ? -25.353 6.032 22.647 1.00 10.64 370 ASP B C 1
ATOM 5707 O O . ASP B 1 370 ? -24.483 5.560 23.371 1.00 9.53 370 ASP B O 1
ATOM 5712 N N . LEU B 1 371 ? -26.431 6.649 23.104 1.00 10.48 371 LEU B N 1
ATOM 5713 C CA . LEU B 1 371 ? -26.710 6.853 24.542 1.00 10.36 371 LEU B CA 1
ATOM 5714 C C . LEU B 1 371 ? -27.612 5.730 25.029 1.00 10.64 371 LEU B C 1
ATOM 5715 O O . LEU B 1 371 ? -28.629 5.444 24.357 1.00 9.93 371 LEU B O 1
ATOM 5720 N N . VAL B 1 372 ? -27.241 5.142 26.169 1.00 10.69 372 VAL B N 1
ATOM 5721 C CA . VAL B 1 372 ? -27.905 3.935 26.730 1.00 11.02 372 VAL B CA 1
ATOM 5722 C C . VAL B 1 372 ? -28.228 4.163 28.201 1.00 10.91 372 VAL B C 1
ATOM 5723 O O . VAL B 1 372 ? -27.458 4.846 28.873 1.00 10.24 372 VAL B O 1
ATOM 5727 N N . LYS B 1 373 ? -29.334 3.569 28.656 1.00 12.56 373 LYS B N 1
ATOM 5728 C CA . LYS B 1 373 ? -29.770 3.619 30.074 1.00 15.28 373 LYS B CA 1
ATOM 5729 C C . LYS B 1 373 ? -28.962 2.611 30.900 1.00 14.62 373 LYS B C 1
ATOM 5730 O O . LYS B 1 373 ? -28.876 2.815 32.121 1.00 13.85 373 LYS B O 1
ATOM 5736 N N . ASP B 1 374 ? -28.434 1.557 30.266 1.00 15.26 374 ASP B N 1
ATOM 5737 C CA . ASP B 1 374 ? -27.717 0.430 30.933 1.00 15.38 374 ASP B CA 1
ATOM 5738 C C . ASP B 1 374 ? -26.905 -0.326 29.878 1.00 15.27 374 ASP B C 1
ATOM 5739 O O . ASP B 1 374 ? -27.323 -0.356 28.702 1.00 14.64 374 ASP B O 1
ATOM 5744 N N . HIS B 1 375 ? -25.778 -0.893 30.272 1.00 14.87 375 HIS B N 1
ATOM 5745 C CA . HIS B 1 375 ? -24.856 -1.599 29.358 1.00 14.94 375 HIS B CA 1
ATOM 5746 C C . HIS B 1 375 ? -25.268 -3.048 29.189 1.00 16.02 375 HIS B C 1
ATOM 5747 O O . HIS B 1 375 ? -24.913 -3.599 28.147 1.00 18.16 375 HIS B O 1
ATOM 5754 N N . LEU B 1 376 ? -25.950 -3.659 30.157 1.00 17.35 376 LEU B N 1
ATOM 5755 C CA . LEU B 1 376 ? -26.364 -5.083 30.009 1.00 18.26 376 LEU B CA 1
ATOM 5756 C C . LEU B 1 376 ? -27.212 -5.199 28.741 1.00 17.85 376 LEU B C 1
ATOM 5757 O O . LEU B 1 376 ? -26.944 -6.074 27.902 1.00 20.56 376 LEU B O 1
ATOM 5762 N N . LYS B 1 377 ? -28.220 -4.346 28.580 1.00 16.53 377 LYS B N 1
ATOM 5763 C CA . LYS B 1 377 ? -29.210 -4.500 27.488 1.00 17.09 377 LYS B CA 1
ATOM 5764 C C . LYS B 1 377 ? -29.019 -3.416 26.413 1.00 15.51 377 LYS B C 1
ATOM 5765 O O . LYS B 1 377 ? -29.710 -3.465 25.392 1.00 14.04 377 LYS B O 1
ATOM 5771 N N . ARG B 1 378 ? -28.188 -2.424 26.680 1.00 13.59 378 ARG B N 1
ATOM 5772 C CA . ARG B 1 378 ? -27.943 -1.307 25.732 1.00 14.08 378 ARG B CA 1
ATOM 5773 C C . ARG B 1 378 ? -29.280 -0.593 25.439 1.00 12.57 378 ARG B C 1
ATOM 5774 O O . ARG B 1 378 ? -29.471 -0.134 24.327 1.00 12.08 378 ARG B O 1
ATOM 5782 N N . THR B 1 379 ? -30.150 -0.480 26.432 1.00 12.68 379 THR B N 1
ATOM 5783 C CA . THR B 1 379 ? -31.490 0.176 26.317 1.00 13.25 379 THR B CA 1
ATOM 5784 C C . THR B 1 379 ? -31.282 1.613 25.854 1.00 12.36 379 THR B C 1
ATOM 5785 O O . THR B 1 379 ? -30.560 2.373 26.489 1.00 10.79 379 THR B O 1
ATOM 5789 N N . PRO B 1 380 ? -31.809 1.991 24.677 1.00 12.70 380 PRO B N 1
ATOM 5790 C CA . PRO B 1 380 ? -31.687 3.359 24.191 1.00 12.58 380 PRO B CA 1
ATOM 5791 C C . PRO B 1 380 ? -32.133 4.412 25.220 1.00 11.76 380 PRO B C 1
ATOM 5792 O O . PRO B 1 380 ? -33.252 4.296 25.746 1.00 11.02 380 PRO B O 1
ATOM 5796 N N . ALA B 1 381 ? -31.298 5.435 25.442 1.00 10.54 381 ALA B N 1
ATOM 5797 C CA . ALA B 1 381 ? -31.605 6.555 26.353 1.00 10.54 381 ALA B CA 1
ATOM 5798 C C . ALA B 1 381 ? -32.246 7.684 25.546 1.00 10.42 381 ALA B C 1
ATOM 5799 O O . ALA B 1 381 ? -31.672 8.803 25.440 1.00 11.76 381 ALA B O 1
ATOM 5801 N N . THR B 1 382 ? -33.435 7.419 25.033 1.00 10.41 382 THR B N 1
ATOM 5802 C CA . THR B 1 382 ? -34.199 8.331 24.146 1.00 11.16 382 THR B CA 1
ATOM 5803 C C . THR B 1 382 ? -34.482 9.657 24.863 1.00 12.17 382 THR B C 1
ATOM 5804 O O . THR B 1 382 ? -34.192 10.718 24.286 1.00 12.53 382 THR B O 1
ATOM 5808 N N . ALA B 1 383 ? -35.088 9.611 26.053 1.00 12.58 383 ALA B N 1
ATOM 5809 C CA . ALA B 1 383 ? -35.502 10.817 26.802 1.00 13.13 383 ALA B CA 1
ATOM 5810 C C . ALA B 1 383 ? -34.239 11.601 27.188 1.00 13.38 383 ALA B C 1
ATOM 5811 O O . ALA B 1 383 ? -34.202 12.848 27.042 1.00 12.58 383 ALA B O 1
ATOM 5813 N N . GLU B 1 384 ? -33.162 10.902 27.538 1.00 13.61 384 GLU B N 1
ATOM 5814 C CA . GLU B 1 384 ? -31.888 11.573 27.922 1.00 12.69 384 GLU B CA 1
ATOM 5815 C C . GLU B 1 384 ? -31.273 12.282 26.702 1.00 12.08 384 GLU B C 1
ATOM 5816 O O . GLU B 1 384 ? -30.803 13.434 26.847 1.00 11.00 384 GLU B O 1
ATOM 5822 N N . ALA B 1 385 ? -31.314 11.660 25.520 1.00 13.14 385 ALA B N 1
ATOM 5823 C CA . ALA B 1 385 ? -30.803 12.247 24.263 1.00 12.66 385 ALA B CA 1
ATOM 5824 C C . ALA B 1 385 ? -31.554 13.556 23.981 1.00 13.88 385 ALA B C 1
ATOM 5825 O O . ALA B 1 385 ? -30.893 14.554 23.589 1.00 13.35 385 ALA B O 1
ATOM 5827 N N . GLN B 1 386 ? -32.876 13.549 24.119 1.00 15.31 386 GLN B N 1
ATOM 5828 C CA . GLN B 1 386 ? -33.711 14.739 23.788 1.00 17.14 386 GLN B CA 1
ATOM 5829 C C . GLN B 1 386 ? -33.274 15.878 24.723 1.00 15.59 386 GLN B C 1
ATOM 5830 O O . GLN B 1 386 ? -33.010 16.979 24.233 1.00 14.62 386 GLN B O 1
ATOM 5836 N N . HIS B 1 387 ? -33.146 15.580 26.013 1.00 15.43 387 HIS B N 1
ATOM 5837 C CA . HIS B 1 387 ? -32.675 16.529 27.057 1.00 15.87 387 HIS B CA 1
ATOM 5838 C C . HIS B 1 387 ? -31.292 17.087 26.674 1.00 16.21 387 HIS B C 1
ATOM 5839 O O . HIS B 1 387 ? -31.095 18.336 26.698 1.00 14.98 387 HIS B O 1
ATOM 5846 N N . ILE B 1 388 ? -30.349 16.211 26.334 1.00 14.88 388 ILE B N 1
ATOM 5847 C CA . ILE B 1 388 ? -28.971 16.632 25.968 1.00 14.58 388 ILE B CA 1
ATOM 5848 C C . ILE B 1 388 ? -29.040 17.582 24.763 1.00 16.02 388 ILE B C 1
ATOM 5849 O O . ILE B 1 388 ? -28.413 18.646 24.829 1.00 16.36 388 ILE B O 1
ATOM 5854 N N . ILE B 1 389 ? -29.831 17.289 23.740 1.00 15.67 389 ILE B N 1
ATOM 5855 C CA . ILE B 1 389 ? -29.948 18.208 22.569 1.00 17.37 389 ILE B CA 1
ATOM 5856 C C . ILE B 1 389 ? -30.460 19.581 23.027 1.00 16.84 389 ILE B C 1
ATOM 5857 O O . ILE B 1 389 ? -29.923 20.597 22.567 1.00 14.44 389 ILE B O 1
ATOM 5862 N N . TYR B 1 390 ? -31.450 19.606 23.905 1.00 17.93 390 TYR B N 1
ATOM 5863 C CA . TYR B 1 390 ? -32.043 20.863 24.427 1.00 20.76 390 TYR B CA 1
ATOM 5864 C C . TYR B 1 390 ? -30.966 21.659 25.183 1.00 19.49 390 TYR B C 1
ATOM 5865 O O . TYR B 1 390 ? -30.825 22.877 24.911 1.00 18.00 390 TYR B O 1
ATOM 5874 N N . LYS B 1 391 ? -30.215 21.003 26.077 1.00 18.00 391 LYS B N 1
ATOM 5875 C CA . LYS B 1 391 ? -29.139 21.632 26.876 1.00 18.09 391 LYS B CA 1
ATOM 5876 C C . LYS B 1 391 ? -27.990 22.098 25.980 1.00 16.64 391 LYS B C 1
ATOM 5877 O O . LYS B 1 391 ? -27.475 23.183 26.227 1.00 15.14 391 LYS B O 1
ATOM 5883 N N . MET B 1 392 ? -27.596 21.316 24.980 1.00 15.92 392 MET B N 1
ATOM 5884 C CA . MET B 1 392 ? -26.515 21.707 24.039 1.00 15.24 392 MET B CA 1
ATOM 5885 C C . MET B 1 392 ? -26.942 22.969 23.247 1.00 16.60 392 MET B C 1
ATOM 5886 O O . MET B 1 392 ? -26.113 23.905 23.065 1.00 15.75 392 MET B O 1
ATOM 5891 N N . LYS B 1 393 ? -28.196 23.023 22.810 1.00 19.32 393 LYS B N 1
ATOM 5892 C CA . LYS B 1 393 ? -28.780 24.184 22.095 1.00 23.13 393 LYS B CA 1
ATOM 5893 C C . LYS B 1 393 ? -28.751 25.429 23.008 1.00 21.74 393 LYS B C 1
ATOM 5894 O O . LYS B 1 393 ? -28.463 26.518 22.493 1.00 20.53 393 LYS B O 1
ATOM 5900 N N . GLU B 1 394 ? -29.045 25.299 24.303 1.00 21.51 394 GLU B N 1
ATOM 5901 C CA . GLU B 1 394 ? -28.877 26.418 25.274 1.00 24.12 394 GLU B CA 1
ATOM 5902 C C . GLU B 1 394 ? -27.422 26.916 25.297 1.00 22.75 394 GLU B C 1
ATOM 5903 O O . GLU B 1 394 ? -27.232 28.091 25.526 1.00 20.52 394 GLU B O 1
ATOM 5909 N N . LYS B 1 395 ? -26.433 26.049 25.106 1.00 21.29 395 LYS B N 1
ATOM 5910 C CA . LYS B 1 395 ? -25.014 26.469 25.002 1.00 22.92 395 LYS B CA 1
ATOM 5911 C C . LYS B 1 395 ? -24.639 26.742 23.539 1.00 23.57 395 LYS B C 1
ATOM 5912 O O . LYS B 1 395 ? -23.444 26.768 23.260 1.00 26.89 395 LYS B O 1
ATOM 5918 N N . ARG B 1 396 ? -25.623 26.910 22.648 1.00 23.47 396 ARG B N 1
ATOM 5919 C CA . ARG B 1 396 ? -25.439 27.315 21.224 1.00 23.16 396 ARG B CA 1
ATOM 5920 C C . ARG B 1 396 ? -24.626 26.261 20.471 1.00 20.52 396 ARG B C 1
ATOM 5921 O O . ARG B 1 396 ? -23.905 26.613 19.524 1.00 17.65 396 ARG B O 1
ATOM 5929 N N . VAL B 1 397 ? -24.825 24.986 20.802 1.00 18.42 397 VAL B N 1
ATOM 5930 C CA . VAL B 1 397 ? -24.388 23.875 19.916 1.00 17.02 397 VAL B CA 1
ATOM 5931 C C . VAL B 1 397 ? -25.634 23.202 19.333 1.00 16.18 397 VAL B C 1
ATOM 5932 O O . VAL B 1 397 ? -26.530 22.739 20.112 1.00 14.11 397 VAL B O 1
ATOM 5936 N N . LEU B 1 398 ? -25.707 23.165 18.000 1.00 15.45 398 LEU B N 1
ATOM 5937 C CA . LEU B 1 398 ? -26.863 22.553 17.313 1.00 16.19 398 LEU B CA 1
ATOM 5938 C C . LEU B 1 398 ? -26.502 21.117 16.939 1.00 17.40 398 LEU B C 1
ATOM 5939 O O . LEU B 1 398 ? -25.577 20.933 16.068 1.00 17.25 398 LEU B O 1
ATOM 5944 N N . LEU B 1 399 ? -27.128 20.130 17.592 1.00 17.57 399 LEU B N 1
ATOM 5945 C CA . LEU B 1 399 ? -27.083 18.735 17.072 1.00 19.11 399 LEU B CA 1
ATOM 5946 C C . LEU B 1 399 ? -28.474 18.109 17.066 1.00 18.01 399 LEU B C 1
ATOM 5947 O O . LEU B 1 399 ? -29.437 18.794 17.366 1.00 16.22 399 LEU B O 1
ATOM 5952 N N . SER B 1 400 ? -28.533 16.846 16.658 1.00 17.04 400 SER B N 1
ATOM 5953 C CA . SER B 1 400 ? -29.771 16.060 16.546 1.00 17.08 400 SER B CA 1
ATOM 5954 C C . SER B 1 400 ? -29.488 14.639 17.010 1.00 17.41 400 SER B C 1
ATOM 5955 O O . SER B 1 400 ? -28.296 14.291 17.236 1.00 16.84 400 SER B O 1
ATOM 5958 N N . ALA B 1 401 ? -30.563 13.862 17.152 1.00 17.65 401 ALA B N 1
ATOM 5959 C CA . ALA B 1 401 ? -30.543 12.458 17.607 1.00 17.49 401 ALA B CA 1
ATOM 5960 C C . ALA B 1 401 ? -31.223 11.609 16.543 1.00 18.41 401 ALA B C 1
ATOM 5961 O O . ALA B 1 401 ? -32.332 11.970 16.144 1.00 19.06 401 ALA B O 1
ATOM 5963 N N . ASP B 1 402 ? -30.584 10.537 16.084 1.00 16.88 402 ASP B N 1
ATOM 5964 C CA . ASP B 1 402 ? -31.255 9.592 15.164 1.00 17.20 402 ASP B CA 1
ATOM 5965 C C . ASP B 1 402 ? -31.045 8.192 15.732 1.00 14.02 402 ASP B C 1
ATOM 5966 O O . ASP B 1 402 ? -30.801 8.042 16.974 1.00 11.85 402 ASP B O 1
ATOM 5971 N N . GLY B 1 403 ? -31.072 7.213 14.839 1.00 12.71 403 GLY B N 1
ATOM 5972 C CA . GLY B 1 403 ? -31.295 5.812 15.183 1.00 12.84 403 GLY B CA 1
ATOM 5973 C C . GLY B 1 403 ? -32.798 5.600 15.299 1.00 12.14 403 GLY B C 1
ATOM 5974 O O . GLY B 1 403 ? -33.557 6.555 15.515 1.00 11.57 403 GLY B O 1
ATOM 5975 N N . PRO B 1 404 ? -33.264 4.351 15.167 1.00 12.04 404 PRO B N 1
ATOM 5976 C CA . PRO B 1 404 ? -34.688 4.073 15.269 1.00 12.98 404 PRO B CA 1
ATOM 5977 C C . PRO B 1 404 ? -35.215 4.458 16.658 1.00 13.23 404 PRO B C 1
ATOM 5978 O O . PRO B 1 404 ? -36.401 4.708 16.759 1.00 13.21 404 PRO B O 1
ATOM 5982 N N . HIS B 1 405 ? -34.369 4.525 17.688 1.00 12.53 405 HIS B N 1
ATOM 5983 C CA . HIS B 1 405 ? -34.833 4.911 19.048 1.00 14.04 405 HIS B CA 1
ATOM 5984 C C . HIS B 1 405 ? -34.478 6.364 19.384 1.00 13.40 405 HIS B C 1
ATOM 5985 O O . HIS B 1 405 ? -34.652 6.735 20.540 1.00 13.31 405 HIS B O 1
ATOM 5992 N N . ARG B 1 406 ? -33.961 7.136 18.429 1.00 15.25 406 ARG B N 1
ATOM 5993 C CA . ARG B 1 406 ? -33.700 8.594 18.598 1.00 16.50 406 ARG B CA 1
ATOM 5994 C C . ARG B 1 406 ? -32.771 8.805 19.794 1.00 13.08 406 ARG B C 1
ATOM 5995 O O . ARG B 1 406 ? -32.963 9.774 20.535 1.00 12.68 406 ARG B O 1
ATOM 6003 N N . ASN B 1 407 ? -31.789 7.938 19.979 1.00 11.42 407 ASN B N 1
ATOM 6004 C CA . ASN B 1 407 ? -30.895 8.021 21.160 1.00 10.51 407 ASN B CA 1
ATOM 6005 C C . ASN B 1 407 ? -29.456 8.243 20.728 1.00 10.19 407 ASN B C 1
ATOM 6006 O O . ASN B 1 407 ? -28.577 8.222 21.601 1.00 10.34 407 ASN B O 1
ATOM 6011 N N . VAL B 1 408 ? -29.198 8.347 19.440 1.00 10.82 408 VAL B N 1
ATOM 6012 C CA . VAL B 1 408 ? -27.815 8.456 18.916 1.00 11.42 408 VAL B CA 1
ATOM 6013 C C . VAL B 1 408 ? -27.554 9.908 18.532 1.00 11.71 408 VAL B C 1
ATOM 6014 O O . VAL B 1 408 ? -28.117 10.367 17.514 1.00 12.43 408 VAL B O 1
ATOM 6018 N N . LEU B 1 409 ? -26.764 10.607 19.330 1.00 12.14 409 LEU B N 1
ATOM 6019 C CA . LEU B 1 409 ? -26.321 11.990 19.024 1.00 13.21 409 LEU B CA 1
ATOM 6020 C C . LEU B 1 409 ? -25.501 11.906 17.737 1.00 14.42 409 LEU B C 1
ATOM 6021 O O . LEU B 1 409 ? -24.589 11.057 17.656 1.00 12.43 409 LEU B O 1
ATOM 6026 N N . LYS B 1 410 ? -25.827 12.763 16.786 1.00 14.87 410 LYS B N 1
ATOM 6027 C CA . LYS B 1 410 ? -25.218 12.801 15.451 1.00 19.14 410 LYS B CA 1
ATOM 6028 C C . LYS B 1 410 ? -24.301 14.025 15.357 1.00 17.46 410 LYS B C 1
ATOM 6029 O O . LYS B 1 410 ? -24.737 15.140 15.741 1.00 16.30 410 LYS B O 1
ATOM 6035 N N . ILE B 1 411 ? -23.070 13.809 14.910 1.00 16.90 411 ILE B N 1
ATOM 6036 C CA . ILE B 1 411 ? -22.107 14.894 14.556 1.00 16.67 411 ILE B CA 1
ATOM 6037 C C . ILE B 1 411 ? -21.723 14.777 13.090 1.00 15.63 411 ILE B C 1
ATOM 6038 O O . ILE B 1 411 ? -21.066 13.792 12.760 1.00 15.69 411 ILE B O 1
ATOM 6043 N N . LYS B 1 412 ? -22.216 15.703 12.276 1.00 15.77 412 LYS B N 1
ATOM 6044 C CA . LYS B 1 412 ? -21.951 15.789 10.824 1.00 17.48 412 LYS B CA 1
ATOM 6045 C C . LYS B 1 412 ? -21.986 17.258 10.393 1.00 15.03 412 LYS B C 1
ATOM 6046 O O . LYS B 1 412 ? -22.835 17.682 9.614 1.00 13.27 412 LYS B O 1
ATOM 6052 N N . PRO B 1 413 ? -20.986 18.044 10.838 1.00 12.99 413 PRO B N 1
ATOM 6053 C CA . PRO B 1 413 ? -20.917 19.463 10.524 1.00 13.16 413 PRO B CA 1
ATOM 6054 C C . PRO B 1 413 ? -20.458 19.747 9.106 1.00 12.19 413 PRO B C 1
ATOM 6055 O O . PRO B 1 413 ? -19.810 18.914 8.473 1.00 12.30 413 PRO B O 1
ATOM 6059 N N . PRO B 1 414 ? -20.643 20.994 8.644 1.00 12.90 414 PRO B N 1
ATOM 6060 C CA . PRO B 1 414 ? -19.845 21.507 7.540 1.00 13.24 414 PRO B CA 1
ATOM 6061 C C . PRO B 1 414 ? -18.366 21.148 7.736 1.00 13.48 414 PRO B C 1
ATOM 6062 O O . PRO B 1 414 ? -17.841 21.107 8.870 1.00 11.24 414 PRO B O 1
ATOM 6066 N N . MET B 1 415 ? -17.679 20.902 6.631 1.00 14.26 415 MET B N 1
ATOM 6067 C CA . MET B 1 415 ? -16.354 20.218 6.674 1.00 14.07 415 MET B CA 1
ATOM 6068 C C . MET B 1 415 ? -15.248 21.135 7.203 1.00 13.48 415 MET B C 1
ATOM 6069 O O . MET B 1 415 ? -14.162 20.611 7.416 1.00 13.21 415 MET B O 1
ATOM 6074 N N . CYS B 1 416 ? -15.501 22.427 7.417 1.00 14.69 416 CYS B N 1
ATOM 6075 C CA . CYS B 1 416 ? -14.495 23.407 7.922 1.00 16.01 416 CYS B CA 1
ATOM 6076 C C . CYS B 1 416 ? -14.520 23.456 9.459 1.00 16.52 416 CYS B C 1
ATOM 6077 O O . CYS B 1 416 ? -13.726 24.178 10.039 1.00 16.55 416 CYS B O 1
ATOM 6080 N N . PHE B 1 417 ? -15.373 22.660 10.103 1.00 16.04 417 PHE B N 1
ATOM 6081 C CA . PHE B 1 417 ? -15.347 22.403 11.562 1.00 15.08 417 PHE B CA 1
ATOM 6082 C C . PHE B 1 417 ? -13.896 22.209 12.031 1.00 15.07 417 PHE B C 1
ATOM 6083 O O . PHE B 1 417 ? -13.132 21.435 11.418 1.00 15.97 417 PHE B O 1
ATOM 6091 N N . THR B 1 418 ? -13.543 22.853 13.142 1.00 15.67 418 THR B N 1
ATOM 6092 C CA . THR B 1 418 ? -12.163 22.921 13.674 1.00 16.24 418 THR B CA 1
ATOM 6093 C C . THR B 1 418 ? -12.004 22.059 14.929 1.00 17.55 418 THR B C 1
ATOM 6094 O O . THR B 1 418 ? -13.001 21.647 15.526 1.00 16.30 418 THR B O 1
ATOM 6098 N N . GLU B 1 419 ? -10.762 21.825 15.326 1.00 17.53 419 GLU B N 1
ATOM 6099 C CA . GLU B 1 419 ? -10.454 21.192 16.623 1.00 19.86 419 GLU B CA 1
ATOM 6100 C C . GLU B 1 419 ? -10.982 22.050 17.754 1.00 18.62 419 GLU B C 1
ATOM 6101 O O . GLU B 1 419 ? -11.446 21.481 18.721 1.00 19.23 419 GLU B O 1
ATOM 6107 N N . GLU B 1 420 ? -10.925 23.370 17.619 1.00 19.27 420 GLU B N 1
ATOM 6108 C CA . GLU B 1 420 ? -11.480 24.301 18.628 1.00 20.53 420 GLU B CA 1
ATOM 6109 C C . GLU B 1 420 ? -12.990 24.054 18.778 1.00 19.09 420 GLU B C 1
ATOM 6110 O O . GLU B 1 420 ? -13.487 24.076 19.924 1.00 17.02 420 GLU B O 1
ATOM 6116 N N . ASP B 1 421 ? -13.697 23.895 17.654 1.00 15.83 421 ASP B N 1
ATOM 6117 C CA . ASP B 1 421 ? -15.158 23.663 17.647 1.00 15.97 421 ASP B CA 1
ATOM 6118 C C . ASP B 1 421 ? -15.391 22.319 18.329 1.00 15.37 421 ASP B C 1
ATOM 6119 O O . ASP B 1 421 ? -16.277 22.251 19.168 1.00 16.32 421 ASP B O 1
ATOM 6124 N N . ALA B 1 422 ? -14.585 21.307 18.012 1.00 15.37 422 ALA B N 1
ATOM 6125 C CA . ALA B 1 422 ? -14.719 19.941 18.569 1.00 15.64 422 ALA B CA 1
ATOM 6126 C C . ALA B 1 422 ? -14.570 19.967 20.100 1.00 17.36 422 ALA B C 1
ATOM 6127 O O . ALA B 1 422 ? -15.414 19.357 20.816 1.00 16.93 422 ALA B O 1
ATOM 6129 N N . LYS B 1 423 ? -13.517 20.625 20.587 1.00 18.11 423 LYS B N 1
ATOM 6130 C CA . LYS B 1 423 ? -13.231 20.800 22.029 1.00 19.28 423 LYS B CA 1
ATOM 6131 C C . LYS B 1 423 ? -14.391 21.517 22.715 1.00 17.29 423 LYS B C 1
ATOM 6132 O O . LYS B 1 423 ? -14.749 21.134 23.846 1.00 16.85 423 LYS B O 1
ATOM 6138 N N . PHE B 1 424 ? -14.856 22.616 22.134 1.00 17.06 424 PHE B N 1
ATOM 6139 C CA . PHE B 1 424 ? -15.985 23.386 22.692 1.00 16.86 424 PHE B CA 1
ATOM 6140 C C . PHE B 1 424 ? -17.207 22.464 22.820 1.00 15.81 424 PHE B C 1
ATOM 6141 O O . PHE B 1 424 ? -17.782 22.358 23.911 1.00 15.61 424 PHE B O 1
ATOM 6149 N N . MET B 1 425 ? -17.596 21.809 21.738 1.00 15.69 425 MET B N 1
ATOM 6150 C CA . MET B 1 425 ? -18.800 20.935 21.717 1.00 17.36 425 MET B CA 1
ATOM 6151 C C . MET B 1 425 ? -18.669 19.893 22.833 1.00 16.59 425 MET B C 1
ATOM 6152 O O . MET B 1 425 ? -19.615 19.744 23.641 1.00 14.38 425 MET B O 1
ATOM 6157 N N . VAL B 1 426 ? -17.530 19.189 22.865 1.00 16.01 426 VAL B N 1
ATOM 6158 C CA . VAL B 1 426 ? -17.294 18.090 23.849 1.00 17.78 426 VAL B CA 1
ATOM 6159 C C . VAL B 1 426 ? -17.243 18.650 25.284 1.00 18.16 426 VAL B C 1
ATOM 6160 O O . VAL B 1 426 ? -17.792 17.997 26.202 1.00 16.77 426 VAL B O 1
ATOM 6164 N N . ASP B 1 427 ? -16.644 19.823 25.493 1.00 19.83 427 ASP B N 1
ATOM 6165 C CA . ASP B 1 427 ? -16.666 20.485 26.825 1.00 20.55 427 ASP B CA 1
ATOM 6166 C C . ASP B 1 427 ? -18.115 20.727 27.237 1.00 18.58 427 ASP B C 1
ATOM 6167 O O . ASP B 1 427 ? -18.437 20.443 28.385 1.00 18.87 427 ASP B O 1
ATOM 6172 N N . GLN B 1 428 ? -18.950 21.251 26.357 1.00 15.85 428 GLN B N 1
ATOM 6173 C CA . GLN B 1 428 ? -20.357 21.519 26.731 1.00 16.55 428 GLN B CA 1
ATOM 6174 C C . GLN B 1 428 ? -21.081 20.175 27.014 1.00 15.45 428 GLN B C 1
ATOM 6175 O O . GLN B 1 428 ? -21.858 20.085 27.969 1.00 15.40 428 GLN B O 1
ATOM 6181 N N . LEU B 1 429 ? -20.816 19.134 26.231 1.00 13.71 429 LEU B N 1
ATOM 6182 C CA . LEU B 1 429 ? -21.441 17.804 26.407 1.00 13.29 429 LEU B CA 1
ATOM 6183 C C . LEU B 1 429 ? -21.038 17.192 27.752 1.00 15.12 429 LEU B C 1
ATOM 6184 O O . LEU B 1 429 ? -21.927 16.619 28.444 1.00 14.04 429 LEU B O 1
ATOM 6189 N N . ASP B 1 430 ? -19.741 17.239 28.084 1.00 15.05 430 ASP B N 1
ATOM 6190 C CA . ASP B 1 430 ? -19.184 16.691 29.346 1.00 15.85 430 ASP B CA 1
ATOM 6191 C C . ASP B 1 430 ? -19.972 17.284 30.521 1.00 16.70 430 ASP B C 1
ATOM 6192 O O . ASP B 1 430 ? -20.440 16.527 31.372 1.00 15.87 430 ASP B O 1
ATOM 6197 N N . ARG B 1 431 ? -20.064 18.610 30.555 1.00 17.89 431 ARG B N 1
ATOM 6198 C CA . ARG B 1 431 ? -20.754 19.360 31.617 1.00 20.94 431 ARG B CA 1
ATOM 6199 C C . ARG B 1 431 ? -22.182 18.841 31.718 1.00 19.02 431 ARG B C 1
ATOM 6200 O O . ARG B 1 431 ? -22.610 18.525 32.802 1.00 18.32 431 ARG B O 1
ATOM 6208 N N . ILE B 1 432 ? -22.874 18.785 30.595 1.00 17.80 432 ILE B N 1
ATOM 6209 C CA . ILE B 1 432 ? -24.305 18.396 30.546 1.00 17.50 432 ILE B CA 1
ATOM 6210 C C . ILE B 1 432 ? -24.462 16.953 31.016 1.00 16.38 432 ILE B C 1
ATOM 6211 O O . ILE B 1 432 ? -25.360 16.718 31.855 1.00 16.81 432 ILE B O 1
ATOM 6216 N N . LEU B 1 433 ? -23.569 16.052 30.600 1.00 15.10 433 LEU B N 1
ATOM 6217 C CA . LEU B 1 433 ? -23.640 14.616 30.972 1.00 14.75 433 LEU B CA 1
ATOM 6218 C C . LEU B 1 433 ? -23.409 14.482 32.479 1.00 15.65 433 LEU B C 1
ATOM 6219 O O . LEU B 1 433 ? -24.066 13.604 33.113 1.00 14.25 433 LEU B O 1
ATOM 6224 N N . THR B 1 434 ? -22.496 15.295 33.028 1.00 16.18 434 THR B N 1
ATOM 6225 C CA . THR B 1 434 ? -22.100 15.234 34.464 1.00 15.87 434 THR B CA 1
ATOM 6226 C C . THR B 1 434 ? -23.301 15.632 35.304 1.00 15.63 434 THR B C 1
ATOM 6227 O O . THR B 1 434 ? -23.620 14.923 36.238 1.00 16.86 434 THR B O 1
ATOM 6231 N N . VAL B 1 435 ? -23.936 16.740 34.961 1.00 16.98 435 VAL B N 1
ATOM 6232 C CA . VAL B 1 435 ? -25.135 17.229 35.686 1.00 16.96 435 VAL B CA 1
ATOM 6233 C C . VAL B 1 435 ? -26.259 16.190 35.555 1.00 17.22 435 VAL B C 1
ATOM 6234 O O . VAL B 1 435 ? -26.929 15.895 36.571 1.00 17.14 435 VAL B O 1
ATOM 6238 N N . LEU B 1 436 ? -26.470 15.654 34.356 1.00 15.96 436 LEU B N 1
ATOM 6239 C CA . LEU B 1 436 ? -27.577 14.699 34.092 1.00 15.46 436 LEU B CA 1
ATOM 6240 C C . LEU B 1 436 ? -27.334 13.410 34.887 1.00 15.59 436 LEU B C 1
ATOM 6241 O O . LEU B 1 436 ? -28.281 12.914 35.523 1.00 13.61 436 LEU B O 1
ATOM 6246 N N . GLU B 1 437 ? -26.128 12.842 34.822 1.00 16.19 437 GLU B N 1
ATOM 6247 C CA . GLU B 1 437 ? -25.851 11.562 35.511 1.00 16.69 437 GLU B CA 1
ATOM 6248 C C . GLU B 1 437 ? -25.859 11.800 37.029 1.00 17.63 437 GLU B C 1
ATOM 6249 O O . GLU B 1 437 ? -26.212 10.865 37.762 1.00 16.24 437 GLU B O 1
ATOM 6255 N N . GLU B 1 438 ? -25.443 12.972 37.516 1.00 18.80 438 GLU B N 1
ATOM 6256 C CA . GLU B 1 438 ? -25.532 13.239 38.984 1.00 21.33 438 GLU B CA 1
ATOM 6257 C C . GLU B 1 438 ? -27.024 13.276 39.353 1.00 19.41 438 GLU B C 1
ATOM 6258 O O . GLU B 1 438 ? -27.398 12.657 40.339 1.00 20.16 438 GLU B O 1
ATOM 6264 N N . ALA B 1 439 ? -27.884 13.947 38.594 1.00 18.80 439 ALA B N 1
ATOM 6265 C CA . ALA B 1 439 ? -29.338 13.982 38.894 1.00 19.46 439 ALA B CA 1
ATOM 6266 C C . ALA B 1 439 ? -29.930 12.550 38.880 1.00 21.40 439 ALA B C 1
ATOM 6267 O O . ALA B 1 439 ? -30.605 12.152 39.836 1.00 19.00 439 ALA B O 1
ATOM 6269 N N . MET B 1 440 ? -29.606 11.737 37.879 1.00 21.33 440 MET B N 1
ATOM 6270 C CA . MET B 1 440 ? -30.200 10.382 37.735 1.00 22.09 440 MET B CA 1
ATOM 6271 C C . MET B 1 440 ? -29.739 9.518 38.897 1.00 22.74 440 MET B C 1
ATOM 6272 O O . MET B 1 440 ? -30.465 8.632 39.251 1.00 24.92 440 MET B O 1
ATOM 6277 N N . GLY B 1 441 ? -28.536 9.761 39.408 1.00 26.41 441 GLY B N 1
ATOM 6278 C CA . GLY B 1 441 ? -27.865 8.936 40.430 1.00 29.07 441 GLY B CA 1
ATOM 6279 C C . GLY B 1 441 ? -28.169 9.394 41.852 1.00 31.72 441 GLY B C 1
ATOM 6280 O O . GLY B 1 441 ? -27.430 8.940 42.792 1.00 29.41 441 GLY B O 1
ATOM 6281 N N . THR B 1 442 ? -29.172 10.276 41.995 1.00 34.05 442 THR B N 1
ATOM 6282 C CA . THR B 1 442 ? -29.588 10.928 43.267 1.00 41.23 442 THR B CA 1
ATOM 6283 C C . THR B 1 442 ? -30.870 10.255 43.745 1.00 45.15 442 THR B C 1
ATOM 6284 O O . THR B 1 442 ? -31.888 10.449 43.061 1.00 45.07 442 THR B O 1
ATOM 6288 N N . LYS B 1 443 ? -30.759 9.429 44.797 1.00 52.69 443 LYS B N 1
ATOM 6289 C CA . LYS B 1 443 ? -31.810 9.122 45.811 1.00 53.93 443 LYS B CA 1
ATOM 6290 C C . LYS B 1 443 ? -32.883 10.221 45.814 1.00 50.04 443 LYS B C 1
ATOM 6291 O O . LYS B 1 443 ? -34.019 9.915 45.451 1.00 47.99 443 LYS B O 1
#

GO terms:
  GO:0050459 ethanolamine-phosphate phospho-lyase activity (F, IDA)
  GO:0005759 mitochondrial matrix (C, TAS)
  GO:0005515 protein binding (F, IPI)

InterPro domains:
  IPR005814 Aminotransferase class-III [PF00202] (31-433)
  IPR005814 Aminotransferase class-III [cd00610] (24-433)
  IPR015421 Pyridoxal phosphate-dependent transferase, major domain [G3DSA:3.40.640.10] (63-330)
  IPR015422 Pyridoxal phosphate-dependent transferase, small domain [G3DSA:3.90.1150.10] (30-433)
  IPR015424 Pyridoxal phosphate-dependent transferase [SSF53383] (28-433)
  IPR049704 Aminotransferases class-III pyridoxal-phosphate attachment site [PS00600] (243-283)

CATH classification: 3.90.1150.10 (+1 more: 3.40.640.10)

Solvent-accessible surface area: 30950 Å² total; per-residue (Å²): 145,72,7,45,94,0,66,76,12,51,0,25,13,105,119,38,73,83,26,8,0,0,41,11,9,44,4,1,0,0,5,13,12,76,28,10,10,152,24,1,45,138,12,25,94,61,0,39,6,45,6,112,20,117,19,90,26,6,75,72,0,25,143,74,0,28,83,38,15,30,166,84,0,42,42,25,25,12,13,20,3,10,8,2,0,2,1,0,0,0,34,0,2,37,82,29,128,50,23,97,2,0,0,0,1,48,54,1,52,7,5,34,0,23,6,0,60,41,0,0,14,40,122,77,210,152,104,132,57,0,28,48,0,33,12,1,18,44,20,49,15,132,42,78,110,123,78,113,67,14,8,25,16,0,0,70,24,0,83,118,29,12,78,68,4,67,131,87,67,76,93,0,2,0,0,0,0,8,0,1,3,9,35,6,0,0,4,49,6,26,89,30,0,2,63,76,0,6,95,68,0,80,73,4,18,2,5,0,0,1,6,0,19,66,1,3,2,0,1,2,5,137,46,34,0,0,1,40,40,35,34,171,127,4,34,0,9,0,0,0,0,1,52,8,0,1,12,8,21,8,1,0,0,0,0,0,14,138,108,4,12,112,26,40,90,97,112,104,68,33,18,7,24,0,4,7,0,13,1,0,28,13,0,9,60,14,9,134,120,71,72,5,47,12,28,0,99,124,4,2,86,65,0,51,87,23,0,134,133,12,86,97,125,5,98,8,0,3,28,36,33,25,46,6,0,0,1,0,0,0,0,2,105,47,83,177,160,43,49,26,0,52,69,21,0,83,78,0,34,129,69,0,88,102,84,93,0,20,7,27,17,6,0,47,85,117,1,2,0,27,0,16,0,0,0,23,0,54,82,146,9,0,91,92,0,3,59,16,0,23,122,15,0,52,96,21,43,118,63,101,71,153,110,75,2,43,100,1,62,76,12,55,3,23,15,100,121,39,73,84,20,9,0,0,46,8,8,46,5,1,0,0,5,13,12,76,27,9,10,150,22,1,45,142,10,25,99,63,0,36,6,45,2,129,21,112,20,93,25,6,76,68,0,25,140,73,0,31,82,38,15,29,170,81,0,40,40,25,25,13,13,22,4,9,9,3,0,2,1,0,0,0,34,0,2,34,79,28,131,49,23,96,2,0,0,0,1,50,53,1,50,6,5,37,0,21,7,0,54,41,1,0,15,55,120,64,196,146,108,84,136,60,0,29,47,0,35,12,1,19,45,21,49,15,132,44,78,110,124,79,110,69,15,8,25,15,0,0,66,24,0,82,119,30,12,79,66,4,66,128,87,67,74,92,0,3,0,0,0,0,9,0,1,3,8,34,6,0,0,5,49,6,27,88,30,0,1,64,77,0,6,98,71,0,80,72,4,17,2,4,0,0,0,7,1,18,68,1,3,2,0,0,2,5,126,43,33,0,0,0,42,35,38,35,168,125,4,35,0,9,0,0,0,0,0,50,8,0,1,12,8,19,9,2,0,0,0,0,0,13,135,109,4,11,112,25,39,97,84,98,121,66,29,13,7,26,0,5,8,0,14,0,0,27,14,0,8,57,15,9,135,122,69,73,5,48,12,28,0,100,124,4,2,94,65,0,60,74,20,0,136,120,12,86,94,124,5,99,7,0,3,30,34,35,25,45,6,0,0,1,0,0,0,0,2,104,46,85,174,162,43,48,26,0,51,68,20,0,77,78,0,33,131,68,0,76,102,101,90,0,15,7,28,13,6,0,53,84,131,1,2,0,26,0,16,0,0,0,23,0,52,80,146,8,0,89,90,0,3,63,31,0,25,162,14,0,49,72,21,40,117,66,100,60,83,230